Protein 1B8W (pdb70)

Nearest PDB structures (foldseek):
  1b8w-assembly1_A  TM=8.872E-01  e=1.451E-07  Ornithorhynchus anatinus
  1zue-assembly1_A  TM=7.726E-01  e=5.987E-03  unclassified
  1zuf-assembly1_A  TM=6.930E-01  e=9.998E-02  unclassified
  1b8w-assembly1_A  TM=9.221E-01  e=2.050E-07  Ornithorhynchus anatinus
  1zue-assembly1_A  TM=7.544E-01  e=8.803E-03  unclassified

Solvent-accessible surface area: 3700 Å² total; per-residue (Å²): 242,110,96,180,131,116,122,14,0,145,87,48,121,1,28,32,101,106,136,124,44,144,126,26,153,65,34,173,124,6,64,12,165,102,139,24,50,29,0,3,126,149

CATH classification: 2.20.20.10

GO terms:
  GO:0005576 extracellular region (C, IDA)

Organism: Ornithorhynchus anatinus (NCBI:txid9258)

Foldseek 3Di:
DPVPADAAAVNVPWDWDAPPDPPFQFDPHHHHDVVGTTTGRD

InterPro domains:
  IPR012553 Defensin-like peptide [PF08131] (28-66)
  IPR023355 Myotoxin/Anemone neurotoxin domain superfamily [G3DSA:2.20.20.10] (25-66)

Structure (mmCIF, N/CA/C/O backbone):
data_1B8W
#
_entry.id   1B8W
#
_cell.length_a   1.000
_cell.length_b   1.000
_cell.length_c   1.000
_cell.angle_alpha   90.00
_cell.angle_beta   90.00
_cell.angle_gamma   90.00
#
_symmetry.space_group_name_H-M   'P 1'
#
loop_
_atom_site.group_PDB
_atom_site.id
_atom_site.type_symbol
_atom_site.label_atom_id
_atom_site.label_alt_id
_atom_site.label_comp_id
_atom_site.label_asym_id
_atom_site.label_entity_id
_atom_site.label_seq_id
_atom_site.pdbx_PDB_ins_code
_atom_site.Cartn_x
_atom_site.Cartn_y
_atom_site.Cartn_z
_atom_site.occupancy
_atom_site.B_iso_or_equiv
_atom_site.auth_seq_id
_atom_site.auth_comp_id
_atom_site.auth_asym_id
_atom_site.auth_atom_id
_atom_site.pdbx_PDB_model_num
ATOM 1 N N . PHE A 1 1 ? -1.262 19.398 12.838 1.00 0.00 1 PHE A N 1
ATOM 2 C CA . PHE A 1 1 ? -1.202 19.434 11.352 1.00 0.00 1 PHE A CA 1
ATOM 3 C C . PHE A 1 1 ? -0.686 18.114 10.789 1.00 0.00 1 PHE A C 1
ATOM 4 O O . PHE A 1 1 ? -0.411 17.175 11.536 1.00 0.00 1 PHE A O 1
ATOM 23 N N . VAL A 1 2 ? -0.557 18.050 9.468 1.00 0.00 2 VAL A N 1
ATOM 24 C CA . VAL A 1 2 ? -0.073 16.846 8.805 1.00 0.00 2 VAL A CA 1
ATOM 25 C C . VAL A 1 2 ? 0.840 17.192 7.634 1.00 0.00 2 VAL A C 1
ATOM 26 O O . VAL A 1 2 ? 1.102 18.365 7.364 1.00 0.00 2 VAL A O 1
ATOM 39 N N . GLN A 1 3 ? 1.326 16.166 6.943 1.00 0.00 3 GLN A N 1
ATOM 40 C CA . GLN A 1 3 ? 2.212 16.364 5.803 1.00 0.00 3 GLN A CA 1
ATOM 41 C C . GLN A 1 3 ? 1.467 16.153 4.488 1.00 0.00 3 GLN A C 1
ATOM 42 O O . GLN A 1 3 ? 0.252 15.961 4.476 1.00 0.00 3 GLN A O 1
ATOM 56 N N . HIS A 1 4 ? 2.206 16.193 3.384 1.00 0.00 4 HIS A N 1
ATOM 57 C CA . HIS A 1 4 ? 1.618 16.007 2.062 1.00 0.00 4 HIS A CA 1
ATOM 58 C C . HIS A 1 4 ? 1.719 14.550 1.622 1.00 0.00 4 HIS A C 1
ATOM 59 O O . HIS A 1 4 ? 2.475 14.218 0.708 1.00 0.00 4 HIS A O 1
ATOM 74 N N . ARG A 1 5 ? 0.954 13.684 2.278 1.00 0.00 5 ARG A N 1
ATOM 75 C CA . ARG A 1 5 ? 0.958 12.262 1.954 1.00 0.00 5 ARG A CA 1
ATOM 76 C C . ARG A 1 5 ? -0.348 11.855 1.279 1.00 0.00 5 ARG A C 1
ATOM 77 O O . ARG A 1 5 ? -1.428 12.005 1.851 1.00 0.00 5 ARG A O 1
ATOM 98 N N . PRO A 1 6 ? -0.261 11.332 0.048 1.00 0.00 6 PRO A N 1
ATOM 99 C CA . PRO A 1 6 ? -1.435 10.899 -0.715 1.00 0.00 6 PRO A CA 1
ATOM 100 C C . PRO A 1 6 ? -2.341 9.975 0.090 1.00 0.00 6 PRO A C 1
ATOM 101 O O . PRO A 1 6 ? -2.914 10.379 1.103 1.00 0.00 6 PRO A O 1
ATOM 112 N N . ARG A 1 7 ? -2.467 8.733 -0.366 1.00 0.00 7 ARG A N 1
ATOM 113 C CA . ARG A 1 7 ? -3.305 7.751 0.312 1.00 0.00 7 ARG A CA 1
ATOM 114 C C . ARG A 1 7 ? -2.471 6.582 0.822 1.00 0.00 7 ARG A C 1
ATOM 115 O O . ARG A 1 7 ? -1.494 6.180 0.190 1.00 0.00 7 ARG A O 1
ATOM 136 N N . ASP A 1 8 ? -2.863 6.039 1.969 1.00 0.00 8 ASP A N 1
ATOM 137 C CA . ASP A 1 8 ? -2.158 4.915 2.563 1.00 0.00 8 ASP A CA 1
ATOM 138 C C . ASP A 1 8 ? -2.807 3.602 2.152 1.00 0.00 8 ASP A C 1
ATOM 139 O O . ASP A 1 8 ? -3.293 3.462 1.031 1.00 0.00 8 ASP A O 1
ATOM 148 N N . CYS A 1 9 ? -2.820 2.646 3.071 1.00 0.00 9 CYS A N 1
ATOM 149 C CA . CYS A 1 9 ? -3.418 1.344 2.811 1.00 0.00 9 CYS A CA 1
ATOM 150 C C . CYS A 1 9 ? -4.633 1.126 3.702 1.00 0.00 9 CYS A C 1
ATOM 151 O O . CYS A 1 9 ? -5.667 0.637 3.252 1.00 0.00 9 CYS A O 1
ATOM 158 N N . GLU A 1 10 ? -4.496 1.492 4.968 1.00 0.00 10 GLU A N 1
ATOM 159 C CA . GLU A 1 10 ? -5.579 1.335 5.932 1.00 0.00 10 GLU A CA 1
ATOM 160 C C . GLU A 1 10 ? -6.727 2.295 5.633 1.00 0.00 10 GLU A C 1
ATOM 161 O O . GLU A 1 10 ? -7.883 2.013 5.948 1.00 0.00 10 GLU A O 1
ATOM 173 N N . SER A 1 11 ? -6.401 3.429 5.022 1.00 0.00 11 SER A N 1
ATOM 174 C CA . SER A 1 11 ? -7.403 4.432 4.685 1.00 0.00 11 SER A CA 1
ATOM 175 C C . SER A 1 11 ? -8.236 3.981 3.494 1.00 0.00 11 SER A C 1
ATOM 176 O O . SER A 1 11 ? -9.138 4.690 3.046 1.00 0.00 11 SER A O 1
ATOM 184 N N . ILE A 1 12 ? -7.922 2.799 2.982 1.00 0.00 12 ILE A N 1
ATOM 185 C CA . ILE A 1 12 ? -8.628 2.247 1.843 1.00 0.00 12 ILE A CA 1
ATOM 186 C C . ILE A 1 12 ? -9.219 0.883 2.175 1.00 0.00 12 ILE A C 1
ATOM 187 O O . ILE A 1 12 ? -9.823 0.229 1.325 1.00 0.00 12 ILE A O 1
ATOM 203 N N . ASN A 1 13 ? -9.034 0.460 3.418 1.00 0.00 13 ASN A N 1
ATOM 204 C CA . ASN A 1 13 ? -9.541 -0.830 3.872 1.00 0.00 13 ASN A CA 1
ATOM 205 C C . ASN A 1 13 ? -8.611 -1.958 3.436 1.00 0.00 13 ASN A C 1
ATOM 206 O O . ASN A 1 13 ? -9.063 -3.045 3.076 1.00 0.00 13 ASN A O 1
ATOM 217 N N . GLY A 1 14 ? -7.310 -1.689 3.470 1.00 0.00 14 GLY A N 1
ATOM 218 C CA . GLY A 1 14 ? -6.334 -2.688 3.076 1.00 0.00 14 GLY A CA 1
ATOM 219 C C . GLY A 1 14 ? -5.392 -3.057 4.206 1.00 0.00 14 GLY A C 1
ATOM 220 O O . GLY A 1 14 ? -5.602 -2.661 5.352 1.00 0.00 14 GLY A O 1
ATOM 224 N N . VAL A 1 15 ? -4.352 -3.818 3.882 1.00 0.00 15 VAL A N 1
ATOM 225 C CA . VAL A 1 15 ? -3.375 -4.241 4.877 1.00 0.00 15 VAL A CA 1
ATOM 226 C C . VAL A 1 15 ? -1.975 -3.770 4.509 1.00 0.00 15 VAL A C 1
ATOM 227 O O . VAL A 1 15 ? -1.708 -3.420 3.360 1.00 0.00 15 VAL A O 1
ATOM 240 N N . CYS A 1 16 ? -1.084 -3.759 5.494 1.00 0.00 16 CYS A N 1
ATOM 241 C CA . CYS A 1 16 ? 0.289 -3.326 5.274 1.00 0.00 16 CYS A CA 1
ATOM 242 C C . CYS A 1 16 ? 1.267 -4.476 5.488 1.00 0.00 16 CYS A C 1
ATOM 243 O O . CYS A 1 16 ? 1.598 -4.820 6.623 1.00 0.00 16 CYS A O 1
ATOM 250 N N . ARG A 1 17 ? 1.724 -5.066 4.390 1.00 0.00 17 ARG A N 1
ATOM 251 C CA . ARG A 1 17 ? 2.665 -6.180 4.453 1.00 0.00 17 ARG A CA 1
ATOM 252 C C . ARG A 1 17 ? 4.026 -5.775 3.897 1.00 0.00 17 ARG A C 1
ATOM 253 O O . ARG A 1 17 ? 4.337 -4.588 3.791 1.00 0.00 17 ARG A O 1
ATOM 274 N N . HIS A 1 18 ? 4.833 -6.769 3.541 1.00 0.00 18 HIS A N 1
ATOM 275 C CA . HIS A 1 18 ? 6.161 -6.519 2.994 1.00 0.00 18 HIS A CA 1
ATOM 276 C C . HIS A 1 18 ? 6.107 -6.395 1.477 1.00 0.00 18 HIS A C 1
ATOM 277 O O . HIS A 1 18 ? 5.416 -7.160 0.805 1.00 0.00 18 HIS A O 1
ATOM 292 N N . LYS A 1 19 ? 6.843 -5.427 0.944 1.00 0.00 19 LYS A N 1
ATOM 293 C CA . LYS A 1 19 ? 6.883 -5.205 -0.495 1.00 0.00 19 LYS A CA 1
ATOM 294 C C . LYS A 1 19 ? 7.462 -6.419 -1.211 1.00 0.00 19 LYS A C 1
ATOM 295 O O . LYS A 1 19 ? 7.537 -6.452 -2.440 1.00 0.00 19 LYS A O 1
ATOM 314 N N . ASP A 1 20 ? 7.871 -7.416 -0.433 1.00 0.00 20 ASP A N 1
ATOM 315 C CA . ASP A 1 20 ? 8.442 -8.635 -0.990 1.00 0.00 20 ASP A CA 1
ATOM 316 C C . ASP A 1 20 ? 7.721 -9.865 -0.450 1.00 0.00 20 ASP A C 1
ATOM 317 O O . ASP A 1 20 ? 8.268 -10.968 -0.447 1.00 0.00 20 ASP A O 1
ATOM 326 N N . THR A 1 21 ? 6.487 -9.667 0.004 1.00 0.00 21 THR A N 1
ATOM 327 C CA . THR A 1 21 ? 5.689 -10.759 0.544 1.00 0.00 21 THR A CA 1
ATOM 328 C C . THR A 1 21 ? 5.795 -11.991 -0.345 1.00 0.00 21 THR A C 1
ATOM 329 O O . THR A 1 21 ? 6.811 -12.685 -0.341 1.00 0.00 21 THR A O 1
ATOM 340 N N . VAL A 1 22 ? 4.741 -12.258 -1.106 1.00 0.00 22 VAL A N 1
ATOM 341 C CA . VAL A 1 22 ? 4.724 -13.406 -1.995 1.00 0.00 22 VAL A CA 1
ATOM 342 C C . VAL A 1 22 ? 3.460 -13.436 -2.844 1.00 0.00 22 VAL A C 1
ATOM 343 O O . VAL A 1 22 ? 3.517 -13.314 -4.069 1.00 0.00 22 VAL A O 1
ATOM 356 N N . ASN A 1 23 ? 2.324 -13.614 -2.187 1.00 0.00 23 ASN A N 1
ATOM 357 C CA . ASN A 1 23 ? 1.047 -13.678 -2.876 1.00 0.00 23 ASN A CA 1
ATOM 358 C C . ASN A 1 23 ? 0.021 -12.765 -2.213 1.00 0.00 23 ASN A C 1
ATOM 359 O O . ASN A 1 23 ? -1.185 -12.971 -2.343 1.00 0.00 23 ASN A O 1
ATOM 370 N N . CYS A 1 24 ? 0.510 -11.753 -1.503 1.00 0.00 24 CYS A N 1
ATOM 371 C CA . CYS A 1 24 ? -0.363 -10.805 -0.820 1.00 0.00 24 CYS A CA 1
ATOM 372 C C . CYS A 1 24 ? -0.676 -9.613 -1.718 1.00 0.00 24 CYS A C 1
ATOM 373 O O . CYS A 1 24 ? -0.329 -8.476 -1.400 1.00 0.00 24 CYS A O 1
ATOM 380 N N . ARG A 1 25 ? -1.332 -9.884 -2.841 1.00 0.00 25 ARG A N 1
ATOM 381 C CA . ARG A 1 25 ? -1.694 -8.837 -3.791 1.00 0.00 25 ARG A CA 1
ATOM 382 C C . ARG A 1 25 ? -1.463 -7.453 -3.192 1.00 0.00 25 ARG A C 1
ATOM 383 O O . ARG A 1 25 ? -1.920 -7.159 -2.088 1.00 0.00 25 ARG A O 1
ATOM 404 N N . GLU A 1 26 ? -0.750 -6.608 -3.930 1.00 0.00 26 GLU A N 1
ATOM 405 C CA . GLU A 1 26 ? -0.458 -5.255 -3.475 1.00 0.00 26 GLU A CA 1
ATOM 406 C C . GLU A 1 26 ? -1.409 -4.251 -4.118 1.00 0.00 26 GLU A C 1
ATOM 407 O O . GLU A 1 26 ? -1.873 -4.452 -5.239 1.00 0.00 26 GLU A O 1
ATOM 419 N N . ILE A 1 27 ? -1.699 -3.173 -3.397 1.00 0.00 27 ILE A N 1
ATOM 420 C CA . ILE A 1 27 ? -2.600 -2.144 -3.892 1.00 0.00 27 ILE A CA 1
ATOM 421 C C . ILE A 1 27 ? -1.827 -0.949 -4.445 1.00 0.00 27 ILE A C 1
ATOM 422 O O . ILE A 1 27 ? -1.443 -0.046 -3.701 1.00 0.00 27 ILE A O 1
ATOM 438 N N . PHE A 1 28 ? 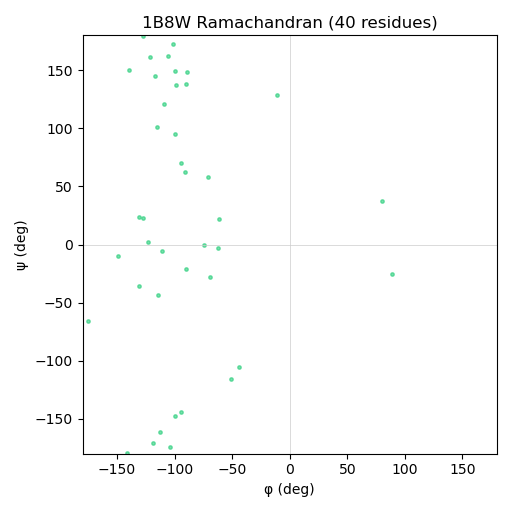-1.608 -0.953 -5.757 1.00 0.00 28 PHE A N 1
ATOM 439 C CA . PHE A 1 28 ? -0.886 0.127 -6.422 1.00 0.00 28 PHE A CA 1
ATOM 440 C C . PHE A 1 28 ? -1.610 1.454 -6.246 1.00 0.00 28 PHE A C 1
ATOM 441 O O . PHE A 1 28 ? -1.429 2.381 -7.036 1.00 0.00 28 PHE A O 1
ATOM 458 N N . LEU A 1 29 ? -2.444 1.535 -5.221 1.00 0.00 29 LEU A N 1
ATOM 459 C CA . LEU A 1 29 ? -3.209 2.740 -4.960 1.00 0.00 29 LEU A CA 1
ATOM 460 C C . LEU A 1 29 ? -3.087 3.172 -3.505 1.00 0.00 29 LEU A C 1
ATOM 461 O O . LEU A 1 29 ? -3.056 4.365 -3.198 1.00 0.00 29 LEU A O 1
ATOM 477 N N . ALA A 1 30 ? -3.021 2.194 -2.616 1.00 0.00 30 ALA A N 1
ATOM 478 C CA . ALA A 1 30 ? -2.907 2.463 -1.188 1.00 0.00 30 ALA A CA 1
ATOM 479 C C . ALA A 1 30 ? -1.460 2.338 -0.723 1.00 0.00 30 ALA A C 1
ATOM 480 O O . ALA A 1 30 ? -0.744 1.419 -1.125 1.00 0.00 30 ALA A O 1
ATOM 487 N N . ASP A 1 31 ? -1.034 3.272 0.120 1.00 0.00 31 ASP A N 1
ATOM 488 C CA . ASP A 1 31 ? 0.330 3.273 0.636 1.00 0.00 31 ASP A CA 1
ATOM 489 C C . ASP A 1 31 ? 0.381 2.718 2.052 1.00 0.00 31 ASP A C 1
ATOM 490 O O . ASP A 1 31 ? -0.653 2.473 2.672 1.00 0.00 31 ASP A O 1
ATOM 499 N N . CYS A 1 32 ? 1.594 2.523 2.560 1.00 0.00 32 CYS A N 1
ATOM 500 C CA . CYS A 1 32 ? 1.778 2.001 3.902 1.00 0.00 32 CYS A CA 1
ATOM 501 C C . CYS A 1 32 ? 2.078 3.130 4.872 1.00 0.00 32 CYS A C 1
ATOM 502 O O . CYS A 1 32 ? 1.586 4.247 4.715 1.00 0.00 32 CYS A O 1
ATOM 509 N N . TYR A 1 33 ? 2.878 2.829 5.880 1.00 0.00 33 TYR A N 1
ATOM 510 C CA . TYR A 1 33 ? 3.239 3.805 6.881 1.00 0.00 33 TYR A CA 1
ATOM 511 C C . TYR A 1 33 ? 4.631 3.516 7.419 1.00 0.00 33 TYR A C 1
ATOM 512 O O . TYR A 1 33 ? 5.210 4.314 8.157 1.00 0.00 33 TYR A O 1
ATOM 530 N N . ASN A 1 34 ? 5.153 2.357 7.045 1.00 0.00 34 ASN A N 1
ATOM 531 C CA . ASN A 1 34 ? 6.467 1.924 7.479 1.00 0.00 34 ASN A CA 1
ATOM 532 C C . ASN A 1 34 ? 7.548 2.389 6.512 1.00 0.00 34 ASN A C 1
ATOM 533 O O . ASN A 1 34 ? 8.724 2.468 6.867 1.00 0.00 34 ASN A O 1
ATOM 544 N N . ASP A 1 35 ? 7.139 2.690 5.287 1.00 0.00 35 ASP A N 1
ATOM 545 C CA . ASP A 1 35 ? 8.070 3.142 4.261 1.00 0.00 35 ASP A CA 1
ATOM 546 C C . ASP A 1 35 ? 8.647 1.954 3.501 1.00 0.00 35 ASP A C 1
ATOM 547 O O . ASP A 1 35 ? 9.060 2.080 2.348 1.00 0.00 35 ASP A O 1
ATOM 556 N N . GLY A 1 36 ? 8.666 0.797 4.155 1.00 0.00 36 GLY A N 1
ATOM 557 C CA . GLY A 1 36 ? 9.191 -0.401 3.530 1.00 0.00 36 GLY A CA 1
ATOM 558 C C . GLY A 1 36 ? 8.107 -1.420 3.239 1.00 0.00 36 GLY A C 1
ATOM 559 O O . GLY A 1 36 ? 8.365 -2.449 2.615 1.00 0.00 36 GLY A O 1
ATOM 563 N N . GLN A 1 37 ? 6.889 -1.131 3.690 1.00 0.00 37 GLN A N 1
ATOM 564 C CA . GLN A 1 37 ? 5.763 -2.029 3.472 1.00 0.00 37 GLN A CA 1
ATOM 565 C C . GLN A 1 37 ? 4.826 -1.474 2.407 1.00 0.00 37 GLN A C 1
ATOM 566 O O . GLN A 1 37 ? 4.862 -0.285 2.090 1.00 0.00 37 GLN A O 1
ATOM 580 N N . LYS A 1 38 ? 3.985 -2.343 1.861 1.00 0.00 38 LYS A N 1
ATOM 581 C CA . LYS A 1 38 ? 3.032 -1.945 0.832 1.00 0.00 38 LYS A CA 1
ATOM 582 C C . LYS A 1 38 ? 1.619 -2.373 1.211 1.00 0.00 38 LYS A C 1
ATOM 583 O O . LYS A 1 38 ? 1.406 -2.984 2.259 1.00 0.00 38 LYS A O 1
ATOM 602 N N . CYS A 1 39 ? 0.657 -2.050 0.355 1.00 0.00 39 CYS A N 1
ATOM 603 C CA . CYS A 1 39 ? -0.733 -2.404 0.605 1.00 0.00 39 CYS A CA 1
ATOM 604 C C . CYS A 1 39 ? -1.057 -3.778 0.032 1.00 0.00 39 CYS A C 1
ATOM 605 O O . CYS A 1 39 ? -0.486 -4.193 -0.976 1.00 0.00 39 CYS A O 1
ATOM 612 N N . CYS A 1 40 ? -1.979 -4.477 0.683 1.00 0.00 40 CYS A N 1
ATOM 613 C CA . CYS A 1 40 ? -2.386 -5.804 0.242 1.00 0.00 40 CYS A CA 1
ATOM 614 C C . CYS A 1 40 ? -3.893 -5.980 0.388 1.00 0.00 40 CYS A C 1
ATOM 615 O O . CYS A 1 40 ? -4.513 -5.386 1.270 1.00 0.00 40 CYS A O 1
ATOM 622 N N . ARG A 1 41 ? -4.477 -6.796 -0.481 1.00 0.00 41 ARG A N 1
ATOM 623 C CA . ARG A 1 41 ? -5.913 -7.045 -0.444 1.00 0.00 41 ARG A CA 1
ATOM 624 C C . ARG A 1 41 ? -6.285 -7.888 0.772 1.00 0.00 41 ARG A C 1
ATOM 625 O O . ARG A 1 41 ? -6.849 -8.974 0.638 1.00 0.00 41 ARG A O 1
ATOM 646 N N . LYS A 1 42 ? -5.962 -7.381 1.958 1.00 0.00 42 LYS A N 1
ATOM 647 C CA . LYS A 1 42 ? -6.259 -8.085 3.199 1.00 0.00 42 LYS A CA 1
ATOM 648 C C . LYS A 1 42 ? -6.197 -9.595 2.996 1.00 0.00 42 LYS A C 1
ATOM 649 O O . LYS A 1 42 ? -7.259 -10.200 2.736 1.00 0.00 42 LYS A O 1
ATOM 669 N N . PHE A 1 1 ? -3.396 21.331 0.910 1.00 0.00 1 PHE A N 2
ATOM 670 C CA . PHE A 1 1 ? -2.332 21.091 -0.099 1.00 0.00 1 PHE A CA 2
ATOM 671 C C . PHE A 1 1 ? -2.486 19.720 -0.749 1.00 0.00 1 PHE A C 2
ATOM 672 O O . PHE A 1 1 ? -3.601 19.257 -0.986 1.00 0.00 1 PHE A O 2
ATOM 691 N N . VAL A 1 2 ? -1.359 19.076 -1.034 1.00 0.00 2 VAL A N 2
ATOM 692 C CA . VAL A 1 2 ? -1.369 17.758 -1.657 1.00 0.00 2 VAL A CA 2
ATOM 693 C C . VAL A 1 2 ? -0.545 16.761 -0.850 1.00 0.00 2 VAL A C 2
ATOM 694 O O . VAL A 1 2 ? 0.104 15.879 -1.412 1.00 0.00 2 VAL A O 2
ATOM 707 N N . GLN A 1 3 ? -0.574 16.907 0.471 1.00 0.00 3 GLN A N 2
ATOM 708 C CA . GLN A 1 3 ? 0.173 16.019 1.355 1.00 0.00 3 GLN A CA 2
ATOM 709 C C . GLN A 1 3 ? 1.516 15.642 0.738 1.00 0.00 3 GLN A C 2
ATOM 710 O O . GLN A 1 3 ? 1.968 16.271 -0.219 1.00 0.00 3 GLN A O 2
ATOM 724 N N . HIS A 1 4 ? 2.152 14.616 1.295 1.00 0.00 4 HIS A N 2
ATOM 725 C CA . HIS A 1 4 ? 3.445 14.160 0.800 1.00 0.00 4 HIS A CA 2
ATOM 726 C C . HIS A 1 4 ? 3.319 12.817 0.086 1.00 0.00 4 HIS A C 2
ATOM 727 O O . HIS A 1 4 ? 4.112 12.499 -0.801 1.00 0.00 4 HIS A O 2
ATOM 742 N N . ARG A 1 5 ? 2.323 12.031 0.479 1.00 0.00 5 ARG A N 2
ATOM 743 C CA . ARG A 1 5 ? 2.100 10.721 -0.124 1.00 0.00 5 ARG A CA 2
ATOM 744 C C . ARG A 1 5 ? 0.721 10.643 -0.769 1.00 0.00 5 ARG A C 2
ATOM 745 O O . ARG A 1 5 ? -0.159 11.455 -0.484 1.00 0.00 5 ARG A O 2
ATOM 766 N N . PRO A 1 6 ? 0.517 9.652 -1.651 1.00 0.00 6 PRO A N 2
ATOM 767 C CA . PRO A 1 6 ? -0.760 9.455 -2.343 1.00 0.00 6 PRO A CA 2
ATOM 768 C C . PRO A 1 6 ? -1.869 9.019 -1.392 1.00 0.00 6 PRO A C 2
ATOM 769 O O . PRO A 1 6 ? -2.266 9.770 -0.502 1.00 0.00 6 PRO A O 2
ATOM 780 N N . ARG A 1 7 ? -2.360 7.799 -1.581 1.00 0.00 7 ARG A N 2
ATOM 781 C CA . ARG A 1 7 ? -3.419 7.264 -0.734 1.00 0.00 7 ARG A CA 2
ATOM 782 C C . ARG A 1 7 ? -2.893 6.132 0.140 1.00 0.00 7 ARG A C 2
ATOM 783 O O . ARG A 1 7 ? -2.197 5.238 -0.339 1.00 0.00 7 ARG A O 2
ATOM 804 N N . ASP A 1 8 ? -3.229 6.182 1.424 1.00 0.00 8 ASP A N 2
ATOM 805 C CA . ASP A 1 8 ? -2.794 5.173 2.371 1.00 0.00 8 ASP A CA 2
ATOM 806 C C . ASP A 1 8 ? -3.487 3.840 2.112 1.00 0.00 8 ASP A C 2
ATOM 807 O O . ASP A 1 8 ? -4.370 3.742 1.260 1.00 0.00 8 ASP A O 2
ATOM 816 N N . CYS A 1 9 ? -3.083 2.815 2.858 1.00 0.00 9 CYS A N 2
ATOM 817 C CA . CYS A 1 9 ? -3.667 1.489 2.712 1.00 0.00 9 CYS A CA 2
ATOM 818 C C . CYS A 1 9 ? -4.787 1.275 3.722 1.00 0.00 9 CYS A C 2
ATOM 819 O O . CYS A 1 9 ? -5.880 0.837 3.369 1.00 0.00 9 CYS A O 2
ATOM 826 N N . GLU A 1 10 ? -4.512 1.586 4.980 1.00 0.00 10 GLU A N 2
ATOM 827 C CA . GLU A 1 10 ? -5.503 1.425 6.031 1.00 0.00 10 GLU A CA 2
ATOM 828 C C . GLU A 1 10 ? -6.744 2.262 5.735 1.00 0.00 10 GLU A C 2
ATOM 829 O O . GLU A 1 10 ? -7.862 1.878 6.079 1.00 0.00 10 GLU A O 2
ATOM 841 N N . SER A 1 11 ? -6.536 3.404 5.087 1.00 0.00 11 SER A N 2
ATOM 842 C CA . SER A 1 11 ? -7.633 4.298 4.737 1.00 0.00 11 SER A CA 2
ATOM 843 C C . SER A 1 11 ? -8.501 3.689 3.643 1.00 0.00 11 SER A C 2
ATOM 844 O O . SER A 1 11 ? -9.661 4.065 3.474 1.00 0.00 11 SER A O 2
ATOM 852 N N . ILE A 1 12 ? -7.931 2.745 2.904 1.00 0.00 12 ILE A N 2
ATOM 853 C CA . ILE A 1 12 ? -8.647 2.080 1.831 1.00 0.00 12 ILE A CA 2
ATOM 854 C C . ILE A 1 12 ? -9.165 0.724 2.288 1.00 0.00 12 ILE A C 2
ATOM 855 O O . ILE A 1 12 ? -9.833 0.012 1.537 1.00 0.00 12 ILE A O 2
ATOM 871 N N . ASN A 1 13 ? -8.848 0.375 3.527 1.00 0.00 13 ASN A N 2
ATOM 872 C CA . ASN A 1 13 ? -9.273 -0.896 4.102 1.00 0.00 13 ASN A CA 2
ATOM 873 C C . ASN A 1 13 ? -8.366 -2.033 3.641 1.00 0.00 13 ASN A C 2
ATOM 874 O O . ASN A 1 13 ? -8.838 -3.119 3.303 1.00 0.00 13 ASN A O 2
ATOM 885 N N . GLY A 1 14 ? -7.062 -1.776 3.633 1.00 0.00 14 GLY A N 2
ATOM 886 C CA . GLY A 1 14 ? -6.109 -2.788 3.215 1.00 0.00 14 GLY A CA 2
ATOM 887 C C . GLY A 1 14 ? -5.154 -3.178 4.326 1.00 0.00 14 GLY A C 2
ATOM 888 O O . GLY A 1 14 ? -5.354 -2.808 5.483 1.00 0.00 14 GLY A O 2
ATOM 892 N N . VAL A 1 15 ? -4.112 -3.924 3.974 1.00 0.00 15 VAL A N 2
ATOM 893 C CA . VAL A 1 15 ? -3.121 -4.362 4.950 1.00 0.00 15 VAL A CA 2
ATOM 894 C C . VAL A 1 15 ? -1.727 -3.878 4.574 1.00 0.00 15 VAL A C 2
ATOM 895 O O . VAL A 1 15 ? -1.438 -3.636 3.404 1.00 0.00 15 VAL A O 2
ATOM 908 N N . CYS A 1 16 ? -0.866 -3.733 5.575 1.00 0.00 16 CYS A N 2
ATOM 909 C CA . CYS A 1 16 ? 0.497 -3.273 5.343 1.00 0.00 16 CYS A CA 2
ATOM 910 C C . CYS A 1 16 ? 1.502 -4.393 5.590 1.00 0.00 16 CYS A C 2
ATOM 911 O O . CYS A 1 16 ? 1.884 -4.657 6.729 1.00 0.00 16 CYS A O 2
ATOM 918 N N . ARG A 1 17 ? 1.928 -5.046 4.514 1.00 0.00 17 ARG A N 2
ATOM 919 C CA . ARG A 1 17 ? 2.892 -6.135 4.613 1.00 0.00 17 ARG A CA 2
ATOM 920 C C . ARG A 1 17 ? 4.229 -5.731 4.001 1.00 0.00 17 ARG A C 2
ATOM 921 O O . ARG A 1 17 ? 4.548 -4.545 3.914 1.00 0.00 17 ARG A O 2
ATOM 942 N N . HIS A 1 18 ? 5.007 -6.721 3.577 1.00 0.00 18 HIS A N 2
ATOM 943 C CA . HIS A 1 18 ? 6.307 -6.465 2.974 1.00 0.00 18 HIS A CA 2
ATOM 944 C C . HIS A 1 18 ? 6.182 -6.304 1.464 1.00 0.00 18 HIS A C 2
ATOM 945 O O . HIS A 1 18 ? 5.431 -7.028 0.811 1.00 0.00 18 HIS A O 2
ATOM 960 N N . LYS A 1 19 ? 6.923 -5.348 0.918 1.00 0.00 19 LYS A N 2
ATOM 961 C CA . LYS A 1 19 ? 6.899 -5.087 -0.516 1.00 0.00 19 LYS A CA 2
ATOM 962 C C . LYS A 1 19 ? 7.436 -6.282 -1.296 1.00 0.00 19 LYS A C 2
ATOM 963 O O . LYS A 1 19 ? 7.487 -6.262 -2.526 1.00 0.00 19 LYS A O 2
ATOM 982 N N . ASP A 1 20 ? 7.835 -7.322 -0.573 1.00 0.00 20 ASP A N 2
ATOM 983 C CA . ASP A 1 20 ? 8.367 -8.527 -1.196 1.00 0.00 20 ASP A CA 2
ATOM 984 C C . ASP A 1 20 ? 7.663 -9.768 -0.664 1.00 0.00 20 ASP A C 2
ATOM 985 O O . ASP A 1 20 ? 8.205 -10.872 -0.709 1.00 0.00 20 ASP A O 2
ATOM 994 N N . THR A 1 21 ? 6.448 -9.579 -0.162 1.00 0.00 21 THR A N 2
ATOM 995 C CA . THR A 1 21 ? 5.666 -10.683 0.379 1.00 0.00 21 THR A CA 2
ATOM 996 C C . THR A 1 21 ? 5.758 -11.899 -0.534 1.00 0.00 21 THR A C 2
ATOM 997 O O . THR A 1 21 ? 6.793 -12.562 -0.597 1.00 0.00 21 THR A O 2
ATOM 1008 N N . VAL A 1 22 ? 4.671 -12.190 -1.239 1.00 0.00 22 VAL A N 2
ATOM 1009 C CA . VAL A 1 22 ? 4.642 -13.328 -2.141 1.00 0.00 22 VAL A CA 2
ATOM 1010 C C . VAL A 1 22 ? 3.328 -13.407 -2.909 1.00 0.00 22 VAL A C 2
ATOM 1011 O O . VAL A 1 22 ? 3.301 -13.277 -4.133 1.00 0.00 22 VAL A O 2
ATOM 1024 N N . ASN A 1 23 ? 2.248 -13.639 -2.181 1.00 0.00 23 ASN A N 2
ATOM 1025 C CA . ASN A 1 23 ? 0.931 -13.759 -2.786 1.00 0.00 23 ASN A CA 2
ATOM 1026 C C . ASN A 1 23 ? -0.073 -12.837 -2.101 1.00 0.00 23 ASN A C 2
ATOM 1027 O O . ASN A 1 23 ? -1.275 -13.104 -2.099 1.00 0.00 23 ASN A O 2
ATOM 1038 N N . CYS A 1 24 ? 0.429 -11.751 -1.524 1.00 0.00 24 CYS A N 2
ATOM 1039 C CA . CYS A 1 24 ? -0.423 -10.787 -0.837 1.00 0.00 24 CYS A CA 2
ATOM 1040 C C . CYS A 1 24 ? -0.690 -9.573 -1.721 1.00 0.00 24 CYS A C 2
ATOM 1041 O O . CYS A 1 24 ? -0.240 -8.466 -1.425 1.00 0.00 24 CYS A O 2
ATOM 1048 N N . ARG A 1 25 ? -1.424 -9.789 -2.808 1.00 0.00 25 ARG A N 2
ATOM 1049 C CA . ARG A 1 25 ? -1.751 -8.712 -3.735 1.00 0.00 25 ARG A CA 2
ATOM 1050 C C . ARG A 1 25 ? -1.514 -7.350 -3.091 1.00 0.00 25 ARG A C 2
ATOM 1051 O O . ARG A 1 25 ? -1.876 -7.129 -1.934 1.00 0.00 25 ARG A O 2
ATOM 1072 N N . GLU A 1 26 ? -0.908 -6.440 -3.845 1.00 0.00 26 GLU A N 2
ATOM 1073 C CA . GLU A 1 26 ? -0.625 -5.100 -3.345 1.00 0.00 26 GLU A CA 2
ATOM 1074 C C . GLU A 1 26 ? -1.587 -4.081 -3.949 1.00 0.00 26 GLU A C 2
ATOM 1075 O O . GLU A 1 26 ? -2.039 -4.233 -5.083 1.00 0.00 26 GLU A O 2
ATOM 1087 N N . ILE A 1 27 ? -1.897 -3.042 -3.179 1.00 0.00 27 ILE A N 2
ATOM 1088 C CA . ILE A 1 27 ? -2.807 -1.997 -3.633 1.00 0.00 27 ILE A CA 2
ATOM 1089 C C . ILE A 1 27 ? -2.047 -0.740 -4.038 1.00 0.00 27 ILE A C 2
ATOM 1090 O O . ILE A 1 27 ? -1.895 0.188 -3.244 1.00 0.00 27 ILE A O 2
ATOM 1106 N N . PHE A 1 28 ? -1.572 -0.714 -5.280 1.00 0.00 28 PHE A N 2
ATOM 1107 C CA . PHE A 1 28 ? -0.831 0.432 -5.792 1.00 0.00 28 PHE A CA 2
ATOM 1108 C C . PHE A 1 28 ? -1.455 1.738 -5.314 1.00 0.00 28 PHE A C 2
ATOM 1109 O O . PHE A 1 28 ? -0.909 2.424 -4.450 1.00 0.00 28 PHE A O 2
ATOM 1126 N N . LEU A 1 29 ? -2.604 2.068 -5.888 1.00 0.00 29 LEU A N 2
ATOM 1127 C CA . LEU A 1 29 ? -3.323 3.287 -5.538 1.00 0.00 29 LEU A CA 2
ATOM 1128 C C . LEU A 1 29 ? -2.953 3.776 -4.143 1.00 0.00 29 LEU A C 2
ATOM 1129 O O . LEU A 1 29 ? -2.667 4.956 -3.943 1.00 0.00 29 LEU A O 2
ATOM 1145 N N . ALA A 1 30 ? -2.973 2.864 -3.179 1.00 0.00 30 ALA A N 2
ATOM 1146 C CA . ALA A 1 30 ? -2.651 3.205 -1.798 1.00 0.00 30 ALA A CA 2
ATOM 1147 C C . ALA A 1 30 ? -1.217 2.832 -1.447 1.00 0.00 30 ALA A C 2
ATOM 1148 O O . ALA A 1 30 ? -0.556 2.091 -2.176 1.00 0.00 30 ALA A O 2
ATOM 1155 N N . ASP A 1 31 ? -0.746 3.349 -0.316 1.00 0.00 31 ASP A N 2
ATOM 1156 C CA . ASP A 1 31 ? 0.607 3.077 0.152 1.00 0.00 31 ASP A CA 2
ATOM 1157 C C . ASP A 1 31 ? 0.583 2.555 1.579 1.00 0.00 31 ASP A C 2
ATOM 1158 O O . ASP A 1 31 ? -0.483 2.298 2.138 1.00 0.00 31 ASP A O 2
ATOM 1167 N N . CYS A 1 32 ? 1.761 2.404 2.169 1.00 0.00 32 CYS A N 2
ATOM 1168 C CA . CYS A 1 32 ? 1.862 1.920 3.534 1.00 0.00 32 CYS A CA 2
ATOM 1169 C C . CYS A 1 32 ? 2.054 3.085 4.488 1.00 0.00 32 CYS A C 2
ATOM 1170 O O . CYS A 1 32 ? 1.636 4.208 4.206 1.00 0.00 32 CYS A O 2
ATOM 1177 N N . TYR A 1 33 ? 2.676 2.812 5.621 1.00 0.00 33 TYR A N 2
ATOM 1178 C CA . TYR A 1 33 ? 2.910 3.830 6.617 1.00 0.00 33 TYR A CA 2
ATOM 1179 C C . TYR A 1 33 ? 4.244 3.598 7.308 1.00 0.00 33 TYR A C 2
ATOM 1180 O O . TYR A 1 33 ? 4.688 4.397 8.132 1.00 0.00 33 TYR A O 2
ATOM 1198 N N . ASN A 1 34 ? 4.865 2.484 6.960 1.00 0.00 34 ASN A N 2
ATOM 1199 C CA . ASN A 1 34 ? 6.145 2.098 7.524 1.00 0.00 34 ASN A CA 2
ATOM 1200 C C . ASN A 1 34 ? 7.295 2.677 6.705 1.00 0.00 34 ASN A C 2
ATOM 1201 O O .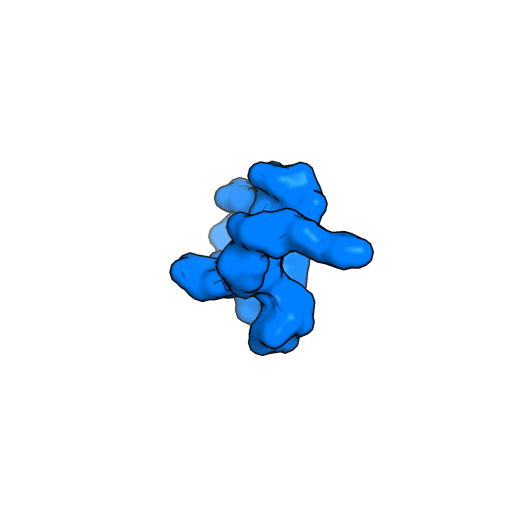 ASN A 1 34 ? 7.549 3.882 6.735 1.00 0.00 34 ASN A O 2
ATOM 1212 N N . ASP A 1 35 ? 7.979 1.809 5.972 1.00 0.00 35 ASP A N 2
ATOM 1213 C CA . ASP A 1 35 ? 9.098 2.223 5.134 1.00 0.00 35 ASP A CA 2
ATOM 1214 C C . ASP A 1 35 ? 9.368 1.177 4.061 1.00 0.00 35 ASP A C 2
ATOM 1215 O O . ASP A 1 35 ? 9.754 1.504 2.939 1.00 0.00 35 ASP A O 2
ATOM 1224 N N . GLY A 1 36 ? 9.149 -0.082 4.417 1.00 0.00 36 GLY A N 2
ATOM 1225 C CA . GLY A 1 36 ? 9.357 -1.168 3.481 1.00 0.00 36 GLY A CA 2
ATOM 1226 C C . GLY A 1 36 ? 8.118 -2.025 3.330 1.00 0.00 36 GLY A C 2
ATOM 1227 O O . GLY A 1 36 ? 8.182 -3.143 2.818 1.00 0.00 36 GLY A O 2
ATOM 1231 N N . GLN A 1 37 ? 6.984 -1.496 3.783 1.00 0.00 37 GLN A N 2
ATOM 1232 C CA . GLN A 1 37 ? 5.719 -2.213 3.703 1.00 0.00 37 GLN A CA 2
ATOM 1233 C C . GLN A 1 37 ? 4.791 -1.575 2.676 1.00 0.00 37 GLN A C 2
ATOM 1234 O O . GLN A 1 37 ? 4.781 -0.355 2.506 1.00 0.00 37 GLN A O 2
ATOM 1248 N N . LYS A 1 38 ? 4.008 -2.407 1.998 1.00 0.00 38 LYS A N 2
ATOM 1249 C CA . LYS A 1 38 ? 3.069 -1.926 0.992 1.00 0.00 38 LYS A CA 2
ATOM 1250 C C . LYS A 1 38 ? 1.648 -2.365 1.329 1.00 0.00 38 LYS A C 2
ATOM 1251 O O . LYS A 1 38 ? 1.414 -2.996 2.360 1.00 0.00 38 LYS A O 2
ATOM 1270 N N . CYS A 1 39 ? 0.702 -2.028 0.458 1.00 0.00 39 CYS A N 2
ATOM 1271 C CA . CYS A 1 39 ? -0.693 -2.390 0.675 1.00 0.00 39 CYS A CA 2
ATOM 1272 C C . CYS A 1 39 ? -1.009 -3.750 0.066 1.00 0.00 39 CYS A C 2
ATOM 1273 O O . CYS A 1 39 ? -0.442 -4.132 -0.956 1.00 0.00 39 CYS A O 2
ATOM 1280 N N . CYS A 1 40 ? -1.924 -4.475 0.702 1.00 0.00 40 CYS A N 2
ATOM 1281 C CA . CYS A 1 40 ? -2.329 -5.791 0.228 1.00 0.00 40 CYS A CA 2
ATOM 1282 C C . CYS A 1 40 ? -3.833 -5.980 0.397 1.00 0.00 40 CYS A C 2
ATOM 1283 O O . CYS A 1 40 ? -4.447 -5.374 1.275 1.00 0.00 40 CYS A O 2
ATOM 1290 N N . ARG A 1 41 ? -4.423 -6.819 -0.446 1.00 0.00 41 ARG A N 2
ATOM 1291 C CA . ARG A 1 41 ? -5.856 -7.079 -0.380 1.00 0.00 41 ARG A CA 2
ATOM 1292 C C . ARG A 1 41 ? -6.194 -7.932 0.837 1.00 0.00 41 ARG A C 2
ATOM 1293 O O . ARG A 1 41 ? -6.822 -8.983 0.716 1.00 0.00 41 ARG A O 2
ATOM 1314 N N . LYS A 1 42 ? -5.771 -7.471 2.008 1.00 0.00 42 LYS A N 2
ATOM 1315 C CA . LYS A 1 42 ? -6.025 -8.186 3.251 1.00 0.00 42 LYS A CA 2
ATOM 1316 C C . LYS A 1 42 ? -5.931 -9.694 3.040 1.00 0.00 42 LYS A C 2
ATOM 1317 O O . LYS A 1 42 ? -6.869 -10.408 3.452 1.00 0.00 42 LYS A O 2
ATOM 1337 N N . PHE A 1 1 ? -0.540 24.473 -2.442 1.00 0.00 1 PHE A N 3
ATOM 1338 C CA . PHE A 1 1 ? -0.498 23.131 -1.803 1.00 0.00 1 PHE A CA 3
ATOM 1339 C C . PHE A 1 1 ? -0.090 22.056 -2.804 1.00 0.00 1 PHE A C 3
ATOM 1340 O O . PHE A 1 1 ? -0.422 22.136 -3.987 1.00 0.00 1 PHE A O 3
ATOM 1359 N N . VAL A 1 2 ? 0.632 21.049 -2.321 1.00 0.00 2 VAL A N 3
ATOM 1360 C CA . VAL A 1 2 ? 1.086 19.957 -3.173 1.00 0.00 2 VAL A CA 3
ATOM 1361 C C . VAL A 1 2 ? 0.905 18.609 -2.485 1.00 0.00 2 VAL A C 3
ATOM 1362 O O . VAL A 1 2 ? 1.048 18.497 -1.267 1.00 0.00 2 VAL A O 3
ATOM 1375 N N . GLN A 1 3 ? 0.588 17.587 -3.273 1.00 0.00 3 GLN A N 3
ATOM 1376 C CA . GLN A 1 3 ? 0.386 16.245 -2.742 1.00 0.00 3 GLN A CA 3
ATOM 1377 C C . GLN A 1 3 ? 1.713 15.502 -2.623 1.00 0.00 3 GLN A C 3
ATOM 1378 O O . GLN A 1 3 ? 2.506 15.472 -3.564 1.00 0.00 3 GLN A O 3
ATOM 1392 N N . HIS A 1 4 ? 1.948 14.903 -1.460 1.00 0.00 4 HIS A N 3
ATOM 1393 C CA . HIS A 1 4 ? 3.180 14.158 -1.221 1.00 0.00 4 HIS A CA 3
ATOM 1394 C C . HIS A 1 4 ? 2.952 12.661 -1.397 1.00 0.00 4 HIS A C 3
ATOM 1395 O O . HIS A 1 4 ? 3.798 11.954 -1.945 1.00 0.00 4 HIS A O 3
ATOM 1410 N N . ARG A 1 5 ? 1.802 12.183 -0.930 1.00 0.00 5 ARG A N 3
ATOM 1411 C CA . ARG A 1 5 ? 1.460 10.769 -1.037 1.00 0.00 5 ARG A CA 3
ATOM 1412 C C . ARG A 1 5 ? 0.019 10.592 -1.503 1.00 0.00 5 ARG A C 3
ATOM 1413 O O . ARG A 1 5 ? -0.851 11.400 -1.183 1.00 0.00 5 ARG A O 3
ATOM 1434 N N . PRO A 1 6 ? -0.248 9.523 -2.269 1.00 0.00 6 PRO A N 3
ATOM 1435 C CA . PRO A 1 6 ? -1.589 9.232 -2.783 1.00 0.00 6 PRO A CA 3
ATOM 1436 C C . PRO A 1 6 ? -2.594 8.983 -1.664 1.00 0.00 6 PRO A C 3
ATOM 1437 O O . PRO A 1 6 ? -3.278 9.902 -1.214 1.00 0.00 6 PRO A O 3
ATOM 1448 N N . ARG A 1 7 ? -2.677 7.734 -1.217 1.00 0.00 7 ARG A N 3
ATOM 1449 C CA . ARG A 1 7 ? -3.597 7.366 -0.148 1.00 0.00 7 ARG A CA 3
ATOM 1450 C C . ARG A 1 7 ? -3.044 6.205 0.671 1.00 0.00 7 ARG A C 3
ATOM 1451 O O . ARG A 1 7 ? -2.478 5.259 0.122 1.00 0.00 7 ARG A O 3
ATOM 1472 N N . ASP A 1 8 ? -3.211 6.285 1.986 1.00 0.00 8 ASP A N 3
ATOM 1473 C CA . ASP A 1 8 ? -2.734 5.251 2.883 1.00 0.00 8 ASP A CA 3
ATOM 1474 C C . ASP A 1 8 ? -3.461 3.933 2.636 1.00 0.00 8 ASP A C 3
ATOM 1475 O O . ASP A 1 8 ? -4.589 3.919 2.143 1.00 0.00 8 ASP A O 3
ATOM 1484 N N . CYS A 1 9 ? -2.809 2.829 2.983 1.00 0.00 9 CYS A N 3
ATOM 1485 C CA . CYS A 1 9 ? -3.394 1.507 2.799 1.00 0.00 9 CYS A CA 3
ATOM 1486 C C . CYS A 1 9 ? -4.558 1.287 3.758 1.00 0.00 9 CYS A C 3
ATOM 1487 O O . CYS A 1 9 ? -5.624 0.827 3.361 1.00 0.00 9 CYS A O 3
ATOM 1494 N N . GLU A 1 10 ? -4.345 1.616 5.024 1.00 0.00 10 GLU A N 3
ATOM 1495 C CA . GLU A 1 10 ? -5.380 1.450 6.038 1.00 0.00 10 GLU A CA 3
ATOM 1496 C C . GLU A 1 10 ? -6.577 2.356 5.758 1.00 0.00 10 GLU A C 3
ATOM 1497 O O . GLU A 1 10 ? -7.717 2.008 6.068 1.00 0.00 10 GLU A O 3
ATOM 1509 N N . SER A 1 11 ? -6.313 3.518 5.169 1.00 0.00 11 SER A N 3
ATOM 1510 C CA . SER A 1 11 ? -7.369 4.472 4.854 1.00 0.00 11 SER A CA 3
ATOM 1511 C C . SER A 1 11 ? -8.191 3.995 3.667 1.00 0.00 11 SER A C 3
ATOM 1512 O O . SER A 1 11 ? -9.269 4.521 3.390 1.00 0.00 11 SER A O 3
ATOM 1520 N N . ILE A 1 12 ? -7.672 2.996 2.968 1.00 0.00 12 ILE A N 3
ATOM 1521 C CA . ILE A 1 12 ? -8.350 2.444 1.810 1.00 0.00 12 ILE A CA 3
ATOM 1522 C C . ILE A 1 12 ? -9.010 1.112 2.147 1.00 0.00 12 ILE A C 3
ATOM 1523 O O . ILE A 1 12 ? -9.608 0.466 1.287 1.00 0.00 12 ILE A O 3
ATOM 1539 N N . ASN A 1 13 ? -8.895 0.711 3.407 1.00 0.00 13 ASN A N 3
ATOM 1540 C CA . ASN A 1 13 ? -9.477 -0.544 3.868 1.00 0.00 13 ASN A CA 3
ATOM 1541 C C . ASN A 1 13 ? -8.596 -1.723 3.475 1.00 0.00 13 ASN A C 3
ATOM 1542 O O . ASN A 1 13 ? -9.088 -2.813 3.187 1.00 0.00 13 ASN A O 3
ATOM 1553 N N . GLY A 1 14 ? -7.289 -1.492 3.464 1.00 0.00 14 GLY A N 3
ATOM 1554 C CA . GLY A 1 14 ? -6.352 -2.538 3.103 1.00 0.00 14 GLY A CA 3
ATOM 1555 C C . GLY A 1 14 ? -5.400 -2.876 4.232 1.00 0.00 14 GLY A C 3
ATOM 1556 O O . GLY A 1 14 ? -5.516 -2.341 5.334 1.00 0.00 14 GLY A O 3
ATOM 1560 N N . VAL A 1 15 ? -4.455 -3.768 3.957 1.00 0.00 15 VAL A N 3
ATOM 1561 C CA . VAL A 1 15 ? -3.476 -4.179 4.955 1.00 0.00 15 VAL A CA 3
ATOM 1562 C C . VAL A 1 15 ? -2.079 -3.707 4.577 1.00 0.00 15 VAL A C 3
ATOM 1563 O O . VAL A 1 15 ? -1.829 -3.327 3.434 1.00 0.00 15 VAL A O 3
ATOM 1576 N N . CYS A 1 16 ? -1.171 -3.732 5.545 1.00 0.00 16 CYS A N 3
ATOM 1577 C CA . CYS A 1 16 ? 0.200 -3.303 5.311 1.00 0.00 16 CYS A CA 3
ATOM 1578 C C . CYS A 1 16 ? 1.176 -4.456 5.528 1.00 0.00 16 CYS A C 3
ATOM 1579 O O . CYS A 1 16 ? 1.551 -4.759 6.661 1.00 0.00 16 CYS A O 3
ATOM 1586 N N . ARG A 1 17 ? 1.580 -5.096 4.435 1.00 0.00 17 ARG A N 3
ATOM 1587 C CA . ARG A 1 17 ? 2.509 -6.219 4.505 1.00 0.00 17 ARG A CA 3
ATOM 1588 C C . ARG A 1 17 ? 3.883 -5.827 3.970 1.00 0.00 17 ARG A C 3
ATOM 1589 O O . ARG A 1 17 ? 4.231 -4.646 3.929 1.00 0.00 17 ARG A O 3
ATOM 1610 N N . HIS A 1 18 ? 4.659 -6.826 3.561 1.00 0.00 18 HIS A N 3
ATOM 1611 C CA . HIS A 1 18 ? 5.994 -6.593 3.029 1.00 0.00 18 HIS A CA 3
ATOM 1612 C C . HIS A 1 18 ? 5.951 -6.396 1.519 1.00 0.00 18 HIS A C 3
ATOM 1613 O O . HIS A 1 18 ? 5.212 -7.080 0.813 1.00 0.00 18 HIS A O 3
ATOM 1628 N N . LYS A 1 19 ? 6.749 -5.455 1.032 1.00 0.00 19 LYS A N 3
ATOM 1629 C CA . LYS A 1 19 ? 6.809 -5.165 -0.395 1.00 0.00 19 LYS A CA 3
ATOM 1630 C C . LYS A 1 19 ? 7.560 -6.264 -1.139 1.00 0.00 19 LYS A C 3
ATOM 1631 O O . LYS A 1 19 ? 7.831 -6.145 -2.335 1.00 0.00 19 LYS A O 3
ATOM 1650 N N . ASP A 1 20 ? 7.893 -7.332 -0.424 1.00 0.00 20 ASP A N 3
ATOM 1651 C CA . ASP A 1 20 ? 8.612 -8.455 -1.014 1.00 0.00 20 ASP A CA 3
ATOM 1652 C C . ASP A 1 20 ? 7.974 -9.780 -0.610 1.00 0.00 20 ASP A C 3
ATOM 1653 O O . ASP A 1 20 ? 8.615 -10.830 -0.664 1.00 0.00 20 ASP A O 3
ATOM 1662 N N . THR A 1 21 ? 6.710 -9.724 -0.208 1.00 0.00 21 THR A N 3
ATOM 1663 C CA . THR A 1 21 ? 5.985 -10.918 0.203 1.00 0.00 21 THR A CA 3
ATOM 1664 C C . THR A 1 21 ? 6.098 -12.004 -0.859 1.00 0.00 21 THR A C 3
ATOM 1665 O O . THR A 1 21 ? 7.174 -12.563 -1.076 1.00 0.00 21 THR A O 3
ATOM 1676 N N . VAL A 1 22 ? 4.985 -12.302 -1.516 1.00 0.00 22 VAL A N 3
ATOM 1677 C CA . VAL A 1 22 ? 4.968 -13.324 -2.549 1.00 0.00 22 VAL A CA 3
ATOM 1678 C C . VAL A 1 22 ? 3.611 -13.407 -3.234 1.00 0.00 22 VAL A C 3
ATOM 1679 O O . VAL A 1 22 ? 3.490 -13.166 -4.434 1.00 0.00 22 VAL A O 3
ATOM 1692 N N . ASN A 1 23 ? 2.598 -13.765 -2.461 1.00 0.00 23 ASN A N 3
ATOM 1693 C CA . ASN A 1 23 ? 1.248 -13.900 -2.984 1.00 0.00 23 ASN A CA 3
ATOM 1694 C C . ASN A 1 23 ? 0.267 -13.048 -2.186 1.00 0.00 23 ASN A C 3
ATOM 1695 O O . ASN A 1 23 ? -0.882 -13.436 -1.975 1.00 0.00 23 ASN A O 3
ATOM 1706 N N . CYS A 1 24 ? 0.732 -11.884 -1.745 1.00 0.00 24 CYS A N 3
ATOM 1707 C CA . CYS A 1 24 ? -0.096 -10.968 -0.970 1.00 0.00 24 CYS A CA 3
ATOM 1708 C C . CYS A 1 24 ? -0.472 -9.745 -1.799 1.00 0.00 24 CYS A C 3
ATOM 1709 O O . CYS A 1 24 ? 0.097 -8.667 -1.630 1.00 0.00 24 CYS A O 3
ATOM 1716 N N . ARG A 1 25 ? -1.435 -9.925 -2.699 1.00 0.00 25 ARG A N 3
ATOM 1717 C CA . ARG A 1 25 ? -1.893 -8.842 -3.562 1.00 0.00 25 ARG A CA 3
ATOM 1718 C C . ARG A 1 25 ? -1.586 -7.480 -2.948 1.00 0.00 25 ARG A C 3
ATOM 1719 O O . ARG A 1 25 ? -1.995 -7.187 -1.824 1.00 0.00 25 ARG A O 3
ATOM 1740 N N . GLU A 1 26 ? -0.866 -6.650 -3.697 1.00 0.00 26 GLU A N 3
ATOM 1741 C CA . GLU A 1 26 ? -0.506 -5.316 -3.231 1.00 0.00 26 GLU A CA 3
ATOM 1742 C C . GLU A 1 26 ? -1.427 -4.262 -3.839 1.00 0.00 26 GLU A C 3
ATOM 1743 O O . GLU A 1 26 ? -1.853 -4.384 -4.987 1.00 0.00 26 GLU A O 3
ATOM 1755 N N . ILE A 1 27 ? -1.733 -3.231 -3.059 1.00 0.00 27 ILE A N 3
ATOM 1756 C CA . ILE A 1 27 ? -2.605 -2.159 -3.516 1.00 0.00 27 ILE A CA 3
ATOM 1757 C C . ILE A 1 27 ? -1.801 -0.930 -3.924 1.00 0.00 27 ILE A C 3
ATOM 1758 O O . ILE A 1 27 ? -1.667 0.021 -3.153 1.00 0.00 27 ILE A O 3
ATOM 1774 N N . PHE A 1 28 ? -1.272 -0.951 -5.143 1.00 0.00 28 PHE A N 3
ATOM 1775 C CA . PHE A 1 28 ? -0.486 0.165 -5.656 1.00 0.00 28 PHE A CA 3
ATOM 1776 C C . PHE A 1 28 ? -1.117 1.496 -5.265 1.00 0.00 28 PHE A C 3
ATOM 1777 O O . PHE A 1 28 ? -0.560 2.254 -4.470 1.00 0.00 28 PHE A O 3
ATOM 1794 N N . LEU A 1 29 ? -2.283 1.768 -5.833 1.00 0.00 29 LEU A N 3
ATOM 1795 C CA . LEU A 1 29 ? -3.013 3.001 -5.561 1.00 0.00 29 LEU A CA 3
ATOM 1796 C C . LEU A 1 29 ? -2.736 3.521 -4.155 1.00 0.00 29 LEU A C 3
ATOM 1797 O O . LEU A 1 29 ? -2.445 4.702 -3.964 1.00 0.00 29 LEU A O 3
ATOM 1813 N N . ALA A 1 30 ? -2.842 2.636 -3.171 1.00 0.00 30 ALA A N 3
ATOM 1814 C CA . ALA A 1 30 ? -2.617 3.009 -1.780 1.00 0.00 30 ALA A CA 3
ATOM 1815 C C . ALA A 1 30 ? -1.216 2.631 -1.314 1.00 0.00 30 ALA A C 3
ATOM 1816 O O . ALA A 1 30 ? -0.637 1.648 -1.777 1.00 0.00 30 ALA A O 3
ATOM 1823 N N . ASP A 1 31 ? -0.679 3.421 -0.389 1.00 0.00 31 ASP A N 3
ATOM 1824 C CA . ASP A 1 31 ? 0.651 3.180 0.155 1.00 0.00 31 ASP A CA 3
ATOM 1825 C C . ASP A 1 31 ? 0.564 2.665 1.583 1.00 0.00 31 ASP A C 3
ATOM 1826 O O . ASP A 1 31 ? -0.527 2.515 2.134 1.00 0.00 31 ASP A O 3
ATOM 1835 N N . CYS A 1 32 ? 1.718 2.401 2.183 1.00 0.00 32 CYS A N 3
ATOM 1836 C CA . CYS A 1 32 ? 1.763 1.912 3.548 1.00 0.00 32 CYS A CA 3
ATOM 1837 C C . CYS A 1 32 ? 2.063 3.056 4.501 1.00 0.00 32 CYS A C 3
ATOM 1838 O O . CYS A 1 32 ? 1.655 4.193 4.267 1.00 0.00 32 CYS A O 3
ATOM 1845 N N . TYR A 1 33 ? 2.766 2.751 5.576 1.00 0.00 33 TYR A N 3
ATOM 1846 C CA . TYR A 1 33 ? 3.106 3.752 6.561 1.00 0.00 33 TYR A CA 3
ATOM 1847 C C . TYR A 1 33 ? 4.465 3.456 7.175 1.00 0.00 33 TYR A C 3
ATOM 1848 O O . TYR A 1 33 ? 5.026 4.271 7.908 1.00 0.00 33 TYR A O 3
ATOM 1866 N N . ASN A 1 34 ? 4.979 2.277 6.866 1.00 0.00 34 ASN A N 3
ATOM 1867 C CA . ASN A 1 34 ? 6.266 1.837 7.370 1.00 0.00 34 ASN A CA 3
ATOM 1868 C C . ASN A 1 34 ? 7.388 2.259 6.431 1.00 0.00 34 ASN A C 3
ATOM 1869 O O . ASN A 1 34 ? 8.557 2.299 6.816 1.00 0.00 34 ASN A O 3
ATOM 1880 N N . ASP A 1 35 ? 7.019 2.564 5.194 1.00 0.00 35 ASP A N 3
ATOM 1881 C CA . ASP A 1 35 ? 7.986 2.974 4.184 1.00 0.00 35 ASP A CA 3
ATOM 1882 C C . ASP A 1 35 ? 8.555 1.755 3.470 1.00 0.00 35 ASP A C 3
ATOM 1883 O O . ASP A 1 35 ? 8.967 1.832 2.312 1.00 0.00 35 ASP A O 3
ATOM 1892 N N . GLY A 1 36 ? 8.563 0.626 4.170 1.00 0.00 36 GLY A N 3
ATOM 1893 C CA . GLY A 1 36 ? 9.071 -0.604 3.594 1.00 0.00 36 GLY A CA 3
ATOM 1894 C C . GLY A 1 36 ? 7.966 -1.612 3.346 1.00 0.00 36 GLY A C 3
ATOM 1895 O O . GLY A 1 36 ? 8.195 -2.665 2.752 1.00 0.00 36 GLY A O 3
ATOM 1899 N N . GLN A 1 37 ? 6.762 -1.280 3.802 1.00 0.00 37 GLN A N 3
ATOM 1900 C CA . GLN A 1 37 ? 5.609 -2.155 3.629 1.00 0.00 37 GLN A CA 3
ATOM 1901 C C . GLN A 1 37 ? 4.652 -1.583 2.589 1.00 0.00 37 GLN A C 3
ATOM 1902 O O . GLN A 1 37 ? 4.586 -0.370 2.390 1.00 0.00 37 GLN A O 3
ATOM 1916 N N . LYS A 1 38 ? 3.911 -2.464 1.930 1.00 0.00 38 LYS A N 3
ATOM 1917 C CA . LYS A 1 38 ? 2.955 -2.052 0.911 1.00 0.00 38 LYS A CA 3
ATOM 1918 C C . LYS A 1 38 ? 1.538 -2.450 1.308 1.00 0.00 38 LYS A C 3
ATOM 1919 O O . LYS A 1 38 ? 1.316 -2.999 2.387 1.00 0.00 38 LYS A O 3
ATOM 1938 N N . CYS A 1 39 ? 0.581 -2.172 0.429 1.00 0.00 39 CYS A N 3
ATOM 1939 C CA . CYS A 1 39 ? -0.812 -2.506 0.691 1.00 0.00 39 CYS A CA 3
ATOM 1940 C C . CYS A 1 39 ? -1.131 -3.912 0.196 1.00 0.00 39 CYS A C 3
ATOM 1941 O O . CYS A 1 39 ? -0.511 -4.406 -0.745 1.00 0.00 39 CYS A O 3
ATOM 1948 N N . CYS A 1 40 ? -2.097 -4.553 0.841 1.00 0.00 40 CYS A N 3
ATOM 1949 C CA . CYS A 1 40 ? -2.498 -5.901 0.477 1.00 0.00 40 CYS A CA 3
ATOM 1950 C C . CYS A 1 40 ? -4.013 -6.049 0.563 1.00 0.00 40 CYS A C 3
ATOM 1951 O O . CYS A 1 40 ? -4.662 -5.404 1.385 1.00 0.00 40 CYS A O 3
ATOM 1958 N N . ARG A 1 41 ? -4.572 -6.903 -0.288 1.00 0.00 41 ARG A N 3
ATOM 1959 C CA . ARG A 1 41 ? -6.011 -7.130 -0.296 1.00 0.00 41 ARG A CA 3
ATOM 1960 C C . ARG A 1 41 ? -6.438 -7.933 0.927 1.00 0.00 41 ARG A C 3
ATOM 1961 O O . ARG A 1 41 ? -7.075 -8.980 0.806 1.00 0.00 41 ARG A O 3
ATOM 1982 N N . LYS A 1 42 ? -6.077 -7.435 2.104 1.00 0.00 42 LYS A N 3
ATOM 1983 C CA . LYS A 1 42 ? -6.415 -8.099 3.355 1.00 0.00 42 LYS A CA 3
ATOM 1984 C C . LYS A 1 42 ? -6.507 -9.609 3.161 1.00 0.00 42 LYS A C 3
ATOM 1985 O O . LYS A 1 42 ? -5.745 -10.147 2.330 1.00 0.00 42 LYS A O 3
ATOM 2005 N N . PHE A 1 1 ? 8.267 21.002 2.943 1.00 0.00 1 PHE A N 4
ATOM 2006 C CA . PHE A 1 1 ? 7.172 20.250 2.274 1.00 0.00 1 PHE A CA 4
ATOM 2007 C C . PHE A 1 1 ? 7.725 19.267 1.248 1.00 0.00 1 PHE A C 4
ATOM 2008 O O . PHE A 1 1 ? 7.674 19.519 0.043 1.00 0.00 1 PHE A O 4
ATOM 2027 N N . VAL A 1 2 ? 8.250 18.146 1.731 1.00 0.00 2 VAL A N 4
ATOM 2028 C CA . VAL A 1 2 ? 8.812 17.126 0.855 1.00 0.00 2 VAL A CA 4
ATOM 2029 C C . VAL A 1 2 ? 8.168 15.767 1.113 1.00 0.00 2 VAL A C 4
ATOM 2030 O O . VAL A 1 2 ? 8.860 14.772 1.328 1.00 0.00 2 VAL A O 4
ATOM 2043 N N . GLN A 1 3 ? 6.840 15.733 1.088 1.00 0.00 3 GLN A N 4
ATOM 2044 C CA . GLN A 1 3 ? 6.104 14.496 1.319 1.00 0.00 3 GLN A CA 4
ATOM 2045 C C . GLN A 1 3 ? 5.189 14.180 0.140 1.00 0.00 3 GLN A C 4
ATOM 2046 O O . GLN A 1 3 ? 4.384 15.014 -0.274 1.00 0.00 3 GLN A O 4
ATOM 2060 N N . HIS A 1 4 ? 5.321 12.972 -0.398 1.00 0.00 4 HIS A N 4
ATOM 2061 C CA . HIS A 1 4 ? 4.506 12.547 -1.531 1.00 0.00 4 HIS A CA 4
ATOM 2062 C C . HIS A 1 4 ? 4.124 11.076 -1.404 1.00 0.00 4 HIS A C 4
ATOM 2063 O O . HIS A 1 4 ? 4.712 10.213 -2.056 1.00 0.00 4 HIS A O 4
ATOM 2078 N N . ARG A 1 5 ? 3.135 10.798 -0.561 1.00 0.00 5 ARG A N 4
ATOM 2079 C CA . ARG A 1 5 ? 2.673 9.433 -0.348 1.00 0.00 5 ARG A CA 4
ATOM 2080 C C . ARG A 1 5 ? 1.236 9.263 -0.832 1.00 0.00 5 ARG A C 4
ATOM 2081 O O . ARG A 1 5 ? 0.319 9.905 -0.320 1.00 0.00 5 ARG A O 4
ATOM 2102 N N . PRO A 1 6 ? 1.025 8.390 -1.828 1.00 0.00 6 PRO A N 4
ATOM 2103 C CA . PRO A 1 6 ? -0.306 8.132 -2.383 1.00 0.00 6 PRO A CA 4
ATOM 2104 C C . PRO A 1 6 ? -1.311 7.746 -1.304 1.00 0.00 6 PRO A C 4
ATOM 2105 O O . PRO A 1 6 ? -0.946 7.556 -0.144 1.00 0.00 6 PRO A O 4
ATOM 2116 N N . ARG A 1 7 ? -2.578 7.636 -1.690 1.00 0.00 7 ARG A N 4
ATOM 2117 C CA . ARG A 1 7 ? -3.628 7.275 -0.750 1.00 0.00 7 ARG A CA 4
ATOM 2118 C C . ARG A 1 7 ? -3.147 6.195 0.211 1.00 0.00 7 ARG A C 4
ATOM 2119 O O . ARG A 1 7 ? -2.572 5.190 -0.204 1.00 0.00 7 ARG A O 4
ATOM 2140 N N . ASP A 1 8 ? -3.390 6.416 1.494 1.00 0.00 8 ASP A N 4
ATOM 2141 C CA . ASP A 1 8 ? -2.991 5.476 2.525 1.00 0.00 8 ASP A CA 4
ATOM 2142 C C . ASP A 1 8 ? -3.615 4.105 2.288 1.00 0.00 8 ASP A C 4
ATOM 2143 O O . ASP A 1 8 ? -4.638 3.985 1.615 1.00 0.00 8 ASP A O 4
ATOM 2152 N N . CYS A 1 9 ? -2.990 3.072 2.846 1.00 0.00 9 CYS A N 4
ATOM 2153 C CA . CYS A 1 9 ? -3.486 1.710 2.693 1.00 0.00 9 CYS A CA 4
ATOM 2154 C C . CYS A 1 9 ? -4.614 1.426 3.679 1.00 0.00 9 CYS A C 4
ATOM 2155 O O . CYS A 1 9 ? -5.696 0.988 3.289 1.00 0.00 9 CYS A O 4
ATOM 2162 N N . GLU A 1 10 ? -4.357 1.677 4.957 1.00 0.00 10 GLU A N 4
ATOM 2163 C CA . GLU A 1 10 ? -5.356 1.445 5.991 1.00 0.00 10 GLU A CA 4
ATOM 2164 C C . GLU A 1 10 ? -6.556 2.367 5.797 1.00 0.00 10 GLU A C 4
ATOM 2165 O O . GLU A 1 10 ? -7.674 2.040 6.196 1.00 0.00 10 GLU A O 4
ATOM 2177 N N . SER A 1 11 ? -6.316 3.516 5.175 1.00 0.00 11 SER A N 4
ATOM 2178 C CA . SER A 1 11 ? -7.377 4.484 4.921 1.00 0.00 11 SER A CA 4
ATOM 2179 C C . SER A 1 11 ? -8.356 3.950 3.880 1.00 0.00 11 SER A C 4
ATOM 2180 O O . SER A 1 11 ? -9.507 4.379 3.817 1.00 0.00 11 SER A O 4
ATOM 2188 N N . ILE A 1 12 ? -7.887 3.009 3.067 1.00 0.00 12 ILE A N 4
ATOM 2189 C CA . ILE A 1 12 ? -8.712 2.410 2.032 1.00 0.00 12 ILE A CA 4
ATOM 2190 C C . ILE A 1 12 ? -9.250 1.060 2.482 1.00 0.00 12 ILE A C 4
ATOM 2191 O O . ILE A 1 12 ? -9.960 0.380 1.743 1.00 0.00 12 ILE A O 4
ATOM 2207 N N . ASN A 1 13 ? -8.892 0.680 3.698 1.00 0.00 13 ASN A N 4
ATOM 2208 C CA . ASN A 1 13 ? -9.321 -0.593 4.265 1.00 0.00 13 ASN A CA 4
ATOM 2209 C C . ASN A 1 13 ? -8.443 -1.733 3.759 1.00 0.00 13 ASN A C 4
ATOM 2210 O O . ASN A 1 13 ? -8.936 -2.810 3.423 1.00 0.00 13 ASN A O 4
ATOM 2221 N N . GLY A 1 14 ? -7.136 -1.486 3.712 1.00 0.00 14 GLY A N 4
ATOM 2222 C CA . GLY A 1 14 ? -6.203 -2.497 3.253 1.00 0.00 14 GLY A CA 4
ATOM 2223 C C . GLY A 1 14 ? -5.225 -2.910 4.335 1.00 0.00 14 GLY A C 4
ATOM 2224 O O . GLY A 1 14 ? -5.351 -2.492 5.485 1.00 0.00 14 GLY A O 4
ATOM 2228 N N . VAL A 1 15 ? -4.247 -3.732 3.968 1.00 0.00 15 VAL A N 4
ATOM 2229 C CA . VAL A 1 15 ? -3.246 -4.198 4.920 1.00 0.00 15 VAL A CA 4
ATOM 2230 C C . VAL A 1 15 ? -1.851 -3.735 4.520 1.00 0.00 15 VAL A C 4
ATOM 2231 O O . VAL A 1 15 ? -1.625 -3.325 3.383 1.00 0.00 15 VAL A O 4
ATOM 2244 N N . CYS A 1 16 ? -0.919 -3.803 5.463 1.00 0.00 16 CYS A N 4
ATOM 2245 C CA . CYS A 1 16 ? 0.453 -3.390 5.203 1.00 0.00 16 CYS A CA 4
ATOM 2246 C C . CYS A 1 16 ? 1.421 -4.549 5.415 1.00 0.00 16 CYS A C 4
ATOM 2247 O O . CYS A 1 16 ? 1.747 -4.900 6.548 1.00 0.00 16 CYS A O 4
ATOM 2254 N N . ARG A 1 17 ? 1.880 -5.137 4.314 1.00 0.00 17 ARG A N 4
ATOM 2255 C CA . ARG A 1 17 ? 2.813 -6.255 4.377 1.00 0.00 17 ARG A CA 4
ATOM 2256 C C . ARG A 1 17 ? 4.170 -5.861 3.805 1.00 0.00 17 ARG A C 4
ATOM 2257 O O . ARG A 1 17 ? 4.516 -4.681 3.755 1.00 0.00 17 ARG A O 4
ATOM 2278 N N . HIS A 1 18 ? 4.937 -6.858 3.372 1.00 0.00 18 HIS A N 4
ATOM 2279 C CA . HIS A 1 18 ? 6.256 -6.617 2.802 1.00 0.00 18 HIS A CA 4
ATOM 2280 C C . HIS A 1 18 ? 6.167 -6.414 1.296 1.00 0.00 18 HIS A C 4
ATOM 2281 O O . HIS A 1 18 ? 5.482 -7.161 0.597 1.00 0.00 18 HIS A O 4
ATOM 2296 N N . LYS A 1 19 ? 6.869 -5.404 0.801 1.00 0.00 19 LYS A N 4
ATOM 2297 C CA . LYS A 1 19 ? 6.874 -5.108 -0.626 1.00 0.00 19 LYS A CA 4
ATOM 2298 C C . LYS A 1 19 ? 7.431 -6.289 -1.411 1.00 0.00 19 LYS A C 4
ATOM 2299 O O . LYS A 1 19 ? 7.472 -6.270 -2.641 1.00 0.00 19 LYS A O 4
ATOM 2318 N N . ASP A 1 20 ? 7.855 -7.318 -0.685 1.00 0.00 20 ASP A N 4
ATOM 2319 C CA . ASP A 1 20 ? 8.408 -8.516 -1.302 1.00 0.00 20 ASP A CA 4
ATOM 2320 C C . ASP A 1 20 ? 7.727 -9.763 -0.748 1.00 0.00 20 ASP A C 4
ATOM 2321 O O . ASP A 1 20 ? 8.303 -10.851 -0.746 1.00 0.00 20 ASP A O 4
ATOM 2330 N N . THR A 1 21 ? 6.496 -9.591 -0.277 1.00 0.00 21 THR A N 4
ATOM 2331 C CA . THR A 1 21 ? 5.729 -10.696 0.281 1.00 0.00 21 THR A CA 4
ATOM 2332 C C . THR A 1 21 ? 5.840 -11.927 -0.606 1.00 0.00 21 THR A C 4
ATOM 2333 O O . THR A 1 21 ? 6.888 -12.571 -0.663 1.00 0.00 21 THR A O 4
ATOM 2344 N N . VAL A 1 22 ? 4.754 -12.254 -1.294 1.00 0.00 22 VAL A N 4
ATOM 2345 C CA . VAL A 1 22 ? 4.736 -13.410 -2.172 1.00 0.00 22 VAL A CA 4
ATOM 2346 C C . VAL A 1 22 ? 3.424 -13.511 -2.937 1.00 0.00 22 VAL A C 4
ATOM 2347 O O . VAL A 1 22 ? 3.396 -13.421 -4.163 1.00 0.00 22 VAL A O 4
ATOM 2360 N N . ASN A 1 23 ? 2.342 -13.712 -2.201 1.00 0.00 23 ASN A N 4
ATOM 2361 C CA . ASN A 1 23 ? 1.025 -13.842 -2.801 1.00 0.00 23 ASN A CA 4
ATOM 2362 C C . ASN A 1 23 ? 0.017 -12.924 -2.117 1.00 0.00 23 ASN A C 4
ATOM 2363 O O . ASN A 1 23 ? -1.181 -13.206 -2.095 1.00 0.00 23 ASN A O 4
ATOM 2374 N N . CYS A 1 24 ? 0.513 -11.822 -1.562 1.00 0.00 24 CYS A N 4
ATOM 2375 C CA . CYS A 1 24 ? -0.342 -10.857 -0.879 1.00 0.00 24 CYS A CA 4
ATOM 2376 C C . CYS A 1 24 ? -0.629 -9.660 -1.778 1.00 0.00 24 CYS A C 4
ATOM 2377 O O . CYS A 1 24 ? -0.165 -8.550 -1.518 1.00 0.00 24 CYS A O 4
ATOM 2384 N N . ARG A 1 25 ? -1.396 -9.895 -2.836 1.00 0.00 25 ARG A N 4
ATOM 2385 C CA . ARG A 1 25 ? -1.746 -8.838 -3.777 1.00 0.00 25 ARG A CA 4
ATOM 2386 C C . ARG A 1 25 ? -1.545 -7.463 -3.149 1.00 0.00 25 ARG A C 4
ATOM 2387 O O . ARG A 1 25 ? -2.030 -7.194 -2.051 1.00 0.00 25 ARG A O 4
ATOM 2408 N N . GLU A 1 26 ? -0.830 -6.595 -3.856 1.00 0.00 26 GLU A N 4
ATOM 2409 C CA . GLU A 1 26 ? -0.567 -5.246 -3.368 1.00 0.00 26 GLU A CA 4
ATOM 2410 C C . GLU A 1 26 ? -1.503 -4.241 -4.029 1.00 0.00 26 GLU A C 4
ATOM 2411 O O . GLU A 1 26 ? -1.983 -4.463 -5.141 1.00 0.00 26 GLU A O 4
ATOM 2423 N N . ILE A 1 27 ? -1.761 -3.135 -3.339 1.00 0.00 27 ILE A N 4
ATOM 2424 C CA . ILE A 1 27 ? -2.638 -2.100 -3.860 1.00 0.00 27 ILE A CA 4
ATOM 2425 C C . ILE A 1 27 ? -1.830 -0.951 -4.457 1.00 0.00 27 ILE A C 4
ATOM 2426 O O . ILE A 1 27 ? -1.522 0.028 -3.776 1.00 0.00 27 ILE A O 4
ATOM 2442 N N . PHE A 1 28 ? -1.488 -1.089 -5.735 1.00 0.00 28 PHE A N 4
ATOM 2443 C CA . PHE A 1 28 ? -0.709 -0.080 -6.448 1.00 0.00 28 PHE A CA 4
ATOM 2444 C C . PHE A 1 28 ? -1.353 1.299 -6.351 1.00 0.00 28 PHE A C 4
ATOM 2445 O O . PHE A 1 28 ? -0.991 2.214 -7.092 1.00 0.00 28 PHE A O 4
ATOM 2462 N N . LEU A 1 29 ? -2.313 1.443 -5.450 1.00 0.00 29 LEU A N 4
ATOM 2463 C CA . LEU A 1 29 ? -3.009 2.708 -5.277 1.00 0.00 29 LEU A CA 4
ATOM 2464 C C . LEU A 1 29 ? -2.788 3.278 -3.882 1.00 0.00 29 LEU A C 4
ATOM 2465 O O . LEU A 1 29 ? -2.546 4.474 -3.720 1.00 0.00 29 LEU A O 4
ATOM 2481 N N . ALA A 1 30 ? -2.877 2.415 -2.881 1.00 0.00 30 ALA A N 4
ATOM 2482 C CA . ALA A 1 30 ? -2.691 2.831 -1.495 1.00 0.00 30 ALA A CA 4
ATOM 2483 C C . ALA A 1 30 ? -1.287 2.497 -1.000 1.00 0.00 30 ALA A C 4
ATOM 2484 O O . ALA A 1 30 ? -0.708 1.480 -1.380 1.00 0.00 30 ALA A O 4
ATOM 2491 N N . ASP A 1 31 ? -0.748 3.363 -0.148 1.00 0.00 31 ASP A N 4
ATOM 2492 C CA . ASP A 1 31 ? 0.586 3.165 0.406 1.00 0.00 31 ASP A CA 4
ATOM 2493 C C . ASP A 1 31 ? 0.510 2.576 1.806 1.00 0.00 31 ASP A C 4
ATOM 2494 O O . ASP A 1 31 ? -0.576 2.318 2.324 1.00 0.00 31 ASP A O 4
ATOM 2503 N N . CYS A 1 32 ? 1.670 2.372 2.417 1.00 0.00 32 CYS A N 4
ATOM 2504 C CA . CYS A 1 32 ? 1.734 1.823 3.757 1.00 0.00 32 CYS A CA 4
ATOM 2505 C C . CYS A 1 32 ? 1.928 2.942 4.766 1.00 0.00 32 CYS A C 4
ATOM 2506 O O . CYS A 1 32 ? 1.312 4.003 4.657 1.00 0.00 32 CYS A O 4
ATOM 2513 N N . TYR A 1 33 ? 2.779 2.701 5.748 1.00 0.00 33 TYR A N 4
ATOM 2514 C CA . TYR A 1 33 ? 3.045 3.684 6.771 1.00 0.00 33 TYR A CA 4
ATOM 2515 C C . TYR A 1 33 ? 4.361 3.378 7.470 1.00 0.00 33 TYR A C 4
ATOM 2516 O O . TYR A 1 33 ? 4.854 4.168 8.276 1.00 0.00 33 TYR A O 4
ATOM 2534 N N . ASN A 1 34 ? 4.917 2.217 7.153 1.00 0.00 34 ASN A N 4
ATOM 2535 C CA . ASN A 1 34 ? 6.170 1.775 7.736 1.00 0.00 34 ASN A CA 4
ATOM 2536 C C . ASN A 1 34 ? 7.354 2.242 6.898 1.00 0.00 34 ASN A C 4
ATOM 2537 O O . ASN A 1 34 ? 8.487 2.300 7.377 1.00 0.00 34 ASN A O 4
ATOM 2548 N N . ASP A 1 35 ? 7.081 2.572 5.642 1.00 0.00 35 ASP A N 4
ATOM 2549 C CA . ASP A 1 35 ? 8.117 3.032 4.727 1.00 0.00 35 ASP A CA 4
ATOM 2550 C C . ASP A 1 35 ? 8.746 1.855 3.989 1.00 0.00 35 ASP A C 4
ATOM 2551 O O . ASP A 1 35 ? 9.284 2.011 2.893 1.00 0.00 35 ASP A O 4
ATOM 2560 N N . GLY A 1 36 ? 8.673 0.676 4.598 1.00 0.00 36 GLY A N 4
ATOM 2561 C CA . GLY A 1 36 ? 9.239 -0.512 3.986 1.00 0.00 36 GLY A CA 4
ATOM 2562 C C . GLY A 1 36 ? 8.184 -1.546 3.642 1.00 0.00 36 GLY A C 4
ATOM 2563 O O . GLY A 1 36 ? 8.500 -2.611 3.112 1.00 0.00 36 GLY A O 4
ATOM 2567 N N . GLN A 1 37 ? 6.927 -1.231 3.943 1.00 0.00 37 GLN A N 4
ATOM 2568 C CA . GLN A 1 37 ? 5.825 -2.142 3.660 1.00 0.00 37 GLN A CA 4
ATOM 2569 C C . GLN A 1 37 ? 4.872 -1.543 2.631 1.00 0.00 37 GLN A C 4
ATOM 2570 O O . GLN A 1 37 ? 4.833 -0.327 2.441 1.00 0.00 37 GLN A O 4
ATOM 2584 N N . LYS A 1 38 ? 4.105 -2.404 1.974 1.00 0.00 38 LYS A N 4
ATOM 2585 C CA . LYS A 1 38 ? 3.149 -1.962 0.964 1.00 0.00 38 LYS A CA 4
ATOM 2586 C C . LYS A 1 38 ? 1.735 -2.396 1.333 1.00 0.00 38 LYS A C 4
ATOM 2587 O O . LYS A 1 38 ? 1.518 -3.023 2.369 1.00 0.00 38 LYS A O 4
ATOM 2606 N N . CYS A 1 39 ? 0.773 -2.055 0.481 1.00 0.00 39 CYS A N 4
ATOM 2607 C CA . CYS A 1 39 ? -0.619 -2.410 0.722 1.00 0.00 39 CYS A CA 4
ATOM 2608 C C . CYS A 1 39 ? -0.959 -3.765 0.111 1.00 0.00 39 CYS A C 4
ATOM 2609 O O . CYS A 1 39 ? -0.408 -4.150 -0.921 1.00 0.00 39 CYS A O 4
ATOM 2616 N N . CYS A 1 40 ? -1.876 -4.477 0.755 1.00 0.00 40 CYS A N 4
ATOM 2617 C CA . CYS A 1 40 ? -2.307 -5.787 0.283 1.00 0.00 40 CYS A CA 4
ATOM 2618 C C . CYS A 1 40 ? -3.822 -5.917 0.390 1.00 0.00 40 CYS A C 4
ATOM 2619 O O . CYS A 1 40 ? -4.449 -5.271 1.229 1.00 0.00 40 CYS A O 4
ATOM 2626 N N . ARG A 1 41 ? -4.405 -6.751 -0.461 1.00 0.00 41 ARG A N 4
ATOM 2627 C CA . ARG A 1 41 ? -5.848 -6.956 -0.453 1.00 0.00 41 ARG A CA 4
ATOM 2628 C C . ARG A 1 41 ? -6.270 -7.770 0.765 1.00 0.00 41 ARG A C 4
ATOM 2629 O O . ARG A 1 41 ? -6.965 -8.779 0.642 1.00 0.00 41 ARG A O 4
ATOM 2650 N N . LYS A 1 42 ? -5.843 -7.322 1.940 1.00 0.00 42 LYS A N 4
ATOM 2651 C CA . LYS A 1 42 ? -6.170 -8.002 3.186 1.00 0.00 42 LYS A CA 4
ATOM 2652 C C . LYS A 1 42 ? -6.121 -9.516 3.009 1.00 0.00 42 LYS A C 4
ATOM 2653 O O . LYS A 1 42 ? -5.331 -9.987 2.163 1.00 0.00 42 LYS A O 4
ATOM 2673 N N . PHE A 1 1 ? -7.145 18.225 3.606 1.00 0.00 1 PHE A N 5
ATOM 2674 C CA . PHE A 1 1 ? -5.878 17.729 3.008 1.00 0.00 1 PHE A CA 5
ATOM 2675 C C . PHE A 1 1 ? -5.696 18.253 1.588 1.00 0.00 1 PHE A C 5
ATOM 2676 O O . PHE A 1 1 ? -6.542 18.981 1.070 1.00 0.00 1 PHE A O 5
ATOM 2695 N N . VAL A 1 2 ? -4.585 17.875 0.963 1.00 0.00 2 VAL A N 5
ATOM 2696 C CA . VAL A 1 2 ? -4.290 18.305 -0.398 1.00 0.00 2 VAL A CA 5
ATOM 2697 C C . VAL A 1 2 ? -3.556 17.214 -1.170 1.00 0.00 2 VAL A C 5
ATOM 2698 O O . VAL A 1 2 ? -2.896 16.359 -0.580 1.00 0.00 2 VAL A O 5
ATOM 2711 N N . GLN A 1 3 ? -3.676 17.249 -2.493 1.00 0.00 3 GLN A N 5
ATOM 2712 C CA . GLN A 1 3 ? -3.024 16.262 -3.345 1.00 0.00 3 GLN A CA 5
ATOM 2713 C C . GLN A 1 3 ? -1.524 16.212 -3.069 1.00 0.00 3 GLN A C 5
ATOM 2714 O O . GLN A 1 3 ? -0.727 16.783 -3.811 1.00 0.00 3 GLN A O 5
ATOM 2728 N N . HIS A 1 4 ? -1.148 15.523 -1.996 1.00 0.00 4 HIS A N 5
ATOM 2729 C CA . HIS A 1 4 ? 0.256 15.400 -1.621 1.00 0.00 4 HIS A CA 5
ATOM 2730 C C . HIS A 1 4 ? 0.668 13.934 -1.521 1.00 0.00 4 HIS A C 5
ATOM 2731 O O . HIS A 1 4 ? 1.612 13.499 -2.179 1.00 0.00 4 HIS A O 5
ATOM 2746 N N . ARG A 1 5 ? -0.046 13.178 -0.693 1.00 0.00 5 ARG A N 5
ATOM 2747 C CA . ARG A 1 5 ? 0.248 11.761 -0.508 1.00 0.00 5 ARG A CA 5
ATOM 2748 C C . ARG A 1 5 ? -0.714 10.893 -1.312 1.00 0.00 5 ARG A C 5
ATOM 2749 O O . ARG A 1 5 ? -1.880 11.244 -1.496 1.00 0.00 5 ARG A O 5
ATOM 2770 N N . PRO A 1 6 ? -0.229 9.745 -1.808 1.00 0.00 6 PRO A N 5
ATOM 2771 C CA . PRO A 1 6 ? -1.033 8.817 -2.601 1.00 0.00 6 PRO A CA 5
ATOM 2772 C C . PRO A 1 6 ? -1.867 7.877 -1.735 1.00 0.00 6 PRO A C 5
ATOM 2773 O O . PRO A 1 6 ? -1.943 6.678 -2.002 1.00 0.00 6 PRO A O 5
ATOM 2784 N N . ARG A 1 7 ? -2.492 8.425 -0.699 1.00 0.00 7 ARG A N 5
ATOM 2785 C CA . ARG A 1 7 ? -3.320 7.631 0.201 1.00 0.00 7 ARG A CA 5
ATOM 2786 C C . ARG A 1 7 ? -2.567 6.397 0.690 1.00 0.00 7 ARG A C 5
ATOM 2787 O O . ARG A 1 7 ? -1.641 5.923 0.032 1.00 0.00 7 ARG A O 5
ATOM 2808 N N . ASP A 1 8 ? -2.971 5.882 1.847 1.00 0.00 8 ASP A N 5
ATOM 2809 C CA . ASP A 1 8 ? -2.335 4.706 2.420 1.00 0.00 8 ASP A CA 5
ATOM 2810 C C . ASP A 1 8 ? -3.140 3.453 2.112 1.00 0.00 8 ASP A C 5
ATOM 2811 O O . ASP A 1 8 ? -3.962 3.435 1.198 1.00 0.00 8 ASP A O 5
ATOM 2820 N N . CYS A 1 9 ? -2.896 2.410 2.892 1.00 0.00 9 CYS A N 5
ATOM 2821 C CA . CYS A 1 9 ? -3.595 1.145 2.719 1.00 0.00 9 CYS A CA 5
ATOM 2822 C C . CYS A 1 9 ? -4.743 1.016 3.710 1.00 0.00 9 CYS A C 5
ATOM 2823 O O . CYS A 1 9 ? -5.832 0.579 3.356 1.00 0.00 9 CYS A O 5
ATOM 2830 N N . GLU A 1 10 ? -4.489 1.397 4.954 1.00 0.00 10 GLU A N 5
ATOM 2831 C CA . GLU A 1 10 ? -5.505 1.313 5.994 1.00 0.00 10 GLU A CA 5
ATOM 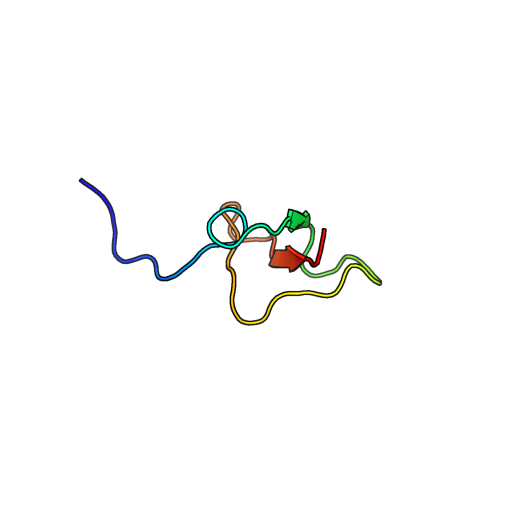2832 C C . GLU A 1 10 ? -6.688 2.225 5.682 1.00 0.00 10 GLU A C 5
ATOM 2833 O O . GLU A 1 10 ? -7.827 1.928 6.044 1.00 0.00 10 GLU A O 5
ATOM 2845 N N . SER A 1 11 ? -6.411 3.332 5.005 1.00 0.00 11 SER A N 5
ATOM 2846 C CA . SER A 1 11 ? -7.451 4.288 4.644 1.00 0.00 11 SER A CA 5
ATOM 2847 C C . SER A 1 11 ? -8.367 3.714 3.570 1.00 0.00 11 SER A C 5
ATOM 2848 O O . SER A 1 11 ? -9.491 4.178 3.385 1.00 0.00 11 SER A O 5
ATOM 2856 N N . ILE A 1 12 ? -7.875 2.702 2.864 1.00 0.00 12 ILE A N 5
ATOM 2857 C CA . ILE A 1 12 ? -8.644 2.064 1.809 1.00 0.00 12 ILE A CA 5
ATOM 2858 C C . ILE A 1 12 ? -9.274 0.765 2.299 1.00 0.00 12 ILE A C 5
ATOM 2859 O O . ILE A 1 12 ? -9.984 0.088 1.556 1.00 0.00 12 ILE A O 5
ATOM 2875 N N . ASN A 1 13 ? -9.004 0.426 3.552 1.00 0.00 13 ASN A N 5
ATOM 2876 C CA . ASN A 1 13 ? -9.537 -0.795 4.147 1.00 0.00 13 ASN A CA 5
ATOM 2877 C C . ASN A 1 13 ? -8.707 -2.003 3.728 1.00 0.00 13 ASN A C 5
ATOM 2878 O O . ASN A 1 13 ? -9.237 -3.092 3.510 1.00 0.00 13 ASN A O 5
ATOM 2889 N N . GLY A 1 14 ? -7.399 -1.797 3.617 1.00 0.00 14 GLY A N 5
ATOM 2890 C CA . GLY A 1 14 ? -6.504 -2.868 3.223 1.00 0.00 14 GLY A CA 5
ATOM 2891 C C . GLY A 1 14 ? -5.517 -3.227 4.316 1.00 0.00 14 GLY A C 5
ATOM 2892 O O . GLY A 1 14 ? -5.746 -2.934 5.490 1.00 0.00 14 GLY A O 5
ATOM 2896 N N . VAL A 1 15 ? -4.415 -3.863 3.931 1.00 0.00 15 VAL A N 5
ATOM 2897 C CA . VAL A 1 15 ? -3.389 -4.261 4.887 1.00 0.00 15 VAL A CA 5
ATOM 2898 C C . VAL A 1 15 ? -2.016 -3.762 4.460 1.00 0.00 15 VAL A C 5
ATOM 2899 O O . VAL A 1 15 ? -1.817 -3.367 3.312 1.00 0.00 15 VAL A O 5
ATOM 2912 N N . CYS A 1 16 ? -1.071 -3.777 5.392 1.00 0.00 16 CYS A N 5
ATOM 2913 C CA . CYS A 1 16 ? 0.282 -3.322 5.105 1.00 0.00 16 CYS A CA 5
ATOM 2914 C C . CYS A 1 16 ? 1.307 -4.403 5.426 1.00 0.00 16 CYS A C 5
ATOM 2915 O O . CYS A 1 16 ? 1.619 -4.652 6.590 1.00 0.00 16 CYS A O 5
ATOM 2922 N N . ARG A 1 17 ? 1.831 -5.041 4.385 1.00 0.00 17 ARG A N 5
ATOM 2923 C CA . ARG A 1 17 ? 2.826 -6.093 4.553 1.00 0.00 17 ARG A CA 5
ATOM 2924 C C . ARG A 1 17 ? 4.171 -5.658 3.982 1.00 0.00 17 ARG A C 5
ATOM 2925 O O . ARG A 1 17 ? 4.476 -4.466 3.931 1.00 0.00 17 ARG A O 5
ATOM 2946 N N . HIS A 1 18 ? 4.973 -6.626 3.554 1.00 0.00 18 HIS A N 5
ATOM 2947 C CA . HIS A 1 18 ? 6.281 -6.337 2.985 1.00 0.00 18 HIS A CA 5
ATOM 2948 C C . HIS A 1 18 ? 6.186 -6.152 1.477 1.00 0.00 18 HIS A C 5
ATOM 2949 O O . HIS A 1 18 ? 5.381 -6.801 0.809 1.00 0.00 18 HIS A O 5
ATOM 2964 N N . LYS A 1 19 ? 7.017 -5.266 0.945 1.00 0.00 19 LYS A N 5
ATOM 2965 C CA . LYS A 1 19 ? 7.033 -4.996 -0.487 1.00 0.00 19 LYS A CA 5
ATOM 2966 C C . LYS A 1 19 ? 7.555 -6.203 -1.257 1.00 0.00 19 LYS A C 5
ATOM 2967 O O . LYS A 1 19 ? 7.567 -6.211 -2.488 1.00 0.00 19 LYS A O 5
ATOM 2986 N N . ASP A 1 20 ? 7.982 -7.223 -0.521 1.00 0.00 20 ASP A N 5
ATOM 2987 C CA . ASP A 1 20 ? 8.503 -8.441 -1.130 1.00 0.00 20 ASP A CA 5
ATOM 2988 C C . ASP A 1 20 ? 7.774 -9.668 -0.593 1.00 0.00 20 ASP A C 5
ATOM 2989 O O . ASP A 1 20 ? 8.319 -10.771 -0.581 1.00 0.00 20 ASP A O 5
ATOM 2998 N N . THR A 1 21 ? 6.536 -9.467 -0.151 1.00 0.00 21 THR A N 5
ATOM 2999 C CA . THR A 1 21 ? 5.731 -10.555 0.386 1.00 0.00 21 THR A CA 5
ATOM 3000 C C . THR A 1 21 ? 5.860 -11.796 -0.486 1.00 0.00 21 THR A C 5
ATOM 3001 O O . THR A 1 21 ? 6.904 -12.449 -0.504 1.00 0.00 21 THR A O 5
ATOM 3012 N N . VAL A 1 22 ? 4.793 -12.119 -1.206 1.00 0.00 22 VAL A N 5
ATOM 3013 C CA . VAL A 1 22 ? 4.793 -13.284 -2.076 1.00 0.00 22 VAL A CA 5
ATOM 3014 C C . VAL A 1 22 ? 3.478 -13.415 -2.833 1.00 0.00 22 VAL A C 5
ATOM 3015 O O . VAL A 1 22 ? 3.443 -13.324 -4.061 1.00 0.00 22 VAL A O 5
ATOM 3028 N N . ASN A 1 23 ? 2.404 -13.644 -2.093 1.00 0.00 23 ASN A N 5
ATOM 3029 C CA . ASN A 1 23 ? 1.087 -13.806 -2.687 1.00 0.00 23 ASN A CA 5
ATOM 3030 C C . ASN A 1 23 ? 0.059 -12.924 -1.985 1.00 0.00 23 ASN A C 5
ATOM 3031 O O . ASN A 1 23 ? -1.108 -13.293 -1.860 1.00 0.00 23 ASN A O 5
ATOM 3042 N N . CYS A 1 24 ? 0.505 -11.759 -1.526 1.00 0.00 24 CYS A N 5
ATOM 3043 C CA . CYS A 1 24 ? -0.373 -10.823 -0.835 1.00 0.00 24 CYS A CA 5
ATOM 3044 C C . CYS A 1 24 ? -0.689 -9.621 -1.720 1.00 0.00 24 CYS A C 5
ATOM 3045 O O . CYS A 1 24 ? -0.301 -8.494 -1.411 1.00 0.00 24 CYS A O 5
ATOM 3052 N N . ARG A 1 25 ? -1.394 -9.869 -2.819 1.00 0.00 25 ARG A N 5
ATOM 3053 C CA . ARG A 1 25 ? -1.760 -8.806 -3.747 1.00 0.00 25 ARG A CA 5
ATOM 3054 C C . ARG A 1 25 ? -1.542 -7.436 -3.113 1.00 0.00 25 ARG A C 5
ATOM 3055 O O . ARG A 1 25 ? -1.960 -7.192 -1.981 1.00 0.00 25 ARG A O 5
ATOM 3076 N N . GLU A 1 26 ? -0.880 -6.547 -3.845 1.00 0.00 26 GLU A N 5
ATOM 3077 C CA . GLU A 1 26 ? -0.602 -5.205 -3.350 1.00 0.00 26 GLU A CA 5
ATOM 3078 C C . GLU A 1 26 ? -1.591 -4.193 -3.919 1.00 0.00 26 GLU A C 5
ATOM 3079 O O . GLU A 1 26 ? -2.179 -4.409 -4.979 1.00 0.00 26 GLU A O 5
ATOM 3091 N N . ILE A 1 27 ? -1.769 -3.085 -3.206 1.00 0.00 27 ILE A N 5
ATOM 3092 C CA . ILE A 1 27 ? -2.684 -2.035 -3.634 1.00 0.00 27 ILE A CA 5
ATOM 3093 C C . ILE A 1 27 ? -1.924 -0.776 -4.037 1.00 0.00 27 ILE A C 5
ATOM 3094 O O . ILE A 1 27 ? -1.770 0.150 -3.242 1.00 0.00 27 ILE A O 5
ATOM 3110 N N . PHE A 1 28 ? -1.452 -0.749 -5.278 1.00 0.00 28 PHE A N 5
ATOM 3111 C CA . PHE A 1 28 ? -0.709 0.396 -5.792 1.00 0.00 28 PHE A CA 5
ATOM 3112 C C . PHE A 1 28 ? -1.344 1.705 -5.337 1.00 0.00 28 PHE A C 5
ATOM 3113 O O . PHE A 1 28 ? -0.819 2.400 -4.468 1.00 0.00 28 PHE A O 5
ATOM 3130 N N . LEU A 1 29 ? -2.480 2.027 -5.941 1.00 0.00 29 LEU A N 5
ATOM 3131 C CA . LEU A 1 29 ? -3.213 3.247 -5.624 1.00 0.00 29 LEU A CA 5
ATOM 3132 C C . LEU A 1 29 ? -2.939 3.721 -4.201 1.00 0.00 29 LEU A C 5
ATOM 3133 O O . LEU A 1 29 ? -2.737 4.912 -3.961 1.00 0.00 29 LEU A O 5
ATOM 3149 N N . ALA A 1 30 ? -2.948 2.787 -3.262 1.00 0.00 30 ALA A N 5
ATOM 3150 C CA . ALA A 1 30 ? -2.717 3.110 -1.859 1.00 0.00 30 ALA A CA 5
ATOM 3151 C C . ALA A 1 30 ? -1.275 2.828 -1.451 1.00 0.00 30 ALA A C 5
ATOM 3152 O O . ALA A 1 30 ? -0.554 2.101 -2.134 1.00 0.00 30 ALA A O 5
ATOM 3159 N N . ASP A 1 31 ? -0.861 3.415 -0.331 1.00 0.00 31 ASP A N 5
ATOM 3160 C CA . ASP A 1 31 ? 0.495 3.233 0.173 1.00 0.00 31 ASP A CA 5
ATOM 3161 C C . ASP A 1 31 ? 0.481 2.738 1.611 1.00 0.00 31 ASP A C 5
ATOM 3162 O O . ASP A 1 31 ? -0.581 2.558 2.206 1.00 0.00 31 ASP A O 5
ATOM 3171 N N . CYS A 1 32 ? 1.667 2.525 2.166 1.00 0.00 32 CYS A N 5
ATOM 3172 C CA . CYS A 1 32 ? 1.788 2.057 3.533 1.00 0.00 32 CYS A CA 5
ATOM 3173 C C . CYS A 1 32 ? 2.081 3.223 4.461 1.00 0.00 32 CYS A C 5
ATOM 3174 O O . CYS A 1 32 ? 1.772 4.373 4.147 1.00 0.00 32 CYS A O 5
ATOM 3181 N N . TYR A 1 33 ? 2.668 2.924 5.606 1.00 0.00 33 TYR A N 5
ATOM 3182 C CA . TYR A 1 33 ? 2.987 3.944 6.579 1.00 0.00 33 TYR A CA 5
ATOM 3183 C C . TYR A 1 33 ? 4.355 3.692 7.191 1.00 0.00 33 TYR A C 5
ATOM 3184 O O . TYR A 1 33 ? 4.871 4.504 7.960 1.00 0.00 33 TYR A O 5
ATOM 3202 N N . ASN A 1 34 ? 4.928 2.554 6.840 1.00 0.00 34 ASN A N 5
ATOM 3203 C CA . ASN A 1 34 ? 6.232 2.156 7.337 1.00 0.00 34 ASN A CA 5
ATOM 3204 C C . ASN A 1 34 ? 7.340 2.684 6.432 1.00 0.00 34 ASN A C 5
ATOM 3205 O O . ASN A 1 34 ? 7.493 3.893 6.261 1.00 0.00 34 ASN A O 5
ATOM 3216 N N . ASP A 1 35 ? 8.105 1.768 5.850 1.00 0.00 35 ASP A N 5
ATOM 3217 C CA . ASP A 1 35 ? 9.195 2.136 4.956 1.00 0.00 35 ASP A CA 5
ATOM 3218 C C . ASP A 1 35 ? 9.417 1.054 3.907 1.00 0.00 35 ASP A C 5
ATOM 3219 O O . ASP A 1 35 ? 9.819 1.338 2.779 1.00 0.00 35 ASP A O 5
ATOM 3228 N N . GLY A 1 36 ? 9.142 -0.187 4.288 1.00 0.00 36 GLY A N 5
ATOM 3229 C CA . GLY A 1 36 ? 9.306 -1.299 3.375 1.00 0.00 36 GLY A CA 5
ATOM 3230 C C . GLY A 1 36 ? 8.041 -2.123 3.252 1.00 0.00 36 GLY A C 5
ATOM 3231 O O . GLY A 1 36 ? 8.067 -3.243 2.742 1.00 0.00 36 GLY A O 5
ATOM 3235 N N . GLN A 1 37 ? 6.931 -1.566 3.725 1.00 0.00 37 GLN A N 5
ATOM 3236 C CA . GLN A 1 37 ? 5.646 -2.254 3.671 1.00 0.00 37 GLN A CA 5
ATOM 3237 C C . GLN A 1 37 ? 4.719 -1.606 2.649 1.00 0.00 37 GLN A C 5
ATOM 3238 O O . GLN A 1 37 ? 4.701 -0.385 2.498 1.00 0.00 37 GLN A O 5
ATOM 3252 N N . LYS A 1 38 ? 3.947 -2.433 1.954 1.00 0.00 38 LYS A N 5
ATOM 3253 C CA . LYS A 1 38 ? 3.011 -1.946 0.948 1.00 0.00 38 LYS A CA 5
ATOM 3254 C C . LYS A 1 38 ? 1.585 -2.362 1.293 1.00 0.00 38 LYS A C 5
ATOM 3255 O O . LYS A 1 38 ? 1.332 -2.911 2.365 1.00 0.00 38 LYS A O 5
ATOM 3274 N N . CYS A 1 39 ? 0.657 -2.093 0.382 1.00 0.00 39 CYS A N 5
ATOM 3275 C CA . CYS A 1 39 ? -0.742 -2.438 0.596 1.00 0.00 39 CYS A CA 5
ATOM 3276 C C . CYS A 1 39 ? -1.059 -3.826 0.048 1.00 0.00 39 CYS A C 5
ATOM 3277 O O . CYS A 1 39 ? -0.463 -4.268 -0.932 1.00 0.00 39 CYS A O 5
ATOM 3284 N N . CYS A 1 40 ? -2.007 -4.503 0.688 1.00 0.00 40 CYS A N 5
ATOM 3285 C CA . CYS A 1 40 ? -2.418 -5.835 0.264 1.00 0.00 40 CYS A CA 5
ATOM 3286 C C . CYS A 1 40 ? -3.929 -5.994 0.390 1.00 0.00 40 CYS A C 5
ATOM 3287 O O . CYS A 1 40 ? -4.563 -5.343 1.222 1.00 0.00 40 CYS A O 5
ATOM 3294 N N . ARG A 1 41 ? -4.504 -6.859 -0.438 1.00 0.00 41 ARG A N 5
ATOM 3295 C CA . ARG A 1 41 ? -5.943 -7.096 -0.410 1.00 0.00 41 ARG A CA 5
ATOM 3296 C C . ARG A 1 41 ? -6.334 -7.896 0.827 1.00 0.00 41 ARG A C 5
ATOM 3297 O O . ARG A 1 41 ? -6.999 -8.927 0.729 1.00 0.00 41 ARG A O 5
ATOM 3318 N N . LYS A 1 42 ? -5.912 -7.412 1.991 1.00 0.00 42 LYS A N 5
ATOM 3319 C CA . LYS A 1 42 ? -6.213 -8.078 3.251 1.00 0.00 42 LYS A CA 5
ATOM 3320 C C . LYS A 1 42 ? -6.112 -9.593 3.105 1.00 0.00 42 LYS A C 5
ATOM 3321 O O . LYS A 1 42 ? -7.054 -10.197 2.553 1.00 0.00 42 LYS A O 5
ATOM 3341 N N . PHE A 1 1 ? -2.228 24.630 5.586 1.00 0.00 1 PHE A N 6
ATOM 3342 C CA . PHE A 1 1 ? -1.473 23.354 5.690 1.00 0.00 1 PHE A CA 6
ATOM 3343 C C . PHE A 1 1 ? -1.799 22.424 4.527 1.00 0.00 1 PHE A C 6
ATOM 3344 O O . PHE A 1 1 ? -2.930 21.961 4.388 1.00 0.00 1 PHE A O 6
ATOM 3363 N N . VAL A 1 2 ? -0.800 22.155 3.693 1.00 0.00 2 VAL A N 6
ATOM 3364 C CA . VAL A 1 2 ? -0.981 21.281 2.541 1.00 0.00 2 VAL A CA 6
ATOM 3365 C C . VAL A 1 2 ? -0.541 19.857 2.860 1.00 0.00 2 VAL A C 6
ATOM 3366 O O . VAL A 1 2 ? 0.299 19.285 2.166 1.00 0.00 2 VAL A O 6
ATOM 3379 N N . GLN A 1 3 ? -1.115 19.288 3.916 1.00 0.00 3 GLN A N 6
ATOM 3380 C CA . GLN A 1 3 ? -0.782 17.930 4.330 1.00 0.00 3 GLN A CA 6
ATOM 3381 C C . GLN A 1 3 ? -1.448 16.906 3.416 1.00 0.00 3 GLN A C 6
ATOM 3382 O O . GLN A 1 3 ? -2.272 16.106 3.859 1.00 0.00 3 GLN A O 6
ATOM 3396 N N . HIS A 1 4 ? -1.089 16.940 2.137 1.00 0.00 4 HIS A N 6
ATOM 3397 C CA . HIS A 1 4 ? -1.651 16.022 1.160 1.00 0.00 4 HIS A CA 6
ATOM 3398 C C . HIS A 1 4 ? -0.678 14.890 0.848 1.00 0.00 4 HIS A C 6
ATOM 3399 O O . HIS A 1 4 ? 0.123 14.985 -0.083 1.00 0.00 4 HIS A O 6
ATOM 3414 N N . ARG A 1 5 ? -0.752 13.817 1.629 1.00 0.00 5 ARG A N 6
ATOM 3415 C CA . ARG A 1 5 ? 0.122 12.666 1.433 1.00 0.00 5 ARG A CA 6
ATOM 3416 C C . ARG A 1 5 ? -0.549 11.618 0.552 1.00 0.00 5 ARG A C 6
ATOM 3417 O O . ARG A 1 5 ? -1.772 11.603 0.407 1.00 0.00 5 ARG A O 6
ATOM 3438 N N . PRO A 1 6 ? 0.250 10.726 -0.052 1.00 0.00 6 PRO A N 6
ATOM 3439 C CA . PRO A 1 6 ? -0.262 9.666 -0.928 1.00 0.00 6 PRO A CA 6
ATOM 3440 C C . PRO A 1 6 ? -1.086 8.632 -0.170 1.00 0.00 6 PRO A C 6
ATOM 3441 O O . PRO A 1 6 ? -0.544 7.819 0.579 1.00 0.00 6 PRO A O 6
ATOM 3452 N N . ARG A 1 7 ? -2.400 8.667 -0.370 1.00 0.00 7 ARG A N 6
ATOM 3453 C CA . ARG A 1 7 ? -3.298 7.733 0.294 1.00 0.00 7 ARG A CA 6
ATOM 3454 C C . ARG A 1 7 ? -2.544 6.496 0.762 1.00 0.00 7 ARG A C 6
ATOM 3455 O O . ARG A 1 7 ? -1.673 5.982 0.059 1.00 0.00 7 ARG A O 6
ATOM 3476 N N . ASP A 1 8 ? -2.885 6.024 1.953 1.00 0.00 8 ASP A N 6
ATOM 3477 C CA . ASP A 1 8 ? -2.246 4.851 2.521 1.00 0.00 8 ASP A CA 6
ATOM 3478 C C . ASP A 1 8 ? -3.033 3.592 2.183 1.00 0.00 8 ASP A C 6
ATOM 3479 O O . ASP A 1 8 ? -3.831 3.577 1.247 1.00 0.00 8 ASP A O 6
ATOM 3488 N N . CYS A 1 9 ? -2.806 2.541 2.958 1.00 0.00 9 CYS A N 6
ATOM 3489 C CA . CYS A 1 9 ? -3.495 1.275 2.751 1.00 0.00 9 CYS A CA 6
ATOM 3490 C C . CYS A 1 9 ? -4.709 1.167 3.663 1.00 0.00 9 CYS A C 6
ATOM 3491 O O . CYS A 1 9 ? -5.789 0.768 3.232 1.00 0.00 9 CYS A O 6
ATOM 3498 N N . GLU A 1 10 ? -4.524 1.526 4.926 1.00 0.00 10 GLU A N 6
ATOM 3499 C CA . GLU A 1 10 ? -5.605 1.468 5.900 1.00 0.00 10 GLU A CA 6
ATOM 3500 C C . GLU A 1 10 ? -6.722 2.439 5.534 1.00 0.00 10 GLU A C 6
ATOM 3501 O O . GLU A 1 10 ? -7.891 2.196 5.830 1.00 0.00 10 GLU A O 6
ATOM 3513 N N . SER A 1 11 ? -6.352 3.539 4.886 1.00 0.00 11 SER A N 6
ATOM 3514 C CA . SER A 1 11 ? -7.321 4.548 4.478 1.00 0.00 11 SER A CA 6
ATOM 3515 C C . SER A 1 11 ? -8.218 4.024 3.361 1.00 0.00 11 SER A C 6
ATOM 3516 O O . SER A 1 11 ? -9.277 4.590 3.085 1.00 0.00 11 SER A O 6
ATOM 3524 N N . ILE A 1 12 ? -7.786 2.944 2.720 1.00 0.00 12 ILE A N 6
ATOM 3525 C CA . ILE A 1 12 ? -8.544 2.346 1.633 1.00 0.00 12 ILE A CA 6
ATOM 3526 C C . ILE A 1 12 ? -9.207 1.047 2.072 1.00 0.00 12 ILE A C 6
ATOM 3527 O O . ILE A 1 12 ? -9.879 0.382 1.284 1.00 0.00 12 ILE A O 6
ATOM 3543 N N . ASN A 1 13 ? -9.005 0.691 3.331 1.00 0.00 13 ASN A N 6
ATOM 3544 C CA . ASN A 1 13 ? -9.572 -0.533 3.884 1.00 0.00 13 ASN A CA 6
ATOM 3545 C C . ASN A 1 13 ? -8.721 -1.740 3.504 1.00 0.00 13 ASN A C 6
ATOM 3546 O O . ASN A 1 13 ? -9.242 -2.798 3.155 1.00 0.00 13 ASN A O 6
ATOM 3557 N N . GLY A 1 14 ? -7.404 -1.568 3.578 1.00 0.00 14 GLY A N 6
ATOM 3558 C CA . GLY A 1 14 ? -6.491 -2.645 3.241 1.00 0.00 14 GLY A CA 6
ATOM 3559 C C . GLY A 1 14 ? -5.551 -2.985 4.381 1.00 0.00 14 GLY A C 6
ATOM 3560 O O . GLY A 1 14 ? -5.786 -2.595 5.525 1.00 0.00 14 GLY A O 6
ATOM 3564 N N . VAL A 1 15 ? -4.484 -3.714 4.070 1.00 0.00 15 VAL A N 6
ATOM 3565 C CA . VAL A 1 15 ? -3.505 -4.106 5.077 1.00 0.00 15 VAL A CA 6
ATOM 3566 C C . VAL A 1 15 ? -2.100 -3.683 4.671 1.00 0.00 15 VAL A C 6
ATOM 3567 O O . VAL A 1 15 ? -1.858 -3.323 3.520 1.00 0.00 15 VAL A O 6
ATOM 3580 N N . CYS A 1 16 ? -1.177 -3.720 5.624 1.00 0.00 16 CYS A N 6
ATOM 3581 C CA . CYS A 1 16 ? 0.201 -3.332 5.360 1.00 0.00 16 CYS A CA 6
ATOM 3582 C C . CYS A 1 16 ? 1.148 -4.517 5.508 1.00 0.00 16 CYS A C 6
ATOM 3583 O O . CYS A 1 16 ? 1.526 -4.889 6.620 1.00 0.00 16 CYS A O 6
ATOM 3590 N N . ARG A 1 17 ? 1.531 -5.103 4.379 1.00 0.00 17 ARG A N 6
ATOM 3591 C CA . ARG A 1 17 ? 2.439 -6.244 4.375 1.00 0.00 17 ARG A CA 6
ATOM 3592 C C . ARG A 1 17 ? 3.809 -5.843 3.839 1.00 0.00 17 ARG A C 6
ATOM 3593 O O . ARG A 1 17 ? 4.133 -4.657 3.762 1.00 0.00 17 ARG A O 6
ATOM 3614 N N . HIS A 1 18 ? 4.610 -6.836 3.469 1.00 0.00 18 HIS A N 6
ATOM 3615 C CA . HIS A 1 18 ? 5.943 -6.589 2.939 1.00 0.00 18 HIS A CA 6
ATOM 3616 C C . HIS A 1 18 ? 5.907 -6.443 1.422 1.00 0.00 18 HIS A C 6
ATOM 3617 O O . HIS A 1 18 ? 5.167 -7.150 0.737 1.00 0.00 18 HIS A O 6
ATOM 3632 N N . LYS A 1 19 ? 6.714 -5.526 0.905 1.00 0.00 19 LYS A N 6
ATOM 3633 C CA . LYS A 1 19 ? 6.780 -5.291 -0.532 1.00 0.00 19 LYS A CA 6
ATOM 3634 C C . LYS A 1 19 ? 7.549 -6.412 -1.225 1.00 0.00 19 LYS A C 6
ATOM 3635 O O . LYS A 1 19 ? 7.780 -6.366 -2.433 1.00 0.00 19 LYS A O 6
ATOM 3654 N N . ASP A 1 20 ? 7.940 -7.418 -0.448 1.00 0.00 20 ASP A N 6
ATOM 3655 C CA . ASP A 1 20 ? 8.681 -8.554 -0.982 1.00 0.00 20 ASP A CA 6
ATOM 3656 C C . ASP A 1 20 ? 8.065 -9.870 -0.520 1.00 0.00 20 ASP A C 6
ATOM 3657 O O . ASP A 1 20 ? 8.738 -10.898 -0.468 1.00 0.00 20 ASP A O 6
ATOM 3666 N N . THR A 1 21 ? 6.778 -9.830 -0.187 1.00 0.00 21 THR A N 6
ATOM 3667 C CA . THR A 1 21 ? 6.070 -11.017 0.268 1.00 0.00 21 THR A CA 6
ATOM 3668 C C . THR A 1 21 ? 6.177 -12.133 -0.762 1.00 0.00 21 THR A C 6
ATOM 3669 O O . THR A 1 21 ? 7.236 -12.740 -0.925 1.00 0.00 21 THR A O 6
ATOM 3680 N N . VAL A 1 22 ? 5.076 -12.402 -1.454 1.00 0.00 22 VAL A N 6
ATOM 3681 C CA . VAL A 1 22 ? 5.056 -13.447 -2.463 1.00 0.00 22 VAL A CA 6
ATOM 3682 C C . VAL A 1 22 ? 3.741 -13.454 -3.234 1.00 0.00 22 VAL A C 6
ATOM 3683 O O . VAL A 1 22 ? 3.714 -13.226 -4.442 1.00 0.00 22 VAL A O 6
ATOM 3696 N N . ASN A 1 23 ? 2.658 -13.729 -2.523 1.00 0.00 23 ASN A N 6
ATOM 3697 C CA . ASN A 1 23 ? 1.338 -13.781 -3.132 1.00 0.00 23 ASN A CA 6
ATOM 3698 C C . ASN A 1 23 ? 0.353 -12.902 -2.368 1.00 0.00 23 ASN A C 6
ATOM 3699 O O . ASN A 1 23 ? -0.851 -13.160 -2.359 1.00 0.00 23 ASN A O 6
ATOM 3710 N N . CYS A 1 24 ? 0.877 -11.862 -1.727 1.00 0.00 24 CYS A N 6
ATOM 3711 C CA . CYS A 1 24 ? 0.052 -10.939 -0.958 1.00 0.00 24 CYS A CA 6
ATOM 3712 C C . CYS A 1 24 ? -0.381 -9.754 -1.814 1.00 0.00 24 CYS A C 6
ATOM 3713 O O . CYS A 1 24 ? 0.255 -8.700 -1.801 1.00 0.00 24 CYS A O 6
ATOM 3720 N N . ARG A 1 25 ? -1.470 -9.933 -2.556 1.00 0.00 25 ARG A N 6
ATOM 3721 C CA . ARG A 1 25 ? -1.988 -8.876 -3.416 1.00 0.00 25 ARG A CA 6
ATOM 3722 C C . ARG A 1 25 ? -1.684 -7.505 -2.821 1.00 0.00 25 ARG A C 6
ATOM 3723 O O . ARG A 1 25 ? -2.082 -7.207 -1.696 1.00 0.00 25 ARG A O 6
ATOM 3744 N N . GLU A 1 26 ? -0.975 -6.678 -3.581 1.00 0.00 26 GLU A N 6
ATOM 3745 C CA . GLU A 1 26 ? -0.618 -5.341 -3.120 1.00 0.00 26 GLU A CA 6
ATOM 3746 C C . GLU A 1 26 ? -1.554 -4.291 -3.709 1.00 0.00 26 GLU A C 6
ATOM 3747 O O . GLU A 1 26 ? -2.050 -4.442 -4.826 1.00 0.00 26 GLU A O 6
ATOM 3759 N N . ILE A 1 27 ? -1.795 -3.229 -2.947 1.00 0.00 27 ILE A N 6
ATOM 3760 C CA . ILE A 1 27 ? -2.674 -2.154 -3.389 1.00 0.00 27 ILE A CA 6
ATOM 3761 C C . ILE A 1 27 ? -1.878 -0.916 -3.788 1.00 0.00 27 ILE A C 6
ATOM 3762 O O . ILE A 1 27 ? -1.747 0.029 -3.008 1.00 0.00 27 ILE A O 6
ATOM 3778 N N . PHE A 1 28 ? -1.352 -0.926 -5.007 1.00 0.00 28 PHE A N 6
ATOM 3779 C CA . PHE A 1 28 ? -0.573 0.197 -5.516 1.00 0.00 28 PHE A CA 6
ATOM 3780 C C . PHE A 1 28 ? -1.229 1.520 -5.143 1.00 0.00 28 PHE A C 6
ATOM 3781 O O . PHE A 1 28 ? -0.728 2.266 -4.301 1.00 0.00 28 PHE A O 6
ATOM 3798 N N . LEU A 1 29 ? -2.354 1.796 -5.785 1.00 0.00 29 LEU A N 6
ATOM 3799 C CA . LEU A 1 29 ? -3.107 3.020 -5.547 1.00 0.00 29 LEU A CA 6
ATOM 3800 C C . LEU A 1 29 ? -2.866 3.566 -4.145 1.00 0.00 29 LEU A C 6
ATOM 3801 O O . LEU A 1 29 ? -2.663 4.767 -3.961 1.00 0.00 29 LEU A O 6
ATOM 3817 N N . ALA A 1 30 ? -2.904 2.681 -3.161 1.00 0.00 30 ALA A N 6
ATOM 3818 C CA . ALA A 1 30 ? -2.704 3.074 -1.771 1.00 0.00 30 ALA A CA 6
ATOM 3819 C C . ALA A 1 30 ? -1.273 2.810 -1.314 1.00 0.00 30 ALA A C 6
ATOM 3820 O O . ALA A 1 30 ? -0.542 2.040 -1.936 1.00 0.00 30 ALA A O 6
ATOM 3827 N N . ASP A 1 31 ? -0.884 3.459 -0.221 1.00 0.00 31 ASP A N 6
ATOM 3828 C CA . ASP A 1 31 ? 0.458 3.303 0.328 1.00 0.00 31 ASP A CA 6
ATOM 3829 C C . ASP A 1 31 ? 0.407 2.733 1.739 1.00 0.00 31 ASP A C 6
ATOM 3830 O O . ASP A 1 31 ? -0.669 2.555 2.309 1.00 0.00 31 ASP A O 6
ATOM 3839 N N . CYS A 1 32 ? 1.578 2.454 2.296 1.00 0.00 32 CYS A N 6
ATOM 3840 C CA . CYS A 1 32 ? 1.666 1.911 3.641 1.00 0.00 32 CYS A CA 6
ATOM 3841 C C . CYS A 1 32 ? 1.986 3.015 4.634 1.00 0.00 32 CYS A C 6
ATOM 3842 O O . CYS A 1 32 ? 1.558 4.157 4.467 1.00 0.00 32 CYS A O 6
ATOM 3849 N N . TYR A 1 33 ? 2.729 2.672 5.672 1.00 0.00 33 TYR A N 6
ATOM 3850 C CA . TYR A 1 33 ? 3.090 3.632 6.691 1.00 0.00 33 TYR A CA 6
ATOM 3851 C C . TYR A 1 33 ? 4.465 3.319 7.261 1.00 0.00 33 TYR A C 6
ATOM 3852 O O . TYR A 1 33 ? 5.026 4.095 8.035 1.00 0.00 33 TYR A O 6
ATOM 3870 N N . ASN A 1 34 ? 4.994 2.171 6.870 1.00 0.00 34 ASN A N 6
ATOM 3871 C CA . ASN A 1 34 ? 6.297 1.724 7.325 1.00 0.00 34 ASN A CA 6
ATOM 3872 C C . ASN A 1 34 ? 7.396 2.233 6.403 1.00 0.00 34 ASN A C 6
ATOM 3873 O O . ASN A 1 34 ? 8.572 2.254 6.769 1.00 0.00 34 ASN A O 6
ATOM 3884 N N . ASP A 1 35 ? 7.001 2.633 5.203 1.00 0.00 35 ASP A N 6
ATOM 3885 C CA . ASP A 1 35 ? 7.945 3.136 4.214 1.00 0.00 35 ASP A CA 6
ATOM 3886 C C . ASP A 1 35 ? 8.583 1.980 3.454 1.00 0.00 35 ASP A C 6
ATOM 3887 O O . ASP A 1 35 ? 9.063 2.146 2.333 1.00 0.00 35 ASP A O 6
ATOM 3896 N N . GLY A 1 36 ? 8.575 0.806 4.075 1.00 0.00 36 GLY A N 6
ATOM 3897 C CA . GLY A 1 36 ? 9.145 -0.370 3.450 1.00 0.00 36 GLY A CA 6
ATOM 3898 C C . GLY A 1 36 ? 8.098 -1.429 3.169 1.00 0.00 36 GLY A C 6
ATOM 3899 O O . GLY A 1 36 ? 8.390 -2.454 2.552 1.00 0.00 36 GLY A O 6
ATOM 3903 N N . GLN A 1 37 ? 6.873 -1.180 3.622 1.00 0.00 37 GLN A N 6
ATOM 3904 C CA . GLN A 1 37 ? 5.777 -2.117 3.418 1.00 0.00 37 GLN A CA 6
ATOM 3905 C C . GLN A 1 37 ? 4.792 -1.578 2.388 1.00 0.00 37 GLN A C 6
ATOM 3906 O O . GLN A 1 37 ? 4.769 -0.380 2.100 1.00 0.00 37 GLN A O 6
ATOM 3920 N N . LYS A 1 38 ? 3.978 -2.469 1.837 1.00 0.00 38 LYS A N 6
ATOM 3921 C CA . LYS A 1 38 ? 2.988 -2.089 0.839 1.00 0.00 38 LYS A CA 6
ATOM 3922 C C . LYS A 1 38 ? 1.587 -2.483 1.293 1.00 0.00 38 LYS A C 6
ATOM 3923 O O . LYS A 1 38 ? 1.410 -3.026 2.382 1.00 0.00 38 LYS A O 6
ATOM 3942 N N . CYS A 1 39 ? 0.596 -2.210 0.453 1.00 0.00 39 CYS A N 6
ATOM 3943 C CA . CYS A 1 39 ? -0.785 -2.543 0.775 1.00 0.00 39 CYS A CA 6
ATOM 3944 C C . CYS A 1 39 ? -1.124 -3.949 0.290 1.00 0.00 39 CYS A C 6
ATOM 3945 O O . CYS A 1 39 ? -0.520 -4.451 -0.656 1.00 0.00 39 CYS A O 6
ATOM 3952 N N . CYS A 1 40 ? -2.089 -4.579 0.950 1.00 0.00 40 CYS A N 6
ATOM 3953 C CA . CYS A 1 40 ? -2.510 -5.928 0.590 1.00 0.00 40 CYS A CA 6
ATOM 3954 C C . CYS A 1 40 ? -4.024 -6.060 0.689 1.00 0.00 40 CYS A C 6
ATOM 3955 O O . CYS A 1 40 ? -4.666 -5.371 1.480 1.00 0.00 40 CYS A O 6
ATOM 3962 N N . ARG A 1 41 ? -4.592 -6.950 -0.118 1.00 0.00 41 ARG A N 6
ATOM 3963 C CA . ARG A 1 41 ? -6.032 -7.167 -0.115 1.00 0.00 41 ARG A CA 6
ATOM 3964 C C . ARG A 1 41 ? -6.472 -7.862 1.169 1.00 0.00 41 ARG A C 6
ATOM 3965 O O . ARG A 1 41 ? -7.011 -8.968 1.136 1.00 0.00 41 ARG A O 6
ATOM 3986 N N . LYS A 1 42 ? -6.235 -7.206 2.301 1.00 0.00 42 LYS A N 6
ATOM 3987 C CA . LYS A 1 42 ? -6.604 -7.760 3.598 1.00 0.00 42 LYS A CA 6
ATOM 3988 C C . LYS A 1 42 ? -6.702 -9.280 3.534 1.00 0.00 42 LYS A C 6
ATOM 3989 O O . LYS A 1 42 ? -7.838 -9.800 3.555 1.00 0.00 42 LYS A O 6
ATOM 4009 N N . PHE A 1 1 ? 4.605 19.045 8.571 1.00 0.00 1 PHE A N 7
ATOM 4010 C CA . PHE A 1 1 ? 4.489 20.081 7.511 1.00 0.00 1 PHE A CA 7
ATOM 4011 C C . PHE A 1 1 ? 3.614 19.598 6.360 1.00 0.00 1 PHE A C 7
ATOM 4012 O O . PHE A 1 1 ? 2.701 18.795 6.554 1.00 0.00 1 PHE A O 7
ATOM 4031 N N . VAL A 1 2 ? 3.899 20.091 5.159 1.00 0.00 2 VAL A N 7
ATOM 4032 C CA . VAL A 1 2 ? 3.138 19.710 3.975 1.00 0.00 2 VAL A CA 7
ATOM 4033 C C . VAL A 1 2 ? 3.949 18.779 3.080 1.00 0.00 2 VAL A C 7
ATOM 4034 O O . VAL A 1 2 ? 4.929 19.194 2.461 1.00 0.00 2 VAL A O 7
ATOM 4047 N N . GLN A 1 3 ? 3.533 17.517 3.015 1.00 0.00 3 GLN A N 7
ATOM 4048 C CA . GLN A 1 3 ? 4.222 16.528 2.196 1.00 0.00 3 GLN A CA 7
ATOM 4049 C C . GLN A 1 3 ? 3.262 15.876 1.205 1.00 0.00 3 GLN A C 7
ATOM 4050 O O . GLN A 1 3 ? 2.050 16.079 1.274 1.00 0.00 3 GLN A O 7
ATOM 4064 N N . HIS A 1 4 ? 3.815 15.093 0.284 1.00 0.00 4 HIS A N 7
ATOM 4065 C CA . HIS A 1 4 ? 3.011 14.411 -0.724 1.00 0.00 4 HIS A CA 7
ATOM 4066 C C . HIS A 1 4 ? 3.121 12.898 -0.572 1.00 0.00 4 HIS A C 7
ATOM 4067 O O . HIS A 1 4 ? 4.148 12.303 -0.899 1.00 0.00 4 HIS A O 7
ATOM 4082 N N . ARG A 1 5 ? 2.056 12.280 -0.071 1.00 0.00 5 ARG A N 7
ATOM 4083 C CA . ARG A 1 5 ? 2.033 10.835 0.126 1.00 0.00 5 ARG A CA 7
ATOM 4084 C C . ARG A 1 5 ? 0.797 10.213 -0.516 1.00 0.00 5 ARG A C 7
ATOM 4085 O O . ARG A 1 5 ? -0.326 10.662 -0.288 1.00 0.00 5 ARG A O 7
ATOM 4106 N N . PRO A 1 6 ? 0.995 9.166 -1.332 1.00 0.00 6 PRO A N 7
ATOM 4107 C CA . PRO A 1 6 ? -0.101 8.472 -2.015 1.00 0.00 6 PRO A CA 7
ATOM 4108 C C . PRO A 1 6 ? -1.100 7.869 -1.034 1.00 0.00 6 PRO A C 7
ATOM 4109 O O . PRO A 1 6 ? -0.720 7.347 0.015 1.00 0.00 6 PRO A O 7
ATOM 4120 N N . ARG A 1 7 ? -2.379 7.946 -1.382 1.00 0.00 7 ARG A N 7
ATOM 4121 C CA . ARG A 1 7 ? -3.437 7.411 -0.536 1.00 0.00 7 ARG A CA 7
ATOM 4122 C C . ARG A 1 7 ? -2.929 6.248 0.306 1.00 0.00 7 ARG A C 7
ATOM 4123 O O . ARG A 1 7 ? -2.230 5.366 -0.190 1.00 0.00 7 ARG A O 7
ATOM 4144 N N . ASP A 1 8 ? -3.290 6.259 1.582 1.00 0.00 8 ASP A N 7
ATOM 4145 C CA . ASP A 1 8 ? -2.883 5.218 2.507 1.00 0.00 8 ASP A CA 7
ATOM 4146 C C . ASP A 1 8 ? -3.590 3.902 2.201 1.00 0.00 8 ASP A C 7
ATOM 4147 O O . ASP A 1 8 ? -4.556 3.867 1.438 1.00 0.00 8 ASP A O 7
ATOM 4156 N N . CYS A 1 9 ? -3.105 2.823 2.806 1.00 0.00 9 CYS A N 7
ATOM 4157 C CA . CYS A 1 9 ? -3.691 1.504 2.603 1.00 0.00 9 CYS A CA 7
ATOM 4158 C C . CYS A 1 9 ? -4.861 1.280 3.553 1.00 0.00 9 CYS A C 7
ATOM 4159 O O . CYS A 1 9 ? -5.946 0.882 3.134 1.00 0.00 9 CYS A O 7
ATOM 4166 N N . GLU A 1 10 ? -4.633 1.540 4.835 1.00 0.00 10 GLU A N 7
ATOM 4167 C CA . GLU A 1 10 ? -5.671 1.366 5.842 1.00 0.00 10 GLU A CA 7
ATOM 4168 C C . GLU A 1 10 ? -6.860 2.277 5.553 1.00 0.00 10 GLU A C 7
ATOM 4169 O O . GLU A 1 10 ? -8.002 1.943 5.867 1.00 0.00 10 GLU A O 7
ATOM 4181 N N . SER A 1 11 ? -6.583 3.428 4.947 1.00 0.00 11 SER A N 7
ATOM 4182 C CA . SER A 1 11 ? -7.629 4.386 4.612 1.00 0.00 11 SER A CA 7
ATOM 4183 C C . SER A 1 11 ? -8.527 3.838 3.509 1.00 0.00 11 SER A C 7
ATOM 4184 O O . SER A 1 11 ? -9.677 4.253 3.364 1.00 0.00 11 SER A O 7
ATOM 4192 N N . ILE A 1 12 ? -7.991 2.902 2.734 1.00 0.00 12 ILE A N 7
ATOM 4193 C CA . ILE A 1 12 ? -8.734 2.291 1.643 1.00 0.00 12 ILE A CA 7
ATOM 4194 C C . ILE A 1 12 ? -9.286 0.932 2.052 1.00 0.00 12 ILE A C 7
ATOM 4195 O O . ILE A 1 12 ? -9.938 0.248 1.263 1.00 0.00 12 ILE A O 7
ATOM 4211 N N . ASN A 1 13 ? -9.011 0.549 3.289 1.00 0.00 13 ASN A N 7
ATOM 4212 C CA . ASN A 1 13 ? -9.466 -0.731 3.817 1.00 0.00 13 ASN A CA 7
ATOM 4213 C C . ASN A 1 13 ? -8.544 -1.861 3.368 1.00 0.00 13 ASN A C 7
ATOM 4214 O O . ASN A 1 13 ? -9.000 -2.886 2.859 1.00 0.00 13 ASN A O 7
ATOM 4225 N N . GLY A 1 14 ? -7.243 -1.665 3.564 1.00 0.00 14 GLY A N 7
ATOM 4226 C CA . GLY A 1 14 ? -6.270 -2.670 3.181 1.00 0.00 14 GLY A CA 7
ATOM 4227 C C . GLY A 1 14 ? -5.282 -2.967 4.292 1.00 0.00 14 GLY A C 7
ATOM 4228 O O . GLY A 1 14 ? -5.395 -2.425 5.391 1.00 0.00 14 GLY A O 7
ATOM 4232 N N . VAL A 1 15 ? -4.312 -3.830 4.009 1.00 0.00 15 VAL A N 7
ATOM 4233 C CA . VAL A 1 15 ? -3.303 -4.195 4.998 1.00 0.00 15 VAL A CA 7
ATOM 4234 C C . VAL A 1 15 ? -1.918 -3.731 4.572 1.00 0.00 15 VAL A C 7
ATOM 4235 O O . VAL A 1 15 ? -1.694 -3.394 3.410 1.00 0.00 15 VAL A O 7
ATOM 4248 N N . CYS A 1 16 ? -0.989 -3.714 5.522 1.00 0.00 16 CYS A N 7
ATOM 4249 C CA . CYS A 1 16 ? 0.375 -3.289 5.244 1.00 0.00 16 CYS A CA 7
ATOM 4250 C C . CYS A 1 16 ? 1.360 -4.431 5.469 1.00 0.00 16 CYS A C 7
ATOM 4251 O O . CYS A 1 16 ? 1.743 -4.720 6.603 1.00 0.00 16 CYS A O 7
ATOM 4258 N N . ARG A 1 17 ? 1.767 -5.077 4.382 1.00 0.00 17 ARG A N 7
ATOM 4259 C CA . ARG A 1 17 ? 2.709 -6.187 4.460 1.00 0.00 17 ARG A CA 7
ATOM 4260 C C . ARG A 1 17 ? 4.078 -5.770 3.931 1.00 0.00 17 ARG A C 7
ATOM 4261 O O . ARG A 1 17 ? 4.412 -4.586 3.913 1.00 0.00 17 ARG A O 7
ATOM 4282 N N . HIS A 1 18 ? 4.865 -6.749 3.503 1.00 0.00 18 HIS A N 7
ATOM 4283 C CA . HIS A 1 18 ? 6.195 -6.483 2.972 1.00 0.00 18 HIS A CA 7
ATOM 4284 C C . HIS A 1 18 ? 6.143 -6.264 1.466 1.00 0.00 18 HIS A C 7
ATOM 4285 O O . HIS A 1 18 ? 5.484 -7.010 0.741 1.00 0.00 18 HIS A O 7
ATOM 4300 N N . LYS A 1 19 ? 6.846 -5.240 0.999 1.00 0.00 19 LYS A N 7
ATOM 4301 C CA . LYS A 1 19 ? 6.884 -4.930 -0.424 1.00 0.00 19 LYS A CA 7
ATOM 4302 C C . LYS A 1 19 ? 7.519 -6.077 -1.201 1.00 0.00 19 LYS A C 7
ATOM 4303 O O . LYS A 1 19 ? 7.638 -6.025 -2.425 1.00 0.00 19 LYS A O 7
ATOM 4322 N N . ASP A 1 20 ? 7.922 -7.115 -0.475 1.00 0.00 20 ASP A N 7
ATOM 4323 C CA . ASP A 1 20 ? 8.544 -8.285 -1.081 1.00 0.00 20 ASP A CA 7
ATOM 4324 C C . ASP A 1 20 ? 7.854 -9.562 -0.615 1.00 0.00 20 ASP A C 7
ATOM 4325 O O . ASP A 1 20 ? 8.455 -10.635 -0.591 1.00 0.00 20 ASP A O 7
ATOM 4334 N N . THR A 1 21 ? 6.585 -9.432 -0.244 1.00 0.00 21 THR A N 7
ATOM 4335 C CA . THR A 1 21 ? 5.803 -10.566 0.226 1.00 0.00 21 THR A CA 7
ATOM 4336 C C . THR A 1 21 ? 5.944 -11.749 -0.720 1.00 0.00 21 THR A C 7
ATOM 4337 O O . THR A 1 21 ? 7.016 -12.342 -0.836 1.00 0.00 21 THR A O 7
ATOM 4348 N N . VAL A 1 22 ? 4.852 -12.092 -1.392 1.00 0.00 22 VAL A N 7
ATOM 4349 C CA . VAL A 1 22 ? 4.855 -13.209 -2.322 1.00 0.00 22 VAL A CA 7
ATOM 4350 C C . VAL A 1 22 ? 3.517 -13.341 -3.039 1.00 0.00 22 VAL A C 7
ATOM 4351 O O . VAL A 1 22 ? 3.434 -13.193 -4.259 1.00 0.00 22 VAL A O 7
ATOM 4364 N N . ASN A 1 23 ? 2.480 -13.633 -2.271 1.00 0.00 23 ASN A N 7
ATOM 4365 C CA . ASN A 1 23 ? 1.145 -13.803 -2.822 1.00 0.00 23 ASN A CA 7
ATOM 4366 C C . ASN A 1 23 ? 0.137 -12.930 -2.083 1.00 0.00 23 ASN A C 7
ATOM 4367 O O . ASN A 1 23 ? -1.044 -13.265 -1.991 1.00 0.00 23 ASN A O 7
ATOM 4378 N N . CYS A 1 24 ? 0.615 -11.807 -1.556 1.00 0.00 24 CYS A N 7
ATOM 4379 C CA . CYS A 1 24 ? -0.238 -10.880 -0.822 1.00 0.00 24 CYS A CA 7
ATOM 4380 C C . CYS A 1 24 ? -0.592 -9.673 -1.684 1.00 0.00 24 CYS A C 7
ATOM 4381 O O . CYS A 1 24 ? -0.169 -8.551 -1.403 1.00 0.00 24 CYS A O 7
ATOM 4388 N N . ARG A 1 25 ? -1.371 -9.908 -2.735 1.00 0.00 25 ARG A N 7
ATOM 4389 C CA . ARG A 1 25 ? -1.780 -8.838 -3.637 1.00 0.00 25 ARG A CA 7
ATOM 4390 C C . ARG A 1 25 ? -1.562 -7.473 -2.991 1.00 0.00 25 ARG A C 7
ATOM 4391 O O . ARG A 1 25 ? -1.947 -7.251 -1.843 1.00 0.00 25 ARG A O 7
ATOM 4412 N N . GLU A 1 26 ? -0.939 -6.565 -3.733 1.00 0.00 26 GLU A N 7
ATOM 4413 C CA . GLU A 1 26 ? -0.668 -5.223 -3.230 1.00 0.00 26 GLU A CA 7
ATOM 4414 C C . GLU A 1 26 ? -1.651 -4.212 -3.808 1.00 0.00 26 GLU A C 7
ATOM 4415 O O . GLU A 1 26 ? -2.161 -4.387 -4.915 1.00 0.00 26 GLU A O 7
ATOM 4427 N N . ILE A 1 27 ? -1.913 -3.152 -3.050 1.00 0.00 27 ILE A N 7
ATOM 4428 C CA . ILE A 1 27 ? -2.833 -2.109 -3.481 1.00 0.00 27 ILE A CA 7
ATOM 4429 C C . ILE A 1 27 ? -2.083 -0.841 -3.872 1.00 0.00 27 ILE A C 7
ATOM 4430 O O . ILE A 1 27 ? -1.965 0.091 -3.077 1.00 0.00 27 ILE A O 7
ATOM 4446 N N . PHE A 1 28 ? -1.580 -0.812 -5.100 1.00 0.00 28 PHE A N 7
ATOM 4447 C CA . PHE A 1 28 ? -0.842 0.344 -5.598 1.00 0.00 28 PHE A CA 7
ATOM 4448 C C . PHE A 1 28 ? -1.482 1.641 -5.119 1.00 0.00 28 PHE A C 7
ATOM 4449 O O . PHE A 1 28 ? -0.938 2.343 -4.267 1.00 0.00 28 PHE A O 7
ATOM 4466 N N . LEU A 1 29 ? -2.643 1.949 -5.682 1.00 0.00 29 LEU A N 7
ATOM 4467 C CA . LEU A 1 29 ? -3.381 3.156 -5.336 1.00 0.00 29 LEU A CA 7
ATOM 4468 C C . LEU A 1 29 ? -3.005 3.669 -3.948 1.00 0.00 29 LEU A C 7
ATOM 4469 O O . LEU A 1 29 ? -2.720 4.853 -3.770 1.00 0.00 29 LEU A O 7
ATOM 4485 N N . ALA A 1 30 ? -3.022 2.774 -2.969 1.00 0.00 30 ALA A N 7
ATOM 4486 C CA . ALA A 1 30 ? -2.698 3.142 -1.595 1.00 0.00 30 ALA A CA 7
ATOM 4487 C C . ALA A 1 30 ? -1.259 2.784 -1.240 1.00 0.00 30 ALA A C 7
ATOM 4488 O O . ALA A 1 30 ? -0.631 1.953 -1.897 1.00 0.00 30 ALA A O 7
ATOM 4495 N N . ASP A 1 31 ? -0.748 3.418 -0.189 1.00 0.00 31 ASP A N 7
ATOM 4496 C CA . ASP A 1 31 ? 0.612 3.175 0.272 1.00 0.00 31 ASP A CA 7
ATOM 4497 C C . ASP A 1 31 ? 0.610 2.647 1.698 1.00 0.00 31 ASP A C 7
ATOM 4498 O O . ASP A 1 31 ? -0.447 2.424 2.285 1.00 0.00 31 ASP A O 7
ATOM 4507 N N . CYS A 1 32 ? 1.799 2.454 2.253 1.00 0.00 32 CYS A N 7
ATOM 4508 C CA . CYS A 1 32 ? 1.923 1.958 3.610 1.00 0.00 32 CYS A CA 7
ATOM 4509 C C . CYS A 1 32 ? 2.184 3.108 4.567 1.00 0.00 32 CYS A C 7
ATOM 4510 O O . CYS A 1 32 ? 1.750 4.235 4.330 1.00 0.00 32 CYS A O 7
ATOM 4517 N N . TYR A 1 33 ? 2.882 2.818 5.649 1.00 0.00 33 TYR A N 7
ATOM 4518 C CA . TYR A 1 33 ? 3.186 3.822 6.642 1.00 0.00 33 TYR A CA 7
ATOM 4519 C C . TYR A 1 33 ? 4.550 3.560 7.261 1.00 0.00 33 TYR A C 7
ATOM 4520 O O . TYR A 1 33 ? 5.063 4.361 8.042 1.00 0.00 33 TYR A O 7
ATOM 4538 N N . ASN A 1 34 ? 5.122 2.422 6.900 1.00 0.00 34 ASN A N 7
ATOM 4539 C CA . ASN A 1 34 ? 6.420 2.013 7.400 1.00 0.00 34 ASN A CA 7
ATOM 4540 C C . ASN A 1 34 ? 7.536 2.540 6.503 1.00 0.00 34 ASN A C 7
ATOM 4541 O O . ASN A 1 34 ? 7.748 3.748 6.402 1.00 0.00 34 ASN A O 7
ATOM 4552 N N . ASP A 1 35 ? 8.238 1.623 5.849 1.00 0.00 35 ASP A N 7
ATOM 4553 C CA . ASP A 1 35 ? 9.328 1.984 4.953 1.00 0.00 35 ASP A CA 7
ATOM 4554 C C . ASP A 1 35 ? 9.507 0.920 3.879 1.00 0.00 35 ASP A C 7
ATOM 4555 O O . ASP A 1 35 ? 9.878 1.219 2.744 1.00 0.00 35 ASP A O 7
ATOM 4564 N N . GLY A 1 36 ? 9.229 -0.324 4.248 1.00 0.00 36 GLY A N 7
ATOM 4565 C CA . GLY A 1 36 ? 9.351 -1.422 3.312 1.00 0.00 36 GLY A CA 7
ATOM 4566 C C . GLY A 1 36 ? 8.067 -2.217 3.205 1.00 0.00 36 GLY A C 7
ATOM 4567 O O . GLY A 1 36 ? 8.050 -3.315 2.649 1.00 0.00 36 GLY A O 7
ATOM 4571 N N . GLN A 1 37 ? 6.986 -1.658 3.742 1.00 0.00 37 GLN A N 7
ATOM 4572 C CA . GLN A 1 37 ? 5.688 -2.319 3.708 1.00 0.00 37 GLN A CA 7
ATOM 4573 C C . GLN A 1 37 ? 4.756 -1.644 2.709 1.00 0.00 37 GLN A C 7
ATOM 4574 O O . GLN A 1 37 ? 4.771 -0.424 2.555 1.00 0.00 37 GLN A O 7
ATOM 4588 N N . LYS A 1 38 ? 3.943 -2.449 2.034 1.00 0.00 38 LYS A N 7
ATOM 4589 C CA . LYS A 1 38 ? 2.998 -1.937 1.049 1.00 0.00 38 LYS A CA 7
ATOM 4590 C C . LYS A 1 38 ? 1.577 -2.375 1.390 1.00 0.00 38 LYS A C 7
ATOM 4591 O O . LYS A 1 38 ? 1.338 -2.969 2.442 1.00 0.00 38 LYS A O 7
ATOM 4610 N N . CYS A 1 39 ? 0.638 -2.081 0.498 1.00 0.00 39 CYS A N 7
ATOM 4611 C CA . CYS A 1 39 ? -0.755 -2.450 0.714 1.00 0.00 39 CYS A CA 7
ATOM 4612 C C . CYS A 1 39 ? -1.047 -3.837 0.151 1.00 0.00 39 CYS A C 7
ATOM 4613 O O . CYS A 1 39 ? -0.448 -4.254 -0.839 1.00 0.00 39 CYS A O 7
ATOM 4620 N N . CYS A 1 40 ? -1.973 -4.544 0.789 1.00 0.00 40 CYS A N 7
ATOM 4621 C CA . CYS A 1 40 ? -2.350 -5.883 0.350 1.00 0.00 40 CYS A CA 7
ATOM 4622 C C . CYS A 1 40 ? -3.855 -6.087 0.478 1.00 0.00 40 CYS A C 7
ATOM 4623 O O . CYS A 1 40 ? -4.514 -5.426 1.281 1.00 0.00 40 CYS A O 7
ATOM 4630 N N . ARG A 1 41 ? -4.394 -7.005 -0.315 1.00 0.00 41 ARG A N 7
ATOM 4631 C CA . ARG A 1 41 ? -5.822 -7.293 -0.284 1.00 0.00 41 ARG A CA 7
ATOM 4632 C C . ARG A 1 41 ? -6.190 -8.062 0.978 1.00 0.00 41 ARG A C 7
ATOM 4633 O O . ARG A 1 41 ? -6.909 -9.060 0.925 1.00 0.00 41 ARG A O 7
ATOM 4654 N N . LYS A 1 42 ? -5.689 -7.588 2.113 1.00 0.00 42 LYS A N 7
ATOM 4655 C CA . LYS A 1 42 ? -5.960 -8.224 3.393 1.00 0.00 42 LYS A CA 7
ATOM 4656 C C . LYS A 1 42 ? -5.660 -9.719 3.334 1.00 0.00 42 LYS A C 7
ATOM 4657 O O . LYS A 1 42 ? -5.489 -10.329 4.411 1.00 0.00 42 LYS A O 7
ATOM 4677 N N . PHE A 1 1 ? -7.002 19.827 -1.744 1.00 0.00 1 PHE A N 8
ATOM 4678 C CA . PHE A 1 1 ? -6.560 18.410 -1.676 1.00 0.00 1 PHE A CA 8
ATOM 4679 C C . PHE A 1 1 ? -5.072 18.280 -1.988 1.00 0.00 1 PHE A C 8
ATOM 4680 O O . PHE A 1 1 ? -4.663 17.409 -2.757 1.00 0.00 1 PHE A O 8
ATOM 4699 N N . VAL A 1 2 ? -4.268 19.151 -1.389 1.00 0.00 2 VAL A N 8
ATOM 4700 C CA . VAL A 1 2 ? -2.827 19.133 -1.604 1.00 0.00 2 VAL A CA 8
ATOM 4701 C C . VAL A 1 2 ? -2.104 18.469 -0.438 1.00 0.00 2 VAL A C 8
ATOM 4702 O O . VAL A 1 2 ? -2.347 18.799 0.723 1.00 0.00 2 VAL A O 8
ATOM 4715 N N . GLN A 1 3 ? -1.217 17.532 -0.755 1.00 0.00 3 GLN A N 8
ATOM 4716 C CA . GLN A 1 3 ? -0.459 16.819 0.268 1.00 0.00 3 GLN A CA 8
ATOM 4717 C C . GLN A 1 3 ? 0.935 16.464 -0.238 1.00 0.00 3 GLN A C 8
ATOM 4718 O O . GLN A 1 3 ? 1.334 16.875 -1.327 1.00 0.00 3 GLN A O 8
ATOM 4732 N N . HIS A 1 4 ? 1.671 15.698 0.560 1.00 0.00 4 HIS A N 8
ATOM 4733 C CA . HIS A 1 4 ? 3.021 15.286 0.192 1.00 0.00 4 HIS A CA 8
ATOM 4734 C C . HIS A 1 4 ? 3.023 13.862 -0.355 1.00 0.00 4 HIS A C 8
ATOM 4735 O O . HIS A 1 4 ? 3.466 13.619 -1.478 1.00 0.00 4 HIS A O 8
ATOM 4750 N N . ARG A 1 5 ? 2.525 12.926 0.446 1.00 0.00 5 ARG A N 8
ATOM 4751 C CA . ARG A 1 5 ? 2.468 11.526 0.043 1.00 0.00 5 ARG A CA 8
ATOM 4752 C C . ARG A 1 5 ? 1.106 11.191 -0.555 1.00 0.00 5 ARG A C 8
ATOM 4753 O O . ARG A 1 5 ? 0.127 11.904 -0.335 1.00 0.00 5 ARG A O 8
ATOM 4774 N N . PRO A 1 6 ? 1.028 10.093 -1.321 1.00 0.00 6 PRO A N 8
ATOM 4775 C CA . PRO A 1 6 ? -0.219 9.655 -1.955 1.00 0.00 6 PRO A CA 8
ATOM 4776 C C . PRO A 1 6 ? -1.264 9.223 -0.931 1.00 0.00 6 PRO A C 8
ATOM 4777 O O . PRO A 1 6 ? -1.471 9.893 0.080 1.00 0.00 6 PRO A O 8
ATOM 4788 N N . ARG A 1 7 ? -1.918 8.097 -1.200 1.00 0.00 7 ARG A N 8
ATOM 4789 C CA . ARG A 1 7 ? -2.940 7.575 -0.301 1.00 0.00 7 ARG A CA 8
ATOM 4790 C C . ARG A 1 7 ? -2.407 6.390 0.494 1.00 0.00 7 ARG A C 8
ATOM 4791 O O . ARG A 1 7 ? -1.665 5.559 -0.030 1.00 0.00 7 ARG A O 8
ATOM 4812 N N . ASP A 1 8 ? -2.789 6.318 1.764 1.00 0.00 8 ASP A N 8
ATOM 4813 C CA . ASP A 1 8 ? -2.357 5.244 2.636 1.00 0.00 8 ASP A CA 8
ATOM 4814 C C . ASP A 1 8 ? -2.949 3.908 2.197 1.00 0.00 8 ASP A C 8
ATOM 4815 O O . ASP A 1 8 ? -3.474 3.784 1.091 1.00 0.00 8 ASP A O 8
ATOM 4824 N N . CYS A 1 9 ? -2.860 2.916 3.075 1.00 0.00 9 CYS A N 8
ATOM 4825 C CA . CYS A 1 9 ? -3.387 1.587 2.787 1.00 0.00 9 CYS A CA 8
ATOM 4826 C C . CYS A 1 9 ? -4.579 1.271 3.682 1.00 0.00 9 CYS A C 8
ATOM 4827 O O . CYS A 1 9 ? -5.622 0.821 3.211 1.00 0.00 9 CYS A O 8
ATOM 4834 N N . GLU A 1 10 ? -4.413 1.508 4.978 1.00 0.00 10 GLU A N 8
ATOM 4835 C CA . GLU A 1 10 ? -5.471 1.245 5.948 1.00 0.00 10 GLU A CA 8
ATOM 4836 C C . GLU A 1 10 ? -6.612 2.251 5.815 1.00 0.00 10 GLU A C 8
ATOM 4837 O O . GLU A 1 10 ? -7.759 1.945 6.144 1.00 0.00 10 GLU A O 8
ATOM 4849 N N . SER A 1 11 ? -6.295 3.447 5.331 1.00 0.00 11 SER A N 8
ATOM 4850 C CA . SER A 1 11 ? -7.302 4.489 5.160 1.00 0.00 11 SER A CA 8
ATOM 4851 C C . SER A 1 11 ? -8.189 4.186 3.961 1.00 0.00 11 SER A C 8
ATOM 4852 O O . SER A 1 11 ? -9.096 4.952 3.634 1.00 0.00 11 SER A O 8
ATOM 4860 N N . ILE A 1 12 ? -7.915 3.065 3.306 1.00 0.00 12 ILE A N 8
ATOM 4861 C CA . ILE A 1 12 ? -8.675 2.654 2.140 1.00 0.00 12 ILE A CA 8
ATOM 4862 C C . ILE A 1 12 ? -9.284 1.273 2.344 1.00 0.00 12 ILE A C 8
ATOM 4863 O O . ILE A 1 12 ? -9.885 0.704 1.432 1.00 0.00 12 ILE A O 8
ATOM 4879 N N . ASN A 1 13 ? -9.117 0.739 3.545 1.00 0.00 13 ASN A N 8
ATOM 4880 C CA . ASN A 1 13 ? -9.641 -0.580 3.879 1.00 0.00 13 ASN A CA 8
ATOM 4881 C C . ASN A 1 13 ? -8.713 -1.676 3.363 1.00 0.00 13 ASN A C 8
ATOM 4882 O O . ASN A 1 13 ? -9.166 -2.720 2.896 1.00 0.00 13 ASN A O 8
ATOM 4893 N N . GLY A 1 14 ? -7.411 -1.427 3.456 1.00 0.00 14 GLY A N 8
ATOM 4894 C CA . GLY A 1 14 ? -6.432 -2.395 3.001 1.00 0.00 14 GLY A CA 8
ATOM 4895 C C . GLY A 1 14 ? -5.457 -2.785 4.095 1.00 0.00 14 GLY A C 8
ATOM 4896 O O . GLY A 1 14 ? -5.465 -2.200 5.178 1.00 0.00 14 GLY A O 8
ATOM 4900 N N . VAL A 1 15 ? -4.614 -3.772 3.814 1.00 0.00 15 VAL A N 8
ATOM 4901 C CA . VAL A 1 15 ? -3.630 -4.234 4.784 1.00 0.00 15 VAL A CA 8
ATOM 4902 C C . VAL A 1 15 ? -2.233 -3.752 4.415 1.00 0.00 15 VAL A C 8
ATOM 4903 O O . VAL A 1 15 ? -1.964 -3.430 3.260 1.00 0.00 15 VAL A O 8
ATOM 4916 N N . CYS A 1 16 ? -1.346 -3.700 5.403 1.00 0.00 16 CYS A N 8
ATOM 4917 C CA . CYS A 1 16 ? 0.021 -3.252 5.169 1.00 0.00 16 CYS A CA 8
ATOM 4918 C C . CYS A 1 16 ? 1.024 -4.344 5.525 1.00 0.00 16 CYS A C 8
ATOM 4919 O O . CYS A 1 16 ? 1.324 -4.566 6.698 1.00 0.00 16 CYS A O 8
ATOM 4926 N N . ARG A 1 17 ? 1.538 -5.021 4.504 1.00 0.00 17 ARG A N 8
ATOM 4927 C CA . ARG A 1 17 ? 2.508 -6.090 4.708 1.00 0.00 17 ARG A CA 8
ATOM 4928 C C . ARG A 1 17 ? 3.873 -5.701 4.149 1.00 0.00 17 ARG A C 8
ATOM 4929 O O . ARG A 1 17 ? 4.213 -4.519 4.078 1.00 0.00 17 ARG A O 8
ATOM 4950 N N . HIS A 1 18 ? 4.652 -6.702 3.755 1.00 0.00 18 HIS A N 8
ATOM 4951 C CA . HIS A 1 18 ? 5.979 -6.471 3.208 1.00 0.00 18 HIS A CA 8
ATOM 4952 C C . HIS A 1 18 ? 5.920 -6.263 1.700 1.00 0.00 18 HIS A C 8
ATOM 4953 O O . HIS A 1 18 ? 5.138 -6.907 1.002 1.00 0.00 18 HIS A O 8
ATOM 4968 N N . LYS A 1 19 ? 6.758 -5.361 1.206 1.00 0.00 19 LYS A N 8
ATOM 4969 C CA . LYS A 1 19 ? 6.812 -5.070 -0.220 1.00 0.00 19 LYS A CA 8
ATOM 4970 C C . LYS A 1 19 ? 7.522 -6.192 -0.969 1.00 0.00 19 LYS A C 8
ATOM 4971 O O . LYS A 1 19 ? 7.690 -6.134 -2.188 1.00 0.00 19 LYS A O 8
ATOM 4990 N N . ASP A 1 20 ? 7.937 -7.213 -0.226 1.00 0.00 20 ASP A N 8
ATOM 4991 C CA . ASP A 1 20 ? 8.628 -8.354 -0.810 1.00 0.00 20 ASP A CA 8
ATOM 4992 C C . ASP A 1 20 ? 7.991 -9.662 -0.352 1.00 0.00 20 ASP A C 8
ATOM 4993 O O . ASP A 1 20 ? 8.658 -10.694 -0.270 1.00 0.00 20 ASP A O 8
ATOM 5002 N N . THR A 1 21 ? 6.696 -9.611 -0.056 1.00 0.00 21 THR A N 8
ATOM 5003 C CA . THR A 1 21 ? 5.969 -10.791 0.392 1.00 0.00 21 THR A CA 8
ATOM 5004 C C . THR A 1 21 ? 6.143 -11.936 -0.595 1.00 0.00 21 THR A C 8
ATOM 5005 O O . THR A 1 21 ? 7.227 -12.508 -0.712 1.00 0.00 21 THR A O 8
ATOM 5016 N N . VAL A 1 22 ? 5.071 -12.271 -1.303 1.00 0.00 22 VAL A N 8
ATOM 5017 C CA . VAL A 1 22 ? 5.115 -13.352 -2.275 1.00 0.00 22 VAL A CA 8
ATOM 5018 C C . VAL A 1 22 ? 3.832 -13.424 -3.092 1.00 0.00 22 VAL A C 8
ATOM 5019 O O . VAL A 1 22 ? 3.843 -13.232 -4.308 1.00 0.00 22 VAL A O 8
ATOM 5032 N N . ASN A 1 23 ? 2.732 -13.714 -2.414 1.00 0.00 23 ASN A N 8
ATOM 5033 C CA . ASN A 1 23 ? 1.439 -13.828 -3.071 1.00 0.00 23 ASN A CA 8
ATOM 5034 C C . ASN A 1 23 ? 0.401 -12.948 -2.384 1.00 0.00 23 ASN A C 8
ATOM 5035 O O . ASN A 1 23 ? -0.793 -13.250 -2.399 1.00 0.00 23 ASN A O 8
ATOM 5046 N N . CYS A 1 24 ? 0.866 -11.858 -1.785 1.00 0.00 24 CYS A N 8
ATOM 5047 C CA . CYS A 1 24 ? -0.017 -10.928 -1.093 1.00 0.00 24 CYS A CA 8
ATOM 5048 C C . CYS A 1 24 ? -0.347 -9.732 -1.979 1.00 0.00 24 CYS A C 8
ATOM 5049 O O . CYS A 1 24 ? 0.166 -8.631 -1.771 1.00 0.00 24 CYS A O 8
ATOM 5056 N N . ARG A 1 25 ? -1.204 -9.955 -2.970 1.00 0.00 25 ARG A N 8
ATOM 5057 C CA . ARG A 1 25 ? -1.602 -8.898 -3.890 1.00 0.00 25 ARG A CA 8
ATOM 5058 C C . ARG A 1 25 ? -1.480 -7.530 -3.231 1.00 0.00 25 ARG A C 8
ATOM 5059 O O . ARG A 1 25 ? -2.011 -7.304 -2.144 1.00 0.00 25 ARG A O 8
ATOM 5080 N N . GLU A 1 26 ? -0.777 -6.619 -3.896 1.00 0.00 26 GLU A N 8
ATOM 5081 C CA . GLU A 1 26 ? -0.584 -5.274 -3.373 1.00 0.00 26 GLU A CA 8
ATOM 5082 C C . GLU A 1 26 ? -1.551 -4.291 -4.027 1.00 0.00 26 GLU A C 8
ATOM 5083 O O . GLU A 1 26 ? -2.010 -4.509 -5.148 1.00 0.00 26 GLU A O 8
ATOM 5095 N N . ILE A 1 27 ? -1.859 -3.211 -3.316 1.00 0.00 27 ILE A N 8
ATOM 5096 C CA . ILE A 1 27 ? -2.773 -2.198 -3.822 1.00 0.00 27 ILE A CA 8
ATOM 5097 C C . ILE A 1 27 ? -2.012 -1.000 -4.384 1.00 0.00 27 ILE A C 8
ATOM 5098 O O . ILE A 1 27 ? -1.625 -0.094 -3.644 1.00 0.00 27 ILE A O 8
ATOM 5114 N N . PHE A 1 28 ? -1.803 -1.005 -5.697 1.00 0.00 28 PHE A N 8
ATOM 5115 C CA . PHE A 1 28 ? -1.089 0.076 -6.370 1.00 0.00 28 PHE A CA 8
ATOM 5116 C C . PHE A 1 28 ? -1.783 1.414 -6.153 1.00 0.00 28 PHE A C 8
ATOM 5117 O O . PHE A 1 28 ? -1.571 2.364 -6.906 1.00 0.00 28 PHE A O 8
ATOM 5134 N N . LEU A 1 29 ? -2.624 1.480 -5.131 1.00 0.00 29 LEU A N 8
ATOM 5135 C CA . LEU A 1 29 ? -3.359 2.696 -4.832 1.00 0.00 29 LEU A CA 8
ATOM 5136 C C . LEU A 1 29 ? -3.153 3.127 -3.386 1.00 0.00 29 LEU A C 8
ATOM 5137 O O . LEU A 1 29 ? -3.042 4.315 -3.089 1.00 0.00 29 LEU A O 8
ATOM 5153 N N . ALA A 1 30 ? -3.106 2.150 -2.493 1.00 0.00 30 ALA A N 8
ATOM 5154 C CA . ALA A 1 30 ? -2.915 2.420 -1.073 1.00 0.00 30 ALA A CA 8
ATOM 5155 C C . ALA A 1 30 ? -1.460 2.213 -0.668 1.00 0.00 30 ALA A C 8
ATOM 5156 O O . ALA A 1 30 ? -0.837 1.218 -1.038 1.00 0.00 30 ALA A O 8
ATOM 5163 N N . ASP A 1 31 ? -0.924 3.164 0.091 1.00 0.00 31 ASP A N 8
ATOM 5164 C CA . ASP A 1 31 ? 0.461 3.093 0.545 1.00 0.00 31 ASP A CA 8
ATOM 5165 C C . ASP A 1 31 ? 0.534 2.643 1.997 1.00 0.00 31 ASP A C 8
ATOM 5166 O O . ASP A 1 31 ? -0.488 2.515 2.671 1.00 0.00 31 ASP A O 8
ATOM 5175 N N . CYS A 1 32 ? 1.750 2.407 2.474 1.00 0.00 32 CYS A N 8
ATOM 5176 C CA . CYS A 1 32 ? 1.955 1.977 3.843 1.00 0.00 32 CYS A CA 8
ATOM 5177 C C . CYS A 1 32 ? 2.359 3.157 4.708 1.00 0.00 32 CYS A C 8
ATOM 5178 O O . CYS A 1 32 ? 2.103 4.311 4.365 1.00 0.00 32 CYS A O 8
ATOM 5185 N N . TYR A 1 33 ? 2.986 2.862 5.832 1.00 0.00 33 TYR A N 8
ATOM 5186 C CA . TYR A 1 33 ? 3.419 3.890 6.751 1.00 0.00 33 TYR A CA 8
ATOM 5187 C C . TYR A 1 33 ? 4.793 3.556 7.306 1.00 0.00 33 TYR A C 8
ATOM 5188 O O . TYR A 1 33 ? 5.412 4.354 8.010 1.00 0.00 33 TYR A O 8
ATOM 5206 N N . ASN A 1 34 ? 5.251 2.359 6.979 1.00 0.00 34 ASN A N 8
ATOM 5207 C CA . ASN A 1 34 ? 6.541 1.873 7.428 1.00 0.00 34 ASN A CA 8
ATOM 5208 C C . ASN A 1 34 ? 7.637 2.256 6.442 1.00 0.00 34 ASN A C 8
ATOM 5209 O O . ASN A 1 34 ? 8.822 2.255 6.776 1.00 0.00 34 ASN A O 8
ATOM 5220 N N . ASP A 1 35 ? 7.227 2.576 5.222 1.00 0.00 35 ASP A N 8
ATOM 5221 C CA . ASP A 1 35 ? 8.165 2.957 4.172 1.00 0.00 35 ASP A CA 8
ATOM 5222 C C . ASP A 1 35 ? 8.658 1.724 3.423 1.00 0.00 35 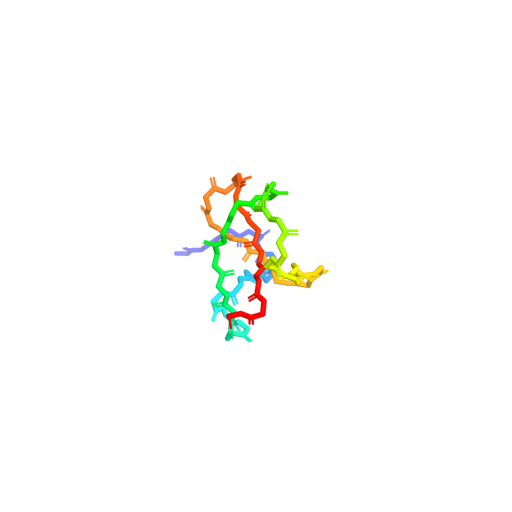ASP A C 8
ATOM 5223 O O . ASP A 1 35 ? 9.121 1.819 2.286 1.00 0.00 35 ASP A O 8
ATOM 5232 N N . GLY A 1 36 ? 8.549 0.568 4.069 1.00 0.00 36 GLY A N 8
ATOM 5233 C CA . GLY A 1 36 ? 8.981 -0.670 3.453 1.00 0.00 36 GLY A CA 8
ATOM 5234 C C . GLY A 1 36 ? 7.840 -1.653 3.278 1.00 0.00 36 GLY A C 8
ATOM 5235 O O . GLY A 1 36 ? 8.025 -2.738 2.727 1.00 0.00 36 GLY A O 8
ATOM 5239 N N . GLN A 1 37 ? 6.655 -1.270 3.748 1.00 0.00 37 GLN A N 8
ATOM 5240 C CA . GLN A 1 37 ? 5.481 -2.122 3.640 1.00 0.00 37 GLN A CA 8
ATOM 5241 C C . GLN A 1 37 ? 4.530 -1.597 2.571 1.00 0.00 37 GLN A C 8
ATOM 5242 O O . GLN A 1 37 ? 4.451 -0.391 2.335 1.00 0.00 37 GLN A O 8
ATOM 5256 N N . LYS A 1 38 ? 3.812 -2.508 1.928 1.00 0.00 38 LYS A N 8
ATOM 5257 C CA . LYS A 1 38 ? 2.868 -2.137 0.882 1.00 0.00 38 LYS A CA 8
ATOM 5258 C C . LYS A 1 38 ? 1.450 -2.554 1.254 1.00 0.00 38 LYS A C 8
ATOM 5259 O O . LYS A 1 38 ? 1.224 -3.159 2.302 1.00 0.00 38 LYS A O 8
ATOM 5278 N N . CYS A 1 39 ? 0.499 -2.231 0.385 1.00 0.00 39 CYS A N 8
ATOM 5279 C CA . CYS A 1 39 ? -0.897 -2.577 0.619 1.00 0.00 39 CYS A CA 8
ATOM 5280 C C . CYS A 1 39 ? -1.211 -3.950 0.038 1.00 0.00 39 CYS A C 8
ATOM 5281 O O . CYS A 1 39 ? -0.626 -4.358 -0.964 1.00 0.00 39 CYS A O 8
ATOM 5288 N N . CYS A 1 40 ? -2.133 -4.660 0.675 1.00 0.00 40 CYS A N 8
ATOM 5289 C CA . CYS A 1 40 ? -2.522 -5.990 0.225 1.00 0.00 40 CYS A CA 8
ATOM 5290 C C . CYS A 1 40 ? -4.026 -6.185 0.361 1.00 0.00 40 CYS A C 8
ATOM 5291 O O . CYS A 1 40 ? -4.640 -5.695 1.307 1.00 0.00 40 CYS A O 8
ATOM 5298 N N . ARG A 1 41 ? -4.613 -6.904 -0.590 1.00 0.00 41 ARG A N 8
ATOM 5299 C CA . ARG A 1 41 ? -6.047 -7.164 -0.570 1.00 0.00 41 ARG A CA 8
ATOM 5300 C C . ARG A 1 41 ? -6.433 -7.953 0.677 1.00 0.00 41 ARG A C 8
ATOM 5301 O O . ARG A 1 41 ? -6.782 -9.131 0.594 1.00 0.00 41 ARG A O 8
ATOM 5322 N N . LYS A 1 42 ? -6.362 -7.295 1.833 1.00 0.00 42 LYS A N 8
ATOM 5323 C CA . LYS A 1 42 ? -6.698 -7.928 3.104 1.00 0.00 42 LYS A CA 8
ATOM 5324 C C . LYS A 1 42 ? -7.058 -9.398 2.908 1.00 0.00 42 LYS A C 8
ATOM 5325 O O . LYS A 1 42 ? -8.209 -9.771 3.217 1.00 0.00 42 LYS A O 8
ATOM 5345 N N . PHE A 1 1 ? 5.953 25.389 0.388 1.00 0.00 1 PHE A N 9
ATOM 5346 C CA . PHE A 1 1 ? 5.898 23.928 0.651 1.00 0.00 1 PHE A CA 9
ATOM 5347 C C . PHE A 1 1 ? 4.583 23.329 0.163 1.00 0.00 1 PHE A C 9
ATOM 5348 O O . PHE A 1 1 ? 3.511 23.675 0.657 1.00 0.00 1 PHE A O 9
ATOM 5367 N N . VAL A 1 2 ? 4.673 22.427 -0.810 1.00 0.00 2 VAL A N 9
ATOM 5368 C CA . VAL A 1 2 ? 3.490 21.780 -1.363 1.00 0.00 2 VAL A CA 9
ATOM 5369 C C . VAL A 1 2 ? 3.658 20.265 -1.398 1.00 0.00 2 VAL A C 9
ATOM 5370 O O . VAL A 1 2 ? 3.232 19.604 -2.346 1.00 0.00 2 VAL A O 9
ATOM 5383 N N . GLN A 1 3 ? 4.282 19.721 -0.359 1.00 0.00 3 GLN A N 9
ATOM 5384 C CA . GLN A 1 3 ? 4.508 18.282 -0.269 1.00 0.00 3 GLN A CA 9
ATOM 5385 C C . GLN A 1 3 ? 3.616 17.658 0.799 1.00 0.00 3 GLN A C 9
ATOM 5386 O O . GLN A 1 3 ? 3.958 17.652 1.982 1.00 0.00 3 GLN A O 9
ATOM 5400 N N . HIS A 1 4 ? 2.470 17.135 0.374 1.00 0.00 4 HIS A N 9
ATOM 5401 C CA . HIS A 1 4 ? 1.528 16.508 1.294 1.00 0.00 4 HIS A CA 9
ATOM 5402 C C . HIS A 1 4 ? 1.732 14.997 1.338 1.00 0.00 4 HIS A C 9
ATOM 5403 O O . HIS A 1 4 ? 2.861 14.511 1.262 1.00 0.00 4 HIS A O 9
ATOM 5418 N N . ARG A 1 5 ? 0.634 14.259 1.464 1.00 0.00 5 ARG A N 9
ATOM 5419 C CA . ARG A 1 5 ? 0.694 12.804 1.520 1.00 0.00 5 ARG A CA 9
ATOM 5420 C C . ARG A 1 5 ? -0.547 12.182 0.885 1.00 0.00 5 ARG A C 9
ATOM 5421 O O . ARG A 1 5 ? -1.662 12.354 1.376 1.00 0.00 5 ARG A O 9
ATOM 5442 N N . PRO A 1 6 ? -0.362 11.446 -0.221 1.00 0.00 6 PRO A N 9
ATOM 5443 C CA . PRO A 1 6 ? -1.464 10.791 -0.933 1.00 0.00 6 PRO A CA 9
ATOM 5444 C C . PRO A 1 6 ? -2.365 9.989 0.001 1.00 0.00 6 PRO A C 9
ATOM 5445 O O . PRO A 1 6 ? -2.918 10.528 0.962 1.00 0.00 6 PRO A O 9
ATOM 5456 N N . ARG A 1 7 ? -2.513 8.701 -0.289 1.00 0.00 7 ARG A N 9
ATOM 5457 C CA . ARG A 1 7 ? -3.351 7.825 0.524 1.00 0.00 7 ARG A CA 9
ATOM 5458 C C . ARG A 1 7 ? -2.581 6.587 0.968 1.00 0.00 7 ARG A C 9
ATOM 5459 O O . ARG A 1 7 ? -1.648 6.148 0.294 1.00 0.00 7 ARG A O 9
ATOM 5480 N N . ASP A 1 8 ? -2.979 6.026 2.105 1.00 0.00 8 ASP A N 9
ATOM 5481 C CA . ASP A 1 8 ? -2.331 4.840 2.641 1.00 0.00 8 ASP A CA 9
ATOM 5482 C C . ASP A 1 8 ? -3.090 3.583 2.244 1.00 0.00 8 ASP A C 9
ATOM 5483 O O . ASP A 1 8 ? -3.855 3.582 1.281 1.00 0.00 8 ASP A O 9
ATOM 5492 N N . CYS A 1 9 ? -2.877 2.516 3.005 1.00 0.00 9 CYS A N 9
ATOM 5493 C CA . CYS A 1 9 ? -3.542 1.247 2.750 1.00 0.00 9 CYS A CA 9
ATOM 5494 C C . CYS A 1 9 ? -4.706 1.047 3.708 1.00 0.00 9 CYS A C 9
ATOM 5495 O O . CYS A 1 9 ? -5.781 0.607 3.313 1.00 0.00 9 CYS A O 9
ATOM 5502 N N . GLU A 1 10 ? -4.478 1.370 4.973 1.00 0.00 10 GLU A N 9
ATOM 5503 C CA . GLU A 1 10 ? -5.509 1.219 5.994 1.00 0.00 10 GLU A CA 9
ATOM 5504 C C . GLU A 1 10 ? -6.679 2.167 5.746 1.00 0.00 10 GLU A C 9
ATOM 5505 O O . GLU A 1 10 ? -7.821 1.860 6.085 1.00 0.00 10 GLU A O 9
ATOM 5517 N N . SER A 1 11 ? -6.389 3.317 5.148 1.00 0.00 11 SER A N 9
ATOM 5518 C CA . SER A 1 11 ? -7.420 4.306 4.856 1.00 0.00 11 SER A CA 9
ATOM 5519 C C . SER A 1 11 ? -8.277 3.854 3.684 1.00 0.00 11 SER A C 9
ATOM 5520 O O . SER A 1 11 ? -9.309 4.453 3.384 1.00 0.00 11 SER A O 9
ATOM 5528 N N . ILE A 1 12 ? -7.837 2.791 3.026 1.00 0.00 12 ILE A N 9
ATOM 5529 C CA . ILE A 1 12 ? -8.551 2.249 1.886 1.00 0.00 12 ILE A CA 9
ATOM 5530 C C . ILE A 1 12 ? -9.185 0.905 2.226 1.00 0.00 12 ILE A C 9
ATOM 5531 O O . ILE A 1 12 ? -9.822 0.275 1.383 1.00 0.00 12 ILE A O 9
ATOM 5547 N N . ASN A 1 13 ? -9.002 0.475 3.469 1.00 0.00 13 ASN A N 9
ATOM 5548 C CA . ASN A 1 13 ? -9.554 -0.795 3.930 1.00 0.00 13 ASN A CA 9
ATOM 5549 C C . ASN A 1 13 ? -8.679 -1.960 3.480 1.00 0.00 13 ASN A C 9
ATOM 5550 O O . ASN A 1 13 ? -9.180 -3.033 3.142 1.00 0.00 13 ASN A O 9
ATOM 5561 N N . GLY A 1 14 ? -7.370 -1.739 3.478 1.00 0.00 14 GLY A N 9
ATOM 5562 C CA . GLY A 1 14 ? -6.439 -2.774 3.068 1.00 0.00 14 GLY A CA 9
ATOM 5563 C C . GLY A 1 14 ? -5.443 -3.120 4.158 1.00 0.00 14 GLY A C 9
ATOM 5564 O O . GLY A 1 14 ? -5.533 -2.610 5.275 1.00 0.00 14 GLY A O 9
ATOM 5568 N N . VAL A 1 15 ? -4.490 -3.988 3.834 1.00 0.00 15 VAL A N 9
ATOM 5569 C CA . VAL A 1 15 ? -3.475 -4.399 4.794 1.00 0.00 15 VAL A CA 9
ATOM 5570 C C . VAL A 1 15 ? -2.104 -3.865 4.401 1.00 0.00 15 VAL A C 9
ATOM 5571 O O . VAL A 1 15 ? -1.901 -3.420 3.272 1.00 0.00 15 VAL A O 9
ATOM 5584 N N . CYS A 1 16 ? -1.166 -3.903 5.340 1.00 0.00 16 CYS A N 9
ATOM 5585 C CA . CYS A 1 16 ? 0.180 -3.416 5.080 1.00 0.00 16 CYS A CA 9
ATOM 5586 C C . CYS A 1 16 ? 1.225 -4.474 5.419 1.00 0.00 16 CYS A C 9
ATOM 5587 O O . CYS A 1 16 ? 1.501 -4.736 6.590 1.00 0.00 16 CYS A O 9
ATOM 5594 N N . ARG A 1 17 ? 1.803 -5.077 4.386 1.00 0.00 17 ARG A N 9
ATOM 5595 C CA . ARG A 1 17 ? 2.820 -6.105 4.570 1.00 0.00 17 ARG A CA 9
ATOM 5596 C C . ARG A 1 17 ? 4.147 -5.669 3.958 1.00 0.00 17 ARG A C 9
ATOM 5597 O O . ARG A 1 17 ? 4.413 -4.476 3.814 1.00 0.00 17 ARG A O 9
ATOM 5618 N N . HIS A 1 18 ? 4.978 -6.643 3.598 1.00 0.00 18 HIS A N 9
ATOM 5619 C CA . HIS A 1 18 ? 6.274 -6.359 3.000 1.00 0.00 18 HIS A CA 9
ATOM 5620 C C . HIS A 1 18 ? 6.168 -6.283 1.482 1.00 0.00 18 HIS A C 9
ATOM 5621 O O . HIS A 1 18 ? 5.377 -6.997 0.866 1.00 0.00 18 HIS A O 9
ATOM 5636 N N . LYS A 1 19 ? 6.975 -5.416 0.886 1.00 0.00 19 LYS A N 9
ATOM 5637 C CA . LYS A 1 19 ? 6.980 -5.246 -0.562 1.00 0.00 19 LYS A CA 9
ATOM 5638 C C . LYS A 1 19 ? 7.628 -6.445 -1.244 1.00 0.00 19 LYS A C 9
ATOM 5639 O O . LYS A 1 19 ? 7.993 -6.383 -2.419 1.00 0.00 19 LYS A O 9
ATOM 5658 N N . ASP A 1 20 ? 7.767 -7.535 -0.498 1.00 0.00 20 ASP A N 9
ATOM 5659 C CA . ASP A 1 20 ? 8.368 -8.754 -1.024 1.00 0.00 20 ASP A CA 9
ATOM 5660 C C . ASP A 1 20 ? 7.653 -9.984 -0.478 1.00 0.00 20 ASP A C 9
ATOM 5661 O O . ASP A 1 20 ? 8.190 -11.091 -0.505 1.00 0.00 20 ASP A O 9
ATOM 5670 N N . THR A 1 21 ? 6.436 -9.781 0.019 1.00 0.00 21 THR A N 9
ATOM 5671 C CA . THR A 1 21 ? 5.644 -10.871 0.571 1.00 0.00 21 THR A CA 9
ATOM 5672 C C . THR A 1 21 ? 5.765 -12.113 -0.298 1.00 0.00 21 THR A C 9
ATOM 5673 O O . THR A 1 21 ? 6.796 -12.787 -0.296 1.00 0.00 21 THR A O 9
ATOM 5684 N N . VAL A 1 22 ? 4.707 -12.416 -1.041 1.00 0.00 22 VAL A N 9
ATOM 5685 C CA . VAL A 1 22 ? 4.702 -13.580 -1.909 1.00 0.00 22 VAL A CA 9
ATOM 5686 C C . VAL A 1 22 ? 3.411 -13.674 -2.711 1.00 0.00 22 VAL A C 9
ATOM 5687 O O . VAL A 1 22 ? 3.422 -13.594 -3.940 1.00 0.00 22 VAL A O 9
ATOM 5700 N N . ASN A 1 23 ? 2.306 -13.860 -2.008 1.00 0.00 23 ASN A N 9
ATOM 5701 C CA . ASN A 1 23 ? 1.007 -13.984 -2.646 1.00 0.00 23 ASN A CA 9
ATOM 5702 C C . ASN A 1 23 ? -0.013 -13.051 -2.000 1.00 0.00 23 ASN A C 9
ATOM 5703 O O . ASN A 1 23 ? -1.191 -13.390 -1.880 1.00 0.00 23 ASN A O 9
ATOM 5714 N N . CYS A 1 24 ? 0.447 -11.874 -1.588 1.00 0.00 24 CYS A N 9
ATOM 5715 C CA . CYS A 1 24 ? -0.424 -10.890 -0.956 1.00 0.00 24 CYS A CA 9
ATOM 5716 C C . CYS A 1 24 ? -0.635 -9.687 -1.870 1.00 0.00 24 CYS A C 9
ATOM 5717 O O . CYS A 1 24 ? -0.070 -8.616 -1.647 1.00 0.00 24 CYS A O 9
ATOM 5724 N N . ARG A 1 25 ? -1.454 -9.872 -2.900 1.00 0.00 25 ARG A N 9
ATOM 5725 C CA . ARG A 1 25 ? -1.744 -8.805 -3.851 1.00 0.00 25 ARG A CA 9
ATOM 5726 C C . ARG A 1 25 ? -1.519 -7.436 -3.221 1.00 0.00 25 ARG A C 9
ATOM 5727 O O . ARG A 1 25 ? -1.996 -7.160 -2.120 1.00 0.00 25 ARG A O 9
ATOM 5748 N N . GLU A 1 26 ? -0.789 -6.578 -3.929 1.00 0.00 26 GLU A N 9
ATOM 5749 C CA . GLU A 1 26 ? -0.502 -5.235 -3.441 1.00 0.00 26 GLU A CA 9
ATOM 5750 C C . GLU A 1 26 ? -1.414 -4.210 -4.109 1.00 0.00 26 GLU A C 9
ATOM 5751 O O . GLU A 1 26 ? -1.843 -4.396 -5.248 1.00 0.00 26 GLU A O 9
ATOM 5763 N N . ILE A 1 27 ? -1.708 -3.130 -3.392 1.00 0.00 27 ILE A N 9
ATOM 5764 C CA . ILE A 1 27 ? -2.572 -2.079 -3.913 1.00 0.00 27 ILE A CA 9
ATOM 5765 C C . ILE A 1 27 ? -1.752 -0.898 -4.428 1.00 0.00 27 ILE A C 9
ATOM 5766 O O . ILE A 1 27 ? -1.389 0.000 -3.666 1.00 0.00 27 ILE A O 9
ATOM 5782 N N . PHE A 1 28 ? -1.463 -0.914 -5.727 1.00 0.00 28 PHE A N 9
ATOM 5783 C CA . PHE A 1 28 ? -0.683 0.148 -6.362 1.00 0.00 28 PHE A CA 9
ATOM 5784 C C . PHE A 1 28 ? -1.386 1.493 -6.255 1.00 0.00 28 PHE A C 9
ATOM 5785 O O . PHE A 1 28 ? -1.172 2.383 -7.078 1.00 0.00 28 PHE A O 9
ATOM 5802 N N . LEU A 1 29 ? -2.237 1.632 -5.251 1.00 0.00 29 LEU A N 9
ATOM 5803 C CA . LEU A 1 29 ? -2.981 2.862 -5.055 1.00 0.00 29 LEU A CA 9
ATOM 5804 C C . LEU A 1 29 ? -2.870 3.351 -3.617 1.00 0.00 29 LEU A C 9
ATOM 5805 O O . LEU A 1 29 ? -2.797 4.552 -3.358 1.00 0.00 29 LEU A O 9
ATOM 5821 N N . ALA A 1 30 ? -2.861 2.407 -2.689 1.00 0.00 30 ALA A N 9
ATOM 5822 C CA . ALA A 1 30 ? -2.762 2.726 -1.271 1.00 0.00 30 ALA A CA 9
ATOM 5823 C C . ALA A 1 30 ? -1.332 2.552 -0.773 1.00 0.00 30 ALA A C 9
ATOM 5824 O O . ALA A 1 30 ? -0.633 1.622 -1.174 1.00 0.00 30 ALA A O 9
ATOM 5831 N N . ASP A 1 31 ? -0.901 3.456 0.099 1.00 0.00 31 ASP A N 9
ATOM 5832 C CA . ASP A 1 31 ? 0.449 3.404 0.647 1.00 0.00 31 ASP A CA 9
ATOM 5833 C C . ASP A 1 31 ? 0.444 2.864 2.070 1.00 0.00 31 ASP A C 9
ATOM 5834 O O . ASP A 1 31 ? -0.614 2.698 2.679 1.00 0.00 31 ASP A O 9
ATOM 5843 N N . CYS A 1 32 ? 1.632 2.594 2.595 1.00 0.00 32 CYS A N 9
ATOM 5844 C CA . CYS A 1 32 ? 1.768 2.080 3.942 1.00 0.00 32 CYS A CA 9
ATOM 5845 C C . CYS A 1 32 ? 2.119 3.207 4.898 1.00 0.00 32 CYS A C 9
ATOM 5846 O O . CYS A 1 32 ? 1.703 4.349 4.703 1.00 0.00 32 CYS A O 9
ATOM 5853 N N . TYR A 1 33 ? 2.877 2.886 5.931 1.00 0.00 33 TYR A N 9
ATOM 5854 C CA . TYR A 1 33 ? 3.269 3.873 6.911 1.00 0.00 33 TYR A CA 9
ATOM 5855 C C . TYR A 1 33 ? 4.680 3.605 7.410 1.00 0.00 33 TYR A C 9
ATOM 5856 O O . TYR A 1 33 ? 5.276 4.424 8.110 1.00 0.00 33 TYR A O 9
ATOM 5874 N N . ASN A 1 34 ? 5.202 2.444 7.044 1.00 0.00 34 ASN A N 9
ATOM 5875 C CA . ASN A 1 34 ? 6.536 2.037 7.440 1.00 0.00 34 ASN A CA 9
ATOM 5876 C C . ASN A 1 34 ? 7.569 2.506 6.424 1.00 0.00 34 ASN A C 9
ATOM 5877 O O . ASN A 1 34 ? 8.760 2.590 6.724 1.00 0.00 34 ASN A O 9
ATOM 5888 N N . ASP A 1 35 ? 7.101 2.807 5.220 1.00 0.00 35 ASP A N 9
ATOM 5889 C CA . ASP A 1 35 ? 7.976 3.265 4.150 1.00 0.00 35 ASP A CA 9
ATOM 5890 C C . ASP A 1 35 ? 8.567 2.080 3.396 1.00 0.00 35 ASP A C 9
ATOM 5891 O O . ASP A 1 35 ? 9.015 2.214 2.257 1.00 0.00 35 ASP A O 9
ATOM 5900 N N . GLY A 1 36 ? 8.560 0.917 4.040 1.00 0.00 36 GLY A N 9
ATOM 5901 C CA . GLY A 1 36 ? 9.093 -0.280 3.418 1.00 0.00 36 GLY A CA 9
ATOM 5902 C C . GLY A 1 36 ? 8.031 -1.335 3.195 1.00 0.00 36 GLY A C 9
ATOM 5903 O O . GLY A 1 36 ? 8.302 -2.387 2.614 1.00 0.00 36 GLY A O 9
ATOM 5907 N N . GLN A 1 37 ? 6.816 -1.057 3.658 1.00 0.00 37 GLN A N 9
ATOM 5908 C CA . GLN A 1 37 ? 5.707 -1.990 3.505 1.00 0.00 37 GLN A CA 9
ATOM 5909 C C . GLN A 1 37 ? 4.719 -1.494 2.455 1.00 0.00 37 GLN A C 9
ATOM 5910 O O . GLN A 1 37 ? 4.517 -0.290 2.297 1.00 0.00 37 GLN A O 9
ATOM 5924 N N . LYS A 1 38 ? 4.106 -2.431 1.740 1.00 0.00 38 LYS A N 9
ATOM 5925 C CA . LYS A 1 38 ? 3.138 -2.090 0.704 1.00 0.00 38 LYS A CA 9
ATOM 5926 C C . LYS A 1 38 ? 1.730 -2.506 1.120 1.00 0.00 38 LYS A C 9
ATOM 5927 O O . LYS A 1 38 ? 1.540 -3.138 2.159 1.00 0.00 38 LYS A O 9
ATOM 5946 N N . CYS A 1 39 ? 0.746 -2.147 0.303 1.00 0.00 39 CYS A N 9
ATOM 5947 C CA . CYS A 1 39 ? -0.643 -2.480 0.586 1.00 0.00 39 CYS A CA 9
ATOM 5948 C C . CYS A 1 39 ? -1.017 -3.830 -0.016 1.00 0.00 39 CYS A C 9
ATOM 5949 O O . CYS A 1 39 ? -0.458 -4.245 -1.031 1.00 0.00 39 CYS A O 9
ATOM 5956 N N . CYS A 1 40 ? -1.968 -4.507 0.618 1.00 0.00 40 CYS A N 9
ATOM 5957 C CA . CYS A 1 40 ? -2.426 -5.809 0.150 1.00 0.00 40 CYS A CA 9
ATOM 5958 C C . CYS A 1 40 ? -3.938 -5.926 0.295 1.00 0.00 40 CYS A C 9
ATOM 5959 O O . CYS A 1 40 ? -4.531 -5.330 1.193 1.00 0.00 40 CYS A O 9
ATOM 5966 N N . ARG A 1 41 ? -4.560 -6.693 -0.593 1.00 0.00 41 ARG A N 9
ATOM 5967 C CA . ARG A 1 41 ? -6.006 -6.878 -0.553 1.00 0.00 41 ARG A CA 9
ATOM 5968 C C . ARG A 1 41 ? -6.409 -7.737 0.642 1.00 0.00 41 ARG A C 9
ATOM 5969 O O . ARG A 1 41 ? -7.015 -8.796 0.482 1.00 0.00 41 ARG A O 9
ATOM 5990 N N . LYS A 1 42 ? -6.064 -7.271 1.839 1.00 0.00 42 LYS A N 9
ATOM 5991 C CA . LYS A 1 42 ? -6.387 -7.993 3.064 1.00 0.00 42 LYS A CA 9
ATOM 5992 C C . LYS A 1 42 ? -6.400 -9.500 2.820 1.00 0.00 42 LYS A C 9
ATOM 5993 O O . LYS A 1 42 ? -5.376 -10.153 3.109 1.00 0.00 42 LYS A O 9
ATOM 6013 N N . PHE A 1 1 ? 2.137 21.201 5.054 1.00 0.00 1 PHE A N 10
ATOM 6014 C CA . PHE A 1 1 ? 0.814 21.076 4.389 1.00 0.00 1 PHE A CA 10
ATOM 6015 C C . PHE A 1 1 ? 0.576 19.651 3.902 1.00 0.00 1 PHE A C 10
ATOM 6016 O O . PHE A 1 1 ? 1.009 18.686 4.533 1.00 0.00 1 PHE A O 10
ATOM 6035 N N . VAL A 1 2 ? -0.116 19.524 2.774 1.00 0.00 2 VAL A N 10
ATOM 6036 C CA . VAL A 1 2 ? -0.411 18.217 2.201 1.00 0.00 2 VAL A CA 10
ATOM 6037 C C . VAL A 1 2 ? 0.353 18.001 0.900 1.00 0.00 2 VAL A C 10
ATOM 6038 O O . VAL A 1 2 ? 1.287 18.741 0.587 1.00 0.00 2 VAL A O 10
ATOM 6051 N N . GLN A 1 3 ? -0.048 16.985 0.143 1.00 0.00 3 GLN A N 10
ATOM 6052 C CA . GLN A 1 3 ? 0.601 16.672 -1.124 1.00 0.00 3 GLN A CA 10
ATOM 6053 C C . GLN A 1 3 ? 1.898 15.905 -0.891 1.00 0.00 3 GLN A C 10
ATOM 6054 O O . GLN A 1 3 ? 2.896 16.128 -1.577 1.00 0.00 3 GLN A O 10
ATOM 6068 N N . HIS A 1 4 ? 1.879 15.002 0.084 1.00 0.00 4 HIS A N 10
ATOM 6069 C CA . HIS A 1 4 ? 3.054 14.204 0.412 1.00 0.00 4 HIS A CA 10
ATOM 6070 C C . HIS A 1 4 ? 2.909 12.776 -0.102 1.00 0.00 4 HIS A C 10
ATOM 6071 O O . HIS A 1 4 ? 3.831 12.227 -0.705 1.00 0.00 4 HIS A O 10
ATOM 6086 N N . ARG A 1 5 ? 1.749 12.176 0.144 1.00 0.00 5 ARG A N 10
ATOM 6087 C CA . ARG A 1 5 ? 1.490 10.809 -0.292 1.00 0.00 5 ARG A CA 10
ATOM 6088 C C . ARG A 1 5 ? 0.163 10.713 -1.039 1.00 0.00 5 ARG A C 10
ATOM 6089 O O . ARG A 1 5 ? -0.756 11.495 -0.798 1.00 0.00 5 ARG A O 10
ATOM 6110 N N . PRO A 1 6 ? 0.051 9.742 -1.957 1.00 0.00 6 PRO A N 10
ATOM 6111 C CA . PRO A 1 6 ? -1.168 9.532 -2.746 1.00 0.00 6 PRO A CA 10
ATOM 6112 C C . PRO A 1 6 ? -2.356 9.139 -1.874 1.00 0.00 6 PRO A C 10
ATOM 6113 O O . PRO A 1 6 ? -3.260 9.943 -1.640 1.00 0.00 6 PRO A O 10
ATOM 6124 N N . ARG A 1 7 ? -2.347 7.899 -1.393 1.00 0.00 7 ARG A N 10
ATOM 6125 C CA . ARG A 1 7 ? -3.423 7.400 -0.544 1.00 0.00 7 ARG A CA 10
ATOM 6126 C C . ARG A 1 7 ? -2.926 6.277 0.359 1.00 0.00 7 ARG A C 10
ATOM 6127 O O . ARG A 1 7 ? -2.219 5.378 -0.088 1.00 0.00 7 ARG A O 10
ATOM 6148 N N . ASP A 1 8 ? -3.302 6.340 1.632 1.00 0.00 8 ASP A N 10
ATOM 6149 C CA . ASP A 1 8 ? -2.901 5.339 2.601 1.00 0.00 8 ASP A CA 10
ATOM 6150 C C . ASP A 1 8 ? -3.608 4.013 2.344 1.00 0.00 8 ASP A C 10
ATOM 6151 O O . ASP A 1 8 ? -4.711 3.981 1.800 1.00 0.00 8 ASP A O 10
ATOM 6160 N N . CYS A 1 9 ? -2.965 2.921 2.742 1.00 0.00 9 CYS A N 10
ATOM 6161 C CA . CYS A 1 9 ? -3.533 1.591 2.557 1.00 0.00 9 CYS A CA 10
ATOM 6162 C C . CYS A 1 9 ? -4.698 1.359 3.512 1.00 0.00 9 CYS A C 10
ATOM 6163 O O . CYS A 1 9 ? -5.768 0.916 3.103 1.00 0.00 9 CYS A O 10
ATOM 6170 N N . GLU A 1 10 ? -4.480 1.657 4.787 1.00 0.00 10 GLU A N 10
ATOM 6171 C CA . GLU A 1 10 ? -5.512 1.478 5.799 1.00 0.00 10 GLU A CA 10
ATOM 6172 C C . GLU A 1 10 ? -6.737 2.338 5.499 1.00 0.00 10 GLU A C 10
ATOM 6173 O O . GLU A 1 10 ? -7.869 1.947 5.788 1.00 0.00 10 GLU A O 10
ATOM 6185 N N . SER A 1 11 ? -6.505 3.512 4.921 1.00 0.00 11 SER A N 10
ATOM 6186 C CA . SER A 1 11 ? -7.592 4.428 4.587 1.00 0.00 11 SER A CA 10
ATOM 6187 C C . SER A 1 11 ? -8.502 3.836 3.516 1.00 0.00 11 SER A C 10
ATOM 6188 O O . SER A 1 11 ? -9.663 4.227 3.389 1.00 0.00 11 SER A O 10
ATOM 6196 N N . ILE A 1 12 ? -7.971 2.894 2.745 1.00 0.00 12 ILE A N 10
ATOM 6197 C CA . ILE A 1 12 ? -8.733 2.255 1.683 1.00 0.00 12 ILE A CA 10
ATOM 6198 C C . ILE A 1 12 ? -9.260 0.895 2.122 1.00 0.00 12 ILE A C 10
ATOM 6199 O O . ILE A 1 12 ? -9.891 0.179 1.346 1.00 0.00 12 ILE A O 10
ATOM 6215 N N . ASN A 1 13 ? -8.984 0.548 3.368 1.00 0.00 13 ASN A N 10
ATOM 6216 C CA . ASN A 1 13 ? -9.415 -0.729 3.927 1.00 0.00 13 ASN A CA 10
ATOM 6217 C C . ASN A 1 13 ? -8.465 -1.847 3.513 1.00 0.00 13 ASN A C 10
ATOM 6218 O O . ASN A 1 13 ? -8.892 -2.951 3.181 1.00 0.00 13 ASN A O 10
ATOM 6229 N N . GLY A 1 14 ? -7.171 -1.548 3.544 1.00 0.00 14 GLY A N 10
ATOM 6230 C CA . GLY A 1 14 ? -6.169 -2.529 3.176 1.00 0.00 14 GLY A CA 10
ATOM 6231 C C . GLY A 1 14 ? -5.172 -2.774 4.291 1.00 0.00 14 GLY A C 10
ATOM 6232 O O . GLY A 1 14 ? -5.221 -2.116 5.330 1.00 0.00 14 GLY A O 10
ATOM 6236 N N . VAL A 1 15 ? -4.266 -3.722 4.079 1.00 0.00 15 VAL A N 10
ATOM 6237 C CA . VAL A 1 15 ? -3.256 -4.050 5.078 1.00 0.00 15 VAL A CA 10
ATOM 6238 C C . VAL A 1 15 ? -1.872 -3.596 4.633 1.00 0.00 15 VAL A C 10
ATOM 6239 O O . VAL A 1 15 ? -1.663 -3.259 3.469 1.00 0.00 15 VAL A O 10
ATOM 6252 N N . CYS A 1 16 ? -0.930 -3.589 5.568 1.00 0.00 16 CYS A N 10
ATOM 6253 C CA . CYS A 1 16 ? 0.435 -3.178 5.266 1.00 0.00 16 CYS A CA 10
ATOM 6254 C C . CYS A 1 16 ? 1.408 -4.327 5.505 1.00 0.00 16 CYS A C 10
ATOM 6255 O O . CYS A 1 16 ? 1.775 -4.616 6.644 1.00 0.00 16 CYS A O 10
ATOM 6262 N N . ARG A 1 17 ? 1.819 -4.981 4.424 1.00 0.00 17 ARG A N 10
ATOM 6263 C CA . ARG A 1 17 ? 2.747 -6.101 4.518 1.00 0.00 17 ARG A CA 10
ATOM 6264 C C . ARG A 1 17 ? 4.091 -5.751 3.887 1.00 0.00 17 ARG A C 10
ATOM 6265 O O . ARG A 1 17 ? 4.445 -4.580 3.764 1.00 0.00 17 ARG A O 10
ATOM 6286 N N . HIS A 1 18 ? 4.834 -6.778 3.487 1.00 0.00 18 HIS A N 10
ATOM 6287 C CA . HIS A 1 18 ? 6.137 -6.585 2.869 1.00 0.00 18 HIS A CA 10
ATOM 6288 C C . HIS A 1 18 ? 6.002 -6.429 1.359 1.00 0.00 18 HIS A C 10
ATOM 6289 O O . HIS A 1 18 ? 5.277 -7.183 0.709 1.00 0.00 18 HIS A O 10
ATOM 6304 N N . LYS A 1 19 ? 6.706 -5.449 0.810 1.00 0.00 19 LYS A N 10
ATOM 6305 C CA . LYS A 1 19 ? 6.670 -5.195 -0.625 1.00 0.00 19 LYS A CA 10
ATOM 6306 C C . LYS A 1 19 ? 7.354 -6.322 -1.388 1.00 0.00 19 LYS A C 10
ATOM 6307 O O . LYS A 1 19 ? 7.600 -6.216 -2.589 1.00 0.00 19 LYS A O 10
ATOM 6326 N N . ASP A 1 20 ? 7.656 -7.404 -0.678 1.00 0.00 20 ASP A N 10
ATOM 6327 C CA . ASP A 1 20 ? 8.307 -8.559 -1.279 1.00 0.00 20 ASP A CA 10
ATOM 6328 C C . ASP A 1 20 ? 7.713 -9.853 -0.733 1.00 0.00 20 ASP A C 10
ATOM 6329 O O . ASP A 1 20 ? 8.371 -10.892 -0.714 1.00 0.00 20 ASP A O 10
ATOM 6338 N N . THR A 1 21 ? 6.462 -9.778 -0.292 1.00 0.00 21 THR A N 10
ATOM 6339 C CA . THR A 1 21 ? 5.773 -10.940 0.254 1.00 0.00 21 THR A CA 10
ATOM 6340 C C . THR A 1 21 ? 5.915 -12.135 -0.678 1.00 0.00 21 THR A C 10
ATOM 6341 O O . THR A 1 21 ? 6.971 -12.764 -0.740 1.00 0.00 21 THR A O 10
ATOM 6352 N N . VAL A 1 22 ? 4.845 -12.448 -1.400 1.00 0.00 22 VAL A N 10
ATOM 6353 C CA . VAL A 1 22 ? 4.860 -13.570 -2.323 1.00 0.00 22 VAL A CA 10
ATOM 6354 C C . VAL A 1 22 ? 3.572 -13.649 -3.130 1.00 0.00 22 VAL A C 10
ATOM 6355 O O . VAL A 1 22 ? 3.581 -13.508 -4.353 1.00 0.00 22 VAL A O 10
ATOM 6368 N N . ASN A 1 23 ? 2.472 -13.890 -2.437 1.00 0.00 23 ASN A N 10
ATOM 6369 C CA . ASN A 1 23 ? 1.173 -14.006 -3.080 1.00 0.00 23 ASN A CA 10
ATOM 6370 C C . ASN A 1 23 ? 0.160 -13.071 -2.426 1.00 0.00 23 ASN A C 10
ATOM 6371 O O . ASN A 1 23 ? -1.049 -13.278 -2.525 1.00 0.00 23 ASN A O 10
ATOM 6382 N N . CYS A 1 24 ? 0.668 -12.040 -1.760 1.00 0.00 24 CYS A N 10
ATOM 6383 C CA . CYS A 1 24 ? -0.180 -11.065 -1.086 1.00 0.00 24 CYS A CA 10
ATOM 6384 C C . CYS A 1 24 ? -0.446 -9.865 -1.988 1.00 0.00 24 CYS A C 10
ATOM 6385 O O . CYS A 1 24 ? 0.349 -8.926 -2.038 1.00 0.00 24 CYS A O 10
ATOM 6392 N N . ARG A 1 25 ? -1.567 -9.905 -2.700 1.00 0.00 25 ARG A N 10
ATOM 6393 C CA . ARG A 1 25 ? -1.939 -8.822 -3.603 1.00 0.00 25 ARG A CA 10
ATOM 6394 C C . ARG A 1 25 ? -1.659 -7.464 -2.968 1.00 0.00 25 ARG A C 10
ATOM 6395 O O . ARG A 1 25 ? -2.076 -7.197 -1.841 1.00 0.00 25 ARG A O 10
ATOM 6416 N N . GLU A 1 26 ? -0.953 -6.609 -3.700 1.00 0.00 26 GLU A N 10
ATOM 6417 C CA . GLU A 1 26 ? -0.620 -5.277 -3.208 1.00 0.00 26 GLU A CA 10
ATOM 6418 C C . GLU A 1 26 ? -1.564 -4.232 -3.792 1.00 0.00 26 GLU A C 10
ATOM 6419 O O . GLU A 1 26 ? -2.079 -4.397 -4.899 1.00 0.00 26 GLU A O 10
ATOM 6431 N N . ILE A 1 27 ? -1.790 -3.162 -3.041 1.00 0.00 27 ILE A N 10
ATOM 6432 C CA . ILE A 1 27 ? -2.674 -2.093 -3.482 1.00 0.00 27 ILE A CA 10
ATOM 6433 C C . ILE A 1 27 ? -1.885 -0.843 -3.855 1.00 0.00 27 ILE A C 10
ATOM 6434 O O . ILE A 1 27 ? -1.736 0.072 -3.047 1.00 0.00 27 ILE A O 10
ATOM 6450 N N . PHE A 1 28 ? -1.385 -0.808 -5.086 1.00 0.00 28 PHE A N 10
ATOM 6451 C CA . PHE A 1 28 ? -0.615 0.335 -5.564 1.00 0.00 28 PHE A CA 10
ATOM 6452 C C . PHE A 1 28 ? -1.263 1.641 -5.119 1.00 0.00 28 PHE A C 10
ATOM 6453 O O . PHE A 1 28 ? -0.727 2.362 -4.279 1.00 0.00 28 PHE A O 10
ATOM 6470 N N . LEU A 1 29 ? -2.423 1.931 -5.695 1.00 0.00 29 LEU A N 10
ATOM 6471 C CA . LEU A 1 29 ? -3.164 3.143 -5.372 1.00 0.00 29 LEU A CA 10
ATOM 6472 C C . LEU A 1 29 ? -2.896 3.589 -3.939 1.00 0.00 29 LEU A C 10
ATOM 6473 O O . LEU A 1 29 ? -2.622 4.761 -3.683 1.00 0.00 29 LEU A O 10
ATOM 6489 N N . ALA A 1 30 ? -2.977 2.645 -3.011 1.00 0.00 30 ALA A N 10
ATOM 6490 C CA . ALA A 1 30 ? -2.746 2.934 -1.601 1.00 0.00 30 ALA A CA 10
ATOM 6491 C C . ALA A 1 30 ? -1.333 2.541 -1.185 1.00 0.00 30 ALA A C 10
ATOM 6492 O O . ALA A 1 30 ? -0.774 1.568 -1.691 1.00 0.00 30 ALA A O 10
ATOM 6499 N N . ASP A 1 31 ? -0.762 3.304 -0.259 1.00 0.00 31 ASP A N 10
ATOM 6500 C CA . ASP A 1 31 ? 0.587 3.038 0.229 1.00 0.00 31 ASP A CA 10
ATOM 6501 C C . ASP A 1 31 ? 0.556 2.512 1.656 1.00 0.00 31 ASP A C 10
ATOM 6502 O O . ASP A 1 31 ? -0.513 2.282 2.221 1.00 0.00 31 ASP A O 10
ATOM 6511 N N . CYS A 1 32 ? 1.737 2.328 2.235 1.00 0.00 32 CYS A N 10
ATOM 6512 C CA . CYS A 1 32 ? 1.845 1.838 3.596 1.00 0.00 32 CYS A CA 10
ATOM 6513 C C . CYS A 1 32 ? 2.079 2.999 4.547 1.00 0.00 32 CYS A C 10
ATOM 6514 O O . CYS A 1 32 ? 1.509 4.077 4.378 1.00 0.00 32 CYS A O 10
ATOM 6521 N N . TYR A 1 33 ? 2.914 2.775 5.547 1.00 0.00 33 TYR A N 10
ATOM 6522 C CA . TYR A 1 33 ? 3.215 3.798 6.520 1.00 0.00 33 TYR A CA 10
ATOM 6523 C C . TYR A 1 33 ? 4.500 3.462 7.258 1.00 0.00 33 TYR A C 10
ATOM 6524 O O . TYR A 1 33 ? 4.996 4.244 8.070 1.00 0.00 33 TYR A O 10
ATOM 6542 N N . ASN A 1 34 ? 5.028 2.282 6.965 1.00 0.00 34 ASN A N 10
ATOM 6543 C CA . ASN A 1 34 ? 6.251 1.806 7.585 1.00 0.00 34 ASN A CA 10
ATOM 6544 C C . ASN A 1 34 ? 7.470 2.235 6.780 1.00 0.00 34 ASN A C 10
ATOM 6545 O O . ASN A 1 34 ? 8.591 2.249 7.287 1.00 0.00 34 ASN A O 10
ATOM 6556 N N . ASP A 1 35 ? 7.238 2.582 5.521 1.00 0.00 35 ASP A N 10
ATOM 6557 C CA . ASP A 1 35 ? 8.312 3.011 4.633 1.00 0.00 35 ASP A CA 10
ATOM 6558 C C . ASP A 1 35 ? 8.916 1.819 3.900 1.00 0.00 35 ASP A C 10
ATOM 6559 O O . ASP A 1 35 ? 9.565 1.977 2.865 1.00 0.00 35 ASP A O 10
ATOM 6568 N N . GLY A 1 36 ? 8.696 0.626 4.441 1.00 0.00 36 GLY A N 10
ATOM 6569 C CA . GLY A 1 36 ? 9.224 -0.577 3.826 1.00 0.00 36 GLY A CA 10
ATOM 6570 C C . GLY A 1 36 ? 8.139 -1.590 3.515 1.00 0.00 36 GLY A C 10
ATOM 6571 O O . GLY A 1 36 ? 8.425 -2.686 3.034 1.00 0.00 36 GLY A O 10
ATOM 6575 N N . GLN A 1 37 ? 6.893 -1.222 3.793 1.00 0.00 37 GLN A N 10
ATOM 6576 C CA . GLN A 1 37 ? 5.762 -2.108 3.541 1.00 0.00 37 GLN A CA 10
ATOM 6577 C C . GLN A 1 37 ? 4.805 -1.494 2.526 1.00 0.00 37 GLN A C 10
ATOM 6578 O O . GLN A 1 37 ? 4.803 -0.282 2.313 1.00 0.00 37 GLN A O 10
ATOM 6592 N N . LYS A 1 38 ? 3.990 -2.340 1.902 1.00 0.00 38 LYS A N 10
ATOM 6593 C CA . LYS A 1 38 ? 3.026 -1.881 0.910 1.00 0.00 38 LYS A CA 10
ATOM 6594 C C . LYS A 1 38 ? 1.610 -2.296 1.298 1.00 0.00 38 LYS A C 10
ATOM 6595 O O . LYS A 1 38 ? 1.382 -2.810 2.394 1.00 0.00 38 LYS A O 10
ATOM 6614 N N . CYS A 1 39 ? 0.662 -2.069 0.393 1.00 0.00 39 CYS A N 10
ATOM 6615 C CA . CYS A 1 39 ? -0.731 -2.418 0.644 1.00 0.00 39 CYS A CA 10
ATOM 6616 C C . CYS A 1 39 ? -1.031 -3.843 0.191 1.00 0.00 39 CYS A C 10
ATOM 6617 O O . CYS A 1 39 ? -0.443 -4.341 -0.768 1.00 0.00 39 CYS A O 10
ATOM 6624 N N . CYS A 1 40 ? -1.949 -4.493 0.897 1.00 0.00 40 CYS A N 10
ATOM 6625 C CA . CYS A 1 40 ? -2.340 -5.860 0.587 1.00 0.00 40 CYS A CA 10
ATOM 6626 C C . CYS A 1 40 ? -3.854 -6.016 0.684 1.00 0.00 40 CYS A C 10
ATOM 6627 O O . CYS A 1 40 ? -4.508 -5.319 1.458 1.00 0.00 40 CYS A O 10
ATOM 6634 N N . ARG A 1 41 ? -4.406 -6.933 -0.101 1.00 0.00 41 ARG A N 10
ATOM 6635 C CA . ARG A 1 41 ? -5.843 -7.171 -0.090 1.00 0.00 41 ARG A CA 10
ATOM 6636 C C . ARG A 1 41 ? -6.257 -7.894 1.185 1.00 0.00 41 ARG A C 10
ATOM 6637 O O . ARG A 1 41 ? -7.022 -8.856 1.149 1.00 0.00 41 ARG A O 10
ATOM 6658 N N . LYS A 1 42 ? -5.740 -7.418 2.312 1.00 0.00 42 LYS A N 10
ATOM 6659 C CA . LYS A 1 42 ? -6.047 -8.008 3.607 1.00 0.00 42 LYS A CA 10
ATOM 6660 C C . LYS A 1 42 ? -5.870 -9.523 3.571 1.00 0.00 42 LYS A C 10
ATOM 6661 O O . LYS A 1 42 ? -6.888 -10.240 3.667 1.00 0.00 42 LYS A O 10
ATOM 6681 N N . PHE A 1 1 ? 4.221 21.565 3.930 1.00 0.00 1 PHE A N 11
ATOM 6682 C CA . PHE A 1 1 ? 3.401 20.350 4.180 1.00 0.00 1 PHE A CA 11
ATOM 6683 C C . PHE A 1 1 ? 4.167 19.083 3.813 1.00 0.00 1 PHE A C 11
ATOM 6684 O O . PHE A 1 1 ? 4.700 18.965 2.710 1.00 0.00 1 PHE A O 11
ATOM 6703 N N . VAL A 1 2 ? 4.216 18.137 4.745 1.00 0.00 2 VAL A N 11
ATOM 6704 C CA . VAL A 1 2 ? 4.916 16.878 4.521 1.00 0.00 2 VAL A CA 11
ATOM 6705 C C . VAL A 1 2 ? 3.949 15.781 4.090 1.00 0.00 2 VAL A C 11
ATOM 6706 O O . VAL A 1 2 ? 2.801 16.053 3.738 1.00 0.00 2 VAL A O 11
ATOM 6719 N N . GLN A 1 3 ? 4.422 14.538 4.116 1.00 0.00 3 GLN A N 11
ATOM 6720 C CA . GLN A 1 3 ? 3.599 13.399 3.728 1.00 0.00 3 GLN A CA 11
ATOM 6721 C C . GLN A 1 3 ? 3.294 13.432 2.233 1.00 0.00 3 GLN A C 11
ATOM 6722 O O . GLN A 1 3 ? 2.181 13.762 1.824 1.00 0.00 3 GLN A O 11
ATOM 6736 N N . HIS A 1 4 ? 4.290 13.090 1.424 1.00 0.00 4 HIS A N 11
ATOM 6737 C CA . HIS A 1 4 ? 4.130 13.080 -0.026 1.00 0.00 4 HIS A CA 11
ATOM 6738 C C . HIS A 1 4 ? 3.710 11.699 -0.517 1.00 0.00 4 HIS A C 11
ATOM 6739 O O . HIS A 1 4 ? 4.446 11.042 -1.253 1.00 0.00 4 HIS A O 11
ATOM 6754 N N . ARG A 1 5 ? 2.524 11.264 -0.105 1.00 0.00 5 ARG A N 11
ATOM 6755 C CA . ARG A 1 5 ? 2.008 9.960 -0.504 1.00 0.00 5 ARG A CA 11
ATOM 6756 C C . ARG A 1 5 ? 0.552 10.060 -0.944 1.00 0.00 5 ARG A C 11
ATOM 6757 O O . ARG A 1 5 ? -0.206 10.889 -0.439 1.00 0.00 5 ARG A O 11
ATOM 6778 N N . PRO A 1 6 ? 0.142 9.210 -1.897 1.00 0.00 6 PRO A N 11
ATOM 6779 C CA . PRO A 1 6 ? -1.232 9.198 -2.411 1.00 0.00 6 PRO A CA 11
ATOM 6780 C C . PRO A 1 6 ? -2.258 9.017 -1.299 1.00 0.00 6 PRO A C 11
ATOM 6781 O O . PRO A 1 6 ? -2.672 9.985 -0.660 1.00 0.00 6 PRO A O 11
ATOM 6792 N N . ARG A 1 7 ? -2.664 7.772 -1.072 1.00 0.00 7 ARG A N 11
ATOM 6793 C CA . ARG A 1 7 ? -3.640 7.466 -0.034 1.00 0.00 7 ARG A CA 11
ATOM 6794 C C . ARG A 1 7 ? -3.166 6.305 0.832 1.00 0.00 7 ARG A C 11
ATOM 6795 O O . ARG A 1 7 ? -2.689 5.291 0.324 1.00 0.00 7 ARG A O 11
ATOM 6816 N N . ASP A 1 8 ? -3.301 6.462 2.144 1.00 0.00 8 ASP A N 11
ATOM 6817 C CA . ASP A 1 8 ? -2.892 5.437 3.084 1.00 0.00 8 ASP A CA 11
ATOM 6818 C C . ASP A 1 8 ? -3.573 4.107 2.777 1.00 0.00 8 ASP A C 11
ATOM 6819 O O . ASP A 1 8 ? -4.727 4.073 2.349 1.00 0.00 8 ASP A O 11
ATOM 6828 N N . CYS A 1 9 ? -2.849 3.014 2.996 1.00 0.00 9 CYS A N 11
ATOM 6829 C CA . CYS A 1 9 ? -3.378 1.680 2.741 1.00 0.00 9 CYS A CA 11
ATOM 6830 C C . CYS A 1 9 ? -4.512 1.347 3.704 1.00 0.00 9 CYS A C 11
ATOM 6831 O O . CYS A 1 9 ? -5.588 0.919 3.288 1.00 0.00 9 CYS A O 11
ATOM 6838 N N . GLU A 1 10 ? -4.263 1.540 4.993 1.00 0.00 10 GLU A N 11
ATOM 6839 C CA . GLU A 1 10 ? -5.263 1.253 6.014 1.00 0.00 10 GLU A CA 11
ATOM 6840 C C . GLU A 1 10 ? -6.459 2.194 5.896 1.00 0.00 10 GLU A C 11
ATOM 6841 O O . GLU A 1 10 ? -7.586 1.822 6.225 1.00 0.00 10 GLU A O 11
ATOM 6853 N N . SER A 1 11 ? -6.211 3.413 5.427 1.00 0.00 11 SER A N 11
ATOM 6854 C CA . SER A 1 11 ? -7.272 4.401 5.271 1.00 0.00 11 SER A CA 11
ATOM 6855 C C . SER A 1 11 ? -8.179 4.044 4.101 1.00 0.00 11 SER A C 11
ATOM 6856 O O . SER A 1 11 ? -9.245 4.634 3.924 1.00 0.00 11 SER A O 11
ATOM 6864 N N . ILE A 1 12 ? -7.748 3.074 3.303 1.00 0.00 12 ILE A N 11
ATOM 6865 C CA . ILE A 1 12 ? -8.515 2.638 2.148 1.00 0.00 12 ILE A CA 11
ATOM 6866 C C . ILE A 1 12 ? -9.114 1.256 2.377 1.00 0.00 12 ILE A C 11
ATOM 6867 O O . ILE A 1 12 ? -9.737 0.679 1.485 1.00 0.00 12 ILE A O 11
ATOM 6883 N N . ASN A 1 13 ? -8.917 0.732 3.578 1.00 0.00 13 ASN A N 11
ATOM 6884 C CA . ASN A 1 13 ? -9.431 -0.584 3.938 1.00 0.00 13 ASN A CA 11
ATOM 6885 C C . ASN A 1 13 ? -8.519 -1.689 3.414 1.00 0.00 13 ASN A C 11
ATOM 6886 O O . ASN A 1 13 ? -8.988 -2.742 2.980 1.00 0.00 13 ASN A O 11
ATOM 6897 N N . GLY A 1 14 ? -7.215 -1.443 3.465 1.00 0.00 14 GLY A N 11
ATOM 6898 C CA . GLY A 1 14 ? -6.253 -2.424 3.000 1.00 0.00 14 GLY A CA 11
ATOM 6899 C C . GLY A 1 14 ? -5.288 -2.838 4.092 1.00 0.00 14 GLY A C 11
ATOM 6900 O O . GLY A 1 14 ? -5.262 -2.235 5.165 1.00 0.00 14 GLY A O 11
ATOM 6904 N N . VAL A 1 15 ? -4.492 -3.867 3.823 1.00 0.00 15 VAL A N 11
ATOM 6905 C CA . VAL A 1 15 ? -3.525 -4.352 4.797 1.00 0.00 15 VAL A CA 11
ATOM 6906 C C . VAL A 1 15 ? -2.118 -3.894 4.442 1.00 0.00 15 VAL A C 11
ATOM 6907 O O . VAL A 1 15 ? -1.836 -3.560 3.292 1.00 0.00 15 VAL A O 11
ATOM 6920 N N . CYS A 1 16 ? -1.238 -3.869 5.435 1.00 0.00 16 CYS A N 11
ATOM 6921 C CA . CYS A 1 16 ? 0.135 -3.439 5.215 1.00 0.00 16 CYS A CA 11
ATOM 6922 C C . CYS A 1 16 ? 1.113 -4.593 5.403 1.00 0.00 16 CYS A C 11
ATOM 6923 O O . CYS A 1 16 ? 1.507 -4.913 6.524 1.00 0.00 16 CYS A O 11
ATOM 6930 N N . ARG A 1 17 ? 1.506 -5.207 4.293 1.00 0.00 17 ARG A N 11
ATOM 6931 C CA . ARG A 1 17 ? 2.445 -6.320 4.325 1.00 0.00 17 ARG A CA 11
ATOM 6932 C C . ARG A 1 17 ? 3.820 -5.868 3.847 1.00 0.00 17 ARG A C 11
ATOM 6933 O O . ARG A 1 17 ? 4.047 -4.679 3.626 1.00 0.00 17 ARG A O 11
ATOM 6954 N N . HIS A 1 18 ? 4.732 -6.817 3.683 1.00 0.00 18 HIS A N 11
ATOM 6955 C CA . HIS A 1 18 ? 6.078 -6.500 3.226 1.00 0.00 18 HIS A CA 11
ATOM 6956 C C . HIS A 1 18 ? 6.096 -6.277 1.721 1.00 0.00 18 HIS A C 11
ATOM 6957 O O . HIS A 1 18 ? 5.589 -7.096 0.954 1.00 0.00 18 HIS A O 11
ATOM 6972 N N . LYS A 1 19 ? 6.684 -5.165 1.307 1.00 0.00 19 LYS A N 11
ATOM 6973 C CA . LYS A 1 19 ? 6.773 -4.833 -0.108 1.00 0.00 19 LYS A CA 11
ATOM 6974 C C . LYS A 1 19 ? 7.489 -5.941 -0.869 1.00 0.00 19 LYS A C 11
ATOM 6975 O O . LYS A 1 19 ? 7.785 -5.808 -2.056 1.00 0.00 19 LYS A O 11
ATOM 6994 N N . ASP A 1 20 ? 7.757 -7.039 -0.170 1.00 0.00 20 ASP A N 11
ATOM 6995 C CA . ASP A 1 20 ? 8.432 -8.185 -0.763 1.00 0.00 20 ASP A CA 11
ATOM 6996 C C . ASP A 1 20 ? 7.780 -9.483 -0.298 1.00 0.00 20 ASP A C 11
ATOM 6997 O O . ASP A 1 20 ? 8.392 -10.549 -0.338 1.00 0.00 20 ASP A O 11
ATOM 7006 N N . THR A 1 21 ? 6.530 -9.378 0.144 1.00 0.00 21 THR A N 11
ATOM 7007 C CA . THR A 1 21 ? 5.786 -10.532 0.621 1.00 0.00 21 THR A CA 11
ATOM 7008 C C . THR A 1 21 ? 5.984 -11.723 -0.306 1.00 0.00 21 THR A C 11
ATOM 7009 O O . THR A 1 21 ? 7.063 -12.313 -0.354 1.00 0.00 21 THR A O 11
ATOM 7020 N N . VAL A 1 22 ? 4.934 -12.077 -1.037 1.00 0.00 22 VAL A N 11
ATOM 7021 C CA . VAL A 1 22 ? 4.998 -13.201 -1.955 1.00 0.00 22 VAL A CA 11
ATOM 7022 C C . VAL A 1 22 ? 3.706 -13.356 -2.746 1.00 0.00 22 VAL A C 11
ATOM 7023 O O . VAL A 1 22 ? 3.692 -13.218 -3.969 1.00 0.00 22 VAL A O 11
ATOM 7036 N N . ASN A 1 23 ? 2.630 -13.660 -2.039 1.00 0.00 23 ASN A N 11
ATOM 7037 C CA . ASN A 1 23 ? 1.333 -13.855 -2.668 1.00 0.00 23 ASN A CA 11
ATOM 7038 C C . ASN A 1 23 ? 0.263 -13.002 -1.994 1.00 0.00 23 ASN A C 11
ATOM 7039 O O . ASN A 1 23 ? -0.885 -13.424 -1.855 1.00 0.00 23 ASN A O 11
ATOM 7050 N N . CYS A 1 24 ? 0.649 -11.800 -1.579 1.00 0.00 24 CYS A N 11
ATOM 7051 C CA . CYS A 1 24 ? -0.276 -10.884 -0.922 1.00 0.00 24 CYS A CA 11
ATOM 7052 C C . CYS A 1 24 ? -0.578 -9.685 -1.814 1.00 0.00 24 CYS A C 11
ATOM 7053 O O . CYS A 1 24 ? -0.169 -8.561 -1.521 1.00 0.00 24 CYS A O 11
ATOM 7060 N N . ARG A 1 25 ? -1.297 -9.933 -2.903 1.00 0.00 25 ARG A N 11
ATOM 7061 C CA . ARG A 1 25 ? -1.654 -8.875 -3.839 1.00 0.00 25 ARG A CA 11
ATOM 7062 C C . ARG A 1 25 ? -1.469 -7.501 -3.205 1.00 0.00 25 ARG A C 11
ATOM 7063 O O . ARG A 1 25 ? -1.921 -7.256 -2.086 1.00 0.00 25 ARG A O 11
ATOM 7084 N N . GLU A 1 26 ? -0.799 -6.608 -3.925 1.00 0.00 26 GLU A N 11
ATOM 7085 C CA . GLU A 1 26 ? -0.553 -5.259 -3.431 1.00 0.00 26 GLU A CA 11
ATOM 7086 C C . GLU A 1 26 ? -1.493 -4.256 -4.091 1.00 0.00 26 GLU A C 11
ATOM 7087 O O . GLU A 1 26 ? -1.989 -4.486 -5.193 1.00 0.00 26 GLU A O 11
ATOM 7099 N N . ILE A 1 27 ? -1.734 -3.142 -3.408 1.00 0.00 27 ILE A N 11
ATOM 7100 C CA . ILE A 1 27 ? -2.612 -2.103 -3.922 1.00 0.00 27 ILE A CA 11
ATOM 7101 C C . ILE A 1 27 ? -1.806 -0.937 -4.488 1.00 0.00 27 ILE A C 11
ATOM 7102 O O . ILE A 1 27 ? -1.515 0.031 -3.783 1.00 0.00 27 ILE A O 11
ATOM 7118 N N . PHE A 1 28 ? -1.446 -1.043 -5.764 1.00 0.00 28 PHE A N 11
ATOM 7119 C CA . PHE A 1 28 ? -0.669 -0.006 -6.441 1.00 0.00 28 PHE A CA 11
ATOM 7120 C C . PHE A 1 28 ? -1.338 1.358 -6.330 1.00 0.00 28 PHE A C 11
ATOM 7121 O O . PHE A 1 28 ? -0.987 2.290 -7.052 1.00 0.00 28 PHE A O 11
ATOM 7138 N N . LEU A 1 29 ? -2.311 1.468 -5.436 1.00 0.00 29 LEU A N 11
ATOM 7139 C CA . LEU A 1 29 ? -3.033 2.716 -5.254 1.00 0.00 29 LEU A CA 11
ATOM 7140 C C . LEU A 1 29 ? -2.849 3.265 -3.844 1.00 0.00 29 LEU A C 11
ATOM 7141 O O . LEU A 1 29 ? -2.641 4.464 -3.656 1.00 0.00 29 LEU A O 11
ATOM 7157 N N . ALA A 1 30 ? -2.932 2.382 -2.860 1.00 0.00 30 ALA A N 11
ATOM 7158 C CA . ALA A 1 30 ? -2.778 2.777 -1.464 1.00 0.00 30 ALA A CA 11
ATOM 7159 C C . ALA A 1 30 ? -1.372 2.478 -0.956 1.00 0.00 30 ALA A C 11
ATOM 7160 O O . ALA A 1 30 ? -0.801 1.430 -1.258 1.00 0.00 30 ALA A O 11
ATOM 7167 N N . ASP A 1 31 ? -0.818 3.408 -0.182 1.00 0.00 31 ASP A N 11
ATOM 7168 C CA . ASP A 1 31 ? 0.523 3.247 0.369 1.00 0.00 31 ASP A CA 11
ATOM 7169 C C . ASP A 1 31 ? 0.469 2.717 1.795 1.00 0.00 31 ASP A C 11
ATOM 7170 O O . ASP A 1 31 ? -0.605 2.599 2.384 1.00 0.00 31 ASP A O 11
ATOM 7179 N N . CYS A 1 32 ? 1.636 2.403 2.347 1.00 0.00 32 CYS A N 11
ATOM 7180 C CA . CYS A 1 32 ? 1.721 1.893 3.705 1.00 0.00 32 CYS A CA 11
ATOM 7181 C C . CYS A 1 32 ? 2.105 3.007 4.665 1.00 0.00 32 CYS A C 11
ATOM 7182 O O . CYS A 1 32 ? 1.697 4.155 4.495 1.00 0.00 32 CYS A O 11
ATOM 7189 N N . TYR A 1 33 ? 2.881 2.660 5.681 1.00 0.00 33 TYR A N 11
ATOM 7190 C CA . TYR A 1 33 ? 3.305 3.625 6.670 1.00 0.00 33 TYR A CA 11
ATOM 7191 C C . TYR A 1 33 ? 4.687 3.279 7.205 1.00 0.00 33 TYR A C 11
ATOM 7192 O O . TYR A 1 33 ? 5.304 4.060 7.930 1.00 0.00 33 TYR A O 11
ATOM 7210 N N . ASN A 1 34 ? 5.154 2.094 6.847 1.00 0.00 34 ASN A N 11
ATOM 7211 C CA . ASN A 1 34 ? 6.452 1.609 7.284 1.00 0.00 34 ASN A CA 11
ATOM 7212 C C . ASN A 1 34 ? 7.548 2.028 6.313 1.00 0.00 34 ASN A C 11
ATOM 7213 O O . ASN A 1 34 ? 8.733 2.006 6.649 1.00 0.00 34 ASN A O 11
ATOM 7224 N N . ASP A 1 35 ? 7.144 2.400 5.107 1.00 0.00 35 ASP A N 11
ATOM 7225 C CA . ASP A 1 35 ? 8.088 2.815 4.078 1.00 0.00 35 ASP A CA 11
ATOM 7226 C C . ASP A 1 35 ? 8.677 1.597 3.377 1.00 0.00 35 ASP A C 11
ATOM 7227 O O . ASP A 1 35 ? 9.167 1.688 2.252 1.00 0.00 35 ASP A O 11
ATOM 7236 N N . GLY A 1 36 ? 8.617 0.455 4.054 1.00 0.00 36 GLY A N 11
ATOM 7237 C CA . GLY A 1 36 ? 9.137 -0.773 3.488 1.00 0.00 36 GLY A CA 11
ATOM 7238 C C . GLY A 1 36 ? 8.038 -1.775 3.201 1.00 0.00 36 GLY A C 11
ATOM 7239 O O . GLY A 1 36 ? 8.278 -2.811 2.579 1.00 0.00 36 GLY A O 11
ATOM 7243 N N . GLN A 1 37 ? 6.826 -1.465 3.653 1.00 0.00 37 GLN A N 11
ATOM 7244 C CA . GLN A 1 37 ? 5.682 -2.342 3.443 1.00 0.00 37 GLN A CA 11
ATOM 7245 C C . GLN A 1 37 ? 4.685 -1.705 2.481 1.00 0.00 37 GLN A C 11
ATOM 7246 O O . GLN A 1 37 ? 4.524 -0.486 2.457 1.00 0.00 37 GLN A O 11
ATOM 7260 N N . LYS A 1 38 ? 4.018 -2.539 1.692 1.00 0.00 38 LYS A N 11
ATOM 7261 C CA . LYS A 1 38 ? 3.035 -2.055 0.730 1.00 0.00 38 LYS A CA 11
ATOM 7262 C C . LYS A 1 38 ? 1.628 -2.478 1.134 1.00 0.00 38 LYS A C 11
ATOM 7263 O O . LYS A 1 38 ? 1.431 -3.099 2.179 1.00 0.00 38 LYS A O 11
ATOM 7282 N N . CYS A 1 39 ? 0.652 -2.139 0.299 1.00 0.00 39 CYS A N 11
ATOM 7283 C CA . CYS A 1 39 ? -0.738 -2.485 0.569 1.00 0.00 39 CYS A CA 11
ATOM 7284 C C . CYS A 1 39 ? -1.081 -3.846 -0.025 1.00 0.00 39 CYS A C 11
ATOM 7285 O O . CYS A 1 39 ? -0.512 -4.254 -1.037 1.00 0.00 39 CYS A O 11
ATOM 7292 N N . CYS A 1 40 ? -2.013 -4.547 0.612 1.00 0.00 40 CYS A N 11
ATOM 7293 C CA . CYS A 1 40 ? -2.430 -5.863 0.146 1.00 0.00 40 CYS A CA 11
ATOM 7294 C C . CYS A 1 40 ? -3.946 -6.001 0.211 1.00 0.00 40 CYS A C 11
ATOM 7295 O O . CYS A 1 40 ? -4.601 -5.367 1.039 1.00 0.00 40 CYS A O 11
ATOM 7302 N N . ARG A 1 41 ? -4.499 -6.829 -0.667 1.00 0.00 41 ARG A N 11
ATOM 7303 C CA . ARG A 1 41 ? -5.940 -7.046 -0.705 1.00 0.00 41 ARG A CA 11
ATOM 7304 C C . ARG A 1 41 ? -6.404 -7.821 0.523 1.00 0.00 41 ARG A C 11
ATOM 7305 O O . ARG A 1 41 ? -6.941 -8.924 0.409 1.00 0.00 41 ARG A O 11
ATOM 7326 N N . LYS A 1 42 ? -6.190 -7.238 1.699 1.00 0.00 42 LYS A N 11
ATOM 7327 C CA . LYS A 1 42 ? -6.584 -7.872 2.951 1.00 0.00 42 LYS A CA 11
ATOM 7328 C C . LYS A 1 42 ? -6.770 -9.374 2.766 1.00 0.00 42 LYS A C 11
ATOM 7329 O O . LYS A 1 42 ? -7.814 -9.776 2.210 1.00 0.00 42 LYS A O 11
ATOM 7349 N N . PHE A 1 1 ? 3.950 21.456 3.562 1.00 0.00 1 PHE A N 12
ATOM 7350 C CA . PHE A 1 1 ? 5.199 20.956 2.928 1.00 0.00 1 PHE A CA 12
ATOM 7351 C C . PHE A 1 1 ? 5.624 19.617 3.525 1.00 0.00 1 PHE A C 12
ATOM 7352 O O . PHE A 1 1 ? 6.809 19.381 3.763 1.00 0.00 1 PHE A O 12
ATOM 7371 N N . VAL A 1 2 ? 4.650 18.745 3.764 1.00 0.00 2 VAL A N 12
ATOM 7372 C CA . VAL A 1 2 ? 4.925 17.432 4.333 1.00 0.00 2 VAL A CA 12
ATOM 7373 C C . VAL A 1 2 ? 3.929 16.394 3.828 1.00 0.00 2 VAL A C 12
ATOM 7374 O O . VAL A 1 2 ? 2.942 16.731 3.176 1.00 0.00 2 VAL A O 12
ATOM 7387 N N . GLN A 1 3 ? 4.195 15.128 4.137 1.00 0.00 3 GLN A N 12
ATOM 7388 C CA . GLN A 1 3 ? 3.322 14.039 3.715 1.00 0.00 3 GLN A CA 12
ATOM 7389 C C . GLN A 1 3 ? 3.121 14.056 2.203 1.00 0.00 3 GLN A C 12
ATOM 7390 O O . GLN A 1 3 ? 2.297 14.809 1.685 1.00 0.00 3 GLN A O 12
ATOM 7404 N N . HIS A 1 4 ? 3.880 13.221 1.502 1.00 0.00 4 HIS A N 12
ATOM 7405 C CA . HIS A 1 4 ? 3.784 13.141 0.049 1.00 0.00 4 HIS A CA 12
ATOM 7406 C C . HIS A 1 4 ? 3.425 11.727 -0.396 1.00 0.00 4 HIS A C 12
ATOM 7407 O O . HIS A 1 4 ? 4.228 11.042 -1.029 1.00 0.00 4 HIS A O 12
ATOM 7422 N N . ARG A 1 5 ? 2.213 11.299 -0.060 1.00 0.00 5 ARG A N 12
ATOM 7423 C CA . ARG A 1 5 ? 1.745 9.967 -0.427 1.00 0.00 5 ARG A CA 12
ATOM 7424 C C . ARG A 1 5 ? 0.275 10.002 -0.831 1.00 0.00 5 ARG A C 12
ATOM 7425 O O . ARG A 1 5 ? -0.558 10.581 -0.135 1.00 0.00 5 ARG A O 12
ATOM 7446 N N . PRO A 1 6 ? -0.060 9.376 -1.969 1.00 0.00 6 PRO A N 12
ATOM 7447 C CA . PRO A 1 6 ? -1.433 9.330 -2.475 1.00 0.00 6 PRO A CA 12
ATOM 7448 C C . PRO A 1 6 ? -2.443 9.004 -1.381 1.00 0.00 6 PRO A C 12
ATOM 7449 O O . PRO A 1 6 ? -2.891 9.889 -0.651 1.00 0.00 6 PRO A O 12
ATOM 7460 N N . ARG A 1 7 ? -2.798 7.728 -1.271 1.00 0.00 7 ARG A N 12
ATOM 7461 C CA . ARG A 1 7 ? -3.756 7.286 -0.265 1.00 0.00 7 ARG A CA 12
ATOM 7462 C C . ARG A 1 7 ? -3.203 6.106 0.529 1.00 0.00 7 ARG A C 12
ATOM 7463 O O . ARG A 1 7 ? -2.583 5.205 -0.033 1.00 0.00 7 ARG A O 12
ATOM 7484 N N . ASP A 1 8 ? -3.429 6.124 1.838 1.00 0.00 8 ASP A N 12
ATOM 7485 C CA . ASP A 1 8 ? -2.956 5.068 2.712 1.00 0.00 8 ASP A CA 12
ATOM 7486 C C . ASP A 1 8 ? -3.745 3.781 2.492 1.00 0.00 8 ASP A C 12
ATOM 7487 O O . ASP A 1 8 ? -4.911 3.816 2.099 1.00 0.00 8 ASP A O 12
ATOM 7496 N N . CYS A 1 9 ? 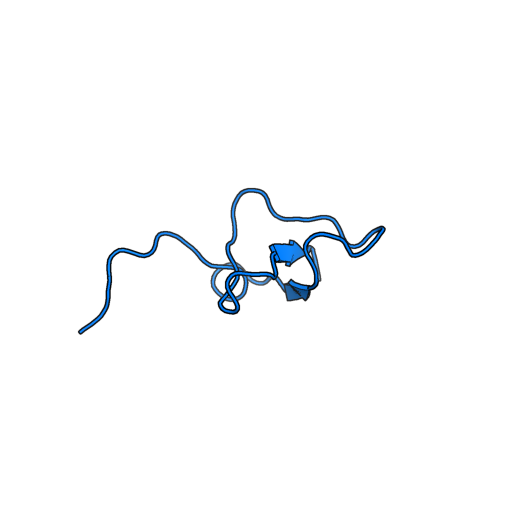-3.101 2.649 2.747 1.00 0.00 9 CYS A N 12
ATOM 7497 C CA . CYS A 1 9 ? -3.742 1.352 2.575 1.00 0.00 9 CYS A CA 12
ATOM 7498 C C . CYS A 1 9 ? -4.884 1.172 3.567 1.00 0.00 9 CYS A C 12
ATOM 7499 O O . CYS A 1 9 ? -5.985 0.773 3.193 1.00 0.00 9 CYS A O 12
ATOM 7506 N N . GLU A 1 10 ? -4.618 1.464 4.833 1.00 0.00 10 GLU A N 12
ATOM 7507 C CA . GLU A 1 10 ? -5.628 1.329 5.871 1.00 0.00 10 GLU A CA 12
ATOM 7508 C C . GLU A 1 10 ? -6.831 2.223 5.585 1.00 0.00 10 GLU A C 12
ATOM 7509 O O . GLU A 1 10 ? -7.965 1.878 5.916 1.00 0.00 10 GLU A O 12
ATOM 7521 N N . SER A 1 11 ? -6.575 3.369 4.962 1.00 0.00 11 SER A N 12
ATOM 7522 C CA . SER A 1 11 ? -7.637 4.311 4.628 1.00 0.00 11 SER A CA 12
ATOM 7523 C C . SER A 1 11 ? -8.548 3.742 3.547 1.00 0.00 11 SER A C 12
ATOM 7524 O O . SER A 1 11 ? -9.699 4.155 3.408 1.00 0.00 11 SER A O 12
ATOM 7532 N N . ILE A 1 12 ? -8.024 2.790 2.783 1.00 0.00 12 ILE A N 12
ATOM 7533 C CA . ILE A 1 12 ? -8.783 2.162 1.715 1.00 0.00 12 ILE A CA 12
ATOM 7534 C C . ILE A 1 12 ? -9.338 0.815 2.161 1.00 0.00 12 ILE A C 12
ATOM 7535 O O . ILE A 1 12 ? -10.036 0.134 1.410 1.00 0.00 12 ILE A O 12
ATOM 7551 N N . ASN A 1 13 ? -9.015 0.443 3.389 1.00 0.00 13 ASN A N 12
ATOM 7552 C CA . ASN A 1 13 ? -9.467 -0.820 3.961 1.00 0.00 13 ASN A CA 12
ATOM 7553 C C . ASN A 1 13 ? -8.592 -1.980 3.495 1.00 0.00 13 ASN A C 12
ATOM 7554 O O . ASN A 1 13 ? -9.093 -3.042 3.128 1.00 0.00 13 ASN A O 12
ATOM 7565 N N . GLY A 1 14 ? -7.280 -1.768 3.520 1.00 0.00 14 GLY A N 12
ATOM 7566 C CA . GLY A 1 14 ? -6.350 -2.803 3.109 1.00 0.00 14 GLY A CA 12
ATOM 7567 C C . GLY A 1 14 ? -5.376 -3.168 4.211 1.00 0.00 14 GLY A C 12
ATOM 7568 O O . GLY A 1 14 ? -5.601 -2.844 5.378 1.00 0.00 14 GLY A O 12
ATOM 7572 N N . VAL A 1 15 ? -4.292 -3.846 3.848 1.00 0.00 15 VAL A N 12
ATOM 7573 C CA . VAL A 1 15 ? -3.285 -4.252 4.822 1.00 0.00 15 VAL A CA 12
ATOM 7574 C C . VAL A 1 15 ? -1.898 -3.768 4.419 1.00 0.00 15 VAL A C 12
ATOM 7575 O O . VAL A 1 15 ? -1.662 -3.430 3.261 1.00 0.00 15 VAL A O 12
ATOM 7588 N N . CYS A 1 16 ? -0.984 -3.733 5.382 1.00 0.00 16 CYS A N 12
ATOM 7589 C CA . CYS A 1 16 ? 0.376 -3.289 5.116 1.00 0.00 16 CYS A CA 12
ATOM 7590 C C . CYS A 1 16 ? 1.386 -4.375 5.466 1.00 0.00 16 CYS A C 12
ATOM 7591 O O . CYS A 1 16 ? 1.696 -4.596 6.638 1.00 0.00 16 CYS A O 12
ATOM 7598 N N . ARG A 1 17 ? 1.899 -5.049 4.441 1.00 0.00 17 ARG A N 12
ATOM 7599 C CA . ARG A 1 17 ? 2.877 -6.112 4.635 1.00 0.00 17 ARG A CA 12
ATOM 7600 C C . ARG A 1 17 ? 4.242 -5.694 4.098 1.00 0.00 17 ARG A C 12
ATOM 7601 O O . ARG A 1 17 ? 4.567 -4.507 4.062 1.00 0.00 17 ARG A O 12
ATOM 7622 N N . HIS A 1 18 ? 5.035 -6.674 3.679 1.00 0.00 18 HIS A N 12
ATOM 7623 C CA . HIS A 1 18 ? 6.362 -6.404 3.141 1.00 0.00 18 HIS A CA 12
ATOM 7624 C C . HIS A 1 18 ? 6.304 -6.197 1.633 1.00 0.00 18 HIS A C 12
ATOM 7625 O O . HIS A 1 18 ? 5.626 -6.936 0.920 1.00 0.00 18 HIS A O 12
ATOM 7640 N N . LYS A 1 19 ? 7.021 -5.188 1.153 1.00 0.00 19 LYS A N 12
ATOM 7641 C CA . LYS A 1 19 ? 7.054 -4.885 -0.272 1.00 0.00 19 LYS A CA 12
ATOM 7642 C C . LYS A 1 19 ? 7.604 -6.069 -1.058 1.00 0.00 19 LYS A C 12
ATOM 7643 O O . LYS A 1 19 ? 7.763 -6.002 -2.277 1.00 0.00 19 LYS A O 12
ATOM 7662 N N . ASP A 1 20 ? 7.888 -7.153 -0.347 1.00 0.00 20 ASP A N 12
ATOM 7663 C CA . ASP A 1 20 ? 8.414 -8.362 -0.966 1.00 0.00 20 ASP A CA 12
ATOM 7664 C C . ASP A 1 20 ? 7.682 -9.590 -0.442 1.00 0.00 20 ASP A C 12
ATOM 7665 O O . ASP A 1 20 ? 8.212 -10.701 -0.464 1.00 0.00 20 ASP A O 12
ATOM 7674 N N . THR A 1 21 ? 6.457 -9.380 0.029 1.00 0.00 21 THR A N 12
ATOM 7675 C CA . THR A 1 21 ? 5.645 -10.465 0.560 1.00 0.00 21 THR A CA 12
ATOM 7676 C C . THR A 1 21 ? 5.801 -11.716 -0.293 1.00 0.00 21 THR A C 12
ATOM 7677 O O . THR A 1 21 ? 6.831 -12.389 -0.245 1.00 0.00 21 THR A O 12
ATOM 7688 N N . VAL A 1 22 ? 4.772 -12.025 -1.073 1.00 0.00 22 VAL A N 12
ATOM 7689 C CA . VAL A 1 22 ? 4.799 -13.197 -1.931 1.00 0.00 22 VAL A CA 12
ATOM 7690 C C . VAL A 1 22 ? 3.535 -13.302 -2.771 1.00 0.00 22 VAL A C 12
ATOM 7691 O O . VAL A 1 22 ? 3.579 -13.214 -3.998 1.00 0.00 22 VAL A O 12
ATOM 7704 N N . ASN A 1 23 ? 2.410 -13.505 -2.101 1.00 0.00 23 ASN A N 12
ATOM 7705 C CA . ASN A 1 23 ? 1.131 -13.639 -2.776 1.00 0.00 23 ASN A CA 12
ATOM 7706 C C . ASN A 1 23 ? 0.072 -12.762 -2.115 1.00 0.00 23 ASN A C 12
ATOM 7707 O O . ASN A 1 23 ? -1.114 -13.087 -2.128 1.00 0.00 23 ASN A O 12
ATOM 7718 N N . CYS A 1 24 ? 0.513 -11.649 -1.537 1.00 0.00 24 CYS A N 12
ATOM 7719 C CA . CYS A 1 24 ? -0.394 -10.723 -0.868 1.00 0.00 24 CYS A CA 12
ATOM 7720 C C . CYS A 1 24 ? -0.708 -9.528 -1.763 1.00 0.00 24 CYS A C 12
ATOM 7721 O O . CYS A 1 24 ? -0.286 -8.405 -1.484 1.00 0.00 24 CYS A O 12
ATOM 7728 N N . ARG A 1 25 ? -1.452 -9.776 -2.836 1.00 0.00 25 ARG A N 12
ATOM 7729 C CA . ARG A 1 25 ? -1.823 -8.717 -3.768 1.00 0.00 25 ARG A CA 12
ATOM 7730 C C . ARG A 1 25 ? -1.568 -7.344 -3.155 1.00 0.00 25 ARG A C 12
ATOM 7731 O O . ARG A 1 25 ? -1.971 -7.075 -2.024 1.00 0.00 25 ARG A O 12
ATOM 7752 N N . GLU A 1 26 ? -0.893 -6.478 -3.906 1.00 0.00 26 GLU A N 12
ATOM 7753 C CA . GLU A 1 26 ? -0.583 -5.134 -3.430 1.00 0.00 26 GLU A CA 12
ATOM 7754 C C . GLU A 1 26 ? -1.554 -4.109 -4.010 1.00 0.00 26 GLU A C 12
ATOM 7755 O O . GLU A 1 26 ? -1.994 -4.230 -5.153 1.00 0.00 26 GLU A O 12
ATOM 7767 N N . ILE A 1 27 ? -1.886 -3.099 -3.210 1.00 0.00 27 ILE A N 12
ATOM 7768 C CA . ILE A 1 27 ? -2.804 -2.051 -3.638 1.00 0.00 27 ILE A CA 12
ATOM 7769 C C . ILE A 1 27 ? -2.053 -0.778 -4.011 1.00 0.00 27 ILE A C 12
ATOM 7770 O O . ILE A 1 27 ? -1.874 0.114 -3.182 1.00 0.00 27 ILE A O 12
ATOM 7786 N N . PHE A 1 28 ? -1.620 -0.698 -5.264 1.00 0.00 28 PHE A N 12
ATOM 7787 C CA . PHE A 1 28 ? -0.892 0.469 -5.750 1.00 0.00 28 PHE A CA 12
ATOM 7788 C C . PHE A 1 28 ? -1.513 1.756 -5.220 1.00 0.00 28 PHE A C 12
ATOM 7789 O O . PHE A 1 28 ? -0.963 2.411 -4.334 1.00 0.00 28 PHE A O 12
ATOM 7806 N N . LEU A 1 29 ? -2.663 2.106 -5.779 1.00 0.00 29 LEU A N 12
ATOM 7807 C CA . LEU A 1 29 ? -3.384 3.311 -5.389 1.00 0.00 29 LEU A CA 12
ATOM 7808 C C . LEU A 1 29 ? -3.074 3.721 -3.953 1.00 0.00 29 LEU A C 12
ATOM 7809 O O . LEU A 1 29 ? -2.860 4.899 -3.669 1.00 0.00 29 LEU A O 12
ATOM 7825 N N . ALA A 1 30 ? -3.062 2.748 -3.051 1.00 0.00 30 ALA A N 12
ATOM 7826 C CA . ALA A 1 30 ? -2.790 3.019 -1.642 1.00 0.00 30 ALA A CA 12
ATOM 7827 C C . ALA A 1 30 ? -1.338 2.714 -1.283 1.00 0.00 30 ALA A C 12
ATOM 7828 O O . ALA A 1 30 ? -0.688 1.888 -1.923 1.00 0.00 30 ALA A O 12
ATOM 7835 N N . ASP A 1 31 ? -0.841 3.392 -0.252 1.00 0.00 31 ASP A N 12
ATOM 7836 C CA . ASP A 1 31 ? 0.532 3.205 0.203 1.00 0.00 31 ASP A CA 12
ATOM 7837 C C . ASP A 1 31 ? 0.563 2.683 1.631 1.00 0.00 31 ASP A C 12
ATOM 7838 O O . ASP A 1 31 ? -0.480 2.465 2.247 1.00 0.00 31 ASP A O 12
ATOM 7847 N N . CYS A 1 32 ? 1.767 2.491 2.157 1.00 0.00 32 CYS A N 12
ATOM 7848 C CA . CYS A 1 32 ? 1.929 2.003 3.514 1.00 0.00 32 CYS A CA 12
ATOM 7849 C C . CYS A 1 32 ? 2.223 3.158 4.454 1.00 0.00 32 CYS A C 12
ATOM 7850 O O . CYS A 1 32 ? 1.713 4.264 4.275 1.00 0.00 32 CYS A O 12
ATOM 7857 N N . TYR A 1 33 ? 3.042 2.897 5.457 1.00 0.00 33 TYR A N 12
ATOM 7858 C CA . TYR A 1 33 ? 3.393 3.908 6.425 1.00 0.00 33 TYR A CA 12
ATOM 7859 C C . TYR 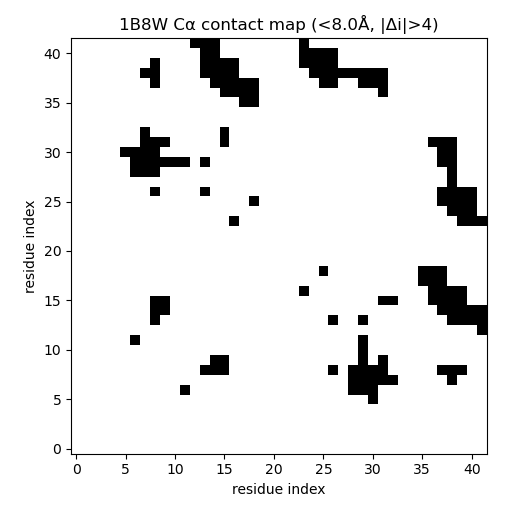A 1 33 ? 4.774 3.636 6.997 1.00 0.00 33 TYR A C 12
ATOM 7860 O O . TYR A 1 33 ? 5.342 4.457 7.719 1.00 0.00 33 TYR A O 12
ATOM 7878 N N . ASN A 1 34 ? 5.302 2.468 6.667 1.00 0.00 34 ASN A N 12
ATOM 7879 C CA . ASN A 1 34 ? 6.610 2.050 7.131 1.00 0.00 34 ASN A CA 12
ATOM 7880 C C . ASN A 1 34 ? 7.696 2.494 6.159 1.00 0.00 34 ASN A C 12
ATOM 7881 O O . ASN A 1 34 ? 7.730 3.648 5.731 1.00 0.00 34 ASN A O 12
ATOM 7892 N N . ASP A 1 35 ? 8.578 1.566 5.810 1.00 0.00 35 ASP A N 12
ATOM 7893 C CA . ASP A 1 35 ? 9.664 1.849 4.881 1.00 0.00 35 ASP A CA 12
ATOM 7894 C C . ASP A 1 35 ? 9.848 0.688 3.915 1.00 0.00 35 ASP A C 12
ATOM 7895 O O . ASP A 1 35 ? 10.456 0.833 2.855 1.00 0.00 35 ASP A O 12
ATOM 7904 N N . GLY A 1 36 ? 9.311 -0.465 4.293 1.00 0.00 36 GLY A N 12
ATOM 7905 C CA . GLY A 1 36 ? 9.410 -1.643 3.458 1.00 0.00 36 GLY A CA 12
ATOM 7906 C C . GLY A 1 36 ? 8.093 -2.385 3.366 1.00 0.00 36 GLY A C 12
ATOM 7907 O O . GLY A 1 36 ? 8.046 -3.530 2.919 1.00 0.00 36 GLY A O 12
ATOM 7911 N N . GLN A 1 37 ? 7.018 -1.729 3.795 1.00 0.00 37 GLN A N 12
ATOM 7912 C CA . GLN A 1 37 ? 5.693 -2.333 3.762 1.00 0.00 37 GLN A CA 12
ATOM 7913 C C . GLN A 1 37 ? 4.817 -1.672 2.703 1.00 0.00 37 GLN A C 12
ATOM 7914 O O . GLN A 1 37 ? 4.922 -0.471 2.456 1.00 0.00 37 GLN A O 12
ATOM 7928 N N . LYS A 1 38 ? 3.953 -2.468 2.082 1.00 0.00 38 LYS A N 12
ATOM 7929 C CA . LYS A 1 38 ? 3.055 -1.964 1.050 1.00 0.00 38 LYS A CA 12
ATOM 7930 C C . LYS A 1 38 ? 1.615 -2.375 1.341 1.00 0.00 38 LYS A C 12
ATOM 7931 O O . LYS A 1 38 ? 1.329 -2.971 2.380 1.00 0.00 38 LYS A O 12
ATOM 7950 N N . CYS A 1 39 ? 0.713 -2.051 0.422 1.00 0.00 39 CYS A N 12
ATOM 7951 C CA . CYS A 1 39 ? -0.696 -2.386 0.587 1.00 0.00 39 CYS A CA 12
ATOM 7952 C C . CYS A 1 39 ? -1.009 -3.758 0.000 1.00 0.00 39 CYS A C 12
ATOM 7953 O O . CYS A 1 39 ? -0.408 -4.177 -0.989 1.00 0.00 39 CYS A O 12
ATOM 7960 N N . CYS A 1 40 ? -1.959 -4.451 0.618 1.00 0.00 40 CYS A N 12
ATOM 7961 C CA . CYS A 1 40 ? -2.368 -5.773 0.162 1.00 0.00 40 CYS A CA 12
ATOM 7962 C C . CYS A 1 40 ? -3.879 -5.936 0.277 1.00 0.00 40 CYS A C 12
ATOM 7963 O O . CYS A 1 40 ? -4.524 -5.262 1.082 1.00 0.00 40 CYS A O 12
ATOM 7970 N N . ARG A 1 41 ? -4.439 -6.832 -0.528 1.00 0.00 41 ARG A N 12
ATOM 7971 C CA . ARG A 1 41 ? -5.876 -7.077 -0.507 1.00 0.00 41 ARG A CA 12
ATOM 7972 C C . ARG A 1 41 ? -6.270 -7.868 0.735 1.00 0.00 41 ARG A C 12
ATOM 7973 O O . ARG A 1 41 ? -6.979 -8.871 0.649 1.00 0.00 41 ARG A O 12
ATOM 7994 N N . LYS A 1 42 ? -5.804 -7.405 1.889 1.00 0.00 42 LYS A N 12
ATOM 7995 C CA . LYS A 1 42 ? -6.103 -8.060 3.154 1.00 0.00 42 LYS A CA 12
ATOM 7996 C C . LYS A 1 42 ? -5.968 -9.574 3.029 1.00 0.00 42 LYS A C 12
ATOM 7997 O O . LYS A 1 42 ? -6.472 -10.288 3.921 1.00 0.00 42 LYS A O 12
ATOM 8017 N N . PHE A 1 1 ? -0.426 23.064 2.952 1.00 0.00 1 PHE A N 13
ATOM 8018 C CA . PHE A 1 1 ? -1.306 22.693 1.812 1.00 0.00 1 PHE A CA 13
ATOM 8019 C C . PHE A 1 1 ? -0.547 21.875 0.773 1.00 0.00 1 PHE A C 13
ATOM 8020 O O . PHE A 1 1 ? -0.859 21.921 -0.418 1.00 0.00 1 PHE A O 13
ATOM 8039 N N . VAL A 1 2 ? 0.453 21.127 1.231 1.00 0.00 2 VAL A N 13
ATOM 8040 C CA . VAL A 1 2 ? 1.258 20.300 0.340 1.00 0.00 2 VAL A CA 13
ATOM 8041 C C . VAL A 1 2 ? 0.774 18.854 0.342 1.00 0.00 2 VAL A C 13
ATOM 8042 O O . VAL A 1 2 ? 0.128 18.406 1.289 1.00 0.00 2 VAL A O 13
ATOM 8055 N N . GLN A 1 3 ? 1.092 18.130 -0.725 1.00 0.00 3 GLN A N 13
ATOM 8056 C CA . GLN A 1 3 ? 0.690 16.733 -0.847 1.00 0.00 3 GLN A CA 13
ATOM 8057 C C . GLN A 1 3 ? 1.911 15.821 -0.881 1.00 0.00 3 GLN A C 13
ATOM 8058 O O . GLN A 1 3 ? 2.431 15.503 -1.952 1.00 0.00 3 GLN A O 13
ATOM 8072 N N . HIS A 1 4 ? 2.369 15.405 0.295 1.00 0.00 4 HIS A N 13
ATOM 8073 C CA . HIS A 1 4 ? 3.530 14.531 0.397 1.00 0.00 4 HIS A CA 13
ATOM 8074 C C . HIS A 1 4 ? 3.108 13.073 0.548 1.00 0.00 4 HIS A C 13
ATOM 8075 O O . HIS A 1 4 ? 3.894 12.161 0.290 1.00 0.00 4 HIS A O 13
ATOM 8090 N N . ARG A 1 5 ? 1.865 12.859 0.966 1.00 0.00 5 ARG A N 13
ATOM 8091 C CA . ARG A 1 5 ? 1.344 11.508 1.149 1.00 0.00 5 ARG A CA 13
ATOM 8092 C C . ARG A 1 5 ? 0.043 11.315 0.376 1.00 0.00 5 ARG A C 13
ATOM 8093 O O . ARG A 1 5 ? -1.038 11.637 0.868 1.00 0.00 5 ARG A O 13
ATOM 8114 N N . PRO A 1 6 ? 0.138 10.785 -0.852 1.00 0.00 6 PRO A N 13
ATOM 8115 C CA . PRO A 1 6 ? -1.031 10.545 -1.704 1.00 0.00 6 PRO A CA 13
ATOM 8116 C C . PRO A 1 6 ? -2.112 9.735 -0.994 1.00 0.00 6 PRO A C 13
ATOM 8117 O O . PRO A 1 6 ? -3.258 10.173 -0.885 1.00 0.00 6 PRO A O 13
ATOM 8128 N N . ARG A 1 7 ? -1.740 8.553 -0.512 1.00 0.00 7 ARG A N 13
ATOM 8129 C CA . ARG A 1 7 ? -2.679 7.684 0.187 1.00 0.00 7 ARG A CA 13
ATOM 8130 C C . ARG A 1 7 ? -1.965 6.479 0.785 1.00 0.00 7 ARG A C 13
ATOM 8131 O O . ARG A 1 7 ? -0.929 6.047 0.281 1.00 0.00 7 ARG A O 13
ATOM 8152 N N . ASP A 1 8 ? -2.528 5.938 1.861 1.00 0.00 8 ASP A N 13
ATOM 8153 C CA . ASP A 1 8 ? -1.945 4.784 2.523 1.00 0.00 8 ASP A CA 13
ATOM 8154 C C . ASP A 1 8 ? -2.646 3.505 2.088 1.00 0.00 8 ASP A C 13
ATOM 8155 O O . ASP A 1 8 ? -3.093 3.385 0.949 1.00 0.00 8 ASP A O 13
ATOM 8164 N N . CYS A 1 9 ? -2.742 2.557 3.009 1.00 0.00 9 CYS A N 13
ATOM 8165 C CA . CYS A 1 9 ? -3.391 1.284 2.734 1.00 0.00 9 CYS A CA 13
ATOM 8166 C C . CYS A 1 9 ? -4.624 1.106 3.606 1.00 0.00 9 CYS A C 13
ATOM 8167 O O . CYS A 1 9 ? -5.672 0.668 3.138 1.00 0.00 9 CYS A O 13
ATOM 8174 N N . GLU A 1 10 ? -4.486 1.447 4.882 1.00 0.00 10 GLU A N 13
ATOM 8175 C CA . GLU A 1 10 ? -5.585 1.318 5.831 1.00 0.00 10 GLU A CA 13
ATOM 8176 C C . GLU A 1 10 ? -6.690 2.331 5.546 1.00 0.00 10 GLU A C 13
ATOM 8177 O O . GLU A 1 10 ? -7.857 2.092 5.857 1.00 0.00 10 GLU A O 13
ATOM 8189 N N . SER A 1 11 ? -6.319 3.457 4.950 1.00 0.00 11 SER A N 13
ATOM 8190 C CA . SER A 1 11 ? -7.284 4.499 4.624 1.00 0.00 11 SER A CA 13
ATOM 8191 C C . SER A 1 11 ? -8.139 4.078 3.438 1.00 0.00 11 SER A C 13
ATOM 8192 O O . SER A 1 11 ? -9.027 4.811 3.004 1.00 0.00 11 SER A O 13
ATOM 8200 N N . ILE A 1 12 ? -7.855 2.892 2.916 1.00 0.00 12 ILE A N 13
ATOM 8201 C CA . ILE A 1 12 ? -8.580 2.360 1.780 1.00 0.00 12 ILE A CA 13
ATOM 8202 C C . ILE A 1 12 ? -9.169 0.991 2.098 1.00 0.00 12 ILE A C 13
ATOM 8203 O O . ILE A 1 12 ? -9.788 0.353 1.248 1.00 0.00 12 ILE A O 13
ATOM 8219 N N . ASN A 1 13 ? -8.965 0.548 3.332 1.00 0.00 13 ASN A N 13
ATOM 8220 C CA . ASN A 1 13 ? -9.467 -0.748 3.778 1.00 0.00 13 ASN A CA 13
ATOM 8221 C C . ASN A 1 13 ? -8.546 -1.877 3.324 1.00 0.00 13 ASN A C 13
ATOM 8222 O O . ASN A 1 13 ? -9.004 -2.901 2.819 1.00 0.00 13 ASN A O 13
ATOM 8233 N N . GLY A 1 14 ? -7.245 -1.681 3.513 1.00 0.00 14 GLY A N 13
ATOM 8234 C CA . GLY A 1 14 ? -6.274 -2.688 3.125 1.00 0.00 14 GLY A CA 13
ATOM 8235 C C . GLY A 1 14 ? -5.310 -3.018 4.247 1.00 0.00 14 GLY A C 13
ATOM 8236 O O . GLY A 1 14 ? -5.456 -2.520 5.364 1.00 0.00 14 GLY A O 13
ATOM 8240 N N . VAL A 1 15 ? -4.322 -3.859 3.956 1.00 0.00 15 VAL A N 13
ATOM 8241 C CA . VAL A 1 15 ? -3.335 -4.248 4.957 1.00 0.00 15 VAL A CA 13
ATOM 8242 C C . VAL A 1 15 ? -1.943 -3.759 4.578 1.00 0.00 15 VAL A C 13
ATOM 8243 O O . VAL A 1 15 ? -1.671 -3.472 3.412 1.00 0.00 15 VAL A O 13
ATOM 8256 N N . CYS A 1 16 ? -1.065 -3.662 5.570 1.00 0.00 16 CYS A N 13
ATOM 8257 C CA . CYS A 1 16 ? 0.299 -3.204 5.338 1.00 0.00 16 CYS A CA 13
ATOM 8258 C C . CYS A 1 16 ? 1.297 -4.341 5.530 1.00 0.00 16 CYS A C 13
ATOM 8259 O O . CYS A 1 16 ? 1.764 -4.589 6.642 1.00 0.00 16 CYS A O 13
ATOM 8266 N N . ARG A 1 17 ? 1.620 -5.029 4.440 1.00 0.00 17 ARG A N 13
ATOM 8267 C CA . ARG A 1 17 ? 2.562 -6.139 4.489 1.00 0.00 17 ARG A CA 13
ATOM 8268 C C . ARG A 1 17 ? 3.921 -5.728 3.928 1.00 0.00 17 ARG A C 13
ATOM 8269 O O . ARG A 1 17 ? 4.280 -4.551 3.943 1.00 0.00 17 ARG A O 13
ATOM 8290 N N . HIS A 1 18 ? 4.671 -6.708 3.434 1.00 0.00 18 HIS A N 13
ATOM 8291 C CA . HIS A 1 18 ? 5.988 -6.454 2.868 1.00 0.00 18 HIS A CA 13
ATOM 8292 C C . HIS A 1 18 ? 5.895 -6.170 1.375 1.00 0.00 18 HIS A C 13
ATOM 8293 O O . HIS A 1 18 ? 4.962 -6.609 0.703 1.00 0.00 18 HIS A O 13
ATOM 8308 N N . LYS A 1 19 ? 6.877 -5.442 0.861 1.00 0.00 19 LYS A N 13
ATOM 8309 C CA . LYS A 1 19 ? 6.920 -5.107 -0.557 1.00 0.00 19 LYS A CA 13
ATOM 8310 C C . LYS A 1 19 ? 7.535 -6.254 -1.350 1.00 0.00 19 LYS A C 13
ATOM 8311 O O . LYS A 1 19 ? 7.648 -6.192 -2.574 1.00 0.00 19 LYS A O 13
ATOM 8330 N N . ASP A 1 20 ? 7.925 -7.302 -0.633 1.00 0.00 20 ASP A N 13
ATOM 8331 C CA . ASP A 1 20 ? 8.527 -8.479 -1.249 1.00 0.00 20 ASP A CA 13
ATOM 8332 C C . ASP A 1 20 ? 7.851 -9.745 -0.740 1.00 0.00 20 ASP A C 13
ATOM 8333 O O . ASP A 1 20 ? 8.464 -10.811 -0.683 1.00 0.00 20 ASP A O 13
ATOM 8342 N N . THR A 1 21 ? 6.582 -9.616 -0.367 1.00 0.00 21 THR A N 13
ATOM 8343 C CA . THR A 1 21 ? 5.814 -10.741 0.144 1.00 0.00 21 THR A CA 13
ATOM 8344 C C . THR A 1 21 ? 5.900 -11.930 -0.803 1.00 0.00 21 THR A C 13
ATOM 8345 O O . THR A 1 21 ? 6.966 -12.521 -0.979 1.00 0.00 21 THR A O 13
ATOM 8356 N N . VAL A 1 22 ? 4.771 -12.280 -1.406 1.00 0.00 22 VAL A N 13
ATOM 8357 C CA . VAL A 1 22 ? 4.722 -13.402 -2.328 1.00 0.00 22 VAL A CA 13
ATOM 8358 C C . VAL A 1 22 ? 3.355 -13.524 -2.988 1.00 0.00 22 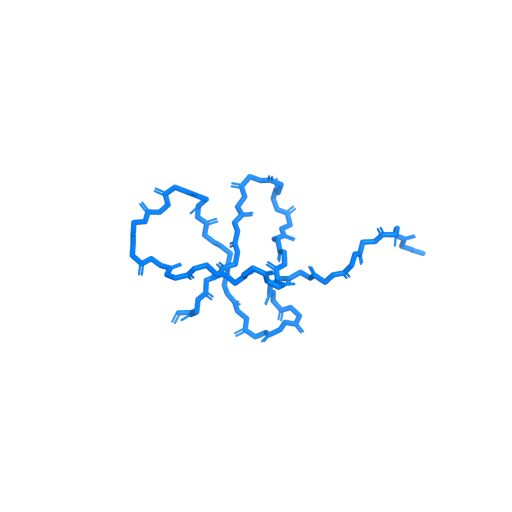VAL A C 13
ATOM 8359 O O . VAL A 1 22 ? 3.224 -13.398 -4.205 1.00 0.00 22 VAL A O 13
ATOM 8372 N N . ASN A 1 23 ? 2.344 -13.783 -2.174 1.00 0.00 23 ASN A N 13
ATOM 8373 C CA . ASN A 1 23 ? 0.985 -13.940 -2.668 1.00 0.00 23 ASN A CA 13
ATOM 8374 C C . ASN A 1 23 ? 0.022 -13.035 -1.907 1.00 0.00 23 ASN A C 13
ATOM 8375 O O . ASN A 1 23 ? -1.133 -13.394 -1.676 1.00 0.00 23 ASN A O 13
ATOM 8386 N N . CYS A 1 24 ? 0.505 -11.859 -1.522 1.00 0.00 24 CYS A N 13
ATOM 8387 C CA . CYS A 1 24 ? -0.311 -10.899 -0.788 1.00 0.00 24 CYS A CA 13
ATOM 8388 C C . CYS A 1 24 ? -0.667 -9.706 -1.669 1.00 0.00 24 CYS A C 13
ATOM 8389 O O . CYS A 1 24 ? -0.194 -8.593 -1.443 1.00 0.00 24 CYS A O 13
ATOM 8396 N N . ARG A 1 25 ? -1.503 -9.948 -2.674 1.00 0.00 25 ARG A N 13
ATOM 8397 C CA . ARG A 1 25 ? -1.922 -8.894 -3.591 1.00 0.00 25 ARG A CA 13
ATOM 8398 C C . ARG A 1 25 ? -1.562 -7.519 -3.039 1.00 0.00 25 ARG A C 13
ATOM 8399 O O . ARG A 1 25 ? -1.821 -7.218 -1.873 1.00 0.00 25 ARG A O 13
ATOM 8420 N N . GLU A 1 26 ? -0.966 -6.686 -3.885 1.00 0.00 26 GLU A N 13
ATOM 8421 C CA . GLU A 1 26 ? -0.571 -5.341 -3.484 1.00 0.00 26 GLU A CA 13
ATOM 8422 C C . GLU A 1 26 ? -1.593 -4.313 -3.957 1.00 0.00 26 GLU A C 13
ATOM 8423 O O . GLU A 1 26 ? -2.274 -4.519 -4.962 1.00 0.00 26 GLU A O 13
ATOM 8435 N N . ILE A 1 27 ? -1.699 -3.210 -3.226 1.00 0.00 27 ILE A N 13
ATOM 8436 C CA . ILE A 1 27 ? -2.642 -2.153 -3.568 1.00 0.00 27 ILE A CA 13
ATOM 8437 C C . ILE A 1 27 ? -1.918 -0.868 -3.957 1.00 0.00 27 ILE A C 13
ATOM 8438 O O . ILE A 1 27 ? -1.720 0.017 -3.126 1.00 0.00 27 ILE A O 13
ATOM 8454 N N . PHE A 1 28 ? -1.532 -0.769 -5.224 1.00 0.00 28 PHE A N 13
ATOM 8455 C CA . PHE A 1 28 ? -0.838 0.414 -5.721 1.00 0.00 28 PHE A CA 13
ATOM 8456 C C . PHE A 1 28 ? -1.503 1.682 -5.200 1.00 0.00 28 PHE A C 13
ATOM 8457 O O . PHE A 1 28 ? -0.934 2.412 -4.388 1.00 0.00 28 PHE A O 13
ATOM 8474 N N . LEU A 1 29 ? -2.715 1.929 -5.680 1.00 0.00 29 LEU A N 13
ATOM 8475 C CA . LEU A 1 29 ? -3.485 3.100 -5.279 1.00 0.00 29 LEU A CA 13
ATOM 8476 C C . LEU A 1 29 ? -3.220 3.469 -3.824 1.00 0.00 29 LEU A C 13
ATOM 8477 O O . LEU A 1 29 ? -3.056 4.641 -3.488 1.00 0.00 29 LEU A O 13
ATOM 8493 N N . ALA A 1 30 ? -3.189 2.458 -2.967 1.00 0.00 30 ALA A N 13
ATOM 8494 C CA . ALA A 1 30 ? -2.956 2.666 -1.542 1.00 0.00 30 ALA A CA 13
ATOM 8495 C C . ALA A 1 30 ? -1.500 2.392 -1.174 1.00 0.00 30 ALA A C 13
ATOM 8496 O O . ALA A 1 30 ? -0.836 1.566 -1.801 1.00 0.00 30 ALA A O 13
ATOM 8503 N N . ASP A 1 31 ? -1.011 3.094 -0.156 1.00 0.00 31 ASP A N 13
ATOM 8504 C CA . ASP A 1 31 ? 0.367 2.930 0.293 1.00 0.00 31 ASP A CA 13
ATOM 8505 C C . ASP A 1 31 ? 0.422 2.415 1.722 1.00 0.00 31 ASP A C 13
ATOM 8506 O O . ASP A 1 31 ? -0.608 2.153 2.342 1.00 0.00 31 ASP A O 13
ATOM 8515 N N . CYS A 1 32 ? 1.636 2.279 2.242 1.00 0.00 32 CYS A N 13
ATOM 8516 C CA . CYS A 1 32 ? 1.831 1.804 3.598 1.00 0.00 32 CYS A CA 13
ATOM 8517 C C . CYS A 1 32 ? 2.070 2.980 4.527 1.00 0.00 32 CYS A C 13
ATOM 8518 O O . CYS A 1 32 ? 1.801 4.129 4.176 1.00 0.00 32 CYS A O 13
ATOM 8525 N N . TYR A 1 33 ? 2.571 2.687 5.710 1.00 0.00 33 TYR A N 13
ATOM 8526 C CA . TYR A 1 33 ? 2.846 3.709 6.692 1.00 0.00 33 TYR A CA 13
ATOM 8527 C C . TYR A 1 33 ? 4.185 3.443 7.355 1.00 0.00 33 TYR A C 13
ATOM 8528 O O . TYR A 1 33 ? 4.672 4.233 8.164 1.00 0.00 33 TYR A O 13
ATOM 8546 N N . ASN A 1 34 ? 4.765 2.311 6.995 1.00 0.00 34 ASN A N 13
ATOM 8547 C CA . ASN A 1 34 ? 6.044 1.886 7.528 1.00 0.00 34 ASN A CA 13
ATOM 8548 C C . ASN A 1 34 ? 7.188 2.413 6.673 1.00 0.00 34 ASN A C 13
ATOM 8549 O O . ASN A 1 34 ? 8.321 2.543 7.138 1.00 0.00 34 ASN A O 13
ATOM 8560 N N . ASP A 1 35 ? 6.882 2.709 5.417 1.00 0.00 35 ASP A N 13
ATOM 8561 C CA . ASP A 1 35 ? 7.877 3.218 4.483 1.00 0.00 35 ASP A CA 13
ATOM 8562 C C . ASP A 1 35 ? 8.514 2.076 3.698 1.00 0.00 35 ASP A C 13
ATOM 8563 O O . ASP A 1 35 ? 8.959 2.260 2.565 1.00 0.00 35 ASP A O 13
ATOM 8572 N N . GLY A 1 36 ? 8.553 0.898 4.309 1.00 0.00 36 GLY A N 13
ATOM 8573 C CA . GLY A 1 36 ? 9.135 -0.258 3.655 1.00 0.00 36 GLY A CA 13
ATOM 8574 C C . GLY A 1 36 ? 8.107 -1.332 3.358 1.00 0.00 36 GLY A C 13
ATOM 8575 O O . GLY A 1 36 ? 8.431 -2.370 2.783 1.00 0.00 36 GLY A O 13
ATOM 8579 N N . GLN A 1 37 ? 6.862 -1.080 3.751 1.00 0.00 37 GLN A N 13
ATOM 8580 C CA . GLN A 1 37 ? 5.781 -2.030 3.525 1.00 0.00 37 GLN A CA 13
ATOM 8581 C C . GLN A 1 37 ? 4.812 -1.507 2.470 1.00 0.00 37 GLN A C 13
ATOM 8582 O O . GLN A 1 37 ? 4.773 -0.310 2.189 1.00 0.00 37 GLN A O 13
ATOM 8596 N N . LYS A 1 38 ? 4.035 -2.413 1.888 1.00 0.00 38 LYS A N 13
ATOM 8597 C CA . LYS A 1 38 ? 3.068 -2.043 0.862 1.00 0.00 38 LYS A CA 13
ATOM 8598 C C . LYS A 1 38 ? 1.659 -2.466 1.263 1.00 0.00 38 LYS A C 13
ATOM 8599 O O . LYS A 1 38 ? 1.452 -3.043 2.330 1.00 0.00 38 LYS A O 13
ATOM 8618 N N . CYS A 1 39 ? 0.692 -2.175 0.397 1.00 0.00 39 CYS A N 13
ATOM 8619 C CA . CYS A 1 39 ? -0.699 -2.526 0.657 1.00 0.00 39 CYS A CA 13
ATOM 8620 C C . CYS A 1 39 ? -1.018 -3.915 0.115 1.00 0.00 39 CYS A C 13
ATOM 8621 O O . CYS A 1 39 ? -0.442 -4.349 -0.883 1.00 0.00 39 CYS A O 13
ATOM 8628 N N . CYS A 1 40 ? -1.937 -4.608 0.778 1.00 0.00 40 CYS A N 13
ATOM 8629 C CA . CYS A 1 40 ? -2.328 -5.948 0.359 1.00 0.00 40 CYS A CA 13
ATOM 8630 C C . CYS A 1 40 ? -3.833 -6.147 0.504 1.00 0.00 40 CYS A C 13
ATOM 8631 O O . CYS A 1 40 ? -4.473 -5.532 1.356 1.00 0.00 40 CYS A O 13
ATOM 8638 N N . ARG A 1 41 ? -4.392 -7.012 -0.337 1.00 0.00 41 ARG A N 13
ATOM 8639 C CA . ARG A 1 41 ? -5.822 -7.295 -0.303 1.00 0.00 41 ARG A CA 13
ATOM 8640 C C . ARG A 1 41 ? -6.184 -8.113 0.932 1.00 0.00 41 ARG A C 13
ATOM 8641 O O . ARG A 1 41 ? -6.677 -9.235 0.823 1.00 0.00 41 ARG A O 13
ATOM 8662 N N . LYS A 1 42 ? -5.935 -7.543 2.106 1.00 0.00 42 LYS A N 13
ATOM 8663 C CA . LYS A 1 42 ? -6.235 -8.218 3.363 1.00 0.00 42 LYS A CA 13
ATOM 8664 C C . LYS A 1 42 ? -6.331 -9.727 3.160 1.00 0.00 42 LYS A C 13
ATOM 8665 O O . LYS A 1 42 ? -7.372 -10.308 3.532 1.00 0.00 42 LYS A O 13
ATOM 8685 N N . PHE A 1 1 ? 0.954 24.005 -0.371 1.00 0.00 1 PHE A N 14
ATOM 8686 C CA . PHE A 1 1 ? 1.092 22.743 0.403 1.00 0.00 1 PHE A CA 14
ATOM 8687 C C . PHE A 1 1 ? 2.391 22.022 0.056 1.00 0.00 1 PHE A C 14
ATOM 8688 O O . PHE A 1 1 ? 3.300 22.608 -0.532 1.00 0.00 1 PHE A O 14
ATOM 8707 N N . VAL A 1 2 ? 2.470 20.748 0.423 1.00 0.00 2 VAL A N 14
ATOM 8708 C CA . VAL A 1 2 ? 3.655 19.946 0.152 1.00 0.00 2 VAL A CA 14
ATOM 8709 C C . VAL A 1 2 ? 3.290 18.481 -0.061 1.00 0.00 2 VAL A C 14
ATOM 8710 O O . VAL A 1 2 ? 3.970 17.582 0.434 1.00 0.00 2 VAL A O 14
ATOM 8723 N N . GLN A 1 3 ? 2.210 18.249 -0.800 1.00 0.00 3 GLN A N 14
ATOM 8724 C CA . GLN A 1 3 ? 1.752 16.892 -1.079 1.00 0.00 3 GLN A CA 14
ATOM 8725 C C . GLN A 1 3 ? 2.930 15.963 -1.347 1.00 0.00 3 GLN A C 14
ATOM 8726 O O . GLN A 1 3 ? 3.704 16.177 -2.281 1.00 0.00 3 GLN A O 14
ATOM 8740 N N . HIS A 1 4 ? 3.062 14.930 -0.522 1.00 0.00 4 HIS A N 14
ATOM 8741 C CA . HIS A 1 4 ? 4.147 13.966 -0.670 1.00 0.00 4 HIS A CA 14
ATOM 8742 C C . HIS A 1 4 ? 3.601 12.556 -0.868 1.00 0.00 4 HIS A C 14
ATOM 8743 O O . HIS A 1 4 ? 3.853 11.920 -1.892 1.00 0.00 4 HIS A O 14
ATOM 8758 N N . ARG A 1 5 ? 2.854 12.071 0.119 1.00 0.00 5 ARG A N 14
ATOM 8759 C CA . ARG A 1 5 ? 2.275 10.734 0.054 1.00 0.00 5 ARG A CA 14
ATOM 8760 C C . ARG A 1 5 ? 0.816 10.793 -0.390 1.00 0.00 5 ARG A C 14
ATOM 8761 O O . ARG A 1 5 ? -0.027 11.379 0.287 1.00 0.00 5 ARG A O 14
ATOM 8782 N N . PRO A 1 6 ? 0.504 10.178 -1.541 1.00 0.00 6 PRO A N 14
ATOM 8783 C CA . PRO A 1 6 ? -0.857 10.155 -2.084 1.00 0.00 6 PRO A CA 14
ATOM 8784 C C . PRO A 1 6 ? -1.883 9.680 -1.059 1.00 0.00 6 PRO A C 14
ATOM 8785 O O . PRO A 1 6 ? -2.332 10.453 -0.214 1.00 0.00 6 PRO A O 14
ATOM 8796 N N . ARG A 1 7 ? -2.250 8.404 -1.141 1.00 0.00 7 ARG A N 14
ATOM 8797 C CA . ARG A 1 7 ? -3.224 7.830 -0.219 1.00 0.00 7 ARG A CA 14
ATOM 8798 C C . ARG A 1 7 ? -2.610 6.688 0.585 1.00 0.00 7 ARG A C 14
ATOM 8799 O O . ARG A 1 7 ? -1.734 5.972 0.099 1.00 0.00 7 ARG A O 14
ATOM 8820 N N . ASP A 1 8 ? -3.077 6.527 1.819 1.00 0.00 8 ASP A N 14
ATOM 8821 C CA . ASP A 1 8 ? -2.584 5.484 2.698 1.00 0.00 8 ASP A CA 14
ATOM 8822 C C . ASP A 1 8 ? -3.050 4.107 2.236 1.00 0.00 8 ASP A C 14
ATOM 8823 O O . ASP A 1 8 ? -3.560 3.954 1.128 1.00 0.00 8 ASP A O 14
ATOM 8832 N N . CYS A 1 9 ? -2.870 3.111 3.097 1.00 0.00 9 CYS A N 14
ATOM 8833 C CA . CYS A 1 9 ? -3.268 1.743 2.788 1.00 0.00 9 CYS A CA 14
ATOM 8834 C C . CYS A 1 9 ? -4.470 1.321 3.625 1.00 0.00 9 CYS A C 14
ATOM 8835 O O . CYS A 1 9 ? -5.449 0.789 3.105 1.00 0.00 9 CYS A O 14
ATOM 8842 N N . GLU A 1 10 ? -4.377 1.549 4.929 1.00 0.00 10 GLU A N 14
ATOM 8843 C CA . GLU A 1 10 ? -5.445 1.183 5.852 1.00 0.00 10 GLU A CA 14
ATOM 8844 C C . GLU A 1 10 ? -6.680 2.063 5.663 1.00 0.00 10 GLU A C 14
ATOM 8845 O O . GLU A 1 10 ? -7.801 1.636 5.936 1.00 0.00 10 GLU A O 14
ATOM 8857 N N . SER A 1 11 ? -6.470 3.289 5.194 1.00 0.00 11 SER A N 14
ATOM 8858 C CA . SER A 1 11 ? -7.573 4.219 4.976 1.00 0.00 11 SER A CA 14
ATOM 8859 C C . SER A 1 11 ? -8.362 3.834 3.734 1.00 0.00 11 SER A C 14
ATOM 8860 O O . SER A 1 11 ? -9.324 4.506 3.360 1.00 0.00 11 SER A O 14
ATOM 8868 N N . ILE A 1 12 ? -7.945 2.749 3.096 1.00 0.00 12 ILE A N 14
ATOM 8869 C CA . ILE A 1 12 ? -8.599 2.266 1.893 1.00 0.00 12 ILE A CA 14
ATOM 8870 C C . ILE A 1 12 ? -9.054 0.823 2.063 1.00 0.00 12 ILE A C 14
ATOM 8871 O O . ILE A 1 12 ? -9.558 0.202 1.126 1.00 0.00 12 ILE A O 14
ATOM 8887 N N . ASN A 1 13 ? -8.868 0.298 3.266 1.00 0.00 13 ASN A N 14
ATOM 8888 C CA . ASN A 1 13 ? -9.251 -1.074 3.574 1.00 0.00 13 ASN A CA 14
ATOM 8889 C C . ASN A 1 13 ? -8.193 -2.059 3.084 1.00 0.00 13 ASN A C 14
ATOM 8890 O O . ASN A 1 13 ? -8.516 -3.119 2.550 1.00 0.00 13 ASN A O 14
ATOM 8901 N N . GLY A 1 14 ? -6.927 -1.700 3.275 1.00 0.00 14 GLY A N 14
ATOM 8902 C CA . GLY A 1 14 ? -5.839 -2.563 2.853 1.00 0.00 14 GLY A CA 14
ATOM 8903 C C . GLY A 1 14 ? -4.929 -2.942 4.004 1.00 0.00 14 GLY A C 14
ATOM 8904 O O . GLY A 1 14 ? -5.004 -2.352 5.082 1.00 0.00 14 GLY A O 14
ATOM 8908 N N . VAL A 1 15 ? -4.066 -3.926 3.779 1.00 0.00 15 VAL A N 14
ATOM 8909 C CA . VAL A 1 15 ? -3.141 -4.375 4.810 1.00 0.00 15 VAL A CA 14
ATOM 8910 C C . VAL A 1 15 ? -1.733 -3.858 4.545 1.00 0.00 15 VAL A C 14
ATOM 8911 O O . VAL A 1 15 ? -1.373 -3.565 3.406 1.00 0.00 15 VAL A O 14
ATOM 8924 N N . CYS A 1 16 ? -0.943 -3.738 5.605 1.00 0.00 16 CYS A N 14
ATOM 8925 C CA . CYS A 1 16 ? 0.422 -3.247 5.485 1.00 0.00 16 CYS A CA 14
ATOM 8926 C C . CYS A 1 16 ? 1.432 -4.379 5.647 1.00 0.00 16 CYS A C 14
ATOM 8927 O O . CYS A 1 16 ? 1.968 -4.594 6.733 1.00 0.00 16 CYS A O 14
ATOM 8934 N N . ARG A 1 17 ? 1.686 -5.097 4.558 1.00 0.00 17 ARG A N 14
ATOM 8935 C CA . ARG A 1 17 ? 2.635 -6.204 4.578 1.00 0.00 17 ARG A CA 14
ATOM 8936 C C . ARG A 1 17 ? 3.970 -5.782 3.973 1.00 0.00 17 ARG A C 14
ATOM 8937 O O . ARG A 1 17 ? 4.269 -4.592 3.879 1.00 0.00 17 ARG A O 14
ATOM 8958 N N . HIS A 1 18 ? 4.768 -6.763 3.566 1.00 0.00 18 HIS A N 14
ATOM 8959 C CA . HIS A 1 18 ? 6.069 -6.491 2.973 1.00 0.00 18 HIS A CA 14
ATOM 8960 C C . HIS A 1 18 ? 5.960 -6.346 1.460 1.00 0.00 18 HIS A C 14
ATOM 8961 O O . HIS A 1 18 ? 5.218 -7.080 0.807 1.00 0.00 18 HIS A O 14
ATOM 8976 N N . LYS A 1 19 ? 6.708 -5.397 0.911 1.00 0.00 19 LYS A N 14
ATOM 8977 C CA . LYS A 1 19 ? 6.702 -5.154 -0.526 1.00 0.00 19 LYS A CA 14
ATOM 8978 C C . LYS A 1 19 ? 7.383 -6.297 -1.269 1.00 0.00 19 LYS A C 14
ATOM 8979 O O . LYS A 1 19 ? 7.603 -6.223 -2.478 1.00 0.00 19 LYS A O 14
ATOM 8998 N N . ASP A 1 20 ? 7.712 -7.356 -0.536 1.00 0.00 20 ASP A N 14
ATOM 8999 C CA . ASP A 1 20 ? 8.367 -8.519 -1.121 1.00 0.00 20 ASP A CA 14
ATOM 9000 C C . ASP A 1 20 ? 7.719 -9.809 -0.630 1.00 0.00 20 ASP A C 14
ATOM 9001 O O . ASP A 1 20 ? 8.330 -10.877 -0.665 1.00 0.00 20 ASP A O 14
ATOM 9010 N N . THR A 1 21 ? 6.475 -9.702 -0.173 1.00 0.00 21 THR A N 14
ATOM 9011 C CA . THR A 1 21 ? 5.738 -10.855 0.324 1.00 0.00 21 THR A CA 14
ATOM 9012 C C . THR A 1 21 ? 5.846 -12.022 -0.646 1.00 0.00 21 THR A C 14
ATOM 9013 O O . THR A 1 21 ? 6.908 -12.627 -0.791 1.00 0.00 21 THR A O 14
ATOM 9024 N N . VAL A 1 22 ? 4.739 -12.340 -1.308 1.00 0.00 22 VAL A N 14
ATOM 9025 C CA . VAL A 1 22 ? 4.716 -13.440 -2.259 1.00 0.00 22 VAL A CA 14
ATOM 9026 C C . VAL A 1 22 ? 3.400 -13.489 -3.022 1.00 0.00 22 VAL A C 14
ATOM 9027 O O . VAL A 1 22 ? 3.365 -13.296 -4.237 1.00 0.00 22 VAL A O 14
ATOM 9040 N N . ASN A 1 23 ? 2.324 -13.761 -2.301 1.00 0.00 23 ASN A N 14
ATOM 9041 C CA . ASN A 1 23 ? 1.005 -13.854 -2.901 1.00 0.00 23 ASN A CA 14
ATOM 9042 C C . ASN A 1 23 ? 0.002 -12.990 -2.143 1.00 0.00 23 ASN A C 14
ATOM 9043 O O . ASN A 1 23 ? -1.164 -13.356 -1.996 1.00 0.00 23 ASN A O 14
ATOM 9054 N N . CYS A 1 24 ? 0.468 -11.841 -1.665 1.00 0.00 24 CYS A N 14
ATOM 9055 C CA . CYS A 1 24 ? -0.382 -10.918 -0.920 1.00 0.00 24 CYS A CA 14
ATOM 9056 C C . CYS A 1 24 ? -0.766 -9.720 -1.783 1.00 0.00 24 CYS A C 14
ATOM 9057 O O . CYS A 1 24 ? -0.308 -8.602 -1.550 1.00 0.00 24 CYS A O 14
ATOM 9064 N N . ARG A 1 25 ? -1.613 -9.961 -2.779 1.00 0.00 25 ARG A N 14
ATOM 9065 C CA . ARG A 1 25 ? -2.059 -8.901 -3.675 1.00 0.00 25 ARG A CA 14
ATOM 9066 C C . ARG A 1 25 ? -1.785 -7.528 -3.068 1.00 0.00 25 ARG A C 14
ATOM 9067 O O . ARG A 1 25 ? -2.211 -7.237 -1.950 1.00 0.00 25 ARG A O 14
ATOM 9088 N N . GLU A 1 26 ? -1.071 -6.689 -3.812 1.00 0.00 26 GLU A N 14
ATOM 9089 C CA . GLU A 1 26 ? -0.739 -5.348 -3.345 1.00 0.00 26 GLU A CA 14
ATOM 9090 C C . GLU A 1 26 ? -1.658 -4.306 -3.977 1.00 0.00 26 GLU A C 14
ATOM 9091 O O . GLU A 1 26 ? -2.197 -4.516 -5.063 1.00 0.00 26 GLU A O 14
ATOM 9103 N N . ILE A 1 27 ? -1.830 -3.183 -3.286 1.00 0.00 27 ILE A N 14
ATOM 9104 C CA . ILE A 1 27 ? -2.680 -2.108 -3.772 1.00 0.00 27 ILE A CA 14
ATOM 9105 C C . ILE A 1 27 ? -1.844 -0.953 -4.316 1.00 0.00 27 ILE A C 14
ATOM 9106 O O . ILE A 1 27 ? -1.526 -0.008 -3.594 1.00 0.00 27 ILE A O 14
ATOM 9122 N N . PHE A 1 28 ? -1.490 -1.043 -5.596 1.00 0.00 28 PHE A N 14
ATOM 9123 C CA . PHE A 1 28 ? -0.688 -0.013 -6.252 1.00 0.00 28 PHE A CA 14
ATOM 9124 C C . PHE A 1 28 ? -1.376 1.343 -6.192 1.00 0.00 28 PHE A C 14
ATOM 9125 O O . PHE A 1 28 ? -1.067 2.241 -6.975 1.00 0.00 28 PHE A O 14
ATOM 9142 N N . LEU A 1 29 ? -2.322 1.480 -5.276 1.00 0.00 29 LEU A N 14
ATOM 9143 C CA . LEU A 1 29 ? -3.067 2.718 -5.133 1.00 0.00 29 LEU A CA 14
ATOM 9144 C C . LEU A 1 29 ? -2.905 3.308 -3.739 1.00 0.00 29 LEU A C 14
ATOM 9145 O O . LEU A 1 29 ? -2.775 4.521 -3.575 1.00 0.00 29 LEU A O 14
ATOM 9161 N N . ALA A 1 30 ? -2.919 2.439 -2.740 1.00 0.00 30 ALA A N 14
ATOM 9162 C CA . ALA A 1 30 ? -2.781 2.862 -1.354 1.00 0.00 30 ALA A CA 14
ATOM 9163 C C . ALA A 1 30 ? -1.352 2.676 -0.859 1.00 0.00 30 ALA A C 14
ATOM 9164 O O . ALA A 1 30 ? -0.642 1.774 -1.302 1.00 0.00 30 ALA A O 14
ATOM 9171 N N . ASP A 1 31 ? -0.939 3.536 0.066 1.00 0.00 31 ASP A N 14
ATOM 9172 C CA . ASP A 1 31 ? 0.405 3.471 0.626 1.00 0.00 31 ASP A CA 14
ATOM 9173 C C . ASP A 1 31 ? 0.377 2.916 2.041 1.00 0.00 31 ASP A C 14
ATOM 9174 O O . ASP A 1 31 ? -0.689 2.764 2.637 1.00 0.00 31 ASP A O 14
ATOM 9183 N N . CYS A 1 32 ? 1.554 2.618 2.578 1.00 0.00 32 CYS A N 14
ATOM 9184 C CA . CYS A 1 32 ? 1.655 2.084 3.925 1.00 0.00 32 CYS A CA 14
ATOM 9185 C C . CYS A 1 32 ? 2.015 3.188 4.906 1.00 0.00 32 CYS A C 14
ATOM 9186 O O . CYS A 1 32 ? 1.638 4.345 4.720 1.00 0.00 32 CYS A O 14
ATOM 9193 N N . TYR A 1 33 ? 2.731 2.822 5.955 1.00 0.00 33 TYR A N 14
ATOM 9194 C CA . TYR A 1 33 ? 3.126 3.773 6.970 1.00 0.00 33 TYR A CA 14
ATOM 9195 C C . TYR A 1 33 ? 4.515 3.449 7.499 1.00 0.00 33 TYR A C 14
ATOM 9196 O O . TYR A 1 33 ? 5.108 4.222 8.252 1.00 0.00 33 TYR A O 14
ATOM 9214 N N . ASN A 1 34 ? 5.017 2.291 7.102 1.00 0.00 34 ASN A N 14
ATOM 9215 C CA . ASN A 1 34 ? 6.325 1.827 7.526 1.00 0.00 34 ASN A CA 14
ATOM 9216 C C . ASN A 1 34 ? 7.412 2.313 6.576 1.00 0.00 34 ASN A C 14
ATOM 9217 O O . ASN A 1 34 ? 8.593 2.338 6.925 1.00 0.00 34 ASN A O 14
ATOM 9228 N N . ASP A 1 35 ? 7.005 2.690 5.373 1.00 0.00 35 ASP A N 14
ATOM 9229 C CA . ASP A 1 35 ? 7.940 3.168 4.362 1.00 0.00 35 ASP A CA 14
ATOM 9230 C C . ASP A 1 35 ? 8.560 1.996 3.611 1.00 0.00 35 ASP A C 14
ATOM 9231 O O . ASP A 1 35 ? 9.086 2.157 2.509 1.00 0.00 35 ASP A O 14
ATOM 9240 N N . GLY A 1 36 ? 8.487 0.816 4.216 1.00 0.00 36 GLY A N 14
ATOM 9241 C CA . GLY A 1 36 ? 9.036 -0.374 3.595 1.00 0.00 36 GLY A CA 14
ATOM 9242 C C . GLY A 1 36 ? 7.980 -1.434 3.354 1.00 0.00 36 GLY A C 14
ATOM 9243 O O . GLY A 1 36 ? 8.266 -2.491 2.791 1.00 0.00 36 GLY A O 14
ATOM 9247 N N . GLN A 1 37 ? 6.754 -1.148 3.783 1.00 0.00 37 GLN A N 14
ATOM 9248 C CA . GLN A 1 37 ? 5.647 -2.081 3.614 1.00 0.00 37 GLN A CA 14
ATOM 9249 C C . GLN A 1 37 ? 4.634 -1.538 2.610 1.00 0.00 37 GLN A C 14
ATOM 9250 O O . GLN A 1 37 ? 4.470 -0.326 2.475 1.00 0.00 37 GLN A O 14
ATOM 9264 N N . LYS A 1 38 ? 3.960 -2.441 1.908 1.00 0.00 38 LYS A N 14
ATOM 9265 C CA . LYS A 1 38 ? 2.966 -2.048 0.916 1.00 0.00 38 LYS A CA 14
ATOM 9266 C C . LYS A 1 38 ? 1.572 -2.518 1.319 1.00 0.00 38 LYS A C 14
ATOM 9267 O O . LYS A 1 38 ? 1.396 -3.159 2.355 1.00 0.00 38 LYS A O 14
ATOM 9286 N N . CYS A 1 39 ? 0.586 -2.191 0.490 1.00 0.00 39 CYS A N 14
ATOM 9287 C CA . CYS A 1 39 ? -0.795 -2.574 0.753 1.00 0.00 39 CYS A CA 14
ATOM 9288 C C . CYS A 1 39 ? -1.113 -3.934 0.140 1.00 0.00 39 CYS A C 14
ATOM 9289 O O . CYS A 1 39 ? -0.611 -4.277 -0.930 1.00 0.00 39 CYS A O 14
ATOM 9296 N N . CYS A 1 40 ? -1.955 -4.703 0.823 1.00 0.00 40 CYS A N 14
ATOM 9297 C CA . CYS A 1 40 ? -2.349 -6.021 0.344 1.00 0.00 40 CYS A CA 14
ATOM 9298 C C . CYS A 1 40 ? -3.826 -6.276 0.620 1.00 0.00 40 CYS A C 14
ATOM 9299 O O . CYS A 1 40 ? -4.273 -6.213 1.765 1.00 0.00 40 CYS A O 14
ATOM 9306 N N . ARG A 1 41 ? -4.581 -6.563 -0.434 1.00 0.00 41 ARG A N 14
ATOM 9307 C CA . ARG A 1 41 ? -6.009 -6.826 -0.300 1.00 0.00 41 ARG A CA 14
ATOM 9308 C C . ARG A 1 41 ? -6.296 -7.615 0.974 1.00 0.00 41 ARG A C 14
ATOM 9309 O O . ARG A 1 41 ? -6.472 -8.833 0.933 1.00 0.00 41 ARG A O 14
ATOM 9330 N N . LYS A 1 42 ? -6.339 -6.913 2.103 1.00 0.00 42 LYS A N 14
ATOM 9331 C CA . LYS A 1 42 ? -6.602 -7.544 3.393 1.00 0.00 42 LYS A CA 14
ATOM 9332 C C . LYS A 1 42 ? -6.978 -9.013 3.219 1.00 0.00 42 LYS A C 14
ATOM 9333 O O . LYS A 1 42 ? -8.173 -9.294 2.990 1.00 0.00 42 LYS A O 14
ATOM 9353 N N . PHE A 1 1 ? 13.635 13.373 -4.303 1.00 0.00 1 PHE A N 15
ATOM 9354 C CA . PHE A 1 1 ? 12.263 13.055 -3.829 1.00 0.00 1 PHE A CA 15
ATOM 9355 C C . PHE A 1 1 ? 11.953 13.765 -2.516 1.00 0.00 1 PHE A C 15
ATOM 9356 O O . PHE A 1 1 ? 12.834 14.367 -1.901 1.00 0.00 1 PHE A O 15
ATOM 9375 N N . VAL A 1 2 ? 10.697 13.691 -2.091 1.00 0.00 2 VAL A N 15
ATOM 9376 C CA . VAL A 1 2 ? 10.271 14.324 -0.849 1.00 0.00 2 VAL A CA 15
ATOM 9377 C C . VAL A 1 2 ? 9.385 13.389 -0.033 1.00 0.00 2 VAL A C 15
ATOM 9378 O O . VAL A 1 2 ? 8.341 13.796 0.476 1.00 0.00 2 VAL A O 15
ATOM 9391 N N . GLN A 1 3 ? 9.808 12.135 0.083 1.00 0.00 3 GLN A N 15
ATOM 9392 C CA . GLN A 1 3 ? 9.051 11.140 0.835 1.00 0.00 3 GLN A CA 15
ATOM 9393 C C . GLN A 1 3 ? 7.553 11.403 0.726 1.00 0.00 3 GLN A C 15
ATOM 9394 O O . GLN A 1 3 ? 6.833 11.375 1.724 1.00 0.00 3 GLN A O 15
ATOM 9408 N N . HIS A 1 4 ? 7.091 11.661 -0.494 1.00 0.00 4 HIS A N 15
ATOM 9409 C CA . HIS A 1 4 ? 5.680 11.932 -0.736 1.00 0.00 4 HIS A CA 15
ATOM 9410 C C . HIS A 1 4 ? 4.934 10.649 -1.092 1.00 0.00 4 HIS A C 15
ATOM 9411 O O . HIS A 1 4 ? 5.125 10.087 -2.170 1.00 0.00 4 HIS A O 15
ATOM 9426 N N . ARG A 1 5 ? 4.085 10.191 -0.177 1.00 0.00 5 ARG A N 15
ATOM 9427 C CA . ARG A 1 5 ? 3.311 8.974 -0.395 1.00 0.00 5 ARG A CA 15
ATOM 9428 C C . ARG A 1 5 ? 1.872 9.304 -0.778 1.00 0.00 5 ARG A C 15
ATOM 9429 O O . ARG A 1 5 ? 1.243 10.177 -0.179 1.00 0.00 5 ARG A O 15
ATOM 9450 N N . PRO A 1 6 ? 1.332 8.603 -1.785 1.00 0.00 6 PRO A N 15
ATOM 9451 C CA . PRO A 1 6 ? -0.041 8.817 -2.254 1.00 0.00 6 PRO A CA 15
ATOM 9452 C C . PRO A 1 6 ? -1.062 8.646 -1.135 1.00 0.00 6 PRO A C 15
ATOM 9453 O O . PRO A 1 6 ? -1.054 9.390 -0.154 1.00 0.00 6 PRO A O 15
ATOM 9464 N N . ARG A 1 7 ? -1.938 7.658 -1.285 1.00 0.00 7 ARG A N 15
ATOM 9465 C CA . ARG A 1 7 ? -2.962 7.386 -0.284 1.00 0.00 7 ARG A CA 15
ATOM 9466 C C . ARG A 1 7 ? -2.564 6.197 0.581 1.00 0.00 7 ARG A C 15
ATOM 9467 O O . ARG A 1 7 ? -1.983 5.230 0.093 1.00 0.00 7 ARG A O 15
ATOM 9488 N N . ASP A 1 8 ? -2.881 6.278 1.867 1.00 0.00 8 ASP A N 15
ATOM 9489 C CA . ASP A 1 8 ? -2.560 5.218 2.805 1.00 0.00 8 ASP A CA 15
ATOM 9490 C C . ASP A 1 8 ? -3.200 3.899 2.383 1.00 0.00 8 ASP A C 15
ATOM 9491 O O . ASP A 1 8 ? -3.977 3.850 1.430 1.00 0.00 8 ASP A O 15
ATOM 9500 N N . CYS A 1 9 ? -2.866 2.832 3.101 1.00 0.00 9 CYS A N 15
ATOM 9501 C CA . CYS A 1 9 ? -3.408 1.511 2.803 1.00 0.00 9 CYS A CA 15
ATOM 9502 C C . CYS A 1 9 ? -4.552 1.166 3.748 1.00 0.00 9 CYS A C 15
ATOM 9503 O O . CYS A 1 9 ? -5.610 0.712 3.318 1.00 0.00 9 CYS A O 15
ATOM 9510 N N . GLU A 1 10 ? -4.329 1.377 5.038 1.00 0.00 10 GLU A N 15
ATOM 9511 C CA . GLU A 1 10 ? -5.340 1.084 6.043 1.00 0.00 10 GLU A CA 15
ATOM 9512 C C . GLU A 1 10 ? -6.521 2.045 5.927 1.00 0.00 10 GLU A C 15
ATOM 9513 O O . GLU A 1 10 ? -7.655 1.693 6.258 1.00 0.00 10 GLU A O 15
ATOM 9525 N N . SER A 1 11 ? -6.251 3.257 5.452 1.00 0.00 11 SER A N 15
ATOM 9526 C CA . SER A 1 11 ? -7.293 4.264 5.294 1.00 0.00 11 SER A CA 15
ATOM 9527 C C . SER A 1 11 ? -8.190 3.927 4.110 1.00 0.00 11 SER A C 15
ATOM 9528 O O . SER A 1 11 ? -9.229 4.554 3.905 1.00 0.00 11 SER A O 15
ATOM 9536 N N . ILE A 1 12 ? -7.777 2.933 3.333 1.00 0.00 12 ILE A N 15
ATOM 9537 C CA . ILE A 1 12 ? -8.534 2.510 2.168 1.00 0.00 12 ILE A CA 15
ATOM 9538 C C . ILE A 1 12 ? -9.162 1.140 2.389 1.00 0.00 12 ILE A C 15
ATOM 9539 O O . ILE A 1 12 ? -9.784 0.574 1.490 1.00 0.00 12 ILE A O 15
ATOM 9555 N N . ASN A 1 13 ? -8.993 0.613 3.594 1.00 0.00 13 ASN A N 15
ATOM 9556 C CA . ASN A 1 13 ? -9.536 -0.694 3.947 1.00 0.00 13 ASN A CA 15
ATOM 9557 C C . ASN A 1 13 ? -8.636 -1.814 3.433 1.00 0.00 13 ASN A C 15
ATOM 9558 O O . ASN A 1 13 ? -9.115 -2.869 3.016 1.00 0.00 13 ASN A O 15
ATOM 9569 N N . GLY A 1 14 ? -7.330 -1.575 3.473 1.00 0.00 14 GLY A N 15
ATOM 9570 C CA . GLY A 1 14 ? -6.373 -2.568 3.017 1.00 0.00 14 GLY A CA 15
ATOM 9571 C C . GLY A 1 14 ? -5.457 -3.031 4.134 1.00 0.00 14 GLY A C 15
ATOM 9572 O O . GLY A 1 14 ? -5.701 -2.736 5.303 1.00 0.00 14 GLY A O 15
ATOM 9576 N N . VAL A 1 15 ? -4.399 -3.753 3.777 1.00 0.00 15 VAL A N 15
ATOM 9577 C CA . VAL A 1 15 ? -3.453 -4.247 4.768 1.00 0.00 15 VAL A CA 15
ATOM 9578 C C . VAL A 1 15 ? -2.040 -3.771 4.459 1.00 0.00 15 VAL A C 15
ATOM 9579 O O . VAL A 1 15 ? -1.733 -3.402 3.325 1.00 0.00 15 VAL A O 15
ATOM 9592 N N . CYS A 1 16 ? -1.186 -3.773 5.474 1.00 0.00 16 CYS A N 15
ATOM 9593 C CA . CYS A 1 16 ? 0.192 -3.334 5.307 1.00 0.00 16 CYS A CA 15
ATOM 9594 C C . CYS A 1 16 ? 1.170 -4.481 5.532 1.00 0.00 16 CYS A C 15
ATOM 9595 O O . CYS A 1 16 ? 1.461 -4.850 6.669 1.00 0.00 16 CYS A O 15
ATOM 9602 N N . ARG A 1 17 ? 1.678 -5.035 4.437 1.00 0.00 17 ARG A N 15
ATOM 9603 C CA . ARG A 1 17 ? 2.630 -6.136 4.506 1.00 0.00 17 ARG A CA 15
ATOM 9604 C C . ARG A 1 17 ? 3.986 -5.709 3.956 1.00 0.00 17 ARG A C 15
ATOM 9605 O O . ARG A 1 17 ? 4.303 -4.521 3.914 1.00 0.00 17 ARG A O 15
ATOM 9626 N N . HIS A 1 18 ? 4.783 -6.685 3.532 1.00 0.00 18 HIS A N 15
ATOM 9627 C CA . HIS A 1 18 ? 6.102 -6.407 2.983 1.00 0.00 18 HIS A CA 15
ATOM 9628 C C . HIS A 1 18 ? 6.030 -6.207 1.475 1.00 0.00 18 HIS A C 15
ATOM 9629 O O . HIS A 1 18 ? 5.173 -6.777 0.802 1.00 0.00 18 HIS A O 15
ATOM 9644 N N . LYS A 1 19 ? 6.939 -5.395 0.953 1.00 0.00 19 LYS A N 15
ATOM 9645 C CA . LYS A 1 19 ? 6.987 -5.120 -0.477 1.00 0.00 19 LYS A CA 15
ATOM 9646 C C . LYS A 1 19 ? 7.560 -6.313 -1.233 1.00 0.00 19 LYS A C 15
ATOM 9647 O O . LYS A 1 19 ? 7.624 -6.311 -2.463 1.00 0.00 19 LYS A O 15
ATOM 9666 N N . ASP A 1 20 ? 7.972 -7.331 -0.486 1.00 0.00 20 ASP A N 15
ATOM 9667 C CA . ASP A 1 20 ? 8.539 -8.537 -1.077 1.00 0.00 20 ASP A CA 15
ATOM 9668 C C . ASP A 1 20 ? 7.811 -9.778 -0.572 1.00 0.00 20 ASP A C 15
ATOM 9669 O O . ASP A 1 20 ? 8.376 -10.872 -0.541 1.00 0.00 20 ASP A O 15
ATOM 9678 N N . THR A 1 21 ? 6.554 -9.601 -0.177 1.00 0.00 21 THR A N 15
ATOM 9679 C CA . THR A 1 21 ? 5.747 -10.700 0.326 1.00 0.00 21 THR A CA 15
ATOM 9680 C C . THR A 1 21 ? 5.840 -11.904 -0.600 1.00 0.00 21 THR A C 15
ATOM 9681 O O . THR A 1 21 ? 6.885 -12.545 -0.698 1.00 0.00 21 THR A O 15
ATOM 9692 N N . VAL A 1 22 ? 4.739 -12.210 -1.277 1.00 0.00 22 VAL A N 15
ATOM 9693 C CA . VAL A 1 22 ? 4.706 -13.341 -2.188 1.00 0.00 22 VAL A CA 15
ATOM 9694 C C . VAL A 1 22 ? 3.387 -13.419 -2.946 1.00 0.00 22 VAL A C 15
ATOM 9695 O O . VAL A 1 22 ? 3.353 -13.299 -4.170 1.00 0.00 22 VAL A O 15
ATOM 9708 N N . ASN A 1 23 ? 2.308 -13.637 -2.211 1.00 0.00 23 ASN A N 15
ATOM 9709 C CA . ASN A 1 23 ? 0.989 -13.753 -2.812 1.00 0.00 23 ASN A CA 15
ATOM 9710 C C . ASN A 1 23 ? -0.011 -12.821 -2.137 1.00 0.00 23 ASN A C 15
ATOM 9711 O O . ASN A 1 23 ? -1.223 -13.016 -2.242 1.00 0.00 23 ASN A O 15
ATOM 9722 N N . CYS A 1 24 ? 0.500 -11.804 -1.451 1.00 0.00 24 CYS A N 15
ATOM 9723 C CA . CYS A 1 24 ? -0.355 -10.841 -0.768 1.00 0.00 24 CYS A CA 15
ATOM 9724 C C . CYS A 1 24 ? -0.639 -9.640 -1.665 1.00 0.00 24 CYS A C 15
ATOM 9725 O O . CYS A 1 24 ? -0.319 -8.502 -1.320 1.00 0.00 24 CYS A O 15
ATOM 9732 N N . ARG A 1 25 ? -1.241 -9.908 -2.819 1.00 0.00 25 ARG A N 15
ATOM 9733 C CA . ARG A 1 25 ? -1.573 -8.858 -3.776 1.00 0.00 25 ARG A CA 15
ATOM 9734 C C . ARG A 1 25 ? -1.414 -7.474 -3.157 1.00 0.00 25 ARG A C 15
ATOM 9735 O O . ARG A 1 25 ? -1.907 -7.212 -2.059 1.00 0.00 25 ARG A O 15
ATOM 9756 N N . GLU A 1 26 ? -0.726 -6.590 -3.872 1.00 0.00 26 GLU A N 15
ATOM 9757 C CA . GLU A 1 26 ? -0.503 -5.230 -3.402 1.00 0.00 26 GLU A CA 15
ATOM 9758 C C . GLU A 1 26 ? -1.473 -4.263 -4.072 1.00 0.00 26 GLU A C 15
ATOM 9759 O O . GLU A 1 26 ? -1.953 -4.518 -5.178 1.00 0.00 26 GLU A O 15
ATOM 9771 N N . ILE A 1 27 ? -1.762 -3.155 -3.398 1.00 0.00 27 ILE A N 15
ATOM 9772 C CA . ILE A 1 27 ? -2.678 -2.157 -3.930 1.00 0.00 27 ILE A CA 15
ATOM 9773 C C . ILE A 1 27 ? -1.919 -0.985 -4.547 1.00 0.00 27 ILE A C 15
ATOM 9774 O O . ILE A 1 27 ? -1.602 -0.008 -3.866 1.00 0.00 27 ILE A O 15
ATOM 9790 N N . PHE A 1 28 ? -1.635 -1.090 -5.842 1.00 0.00 28 PHE A N 15
ATOM 9791 C CA . PHE A 1 28 ? -0.914 -0.046 -6.565 1.00 0.00 28 PHE A CA 15
ATOM 9792 C C . PHE A 1 28 ? -1.596 1.309 -6.411 1.00 0.00 28 PHE A C 15
ATOM 9793 O O . PHE A 1 28 ? -1.288 2.255 -7.137 1.00 0.00 28 PHE A O 15
ATOM 9810 N N . LEU A 1 29 ? -2.532 1.395 -5.476 1.00 0.00 29 LEU A N 15
ATOM 9811 C CA . LEU A 1 29 ? -3.265 2.629 -5.246 1.00 0.00 29 LEU A CA 15
ATOM 9812 C C . LEU A 1 29 ? -2.983 3.194 -3.860 1.00 0.00 29 LEU A C 15
ATOM 9813 O O . LEU A 1 29 ? -2.772 4.395 -3.698 1.00 0.00 29 LEU A O 15
ATOM 9829 N N . ALA A 1 30 ? -2.985 2.318 -2.865 1.00 0.00 30 ALA A N 15
ATOM 9830 C CA . ALA A 1 30 ? -2.733 2.725 -1.488 1.00 0.00 30 ALA A CA 15
ATOM 9831 C C . ALA A 1 30 ? -1.292 2.438 -1.085 1.00 0.00 30 ALA A C 15
ATOM 9832 O O . ALA A 1 30 ? -0.604 1.640 -1.723 1.00 0.00 30 ALA A O 15
ATOM 9839 N N . ASP A 1 31 ? -0.840 3.096 -0.023 1.00 0.00 31 ASP A N 15
ATOM 9840 C CA . ASP A 1 31 ? 0.520 2.916 0.468 1.00 0.00 31 ASP A CA 15
ATOM 9841 C C . ASP A 1 31 ? 0.516 2.481 1.926 1.00 0.00 31 ASP A C 15
ATOM 9842 O O . ASP A 1 31 ? -0.542 2.301 2.527 1.00 0.00 31 ASP A O 15
ATOM 9851 N N . CYS A 1 32 ? 1.706 2.316 2.490 1.00 0.00 32 CYS A N 15
ATOM 9852 C CA . CYS A 1 32 ? 1.833 1.906 3.876 1.00 0.00 32 CYS A CA 15
ATOM 9853 C C . CYS A 1 32 ? 2.113 3.109 4.760 1.00 0.00 32 CYS A C 15
ATOM 9854 O O . CYS A 1 32 ? 1.658 4.217 4.482 1.00 0.00 32 CYS A O 15
ATOM 9861 N N . TYR A 1 33 ? 2.855 2.878 5.829 1.00 0.00 33 TYR A N 15
ATOM 9862 C CA . TYR A 1 33 ? 3.188 3.929 6.762 1.00 0.00 33 TYR A CA 15
ATOM 9863 C C . TYR A 1 33 ? 4.565 3.685 7.359 1.00 0.00 33 TYR A C 15
ATOM 9864 O O . TYR A 1 33 ? 5.124 4.537 8.050 1.00 0.00 33 TYR A O 15
ATOM 9882 N N . ASN A 1 34 ? 5.092 2.501 7.090 1.00 0.00 34 ASN A N 15
ATOM 9883 C CA . ASN A 1 34 ? 6.393 2.097 7.592 1.00 0.00 34 ASN A CA 15
ATOM 9884 C C . ASN A 1 34 ? 7.502 2.491 6.625 1.00 0.00 34 ASN A C 15
ATOM 9885 O O . ASN A 1 34 ? 8.673 2.560 7.000 1.00 0.00 34 ASN A O 15
ATOM 9896 N N . ASP A 1 35 ? 7.126 2.739 5.379 1.00 0.00 35 ASP A N 15
ATOM 9897 C CA . ASP A 1 35 ? 8.087 3.116 4.350 1.00 0.00 35 ASP A CA 15
ATOM 9898 C C . ASP A 1 35 ? 8.677 1.875 3.691 1.00 0.00 35 ASP A C 15
ATOM 9899 O O . ASP A 1 35 ? 9.229 1.944 2.593 1.00 0.00 35 ASP A O 15
ATOM 9908 N N . GLY A 1 36 ? 8.552 0.741 4.372 1.00 0.00 36 GLY A N 15
ATOM 9909 C CA . GLY A 1 36 ? 9.070 -0.505 3.843 1.00 0.00 36 GLY A CA 15
ATOM 9910 C C . GLY A 1 36 ? 7.972 -1.516 3.575 1.00 0.00 36 GLY A C 15
ATOM 9911 O O . GLY A 1 36 ? 8.226 -2.589 3.028 1.00 0.00 36 GLY A O 15
ATOM 9915 N N . GLN A 1 37 ? 6.748 -1.170 3.961 1.00 0.00 37 GLN A N 15
ATOM 9916 C CA . GLN A 1 37 ? 5.605 -2.051 3.759 1.00 0.00 37 GLN A CA 15
ATOM 9917 C C . GLN A 1 37 ? 4.682 -1.498 2.679 1.00 0.00 37 GLN A C 15
ATOM 9918 O O . GLN A 1 37 ? 4.588 -0.286 2.489 1.00 0.00 37 GLN A O 15
ATOM 9932 N N . LYS A 1 38 ? 4.004 -2.395 1.971 1.00 0.00 38 LYS A N 15
ATOM 9933 C CA . LYS A 1 38 ? 3.089 -1.995 0.909 1.00 0.00 38 LYS A CA 15
ATOM 9934 C C . LYS A 1 38 ? 1.656 -2.394 1.245 1.00 0.00 38 LYS A C 15
ATOM 9935 O O . LYS A 1 38 ? 1.394 -2.978 2.298 1.00 0.00 38 LYS A O 15
ATOM 9954 N N . CYS A 1 39 ? 0.731 -2.077 0.345 1.00 0.00 39 CYS A N 15
ATOM 9955 C CA . CYS A 1 39 ? -0.675 -2.402 0.548 1.00 0.00 39 CYS A CA 15
ATOM 9956 C C . CYS A 1 39 ? -1.004 -3.780 -0.014 1.00 0.00 39 CYS A C 15
ATOM 9957 O O . CYS A 1 39 ? -0.420 -4.213 -1.006 1.00 0.00 39 CYS A O 15
ATOM 9964 N N . CYS A 1 40 ? -1.945 -4.464 0.629 1.00 0.00 40 CYS A N 15
ATOM 9965 C CA . CYS A 1 40 ? -2.354 -5.793 0.193 1.00 0.00 40 CYS A CA 15
ATOM 9966 C C . CYS A 1 40 ? -3.863 -5.964 0.315 1.00 0.00 40 CYS A C 15
ATOM 9967 O O . CYS A 1 40 ? -4.493 -5.393 1.205 1.00 0.00 40 CYS A O 15
ATOM 9974 N N . ARG A 1 41 ? -4.440 -6.753 -0.586 1.00 0.00 41 ARG A N 15
ATOM 9975 C CA . ARG A 1 41 ? -5.877 -6.997 -0.578 1.00 0.00 41 ARG A CA 15
ATOM 9976 C C . ARG A 1 41 ? -6.267 -7.894 0.591 1.00 0.00 41 ARG A C 15
ATOM 9977 O O . ARG A 1 41 ? -6.880 -8.945 0.404 1.00 0.00 41 ARG A O 15
ATOM 9998 N N . LYS A 1 42 ? -5.907 -7.471 1.797 1.00 0.00 42 LYS A N 15
ATOM 9999 C CA . LYS A 1 42 ? -6.218 -8.232 3.000 1.00 0.00 42 LYS A CA 15
ATOM 10000 C C . LYS A 1 42 ? -6.263 -9.727 2.701 1.00 0.00 42 LYS A C 15
ATOM 10001 O O . LYS A 1 42 ? -5.222 -10.278 2.283 1.00 0.00 42 LYS A O 15
ATOM 10021 N N . PHE A 1 1 ? -5.363 21.027 -4.060 1.00 0.00 1 PHE A N 16
ATOM 10022 C CA . PHE A 1 1 ? -4.522 21.186 -2.845 1.00 0.00 1 PHE A CA 16
ATOM 10023 C C . PHE A 1 1 ? -3.120 20.629 -3.067 1.00 0.00 1 PHE A C 16
ATOM 10024 O O . PHE A 1 1 ? -2.913 19.767 -3.921 1.00 0.00 1 PHE A O 16
ATOM 10043 N N . VAL A 1 2 ? -2.163 21.125 -2.291 1.00 0.00 2 VAL A N 16
ATOM 10044 C CA . VAL A 1 2 ? -0.781 20.674 -2.401 1.00 0.00 2 VAL A CA 16
ATOM 10045 C C . VAL A 1 2 ? -0.503 19.528 -1.436 1.00 0.00 2 VAL A C 16
ATOM 10046 O O . VAL A 1 2 ? -0.592 19.692 -0.220 1.00 0.00 2 VAL A O 16
ATOM 10059 N N . GLN A 1 3 ? -0.168 18.364 -1.985 1.00 0.00 3 GLN A N 16
ATOM 10060 C CA . GLN A 1 3 ? 0.118 17.191 -1.169 1.00 0.00 3 GLN A CA 16
ATOM 10061 C C . GLN A 1 3 ? 1.481 16.603 -1.517 1.00 0.00 3 GLN A C 16
ATOM 10062 O O . GLN A 1 3 ? 2.253 17.197 -2.270 1.00 0.00 3 GLN A O 16
ATOM 10076 N N . HIS A 1 4 ? 1.769 15.429 -0.964 1.00 0.00 4 HIS A N 16
ATOM 10077 C CA . HIS A 1 4 ? 3.035 14.753 -1.214 1.00 0.00 4 HIS A CA 16
ATOM 10078 C C . HIS A 1 4 ? 2.825 13.248 -1.353 1.00 0.00 4 HIS A C 16
ATOM 10079 O O . HIS A 1 4 ? 3.352 12.620 -2.271 1.00 0.00 4 HIS A O 16
ATOM 10094 N N . ARG A 1 5 ? 2.050 12.678 -0.435 1.00 0.00 5 ARG A N 16
ATOM 10095 C CA . ARG A 1 5 ? 1.766 11.247 -0.455 1.00 0.00 5 ARG A CA 16
ATOM 10096 C C . ARG A 1 5 ? 0.474 10.963 -1.212 1.00 0.00 5 ARG A C 16
ATOM 10097 O O . ARG A 1 5 ? -0.448 11.778 -1.217 1.00 0.00 5 ARG A O 16
ATOM 10118 N N . PRO A 1 6 ? 0.391 9.794 -1.863 1.00 0.00 6 PRO A N 16
ATOM 10119 C CA . PRO A 1 6 ? -0.795 9.396 -2.627 1.00 0.00 6 PRO A CA 16
ATOM 10120 C C . PRO A 1 6 ? -1.981 9.074 -1.724 1.00 0.00 6 PRO A C 16
ATOM 10121 O O . PRO A 1 6 ? -2.844 9.920 -1.492 1.00 0.00 6 PRO A O 16
ATOM 10132 N N . ARG A 1 7 ? -2.014 7.848 -1.216 1.00 0.00 7 ARG A N 16
ATOM 10133 C CA . ARG A 1 7 ? -3.091 7.416 -0.336 1.00 0.00 7 ARG A CA 16
ATOM 10134 C C . ARG A 1 7 ? -2.632 6.275 0.564 1.00 0.00 7 ARG A C 16
ATOM 10135 O O . ARG A 1 7 ? -1.791 5.466 0.174 1.00 0.00 7 ARG A O 16
ATOM 10156 N N . ASP A 1 8 ? -3.187 6.219 1.769 1.00 0.00 8 ASP A N 16
ATOM 10157 C CA . ASP A 1 8 ? -2.838 5.186 2.724 1.00 0.00 8 ASP A CA 16
ATOM 10158 C C . ASP A 1 8 ? -3.431 3.842 2.317 1.00 0.00 8 ASP A C 16
ATOM 10159 O O . ASP A 1 8 ? -4.148 3.745 1.321 1.00 0.00 8 ASP A O 16
ATOM 10168 N N . CYS A 1 9 ? -3.130 2.811 3.096 1.00 0.00 9 CYS A N 16
ATOM 10169 C CA . CYS A 1 9 ? -3.636 1.473 2.822 1.00 0.00 9 CYS A CA 16
ATOM 10170 C C . CYS A 1 9 ? -4.802 1.134 3.741 1.00 0.00 9 CYS A C 16
ATOM 10171 O O . CYS A 1 9 ? -5.842 0.654 3.293 1.00 0.00 9 CYS A O 16
ATOM 10178 N N . GLU A 1 10 ? -4.620 1.379 5.031 1.00 0.00 10 GLU A N 16
ATOM 10179 C CA . GLU A 1 10 ? -5.655 1.091 6.016 1.00 0.00 10 GLU A CA 16
ATOM 10180 C C . GLU A 1 10 ? -6.927 1.890 5.736 1.00 0.00 10 GLU A C 16
ATOM 10181 O O . GLU A 1 10 ? -8.034 1.422 5.998 1.00 0.00 10 GLU A O 16
ATOM 10193 N N . SER A 1 11 ? -6.761 3.096 5.205 1.00 0.00 11 SER A N 16
ATOM 10194 C CA . SER A 1 11 ? -7.898 3.958 4.898 1.00 0.00 11 SER A CA 16
ATOM 10195 C C . SER A 1 11 ? -8.709 3.403 3.733 1.00 0.00 11 SER A C 16
ATOM 10196 O O . SER A 1 11 ? -9.875 3.752 3.554 1.00 0.00 11 SER A O 16
ATOM 10204 N N . ILE A 1 12 ? -8.083 2.541 2.940 1.00 0.00 12 ILE A N 16
ATOM 10205 C CA . ILE A 1 12 ? -8.743 1.942 1.790 1.00 0.00 12 ILE A CA 16
ATOM 10206 C C . ILE A 1 12 ? -9.224 0.531 2.100 1.00 0.00 12 ILE A C 16
ATOM 10207 O O . ILE A 1 12 ? -9.777 -0.153 1.240 1.00 0.00 12 ILE A O 16
ATOM 10223 N N . ASN A 1 13 ? -8.997 0.102 3.332 1.00 0.00 13 ASN A N 16
ATOM 10224 C CA . ASN A 1 13 ? -9.395 -1.233 3.766 1.00 0.00 13 ASN A CA 16
ATOM 10225 C C . ASN A 1 13 ? -8.372 -2.272 3.319 1.00 0.00 13 ASN A C 16
ATOM 10226 O O . ASN A 1 13 ? -8.732 -3.355 2.856 1.00 0.00 13 ASN A O 16
ATOM 10237 N N . GLY A 1 14 ? -7.096 -1.933 3.464 1.00 0.00 14 GLY A N 16
ATOM 10238 C CA . GLY A 1 14 ? -6.034 -2.842 3.077 1.00 0.00 14 GLY A CA 16
ATOM 10239 C C . GLY A 1 14 ? -5.075 -3.126 4.216 1.00 0.00 14 GLY A C 16
ATOM 10240 O O . GLY A 1 14 ? -5.179 -2.527 5.286 1.00 0.00 14 GLY A O 16
ATOM 10244 N N . VAL A 1 15 ? -4.142 -4.043 3.989 1.00 0.00 15 VAL A N 16
ATOM 10245 C CA . VAL A 1 15 ? -3.165 -4.404 5.010 1.00 0.00 15 VAL A CA 16
ATOM 10246 C C . VAL A 1 15 ? -1.770 -3.916 4.639 1.00 0.00 15 VAL A C 16
ATOM 10247 O O . VAL A 1 15 ? -1.449 -3.755 3.464 1.00 0.00 15 VAL A O 16
ATOM 10260 N N . CYS A 1 16 ? -0.944 -3.684 5.653 1.00 0.00 16 CYS A N 16
ATOM 10261 C CA . CYS A 1 16 ? 0.419 -3.218 5.434 1.00 0.00 16 CYS A CA 16
ATOM 10262 C C . CYS A 1 16 ? 1.418 -4.348 5.645 1.00 0.00 16 CYS A C 16
ATOM 10263 O O . CYS A 1 16 ? 1.834 -4.621 6.771 1.00 0.00 16 CYS A O 16
ATOM 10270 N N . ARG A 1 17 ? 1.798 -5.005 4.555 1.00 0.00 17 ARG A N 16
ATOM 10271 C CA . ARG A 1 17 ? 2.748 -6.109 4.623 1.00 0.00 17 ARG A CA 16
ATOM 10272 C C . ARG A 1 17 ? 4.077 -5.727 3.982 1.00 0.00 17 ARG A C 16
ATOM 10273 O O . ARG A 1 17 ? 4.373 -4.545 3.802 1.00 0.00 17 ARG A O 16
ATOM 10294 N N . HIS A 1 18 ? 4.873 -6.734 3.641 1.00 0.00 18 HIS A N 16
ATOM 10295 C CA . HIS A 1 18 ? 6.170 -6.506 3.022 1.00 0.00 18 HIS A CA 16
ATOM 10296 C C . HIS A 1 18 ? 6.037 -6.411 1.506 1.00 0.00 18 HIS A C 16
ATOM 10297 O O . HIS A 1 18 ? 5.331 -7.202 0.883 1.00 0.00 18 HIS A O 16
ATOM 10312 N N . LYS A 1 19 ? 6.724 -5.438 0.924 1.00 0.00 19 LYS A N 16
ATOM 10313 C CA . LYS A 1 19 ? 6.689 -5.236 -0.519 1.00 0.00 19 LYS A CA 16
ATOM 10314 C C . LYS A 1 19 ? 7.296 -6.429 -1.247 1.00 0.00 19 LYS A C 16
ATOM 10315 O O . LYS A 1 19 ? 7.407 -6.432 -2.473 1.00 0.00 19 LYS A O 16
ATOM 10334 N N . ASP A 1 20 ? 7.687 -7.443 -0.482 1.00 0.00 20 ASP A N 16
ATOM 10335 C CA . ASP A 1 20 ? 8.281 -8.646 -1.051 1.00 0.00 20 ASP A CA 16
ATOM 10336 C C . ASP A 1 20 ? 7.616 -9.898 -0.487 1.00 0.00 20 ASP A C 16
ATOM 10337 O O . ASP A 1 20 ? 8.205 -10.978 -0.483 1.00 0.00 20 ASP A O 16
ATOM 10346 N N . THR A 1 21 ? 6.384 -9.742 -0.014 1.00 0.00 21 THR A N 16
ATOM 10347 C CA . THR A 1 21 ? 5.636 -10.856 0.550 1.00 0.00 21 THR A CA 16
ATOM 10348 C C . THR A 1 21 ? 5.728 -12.079 -0.351 1.00 0.00 21 THR A C 16
ATOM 10349 O O . THR A 1 21 ? 6.760 -12.748 -0.404 1.00 0.00 21 THR A O 16
ATOM 10360 N N . VAL A 1 22 ? 4.643 -12.366 -1.058 1.00 0.00 22 VAL A N 16
ATOM 10361 C CA . VAL A 1 22 ? 4.604 -13.511 -1.952 1.00 0.00 22 VAL A CA 16
ATOM 10362 C C . VAL A 1 22 ? 3.312 -13.545 -2.754 1.00 0.00 22 VAL A C 16
ATOM 10363 O O . VAL A 1 22 ? 3.322 -13.422 -3.979 1.00 0.00 22 VAL A O 16
ATOM 10376 N N . ASN A 1 23 ? 2.204 -13.725 -2.053 1.00 0.00 23 ASN A N 16
ATOM 10377 C CA . ASN A 1 23 ? 0.899 -13.790 -2.687 1.00 0.00 23 ASN A CA 16
ATOM 10378 C C . ASN A 1 23 ? -0.096 -12.880 -1.976 1.00 0.00 23 ASN A C 16
ATOM 10379 O O . ASN A 1 23 ? -1.261 -13.235 -1.797 1.00 0.00 23 ASN A O 16
ATOM 10390 N N . CYS A 1 24 ? 0.375 -11.705 -1.569 1.00 0.00 24 CYS A N 16
ATOM 10391 C CA . CYS A 1 24 ? -0.469 -10.740 -0.875 1.00 0.00 24 CYS A CA 16
ATOM 10392 C C . CYS A 1 24 ? -0.744 -9.524 -1.753 1.00 0.00 24 CYS A C 16
ATOM 10393 O O . CYS A 1 24 ? -0.282 -8.421 -1.463 1.00 0.00 24 CYS A O 16
ATOM 10400 N N . ARG A 1 25 ? -1.498 -9.733 -2.827 1.00 0.00 25 ARG A N 16
ATOM 10401 C CA . ARG A 1 25 ? -1.834 -8.649 -3.744 1.00 0.00 25 ARG A CA 16
ATOM 10402 C C . ARG A 1 25 ? -1.565 -7.294 -3.100 1.00 0.00 25 ARG A C 16
ATOM 10403 O O . ARG A 1 25 ? -1.957 -7.050 -1.958 1.00 0.00 25 ARG A O 16
ATOM 10424 N N . GLU A 1 26 ? -0.893 -6.415 -3.837 1.00 0.00 26 GLU A N 16
ATOM 10425 C CA . GLU A 1 26 ? -0.571 -5.084 -3.332 1.00 0.00 26 GLU A CA 16
ATOM 10426 C C . GLU A 1 26 ? -1.494 -4.030 -3.938 1.00 0.00 26 GLU A C 16
ATOM 10427 O O . GLU A 1 26 ? -1.907 -4.142 -5.092 1.00 0.00 26 GLU A O 16
ATOM 10439 N N . ILE A 1 27 ? -1.816 -3.009 -3.150 1.00 0.00 27 ILE A N 16
ATOM 10440 C CA . ILE A 1 27 ? -2.693 -1.937 -3.605 1.00 0.00 27 ILE A CA 16
ATOM 10441 C C . ILE A 1 27 ? -1.896 -0.694 -3.986 1.00 0.00 27 ILE A C 16
ATOM 10442 O O . ILE A 1 27 ? -1.767 0.240 -3.194 1.00 0.00 27 ILE A O 16
ATOM 10458 N N . PHE A 1 28 ? -1.371 -0.688 -5.206 1.00 0.00 28 PHE A N 16
ATOM 10459 C CA . PHE A 1 28 ? -0.592 0.442 -5.700 1.00 0.00 28 PHE A CA 16
ATOM 10460 C C . PHE A 1 28 ? -1.224 1.763 -5.278 1.00 0.00 28 PHE A C 16
ATOM 10461 O O . PHE A 1 28 ? -0.707 2.471 -4.415 1.00 0.00 28 PHE A O 16
ATOM 10478 N N . LEU A 1 29 ? -2.347 2.080 -5.907 1.00 0.00 29 LEU A N 16
ATOM 10479 C CA . LEU A 1 29 ? -3.080 3.310 -5.627 1.00 0.00 29 LEU A CA 16
ATOM 10480 C C . LEU A 1 29 ? -2.759 3.865 -4.243 1.00 0.00 29 LEU A C 16
ATOM 10481 O O . LEU A 1 29 ? -2.519 5.062 -4.086 1.00 0.00 29 LEU A O 16
ATOM 10497 N N . ALA A 1 30 ? -2.773 2.996 -3.240 1.00 0.00 30 ALA A N 16
ATOM 10498 C CA . ALA A 1 30 ? -2.500 3.413 -1.869 1.00 0.00 30 ALA A CA 16
ATOM 10499 C C . ALA A 1 30 ? -1.057 3.122 -1.469 1.00 0.00 30 ALA A C 16
ATOM 10500 O O . ALA A 1 30 ? -0.270 2.611 -2.267 1.00 0.00 30 ALA A O 16
ATOM 10507 N N . ASP A 1 31 ? -0.719 3.458 -0.227 1.00 0.00 31 ASP A N 16
ATOM 10508 C CA . ASP A 1 31 ? 0.629 3.243 0.290 1.00 0.00 31 ASP A CA 16
ATOM 10509 C C . ASP A 1 31 ? 0.589 2.707 1.713 1.00 0.00 31 ASP A C 16
ATOM 10510 O O . ASP A 1 31 ? -0.484 2.526 2.289 1.00 0.00 31 ASP A O 16
ATOM 10519 N N . CYS A 1 32 ? 1.765 2.460 2.279 1.00 0.00 32 CYS A N 16
ATOM 10520 C CA . CYS A 1 32 ? 1.859 1.952 3.636 1.00 0.00 32 CYS A CA 16
ATOM 10521 C C . CYS A 1 32 ? 2.164 3.084 4.603 1.00 0.00 32 CYS A C 16
ATOM 10522 O O . CYS A 1 32 ? 1.701 4.210 4.422 1.00 0.00 32 CYS A O 16
ATOM 10529 N N . TYR A 1 33 ? 2.933 2.776 5.634 1.00 0.00 33 TYR A N 16
ATOM 10530 C CA . TYR A 1 33 ? 3.287 3.758 6.634 1.00 0.00 33 TYR A CA 16
ATOM 10531 C C . TYR A 1 33 ? 4.654 3.449 7.224 1.00 0.00 33 TYR A C 16
ATOM 10532 O O . TYR A 1 33 ? 5.216 4.239 7.984 1.00 0.00 33 TYR A O 16
ATOM 10550 N N . ASN A 1 34 ? 5.172 2.283 6.872 1.00 0.00 34 ASN A N 16
ATOM 10551 C CA . ASN A 1 34 ? 6.463 1.829 7.354 1.00 0.00 34 ASN A CA 16
ATOM 10552 C C . ASN A 1 34 ? 7.585 2.288 6.432 1.00 0.00 34 ASN A C 16
ATOM 10553 O O . ASN A 1 34 ? 8.753 2.314 6.821 1.00 0.00 34 ASN A O 16
ATOM 10564 N N . ASP A 1 35 ? 7.221 2.637 5.207 1.00 0.00 35 ASP A N 16
ATOM 10565 C CA . ASP A 1 35 ? 8.193 3.085 4.218 1.00 0.00 35 ASP A CA 16
ATOM 10566 C C . ASP A 1 35 ? 8.785 1.888 3.483 1.00 0.00 35 ASP A C 16
ATOM 10567 O O . ASP A 1 35 ? 9.285 2.014 2.367 1.00 0.00 35 ASP A O 16
ATOM 10576 N N . GLY A 1 36 ? 8.712 0.726 4.122 1.00 0.00 36 GLY A N 16
ATOM 10577 C CA . GLY A 1 36 ? 9.231 -0.487 3.522 1.00 0.00 36 GLY A CA 16
ATOM 10578 C C . GLY A 1 36 ? 8.138 -1.500 3.253 1.00 0.00 36 GLY A C 16
ATOM 10579 O O . GLY A 1 36 ? 8.384 -2.547 2.653 1.00 0.00 36 GLY A O 16
ATOM 10583 N N . GLN A 1 37 ? 6.925 -1.186 3.697 1.00 0.00 37 GLN A N 16
ATOM 10584 C CA . GLN A 1 37 ? 5.786 -2.071 3.501 1.00 0.00 37 GLN A CA 16
ATOM 10585 C C . GLN A 1 37 ? 4.816 -1.485 2.482 1.00 0.00 37 GLN A C 16
ATOM 10586 O O . GLN A 1 37 ? 4.781 -0.274 2.268 1.00 0.00 37 GLN A O 16
ATOM 10600 N N . LYS A 1 38 ? 4.029 -2.353 1.861 1.00 0.00 38 LYS A N 16
ATOM 10601 C CA . LYS A 1 38 ? 3.053 -1.924 0.867 1.00 0.00 38 LYS A CA 16
ATOM 10602 C C . LYS A 1 38 ? 1.652 -2.372 1.264 1.00 0.00 38 LYS A C 16
ATOM 10603 O O . LYS A 1 38 ? 1.464 -3.009 2.301 1.00 0.00 38 LYS A O 16
ATOM 10622 N N . CYS A 1 39 ? 0.671 -2.037 0.434 1.00 0.00 39 CYS A N 16
ATOM 10623 C CA . CYS A 1 39 ? -0.710 -2.406 0.704 1.00 0.00 39 CYS A CA 16
ATOM 10624 C C . CYS A 1 39 ? -1.036 -3.771 0.111 1.00 0.00 39 CYS A C 16
ATOM 10625 O O . CYS A 1 39 ? -0.448 -4.181 -0.889 1.00 0.00 39 CYS A O 16
ATOM 10632 N N . CYS A 1 40 ? -1.978 -4.467 0.734 1.00 0.00 40 CYS A N 16
ATOM 10633 C CA . CYS A 1 40 ? -2.388 -5.784 0.272 1.00 0.00 40 CYS A CA 16
ATOM 10634 C C . CYS A 1 40 ? -3.900 -5.937 0.380 1.00 0.00 40 CYS A C 16
ATOM 10635 O O . CYS A 1 40 ? -4.541 -5.286 1.206 1.00 0.00 40 CYS A O 16
ATOM 10642 N N . ARG A 1 41 ? -4.469 -6.796 -0.458 1.00 0.00 41 ARG A N 16
ATOM 10643 C CA . ARG A 1 41 ? -5.908 -7.024 -0.447 1.00 0.00 41 ARG A CA 16
ATOM 10644 C C . ARG A 1 41 ? -6.324 -7.765 0.815 1.00 0.00 41 ARG A C 16
ATOM 10645 O O . ARG A 1 41 ? -7.225 -8.604 0.791 1.00 0.00 41 ARG A O 16
ATOM 10666 N N . LYS A 1 42 ? -5.658 -7.444 1.917 1.00 0.00 42 LYS A N 16
ATOM 10667 C CA . LYS A 1 42 ? -5.950 -8.069 3.197 1.00 0.00 42 LYS A CA 16
ATOM 10668 C C . LYS A 1 42 ? -5.744 -9.579 3.128 1.00 0.00 42 LYS A C 16
ATOM 10669 O O . LYS A 1 42 ? -6.511 -10.247 2.406 1.00 0.00 42 LYS A O 16
ATOM 10689 N N . PHE A 1 1 ? 4.008 26.944 3.835 1.00 0.00 1 PHE A N 17
ATOM 10690 C CA . PHE A 1 1 ? 3.094 25.786 3.657 1.00 0.00 1 PHE A CA 17
ATOM 10691 C C . PHE A 1 1 ? 3.874 24.482 3.525 1.00 0.00 1 PHE A C 17
ATOM 10692 O O . PHE A 1 1 ? 4.899 24.426 2.846 1.00 0.00 1 PHE A O 17
ATOM 10711 N N . VAL A 1 2 ? 3.381 23.434 4.179 1.00 0.00 2 VAL A N 17
ATOM 10712 C CA . VAL A 1 2 ? 4.032 22.130 4.135 1.00 0.00 2 VAL A CA 17
ATOM 10713 C C . VAL A 1 2 ? 3.118 21.082 3.509 1.00 0.00 2 VAL A C 17
ATOM 10714 O O . VAL A 1 2 ? 1.900 21.120 3.686 1.00 0.00 2 VAL A O 17
ATOM 10727 N N . GLN A 1 3 ? 3.714 20.147 2.776 1.00 0.00 3 GLN A N 17
ATOM 10728 C CA . GLN A 1 3 ? 2.953 19.088 2.122 1.00 0.00 3 GLN A CA 17
ATOM 10729 C C . GLN A 1 3 ? 2.992 17.803 2.943 1.00 0.00 3 GLN A C 17
ATOM 10730 O O . GLN A 1 3 ? 3.952 17.548 3.670 1.00 0.00 3 GLN A O 17
ATOM 10744 N N . HIS A 1 4 ? 1.942 16.998 2.823 1.00 0.00 4 HIS A N 17
ATOM 10745 C CA . HIS A 1 4 ? 1.854 15.739 3.552 1.00 0.00 4 HIS A CA 17
ATOM 10746 C C . HIS A 1 4 ? 2.150 14.556 2.634 1.00 0.00 4 HIS A C 17
ATOM 10747 O O . HIS A 1 4 ? 3.254 14.430 2.104 1.00 0.00 4 HIS A O 17
ATOM 10762 N N . ARG A 1 5 ? 1.157 13.691 2.451 1.00 0.00 5 ARG A N 17
ATOM 10763 C CA . ARG A 1 5 ? 1.311 12.519 1.597 1.00 0.00 5 ARG A CA 17
ATOM 10764 C C . ARG A 1 5 ? -0.008 12.159 0.920 1.00 0.00 5 ARG A C 17
ATOM 10765 O O . ARG A 1 5 ? -1.056 12.720 1.239 1.00 0.00 5 ARG A O 17
ATOM 10786 N N . PRO A 1 6 ? 0.032 11.213 -0.029 1.00 0.00 6 PRO A N 17
ATOM 10787 C CA . PRO A 1 6 ? -1.158 10.770 -0.761 1.00 0.00 6 PRO A CA 17
ATOM 10788 C C . PRO A 1 6 ? -2.062 9.875 0.080 1.00 0.00 6 PRO A C 17
ATOM 10789 O O . PRO A 1 6 ? -2.499 10.259 1.165 1.00 0.00 6 PRO A O 17
ATOM 10800 N N . ARG A 1 7 ? -2.340 8.678 -0.430 1.00 0.00 7 ARG A N 17
ATOM 10801 C CA . ARG A 1 7 ? -3.193 7.727 0.271 1.00 0.00 7 ARG A CA 17
ATOM 10802 C C . ARG A 1 7 ? -2.368 6.592 0.863 1.00 0.00 7 ARG A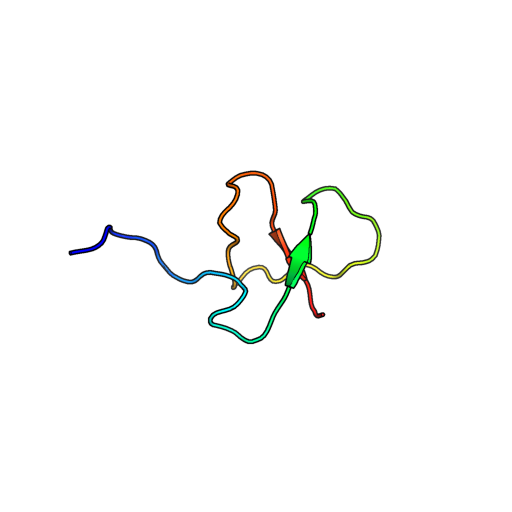 C 17
ATOM 10803 O O . ARG A 1 7 ? -1.277 6.284 0.384 1.00 0.00 7 ARG A O 17
ATOM 10824 N N . ASP A 1 8 ? -2.901 5.972 1.910 1.00 0.00 8 ASP A N 17
ATOM 10825 C CA . ASP A 1 8 ? -2.221 4.872 2.572 1.00 0.00 8 ASP A CA 17
ATOM 10826 C C . ASP A 1 8 ? -2.835 3.540 2.166 1.00 0.00 8 ASP A C 17
ATOM 10827 O O . ASP A 1 8 ? -3.304 3.377 1.042 1.00 0.00 8 ASP A O 17
ATOM 10836 N N . CYS A 1 9 ? -2.829 2.597 3.097 1.00 0.00 9 CYS A N 17
ATOM 10837 C CA . CYS A 1 9 ? -3.389 1.275 2.857 1.00 0.00 9 CYS A CA 17
ATOM 10838 C C . CYS A 1 9 ? -4.621 1.050 3.719 1.00 0.00 9 CYS A C 17
ATOM 10839 O O . CYS A 1 9 ? -5.637 0.540 3.250 1.00 0.00 9 CYS A O 17
ATOM 10846 N N . GLU A 1 10 ? -4.521 1.435 4.986 1.00 0.00 10 GLU A N 17
ATOM 10847 C CA . GLU A 1 10 ? -5.628 1.274 5.922 1.00 0.00 10 GLU A CA 17
ATOM 10848 C C . GLU A 1 10 ? -6.766 2.235 5.597 1.00 0.00 10 GLU A C 17
ATOM 10849 O O . GLU A 1 10 ? -7.923 1.975 5.927 1.00 0.00 10 GLU A O 17
ATOM 10861 N N . SER A 1 11 ? -6.432 3.341 4.942 1.00 0.00 11 SER A N 17
ATOM 10862 C CA . SER A 1 11 ? -7.429 4.335 4.569 1.00 0.00 11 SER A CA 17
ATOM 10863 C C . SER A 1 11 ? -8.287 3.818 3.423 1.00 0.00 11 SER A C 17
ATOM 10864 O O . SER A 1 11 ? -9.225 4.480 2.982 1.00 0.00 11 SER A O 17
ATOM 10872 N N . ILE A 1 12 ? -7.945 2.629 2.943 1.00 0.00 12 ILE A N 17
ATOM 10873 C CA . ILE A 1 12 ? -8.664 2.009 1.847 1.00 0.00 12 ILE A CA 17
ATOM 10874 C C . ILE A 1 12 ? -9.198 0.639 2.252 1.00 0.00 12 ILE A C 17
ATOM 10875 O O . ILE A 1 12 ? -9.842 -0.049 1.459 1.00 0.00 12 ILE A O 17
ATOM 10891 N N . ASN A 1 13 ? -8.923 0.253 3.491 1.00 0.00 13 ASN A N 17
ATOM 10892 C CA . ASN A 1 13 ? -9.370 -1.035 4.012 1.00 0.00 13 ASN A CA 17
ATOM 10893 C C . ASN A 1 13 ? -8.448 -2.159 3.551 1.00 0.00 13 ASN A C 17
ATOM 10894 O O . ASN A 1 13 ? -8.902 -3.258 3.234 1.00 0.00 13 ASN A O 17
ATOM 10905 N N . GLY A 1 14 ? -7.149 -1.876 3.518 1.00 0.00 14 GLY A N 17
ATOM 10906 C CA . GLY A 1 14 ? -6.180 -2.871 3.098 1.00 0.00 14 GLY A CA 17
ATOM 10907 C C . GLY A 1 14 ? -5.243 -3.276 4.219 1.00 0.00 14 GLY A C 17
ATOM 10908 O O . GLY A 1 14 ? -5.461 -2.920 5.377 1.00 0.00 14 GLY A O 17
ATOM 10912 N N . VAL A 1 15 ? -4.197 -4.022 3.876 1.00 0.00 15 VAL A N 17
ATOM 10913 C CA . VAL A 1 15 ? -3.224 -4.474 4.865 1.00 0.00 15 VAL A CA 17
ATOM 10914 C C . VAL A 1 15 ? -1.827 -3.971 4.522 1.00 0.00 15 VAL A C 17
ATOM 10915 O O . VAL A 1 15 ? -1.505 -3.748 3.357 1.00 0.00 15 VAL A O 17
ATOM 10928 N N . CYS A 1 16 ? -1.001 -3.788 5.545 1.00 0.00 16 CYS A N 17
ATOM 10929 C CA . CYS A 1 16 ? 0.359 -3.306 5.344 1.00 0.00 16 CYS A CA 17
ATOM 10930 C C . CYS A 1 16 ? 1.372 -4.424 5.559 1.00 0.00 16 CYS A C 17
ATOM 10931 O O . CYS A 1 16 ? 1.781 -4.698 6.687 1.00 0.00 16 CYS A O 17
ATOM 10938 N N . ARG A 1 17 ? 1.774 -5.067 4.468 1.00 0.00 17 ARG A N 17
ATOM 10939 C CA . ARG A 1 17 ? 2.741 -6.157 4.533 1.00 0.00 17 ARG A CA 17
ATOM 10940 C C . ARG A 1 17 ? 4.049 -5.763 3.856 1.00 0.00 17 ARG A C 17
ATOM 10941 O O . ARG A 1 17 ? 4.288 -4.587 3.581 1.00 0.00 17 ARG A O 17
ATOM 10962 N N . HIS A 1 18 ? 4.893 -6.755 3.590 1.00 0.00 18 HIS A N 17
ATOM 10963 C CA . HIS A 1 18 ? 6.177 -6.514 2.945 1.00 0.00 18 HIS A CA 17
ATOM 10964 C C . HIS A 1 18 ? 6.019 -6.438 1.432 1.00 0.00 18 HIS A C 17
ATOM 10965 O O . HIS A 1 18 ? 5.309 -7.243 0.830 1.00 0.00 18 HIS A O 17
ATOM 10980 N N . LYS A 1 19 ? 6.690 -5.469 0.826 1.00 0.00 19 LYS A N 17
ATOM 10981 C CA . LYS A 1 19 ? 6.632 -5.289 -0.620 1.00 0.00 19 LYS A CA 17
ATOM 10982 C C . LYS A 1 19 ? 7.186 -6.515 -1.336 1.00 0.00 19 LYS A C 17
ATOM 10983 O O . LYS A 1 19 ? 7.189 -6.583 -2.565 1.00 0.00 19 LYS A O 17
ATOM 11002 N N . ASP A 1 20 ? 7.652 -7.484 -0.554 1.00 0.00 20 ASP A N 17
ATOM 11003 C CA . ASP A 1 20 ? 8.206 -8.713 -1.106 1.00 0.00 20 ASP A CA 17
ATOM 11004 C C . ASP A 1 20 ? 7.565 -9.932 -0.452 1.00 0.00 20 ASP A C 17
ATOM 11005 O O . ASP A 1 20 ? 8.160 -11.008 -0.402 1.00 0.00 20 ASP A O 17
ATOM 11014 N N . THR A 1 21 ? 6.346 -9.753 0.048 1.00 0.00 21 THR A N 17
ATOM 11015 C CA . THR A 1 21 ? 5.621 -10.836 0.699 1.00 0.00 21 THR A CA 17
ATOM 11016 C C . THR A 1 21 ? 5.703 -12.109 -0.128 1.00 0.00 21 THR A C 17
ATOM 11017 O O . THR A 1 21 ? 6.691 -12.840 -0.062 1.00 0.00 21 THR A O 17
ATOM 11028 N N . VAL A 1 22 ? 4.660 -12.374 -0.905 1.00 0.00 22 VAL A N 17
ATOM 11029 C CA . VAL A 1 22 ? 4.626 -13.565 -1.735 1.00 0.00 22 VAL A CA 17
ATOM 11030 C C . VAL A 1 22 ? 3.380 -13.606 -2.610 1.00 0.00 22 VAL A C 17
ATOM 11031 O O . VAL A 1 22 ? 3.467 -13.550 -3.837 1.00 0.00 22 VAL A O 17
ATOM 11044 N N . ASN A 1 23 ? 2.226 -13.720 -1.972 1.00 0.00 23 ASN A N 17
ATOM 11045 C CA . ASN A 1 23 ? 0.963 -13.786 -2.689 1.00 0.00 23 ASN A CA 17
ATOM 11046 C C . ASN A 1 23 ? -0.058 -12.822 -2.094 1.00 0.00 23 ASN A C 17
ATOM 11047 O O . ASN A 1 23 ? -1.266 -13.025 -2.220 1.00 0.00 23 ASN A O 17
ATOM 11058 N N . CYS A 1 24 ? 0.436 -11.772 -1.448 1.00 0.00 24 CYS A N 17
ATOM 11059 C CA . CYS A 1 24 ? -0.435 -10.776 -0.834 1.00 0.00 24 CYS A CA 17
ATOM 11060 C C . CYS A 1 24 ? -0.637 -9.583 -1.763 1.00 0.00 24 CYS A C 17
ATOM 11061 O O . CYS A 1 24 ? -0.096 -8.503 -1.529 1.00 0.00 24 CYS A O 17
ATOM 11068 N N . ARG A 1 25 ? -1.420 -9.787 -2.818 1.00 0.00 25 ARG A N 17
ATOM 11069 C CA . ARG A 1 25 ? -1.695 -8.726 -3.781 1.00 0.00 25 ARG A CA 17
ATOM 11070 C C . ARG A 1 25 ? -1.421 -7.357 -3.169 1.00 0.00 25 ARG A C 17
ATOM 11071 O O . ARG A 1 25 ? -1.809 -7.089 -2.033 1.00 0.00 25 ARG A O 17
ATOM 11092 N N . GLU A 1 26 ? -0.750 -6.495 -3.926 1.00 0.00 26 GLU A N 17
ATOM 11093 C CA . GLU A 1 26 ? -0.425 -5.154 -3.455 1.00 0.00 26 GLU A CA 17
ATOM 11094 C C . GLU A 1 26 ? -1.391 -4.123 -4.031 1.00 0.00 26 GLU A C 17
ATOM 11095 O O . GLU A 1 26 ? -1.941 -4.312 -5.117 1.00 0.00 26 GLU A O 17
ATOM 11107 N N . ILE A 1 27 ? -1.599 -3.036 -3.295 1.00 0.00 27 ILE A N 17
ATOM 11108 C CA . ILE A 1 27 ? -2.501 -1.979 -3.727 1.00 0.00 27 ILE A CA 17
ATOM 11109 C C . ILE A 1 27 ? -1.741 -0.698 -4.056 1.00 0.00 27 ILE A C 17
ATOM 11110 O O . ILE A 1 27 ? -1.565 0.167 -3.199 1.00 0.00 27 ILE A O 17
ATOM 11126 N N . PHE A 1 28 ? -1.297 -0.576 -5.303 1.00 0.00 28 PHE A N 17
ATOM 11127 C CA . PHE A 1 28 ? -0.565 0.608 -5.740 1.00 0.00 28 PHE A CA 17
ATOM 11128 C C . PHE A 1 28 ? -1.252 1.874 -5.243 1.00 0.00 28 PHE A C 17
ATOM 11129 O O . PHE A 1 28 ? -0.717 2.608 -4.413 1.00 0.00 28 PHE A O 17
ATOM 11146 N N . LEU A 1 29 ? -2.445 2.113 -5.769 1.00 0.00 29 LEU A N 17
ATOM 11147 C CA . LEU A 1 29 ? -3.241 3.278 -5.409 1.00 0.00 29 LEU A CA 17
ATOM 11148 C C . LEU A 1 29 ? -3.066 3.653 -3.941 1.00 0.00 29 LEU A C 17
ATOM 11149 O O . LEU A 1 29 ? -2.979 4.832 -3.596 1.00 0.00 29 LEU A O 17
ATOM 11165 N N . ALA A 1 30 ? -3.027 2.645 -3.082 1.00 0.00 30 ALA A N 17
ATOM 11166 C CA . ALA A 1 30 ? -2.876 2.865 -1.648 1.00 0.00 30 ALA A CA 17
ATOM 11167 C C . ALA A 1 30 ? -1.424 2.681 -1.211 1.00 0.00 30 ALA A C 17
ATOM 11168 O O . ALA A 1 30 ? -0.658 1.970 -1.860 1.00 0.00 30 ALA A O 17
ATOM 11175 N N . ASP A 1 31 ? -1.052 3.334 -0.112 1.00 0.00 31 ASP A N 17
ATOM 11176 C CA . ASP A 1 31 ? 0.312 3.246 0.403 1.00 0.00 31 ASP A CA 17
ATOM 11177 C C . ASP A 1 31 ? 0.328 2.730 1.836 1.00 0.00 31 ASP A C 17
ATOM 11178 O O . ASP A 1 31 ? -0.720 2.548 2.453 1.00 0.00 31 ASP A O 17
ATOM 11187 N N . CYS A 1 32 ? 1.526 2.500 2.362 1.00 0.00 32 CYS A N 17
ATOM 11188 C CA . CYS A 1 32 ? 1.674 2.013 3.723 1.00 0.00 32 CYS A CA 17
ATOM 11189 C C . CYS A 1 32 ? 2.012 3.158 4.661 1.00 0.00 32 CYS A C 17
ATOM 11190 O O . CYS A 1 32 ? 1.595 4.297 4.444 1.00 0.00 32 CYS A O 17
ATOM 11197 N N . TYR A 1 33 ? 2.759 2.852 5.708 1.00 0.00 33 TYR A N 17
ATOM 11198 C CA . TYR A 1 33 ? 3.142 3.847 6.683 1.00 0.00 33 TYR A CA 17
ATOM 11199 C C . TYR A 1 33 ? 4.530 3.555 7.230 1.00 0.00 33 TYR A C 17
ATOM 11200 O O . TYR A 1 33 ? 5.111 4.359 7.960 1.00 0.00 33 TYR A O 17
ATOM 11218 N N . ASN A 1 34 ? 5.045 2.390 6.874 1.00 0.00 34 ASN A N 17
ATOM 11219 C CA . ASN A 1 34 ? 6.356 1.954 7.321 1.00 0.00 34 ASN A CA 17
ATOM 11220 C C . ASN A 1 34 ? 7.445 2.413 6.358 1.00 0.00 34 ASN A C 17
ATOM 11221 O O . ASN A 1 34 ? 8.624 2.453 6.710 1.00 0.00 34 ASN A O 17
ATOM 11232 N N . ASP A 1 35 ? 7.040 2.751 5.143 1.00 0.00 35 ASP A N 17
ATOM 11233 C CA . ASP A 1 35 ? 7.978 3.200 4.122 1.00 0.00 35 ASP A CA 17
ATOM 11234 C C . ASP A 1 35 ? 8.562 2.008 3.374 1.00 0.00 35 ASP A C 17
ATOM 11235 O O . ASP A 1 35 ? 8.965 2.123 2.216 1.00 0.00 35 ASP A O 17
ATOM 11244 N N . GLY A 1 36 ? 8.599 0.862 4.045 1.00 0.00 36 GLY A N 17
ATOM 11245 C CA . GLY A 1 36 ? 9.129 -0.341 3.433 1.00 0.00 36 GLY A CA 17
ATOM 11246 C C . GLY A 1 36 ? 8.057 -1.385 3.194 1.00 0.00 36 GLY A C 17
ATOM 11247 O O . GLY A 1 36 ? 8.320 -2.432 2.604 1.00 0.00 36 GLY A O 17
ATOM 11251 N N . GLN A 1 37 ? 6.842 -1.098 3.654 1.00 0.00 37 GLN A N 17
ATOM 11252 C CA . GLN A 1 37 ? 5.725 -2.018 3.487 1.00 0.00 37 GLN A CA 17
ATOM 11253 C C . GLN A 1 37 ? 4.693 -1.448 2.521 1.00 0.00 37 GLN A C 17
ATOM 11254 O O . GLN A 1 37 ? 4.482 -0.237 2.469 1.00 0.00 37 GLN A O 17
ATOM 11268 N N . LYS A 1 38 ? 4.055 -2.327 1.757 1.00 0.00 38 LYS A N 17
ATOM 11269 C CA . LYS A 1 38 ? 3.045 -1.908 0.793 1.00 0.00 38 LYS A CA 17
ATOM 11270 C C . LYS A 1 38 ? 1.664 -2.407 1.205 1.00 0.00 38 LYS A C 17
ATOM 11271 O O . LYS A 1 38 ? 1.513 -3.070 2.231 1.00 0.00 38 LYS A O 17
ATOM 11290 N N . CYS A 1 39 ? 0.660 -2.082 0.398 1.00 0.00 39 CYS A N 17
ATOM 11291 C CA . CYS A 1 39 ? -0.708 -2.496 0.681 1.00 0.00 39 CYS A CA 17
ATOM 11292 C C . CYS A 1 39 ? -1.013 -3.850 0.053 1.00 0.00 39 CYS A C 17
ATOM 11293 O O . CYS A 1 39 ? -0.418 -4.230 -0.955 1.00 0.00 39 CYS A O 17
ATOM 11300 N N . CYS A 1 40 ? -1.950 -4.571 0.657 1.00 0.00 40 CYS A N 17
ATOM 11301 C CA . CYS A 1 40 ? -2.348 -5.882 0.165 1.00 0.00 40 CYS A CA 17
ATOM 11302 C C . CYS A 1 40 ? -3.856 -6.067 0.288 1.00 0.00 40 CYS A C 17
ATOM 11303 O O . CYS A 1 40 ? -4.491 -5.489 1.169 1.00 0.00 40 CYS A O 17
ATOM 11310 N N . ARG A 1 41 ? -4.425 -6.878 -0.598 1.00 0.00 41 ARG A N 17
ATOM 11311 C CA . ARG A 1 41 ? -5.860 -7.135 -0.577 1.00 0.00 41 ARG A CA 17
ATOM 11312 C C . ARG A 1 41 ? -6.226 -8.036 0.595 1.00 0.00 41 ARG A C 17
ATOM 11313 O O . ARG A 1 41 ? -6.895 -9.056 0.425 1.00 0.00 41 ARG A O 17
ATOM 11334 N N . LYS A 1 42 ? -5.779 -7.651 1.784 1.00 0.00 42 LYS A N 17
ATOM 11335 C CA . LYS A 1 42 ? -6.052 -8.416 2.991 1.00 0.00 42 LYS A CA 17
ATOM 11336 C C . LYS A 1 42 ? -6.188 -9.902 2.675 1.00 0.00 42 LYS A C 17
ATOM 11337 O O . LYS A 1 42 ? -5.171 -10.621 2.763 1.00 0.00 42 LYS A O 17
ATOM 11357 N N . PHE A 1 1 ? -2.635 17.789 3.120 1.00 0.00 1 PHE A N 18
ATOM 11358 C CA . PHE A 1 1 ? -2.000 16.742 2.276 1.00 0.00 1 PHE A CA 18
ATOM 11359 C C . PHE A 1 1 ? -2.423 16.878 0.817 1.00 0.00 1 PHE A C 18
ATOM 11360 O O . PHE A 1 1 ? -3.542 16.523 0.449 1.00 0.00 1 PHE A O 18
ATOM 11379 N N . VAL A 1 2 ? -1.519 17.394 -0.008 1.00 0.00 2 VAL A N 18
ATOM 11380 C CA . VAL A 1 2 ? -1.795 17.578 -1.427 1.00 0.00 2 VAL A CA 18
ATOM 11381 C C . VAL A 1 2 ? -0.899 16.687 -2.280 1.00 0.00 2 VAL A C 18
ATOM 11382 O O . VAL A 1 2 ? 0.122 16.186 -1.809 1.00 0.00 2 VAL A O 18
ATOM 11395 N N . GLN A 1 3 ? -1.289 16.493 -3.538 1.00 0.00 3 GLN A N 18
ATOM 11396 C CA . GLN A 1 3 ? -0.523 15.662 -4.460 1.00 0.00 3 GLN A CA 18
ATOM 11397 C C . GLN A 1 3 ? 0.817 15.261 -3.850 1.00 0.00 3 GLN A C 18
ATOM 11398 O O . GLN A 1 3 ? 1.822 15.949 -4.030 1.00 0.00 3 GLN A O 18
ATOM 11412 N N . HIS A 1 4 ? 0.825 14.146 -3.127 1.00 0.00 4 HIS A N 18
ATOM 11413 C CA . HIS A 1 4 ? 2.043 13.660 -2.489 1.00 0.00 4 HIS A CA 18
ATOM 11414 C C . HIS A 1 4 ? 2.075 12.135 -2.457 1.00 0.00 4 HIS A C 18
ATOM 11415 O O . HIS A 1 4 ? 2.415 11.489 -3.447 1.00 0.00 4 HIS A O 18
ATOM 11430 N N . ARG A 1 5 ? 1.726 11.566 -1.307 1.00 0.00 5 ARG A N 18
ATOM 11431 C CA . ARG A 1 5 ? 1.720 10.116 -1.138 1.00 0.00 5 ARG A CA 18
ATOM 11432 C C . ARG A 1 5 ? 0.362 9.523 -1.498 1.00 0.00 5 ARG A C 18
ATOM 11433 O O . ARG A 1 5 ? -0.681 10.054 -1.115 1.00 0.00 5 ARG A O 18
ATOM 11454 N N . PRO A 1 6 ? 0.363 8.404 -2.238 1.00 0.00 6 PRO A N 18
ATOM 11455 C CA . PRO A 1 6 ? -0.869 7.724 -2.649 1.00 0.00 6 PRO A CA 18
ATOM 11456 C C . PRO A 1 6 ? -1.748 7.369 -1.458 1.00 0.00 6 PRO A C 18
ATOM 11457 O O . PRO A 1 6 ? -1.256 6.923 -0.422 1.00 0.00 6 PRO A O 18
ATOM 11468 N N . ARG A 1 7 ? -3.050 7.574 -1.609 1.00 0.00 7 ARG A N 18
ATOM 11469 C CA . ARG A 1 7 ? -3.993 7.278 -0.540 1.00 0.00 7 ARG A CA 18
ATOM 11470 C C . ARG A 1 7 ? -3.445 6.195 0.377 1.00 0.00 7 ARG A C 18
ATOM 11471 O O . ARG A 1 7 ? -2.948 5.166 -0.083 1.00 0.00 7 ARG A O 18
ATOM 11492 N N . ASP A 1 8 ? -3.541 6.434 1.679 1.00 0.00 8 ASP A N 18
ATOM 11493 C CA . ASP A 1 8 ? -3.061 5.489 2.666 1.00 0.00 8 ASP A CA 18
ATOM 11494 C C . ASP A 1 8 ? -3.634 4.099 2.413 1.00 0.00 8 ASP A C 18
ATOM 11495 O O . ASP A 1 8 ? -4.692 3.955 1.800 1.00 0.00 8 ASP A O 18
ATOM 11504 N N . CYS A 1 9 ? -2.927 3.079 2.882 1.00 0.00 9 CYS A N 18
ATOM 11505 C CA . CYS A 1 9 ? -3.362 1.700 2.699 1.00 0.00 9 CYS A CA 18
ATOM 11506 C C . CYS A 1 9 ? -4.473 1.333 3.677 1.00 0.00 9 CYS A C 18
ATOM 11507 O O . CYS A 1 9 ? -5.515 0.814 3.281 1.00 0.00 9 CYS A O 18
ATOM 11514 N N . GLU A 1 10 ? -4.237 1.591 4.956 1.00 0.00 10 GLU A N 18
ATOM 11515 C CA . GLU A 1 10 ? -5.212 1.275 5.992 1.00 0.00 10 GLU A CA 18
ATOM 11516 C C . GLU A 1 10 ? -6.446 2.168 5.889 1.00 0.00 10 GLU A C 18
ATOM 11517 O O . GLU A 1 10 ? -7.541 1.775 6.294 1.00 0.00 10 GLU A O 18
ATOM 11529 N N . SER A 1 11 ? -6.267 3.368 5.345 1.00 0.00 11 SER A N 18
ATOM 11530 C CA . SER A 1 11 ? -7.371 4.308 5.193 1.00 0.00 11 SER A CA 18
ATOM 11531 C C . SER A 1 11 ? -8.309 3.862 4.079 1.00 0.00 11 SER A C 18
ATOM 11532 O O . SER A 1 11 ? -9.385 4.430 3.893 1.00 0.00 11 SER A O 18
ATOM 11540 N N . ILE A 1 12 ? -7.888 2.845 3.340 1.00 0.00 12 ILE A N 18
ATOM 11541 C CA . ILE A 1 12 ? -8.680 2.319 2.241 1.00 0.00 12 ILE A CA 18
ATOM 11542 C C . ILE A 1 12 ? -9.189 0.917 2.552 1.00 0.00 12 ILE A C 18
ATOM 11543 O O . ILE A 1 12 ? -9.811 0.268 1.711 1.00 0.00 12 ILE A O 18
ATOM 11559 N N . ASN A 1 13 ? -8.915 0.460 3.765 1.00 0.00 13 ASN A N 18
ATOM 11560 C CA . ASN A 1 13 ? -9.335 -0.866 4.203 1.00 0.00 13 ASN A CA 18
ATOM 11561 C C . ASN A 1 13 ? -8.381 -1.937 3.687 1.00 0.00 13 ASN A C 18
ATOM 11562 O O . ASN A 1 13 ? -8.787 -3.066 3.409 1.00 0.00 13 ASN A O 18
ATOM 11573 N N . GLY A 1 14 ? -7.108 -1.576 3.570 1.00 0.00 14 GLY A N 18
ATOM 11574 C CA . GLY A 1 14 ? -6.109 -2.514 3.095 1.00 0.00 14 GLY A CA 18
ATOM 11575 C C . GLY A 1 14 ? -5.140 -2.916 4.190 1.00 0.00 14 GLY A C 18
ATOM 11576 O O . GLY A 1 14 ? -5.166 -2.354 5.285 1.00 0.00 14 GLY A O 18
ATOM 11580 N N . VAL A 1 15 ? -4.283 -3.889 3.898 1.00 0.00 15 VAL A N 18
ATOM 11581 C CA . VAL A 1 15 ? -3.308 -4.357 4.874 1.00 0.00 15 VAL A CA 18
ATOM 11582 C C . VAL A 1 15 ? -1.902 -3.896 4.507 1.00 0.00 15 VAL A C 18
ATOM 11583 O O . VAL A 1 15 ? -1.595 -3.685 3.336 1.00 0.00 15 VAL A O 18
ATOM 11596 N N . CYS A 1 16 ? -1.056 -3.731 5.514 1.00 0.00 16 CYS A N 18
ATOM 11597 C CA . CYS A 1 16 ? 0.313 -3.286 5.288 1.00 0.00 16 CYS A CA 18
ATOM 11598 C C . CYS A 1 16 ? 1.307 -4.416 5.530 1.00 0.00 16 CYS A C 18
ATOM 11599 O O . CYS A 1 16 ? 1.694 -4.687 6.667 1.00 0.00 16 CYS A O 18
ATOM 11606 N N . ARG A 1 17 ? 1.716 -5.073 4.448 1.00 0.00 17 ARG A N 18
ATOM 11607 C CA . ARG A 1 17 ? 2.666 -6.176 4.535 1.00 0.00 17 ARG A CA 18
ATOM 11608 C C . ARG A 1 17 ? 4.009 -5.785 3.925 1.00 0.00 17 ARG A C 18
ATOM 11609 O O . ARG A 1 17 ? 4.300 -4.602 3.749 1.00 0.00 17 ARG A O 18
ATOM 11630 N N . HIS A 1 18 ? 4.822 -6.786 3.602 1.00 0.00 18 HIS A N 18
ATOM 11631 C CA . HIS A 1 18 ? 6.130 -6.545 3.011 1.00 0.00 18 HIS A CA 18
ATOM 11632 C C . HIS A 1 18 ? 6.023 -6.414 1.497 1.00 0.00 18 HIS A C 18
ATOM 11633 O O . HIS A 1 18 ? 5.239 -7.114 0.856 1.00 0.00 18 HIS A O 18
ATOM 11648 N N . LYS A 1 19 ? 6.811 -5.508 0.936 1.00 0.00 19 LYS A N 18
ATOM 11649 C CA . LYS A 1 19 ? 6.807 -5.274 -0.504 1.00 0.00 19 LYS A CA 18
ATOM 11650 C C . LYS A 1 19 ? 7.405 -6.457 -1.257 1.00 0.00 19 LYS A C 18
ATOM 11651 O O . LYS A 1 19 ? 7.560 -6.414 -2.477 1.00 0.00 19 LYS A O 18
ATOM 11670 N N . ASP A 1 20 ? 7.735 -7.514 -0.524 1.00 0.00 20 ASP A N 18
ATOM 11671 C CA . ASP A 1 20 ? 8.311 -8.710 -1.128 1.00 0.00 20 ASP A CA 18
ATOM 11672 C C . ASP A 1 20 ? 7.637 -9.964 -0.585 1.00 0.00 20 ASP A C 18
ATOM 11673 O O . ASP A 1 20 ? 8.209 -11.053 -0.620 1.00 0.00 20 ASP A O 18
ATOM 11682 N N . THR A 1 21 ? 6.416 -9.801 -0.086 1.00 0.00 21 THR A N 18
ATOM 11683 C CA . THR A 1 21 ? 5.662 -10.918 0.463 1.00 0.00 21 THR A CA 18
ATOM 11684 C C . THR A 1 21 ? 5.794 -12.142 -0.431 1.00 0.00 21 THR A C 18
ATOM 11685 O O . THR A 1 21 ? 6.829 -12.808 -0.443 1.00 0.00 21 THR A O 18
ATOM 11696 N N . VAL A 1 22 ? 4.738 -12.433 -1.179 1.00 0.00 22 VAL A N 18
ATOM 11697 C CA . VAL A 1 22 ? 4.736 -13.577 -2.074 1.00 0.00 22 VAL A CA 18
ATOM 11698 C C . VAL A 1 22 ? 3.443 -13.654 -2.871 1.00 0.00 22 VAL A C 18
ATOM 11699 O O . VAL A 1 22 ? 3.450 -13.606 -4.101 1.00 0.00 22 VAL A O 18
ATOM 11712 N N . ASN A 1 23 ? 2.338 -13.789 -2.157 1.00 0.00 23 ASN A N 18
ATOM 11713 C CA . ASN A 1 23 ? 1.032 -13.890 -2.783 1.00 0.00 23 ASN A CA 18
ATOM 11714 C C . ASN A 1 23 ? 0.023 -12.983 -2.088 1.00 0.00 23 ASN A C 18
ATOM 11715 O O . ASN A 1 23 ? -1.144 -13.340 -1.930 1.00 0.00 23 ASN A O 18
ATOM 11726 N N . CYS A 1 24 ? 0.484 -11.806 -1.674 1.00 0.00 24 CYS A N 18
ATOM 11727 C CA . CYS A 1 24 ? -0.374 -10.843 -0.993 1.00 0.00 24 CYS A CA 18
ATOM 11728 C C . CYS A 1 24 ? -0.628 -9.621 -1.872 1.00 0.00 24 CYS A C 18
ATOM 11729 O O . CYS A 1 24 ? -0.122 -8.533 -1.599 1.00 0.00 24 CYS A O 18
ATOM 11736 N N . ARG A 1 25 ? -1.414 -9.808 -2.928 1.00 0.00 25 ARG A N 18
ATOM 11737 C CA . ARG A 1 25 ? -1.734 -8.719 -3.844 1.00 0.00 25 ARG A CA 18
ATOM 11738 C C . ARG A 1 25 ? -1.458 -7.367 -3.195 1.00 0.00 25 ARG A C 18
ATOM 11739 O O . ARG A 1 25 ? -1.878 -7.113 -2.067 1.00 0.00 25 ARG A O 18
ATOM 11760 N N . GLU A 1 26 ? -0.746 -6.505 -3.915 1.00 0.00 26 GLU A N 18
ATOM 11761 C CA . GLU A 1 26 ? -0.412 -5.179 -3.407 1.00 0.00 26 GLU A CA 18
ATOM 11762 C C . GLU A 1 26 ? -1.338 -4.116 -3.991 1.00 0.00 26 GLU A C 18
ATOM 11763 O O . GLU A 1 26 ? -1.766 -4.213 -5.141 1.00 0.00 26 GLU A O 18
ATOM 11775 N N . ILE A 1 27 ? -1.637 -3.099 -3.189 1.00 0.00 27 ILE A N 18
ATOM 11776 C CA . ILE A 1 27 ? -2.504 -2.012 -3.619 1.00 0.00 27 ILE A CA 18
ATOM 11777 C C . ILE A 1 27 ? -1.687 -0.788 -4.014 1.00 0.00 27 ILE A C 18
ATOM 11778 O O . ILE A 1 27 ? -1.529 0.144 -3.227 1.00 0.00 27 ILE A O 18
ATOM 11794 N N . PHE A 1 28 ? -1.169 -0.800 -5.235 1.00 0.00 28 PHE A N 18
ATOM 11795 C CA . PHE A 1 28 ? -0.365 0.306 -5.741 1.00 0.00 28 PHE A CA 18
ATOM 11796 C C . PHE A 1 28 ? -0.979 1.646 -5.348 1.00 0.00 28 PHE A C 18
ATOM 11797 O O . PHE A 1 28 ? -0.408 2.402 -4.562 1.00 0.00 28 PHE A O 18
ATOM 11814 N N . LEU A 1 29 ? -2.145 1.928 -5.913 1.00 0.00 29 LEU A N 18
ATOM 11815 C CA . LEU A 1 29 ? -2.860 3.171 -5.647 1.00 0.00 29 LEU A CA 18
ATOM 11816 C C . LEU A 1 29 ? -2.665 3.642 -4.209 1.00 0.00 29 LEU A C 18
ATOM 11817 O O . LEU A 1 29 ? -2.426 4.824 -3.961 1.00 0.00 29 LEU A O 18
ATOM 11833 N N . ALA A 1 30 ? -2.783 2.717 -3.266 1.00 0.00 30 ALA A N 18
ATOM 11834 C CA . ALA A 1 30 ? -2.633 3.043 -1.853 1.00 0.00 30 ALA A CA 18
ATOM 11835 C C . ALA A 1 30 ? -1.237 2.701 -1.343 1.00 0.00 30 ALA A C 18
ATOM 11836 O O . ALA A 1 30 ? -0.648 1.696 -1.740 1.00 0.00 30 ALA A O 18
ATOM 11843 N N . ASP A 1 31 ? -0.717 3.548 -0.459 1.00 0.00 31 ASP A N 18
ATOM 11844 C CA . ASP A 1 31 ? 0.609 3.343 0.114 1.00 0.00 31 ASP A CA 18
ATOM 11845 C C . ASP A 1 31 ? 0.511 2.762 1.518 1.00 0.00 31 ASP A C 18
ATOM 11846 O O . ASP A 1 31 ? -0.585 2.562 2.041 1.00 0.00 31 ASP A O 18
ATOM 11855 N N . CYS A 1 32 ? 1.662 2.506 2.129 1.00 0.00 32 CYS A N 18
ATOM 11856 C CA . CYS A 1 32 ? 1.697 1.963 3.476 1.00 0.00 32 CYS A CA 18
ATOM 11857 C C . CYS A 1 32 ? 1.956 3.074 4.479 1.00 0.00 32 CYS A C 18
ATOM 11858 O O . CYS A 1 32 ? 1.488 4.200 4.307 1.00 0.00 32 CYS A O 18
ATOM 11865 N N . TYR A 1 33 ? 2.691 2.754 5.531 1.00 0.00 33 TYR A N 18
ATOM 11866 C CA . TYR A 1 33 ? 2.997 3.720 6.560 1.00 0.00 33 TYR A CA 18
ATOM 11867 C C . TYR A 1 33 ? 4.319 3.382 7.232 1.00 0.00 33 TYR A C 18
ATOM 11868 O O . TYR A 1 33 ? 4.836 4.148 8.045 1.00 0.00 33 TYR A O 18
ATOM 11886 N N . ASN A 1 34 ? 4.846 2.219 6.886 1.00 0.00 34 ASN A N 18
ATOM 11887 C CA . ASN A 1 34 ? 6.097 1.739 7.442 1.00 0.00 34 ASN A CA 18
ATOM 11888 C C . ASN A 1 34 ? 7.284 2.207 6.608 1.00 0.00 34 ASN A C 18
ATOM 11889 O O . ASN A 1 34 ? 8.422 2.216 7.077 1.00 0.00 34 ASN A O 18
ATOM 11900 N N . ASP A 1 35 ? 7.008 2.586 5.369 1.00 0.00 35 ASP A N 18
ATOM 11901 C CA . ASP A 1 35 ? 8.049 3.049 4.460 1.00 0.00 35 ASP A CA 18
ATOM 11902 C C . ASP A 1 35 ? 8.640 1.876 3.686 1.00 0.00 35 ASP A C 18
ATOM 11903 O O . ASP A 1 35 ? 9.044 2.019 2.532 1.00 0.00 35 ASP A O 18
ATOM 11912 N N . GLY A 1 36 ? 8.681 0.715 4.331 1.00 0.00 36 GLY A N 18
ATOM 11913 C CA . GLY A 1 36 ? 9.216 -0.472 3.691 1.00 0.00 36 GLY A CA 18
ATOM 11914 C C . GLY A 1 36 ? 8.147 -1.512 3.424 1.00 0.00 36 GLY A C 18
ATOM 11915 O O . GLY A 1 36 ? 8.442 -2.610 2.953 1.00 0.00 36 GLY A O 18
ATOM 11919 N N . GLN A 1 37 ? 6.900 -1.164 3.729 1.00 0.00 37 GLN A N 18
ATOM 11920 C CA . GLN A 1 37 ? 5.780 -2.072 3.523 1.00 0.00 37 GLN A CA 18
ATOM 11921 C C . GLN A 1 37 ? 4.790 -1.497 2.515 1.00 0.00 37 GLN A C 18
ATOM 11922 O O . GLN A 1 37 ? 4.649 -0.280 2.394 1.00 0.00 37 GLN A O 18
ATOM 11936 N N . LYS A 1 38 ? 4.103 -2.380 1.798 1.00 0.00 38 LYS A N 18
ATOM 11937 C CA . LYS A 1 38 ? 3.123 -1.961 0.805 1.00 0.00 38 LYS A CA 18
ATOM 11938 C C . LYS A 1 38 ? 1.725 -2.426 1.200 1.00 0.00 38 LYS A C 18
ATOM 11939 O O . LYS A 1 38 ? 1.545 -3.056 2.243 1.00 0.00 38 LYS A O 18
ATOM 11958 N N . CYS A 1 39 ? 0.738 -2.107 0.369 1.00 0.00 39 CYS A N 18
ATOM 11959 C CA . CYS A 1 39 ? -0.639 -2.492 0.644 1.00 0.00 39 CYS A CA 18
ATOM 11960 C C . CYS A 1 39 ? -0.966 -3.857 0.048 1.00 0.00 39 CYS A C 18
ATOM 11961 O O . CYS A 1 39 ? -0.362 -4.279 -0.937 1.00 0.00 39 CYS A O 18
ATOM 11968 N N . CYS A 1 40 ? -1.932 -4.539 0.655 1.00 0.00 40 CYS A N 18
ATOM 11969 C CA . CYS A 1 40 ? -2.357 -5.853 0.189 1.00 0.00 40 CYS A CA 18
ATOM 11970 C C . CYS A 1 40 ? -3.869 -5.993 0.311 1.00 0.00 40 CYS A C 18
ATOM 11971 O O . CYS A 1 40 ? -4.487 -5.391 1.189 1.00 0.00 40 CYS A O 18
ATOM 11978 N N . ARG A 1 41 ? -4.464 -6.789 -0.570 1.00 0.00 41 ARG A N 18
ATOM 11979 C CA . ARG A 1 41 ? -5.906 -7.000 -0.547 1.00 0.00 41 ARG A CA 18
ATOM 11980 C C . ARG A 1 41 ? -6.317 -7.796 0.688 1.00 0.00 41 ARG A C 18
ATOM 11981 O O . ARG A 1 41 ? -6.797 -8.925 0.582 1.00 0.00 41 ARG A O 18
ATOM 12002 N N . LYS A 1 42 ? -6.124 -7.198 1.860 1.00 0.00 42 LYS A N 18
ATOM 12003 C CA . LYS A 1 42 ? -6.472 -7.849 3.119 1.00 0.00 42 LYS A CA 18
ATOM 12004 C C . LYS A 1 42 ? -6.728 -9.337 2.910 1.00 0.00 42 LYS A C 18
ATOM 12005 O O . LYS A 1 42 ? -5.743 -10.091 2.758 1.00 0.00 42 LYS A O 18
ATOM 12025 N N . PHE A 1 1 ? 1.931 21.898 6.336 1.00 0.00 1 PHE A N 19
ATOM 12026 C CA . PHE A 1 1 ? 1.534 20.749 7.192 1.00 0.00 1 PHE A CA 19
ATOM 12027 C C . PHE A 1 1 ? 0.403 19.951 6.553 1.00 0.00 1 PHE A C 19
ATOM 12028 O O . PHE A 1 1 ? -0.584 19.616 7.211 1.00 0.00 1 PHE A O 19
ATOM 12047 N N . VAL A 1 2 ? 0.552 19.649 5.268 1.00 0.00 2 VAL A N 19
ATOM 12048 C CA . VAL A 1 2 ? -0.457 18.889 4.539 1.00 0.00 2 VAL A CA 19
ATOM 12049 C C . VAL A 1 2 ? 0.039 17.486 4.211 1.00 0.00 2 VAL A C 19
ATOM 12050 O O . VAL A 1 2 ? 1.230 17.277 3.975 1.00 0.00 2 VAL A O 19
ATOM 12063 N N . GLN A 1 3 ? -0.880 16.526 4.197 1.00 0.00 3 GLN A N 19
ATOM 12064 C CA . GLN A 1 3 ? -0.535 15.142 3.894 1.00 0.00 3 GLN A CA 19
ATOM 12065 C C . GLN A 1 3 ? -0.163 14.985 2.424 1.00 0.00 3 GLN A C 19
ATOM 12066 O O . GLN A 1 3 ? -1.034 14.873 1.562 1.00 0.00 3 GLN A O 19
ATOM 12080 N N . HIS A 1 4 ? 1.136 14.983 2.144 1.00 0.00 4 HIS A N 19
ATOM 12081 C CA . HIS A 1 4 ? 1.623 14.845 0.776 1.00 0.00 4 HIS A CA 19
ATOM 12082 C C . HIS A 1 4 ? 1.949 13.391 0.452 1.00 0.00 4 HIS A C 19
ATOM 12083 O O . HIS A 1 4 ? 3.091 13.057 0.131 1.00 0.00 4 HIS A O 19
ATOM 12098 N N . ARG A 1 5 ? 0.940 12.530 0.533 1.00 0.00 5 ARG A N 19
ATOM 12099 C CA . ARG A 1 5 ? 1.122 11.112 0.242 1.00 0.00 5 ARG A CA 19
ATOM 12100 C C . ARG A 1 5 ? -0.008 10.590 -0.639 1.00 0.00 5 ARG A C 19
ATOM 12101 O O . ARG A 1 5 ? -1.156 11.012 -0.509 1.00 0.00 5 ARG A O 19
ATOM 12122 N N . PRO A 1 6 ? 0.312 9.661 -1.550 1.00 0.00 6 PRO A N 19
ATOM 12123 C CA . PRO A 1 6 ? -0.671 9.074 -2.462 1.00 0.00 6 PRO A CA 19
ATOM 12124 C C . PRO A 1 6 ? -1.571 8.058 -1.767 1.00 0.00 6 PRO A C 19
ATOM 12125 O O . PRO A 1 6 ? -1.655 6.902 -2.183 1.00 0.00 6 PRO A O 19
ATOM 12136 N N . ARG A 1 7 ? -2.241 8.497 -0.706 1.00 0.00 7 ARG A N 19
ATOM 12137 C CA . ARG A 1 7 ? -3.133 7.625 0.049 1.00 0.00 7 ARG A CA 19
ATOM 12138 C C . ARG A 1 7 ? -2.382 6.415 0.588 1.00 0.00 7 ARG A C 19
ATOM 12139 O O . ARG A 1 7 ? -1.358 6.011 0.036 1.00 0.00 7 ARG A O 19
ATOM 12160 N N . ASP A 1 8 ? -2.899 5.837 1.667 1.00 0.00 8 ASP A N 19
ATOM 12161 C CA . ASP A 1 8 ? -2.281 4.671 2.274 1.00 0.00 8 ASP A CA 19
ATOM 12162 C C . ASP A 1 8 ? -3.107 3.429 1.998 1.00 0.00 8 ASP A C 19
ATOM 12163 O O . ASP A 1 8 ? -3.910 3.396 1.065 1.00 0.00 8 ASP A O 19
ATOM 12172 N N . CYS A 1 9 ? -2.914 2.414 2.823 1.00 0.00 9 CYS A N 19
ATOM 12173 C CA . CYS A 1 9 ? -3.646 1.167 2.682 1.00 0.00 9 CYS A CA 19
ATOM 12174 C C . CYS A 1 9 ? -4.757 1.074 3.716 1.00 0.00 9 CYS A C 19
ATOM 12175 O O . CYS A 1 9 ? -5.869 0.655 3.408 1.00 0.00 9 CYS A O 19
ATOM 12182 N N . GLU A 1 10 ? -4.444 1.466 4.944 1.00 0.00 10 GLU A N 19
ATOM 12183 C CA . GLU A 1 10 ? -5.412 1.417 6.029 1.00 0.00 10 GLU A CA 19
ATOM 12184 C C . GLU A 1 10 ? -6.585 2.355 5.767 1.00 0.00 10 GLU A C 19
ATOM 12185 O O . GLU A 1 10 ? -7.707 2.100 6.205 1.00 0.00 10 GLU A O 19
ATOM 12197 N N . SER A 1 11 ? -6.320 3.437 5.045 1.00 0.00 11 SER A N 19
ATOM 12198 C CA . SER A 1 11 ? -7.357 4.411 4.724 1.00 0.00 11 SER A CA 19
ATOM 12199 C C . SER A 1 11 ? -8.358 3.828 3.736 1.00 0.00 11 SER A C 19
ATOM 12200 O O . SER A 1 11 ? -9.454 4.360 3.555 1.00 0.00 11 SER A O 19
ATOM 12208 N N . ILE A 1 12 ? -7.972 2.730 3.096 1.00 0.00 12 ILE A N 19
ATOM 12209 C CA . ILE A 1 12 ? -8.825 2.072 2.123 1.00 0.00 12 ILE A CA 19
ATOM 12210 C C . ILE A 1 12 ? -9.371 0.757 2.670 1.00 0.00 12 ILE A C 19
ATOM 12211 O O . ILE A 1 12 ? -10.134 0.062 1.998 1.00 0.00 12 ILE A O 19
ATOM 12227 N N . ASN A 1 13 ? -8.972 0.425 3.889 1.00 0.00 13 ASN A N 19
ATOM 12228 C CA . ASN A 1 13 ? -9.411 -0.807 4.534 1.00 0.00 13 ASN A CA 19
ATOM 12229 C C . ASN A 1 13 ? -8.596 -2.001 4.045 1.00 0.00 13 ASN A C 19
ATOM 12230 O O . ASN A 1 13 ? -9.124 -3.097 3.865 1.00 0.00 13 ASN A O 19
ATOM 12241 N N . GLY A 1 14 ? -7.303 -1.775 3.837 1.00 0.00 14 GLY A N 19
ATOM 12242 C CA . GLY A 1 14 ? -6.424 -2.834 3.377 1.00 0.00 14 GLY A CA 19
ATOM 12243 C C . GLY A 1 14 ? -5.403 -3.225 4.427 1.00 0.00 14 GLY A C 19
ATOM 12244 O O . GLY A 1 14 ? -5.567 -2.913 5.606 1.00 0.00 14 GLY A O 19
ATOM 12248 N N . VAL A 1 15 ? -4.343 -3.909 4.003 1.00 0.00 15 VAL A N 19
ATOM 12249 C CA . VAL A 1 15 ? -3.299 -4.338 4.926 1.00 0.00 15 VAL A CA 19
ATOM 12250 C C . VAL A 1 15 ? -1.928 -3.849 4.483 1.00 0.00 15 VAL A C 19
ATOM 12251 O O . VAL A 1 15 ? -1.729 -3.490 3.324 1.00 0.00 15 VAL A O 19
ATOM 12264 N N . CYS A 1 16 ? -0.983 -3.832 5.416 1.00 0.00 16 CYS A N 19
ATOM 12265 C CA . CYS A 1 16 ? 0.370 -3.381 5.120 1.00 0.00 16 CYS A CA 19
ATOM 12266 C C . CYS A 1 16 ? 1.390 -4.473 5.423 1.00 0.00 16 CYS A C 19
ATOM 12267 O O . CYS A 1 16 ? 1.710 -4.734 6.584 1.00 0.00 16 CYS A O 19
ATOM 12274 N N . ARG A 1 17 ? 1.898 -5.107 4.372 1.00 0.00 17 ARG A N 19
ATOM 12275 C CA . ARG A 1 17 ? 2.885 -6.171 4.524 1.00 0.00 17 ARG A CA 19
ATOM 12276 C C . ARG A 1 17 ? 4.238 -5.737 3.967 1.00 0.00 17 ARG A C 19
ATOM 12277 O O . ARG A 1 17 ? 4.538 -4.546 3.894 1.00 0.00 17 ARG A O 19
ATOM 12298 N N . HIS A 1 18 ? 5.052 -6.713 3.575 1.00 0.00 18 HIS A N 19
ATOM 12299 C CA . HIS A 1 18 ? 6.372 -6.434 3.026 1.00 0.00 18 HIS A CA 19
ATOM 12300 C C . HIS A 1 18 ? 6.307 -6.275 1.512 1.00 0.00 18 HIS A C 19
ATOM 12301 O O . HIS A 1 18 ? 5.624 -7.034 0.825 1.00 0.00 18 HIS A O 19
ATOM 12316 N N . LYS A 1 19 ? 7.026 -5.284 0.998 1.00 0.00 19 LYS A N 19
ATOM 12317 C CA . LYS A 1 19 ? 7.056 -5.027 -0.437 1.00 0.00 19 LYS A CA 19
ATOM 12318 C C . LYS A 1 19 ? 7.571 -6.246 -1.191 1.00 0.00 19 LYS A C 19
ATOM 12319 O O . LYS A 1 19 ? 7.568 -6.276 -2.422 1.00 0.00 19 LYS A O 19
ATOM 12338 N N . ASP A 1 20 ? 8.013 -7.252 -0.443 1.00 0.00 20 ASP A N 19
ATOM 12339 C CA . ASP A 1 20 ? 8.531 -8.478 -1.036 1.00 0.00 20 ASP A CA 19
ATOM 12340 C C . ASP A 1 20 ? 7.781 -9.695 -0.506 1.00 0.00 20 ASP A C 19
ATOM 12341 O O . ASP A 1 20 ? 8.316 -10.804 -0.485 1.00 0.00 20 ASP A O 19
ATOM 12350 N N . THR A 1 21 ? 6.541 -9.481 -0.079 1.00 0.00 21 THR A N 19
ATOM 12351 C CA . THR A 1 21 ? 5.720 -10.558 0.447 1.00 0.00 21 THR A CA 19
ATOM 12352 C C . THR A 1 21 ? 5.854 -11.807 -0.411 1.00 0.00 21 THR A C 19
ATOM 12353 O O . THR A 1 21 ? 6.894 -12.466 -0.408 1.00 0.00 21 THR A O 19
ATOM 12364 N N . VAL A 1 22 ? 4.796 -12.131 -1.144 1.00 0.00 22 VAL A N 19
ATOM 12365 C CA . VAL A 1 22 ? 4.799 -13.303 -2.003 1.00 0.00 22 VAL A CA 19
ATOM 12366 C C . VAL A 1 22 ? 3.509 -13.411 -2.806 1.00 0.00 22 VAL A C 19
ATOM 12367 O O . VAL A 1 22 ? 3.517 -13.311 -4.033 1.00 0.00 22 VAL A O 19
ATOM 12380 N N . ASN A 1 23 ? 2.408 -13.629 -2.105 1.00 0.00 23 ASN A N 19
ATOM 12381 C CA . ASN A 1 23 ? 1.110 -13.768 -2.744 1.00 0.00 23 ASN A CA 19
ATOM 12382 C C . ASN A 1 23 ? 0.064 -12.903 -2.049 1.00 0.00 23 ASN A C 19
ATOM 12383 O O . ASN A 1 23 ? -1.088 -13.308 -1.892 1.00 0.00 23 ASN A O 19
ATOM 12394 N N . CYS A 1 24 ? 0.474 -11.708 -1.636 1.00 0.00 24 CYS A N 19
ATOM 12395 C CA . CYS A 1 24 ? -0.425 -10.782 -0.957 1.00 0.00 24 CYS A CA 19
ATOM 12396 C C . CYS A 1 24 ? -0.718 -9.569 -1.833 1.00 0.00 24 CYS A C 19
ATOM 12397 O O . CYS A 1 24 ? -0.264 -8.460 -1.548 1.00 0.00 24 CYS A O 19
ATOM 12404 N N . ARG A 1 25 ? -1.478 -9.786 -2.902 1.00 0.00 25 ARG A N 19
ATOM 12405 C CA . ARG A 1 25 ? -1.830 -8.708 -3.819 1.00 0.00 25 ARG A CA 19
ATOM 12406 C C . ARG A 1 25 ? -1.584 -7.347 -3.179 1.00 0.00 25 ARG A C 19
ATOM 12407 O O . ARG A 1 25 ? -2.008 -7.096 -2.050 1.00 0.00 25 ARG A O 19
ATOM 12428 N N . GLU A 1 26 ? -0.896 -6.472 -3.903 1.00 0.00 26 GLU A N 19
ATOM 12429 C CA . GLU A 1 26 ? -0.593 -5.136 -3.403 1.00 0.00 26 GLU A CA 19
ATOM 12430 C C . GLU A 1 26 ? -1.545 -4.101 -3.997 1.00 0.00 26 GLU A C 19
ATOM 12431 O O . GLU A 1 26 ? -2.004 -4.244 -5.131 1.00 0.00 26 GLU A O 19
ATOM 12443 N N . ILE A 1 27 ? -1.839 -3.061 -3.223 1.00 0.00 27 ILE A N 19
ATOM 12444 C CA . ILE A 1 27 ? -2.738 -2.003 -3.668 1.00 0.00 27 ILE A CA 19
ATOM 12445 C C . ILE A 1 27 ? -1.961 -0.778 -4.136 1.00 0.00 27 ILE A C 19
ATOM 12446 O O . ILE A 1 27 ? -1.733 0.157 -3.366 1.00 0.00 27 ILE A O 19
ATOM 12462 N N . PHE A 1 28 ? -1.559 -0.786 -5.402 1.00 0.00 28 PHE A N 19
ATOM 12463 C CA . PHE A 1 28 ? -0.811 0.326 -5.978 1.00 0.00 28 PHE A CA 19
ATOM 12464 C C . PHE A 1 28 ? -1.398 1.662 -5.540 1.00 0.00 28 PHE A C 19
ATOM 12465 O O . PHE A 1 28 ? -0.805 2.387 -4.740 1.00 0.00 28 PHE A O 19
ATOM 12482 N N . LEU A 1 29 ? -2.565 1.977 -6.084 1.00 0.00 29 LEU A N 19
ATOM 12483 C CA . LEU A 1 29 ? -3.257 3.222 -5.778 1.00 0.00 29 LEU A CA 19
ATOM 12484 C C . LEU A 1 29 ? -2.975 3.694 -4.356 1.00 0.00 29 LEU A C 19
ATOM 12485 O O . LEU A 1 29 ? -2.773 4.884 -4.115 1.00 0.00 29 LEU A O 19
ATOM 12501 N N . ALA A 1 30 ? -2.975 2.758 -3.417 1.00 0.00 30 ALA A N 19
ATOM 12502 C CA . ALA A 1 30 ? -2.732 3.084 -2.015 1.00 0.00 30 ALA A CA 19
ATOM 12503 C C . ALA A 1 30 ? -1.288 2.802 -1.619 1.00 0.00 30 ALA A C 19
ATOM 12504 O O . ALA A 1 30 ? -0.558 2.115 -2.333 1.00 0.00 30 ALA A O 19
ATOM 12511 N N . ASP A 1 31 ? -0.884 3.340 -0.471 1.00 0.00 31 ASP A N 19
ATOM 12512 C CA . ASP A 1 31 ? 0.473 3.149 0.028 1.00 0.00 31 ASP A CA 19
ATOM 12513 C C . ASP A 1 31 ? 0.459 2.628 1.456 1.00 0.00 31 ASP A C 19
ATOM 12514 O O . ASP A 1 31 ? -0.603 2.417 2.040 1.00 0.00 31 ASP A O 19
ATOM 12523 N N . CYS A 1 32 ? 1.645 2.432 2.017 1.00 0.00 32 CYS A N 19
ATOM 12524 C CA . CYS A 1 32 ? 1.764 1.947 3.378 1.00 0.00 32 CYS A CA 19
ATOM 12525 C C . CYS A 1 32 ? 2.029 3.108 4.317 1.00 0.00 32 CYS A C 19
ATOM 12526 O O . CYS A 1 32 ? 1.949 4.270 3.921 1.00 0.00 32 CYS A O 19
ATOM 12533 N N . TYR A 1 33 ? 2.335 2.791 5.559 1.00 0.00 33 TYR A N 19
ATOM 12534 C CA . TYR A 1 33 ? 2.598 3.810 6.550 1.00 0.00 33 TYR A CA 19
ATOM 12535 C C . TYR A 1 33 ? 3.942 3.575 7.219 1.00 0.00 33 TYR A C 19
ATOM 12536 O O . TYR A 1 33 ? 4.402 4.377 8.031 1.00 0.00 33 TYR A O 19
ATOM 12554 N N . ASN A 1 34 ? 4.557 2.461 6.866 1.00 0.00 34 ASN A N 19
ATOM 12555 C CA . ASN A 1 34 ? 5.845 2.078 7.412 1.00 0.00 34 ASN A CA 19
ATOM 12556 C C . ASN A 1 34 ? 6.981 2.655 6.574 1.00 0.00 34 ASN A C 19
ATOM 12557 O O . ASN A 1 34 ? 7.079 3.870 6.393 1.00 0.00 34 ASN A O 19
ATOM 12568 N N . ASP A 1 35 ? 7.836 1.777 6.062 1.00 0.00 35 ASP A N 19
ATOM 12569 C CA . ASP A 1 35 ? 8.965 2.200 5.241 1.00 0.00 35 ASP A CA 19
ATOM 12570 C C . ASP A 1 35 ? 9.218 1.202 4.116 1.00 0.00 35 ASP A C 19
ATOM 12571 O O . ASP A 1 35 ? 9.431 1.588 2.966 1.00 0.00 35 ASP A O 19
ATOM 12580 N N . GLY A 1 36 ? 9.189 -0.081 4.456 1.00 0.00 36 GLY A N 19
ATOM 12581 C CA . GLY A 1 36 ? 9.412 -1.115 3.465 1.00 0.00 36 GLY A CA 19
ATOM 12582 C C . GLY A 1 36 ? 8.201 -2.008 3.286 1.00 0.00 36 GLY A C 19
ATOM 12583 O O . GLY A 1 36 ? 8.319 -3.139 2.813 1.00 0.00 36 GLY A O 19
ATOM 12587 N N . GLN A 1 37 ? 7.034 -1.500 3.666 1.00 0.00 37 GLN A N 19
ATOM 12588 C CA . GLN A 1 37 ? 5.795 -2.257 3.548 1.00 0.00 37 GLN A CA 19
ATOM 12589 C C . GLN A 1 37 ? 4.883 -1.652 2.487 1.00 0.00 37 GLN A C 19
ATOM 12590 O O . GLN A 1 37 ? 4.972 -0.463 2.180 1.00 0.00 37 GLN A O 19
ATOM 12604 N N . LYS A 1 38 ? 4.005 -2.479 1.932 1.00 0.00 38 LYS A N 19
ATOM 12605 C CA . LYS A 1 38 ? 3.072 -2.030 0.906 1.00 0.00 38 LYS A CA 19
ATOM 12606 C C . LYS A 1 38 ? 1.645 -2.434 1.261 1.00 0.00 38 LYS A C 19
ATOM 12607 O O . LYS A 1 38 ? 1.402 -3.033 2.309 1.00 0.00 38 LYS A O 19
ATOM 12626 N N . CYS A 1 39 ? 0.704 -2.100 0.385 1.00 0.00 39 CYS A N 19
ATOM 12627 C CA . CYS A 1 39 ? -0.699 -2.427 0.612 1.00 0.00 39 CYS A CA 19
ATOM 12628 C C . CYS A 1 39 ? -1.048 -3.792 0.030 1.00 0.00 39 CYS A C 19
ATOM 12629 O O . CYS A 1 39 ? -0.473 -4.216 -0.971 1.00 0.00 39 CYS A O 19
ATOM 12636 N N . CYS A 1 40 ? -2.001 -4.471 0.661 1.00 0.00 40 CYS A N 19
ATOM 12637 C CA . CYS A 1 40 ? -2.439 -5.782 0.202 1.00 0.00 40 CYS A CA 19
ATOM 12638 C C . CYS A 1 40 ? -3.950 -5.918 0.338 1.00 0.00 40 CYS A C 19
ATOM 12639 O O . CYS A 1 40 ? -4.566 -5.265 1.181 1.00 0.00 40 CYS A O 19
ATOM 12646 N N . ARG A 1 41 ? -4.545 -6.766 -0.493 1.00 0.00 41 ARG A N 19
ATOM 12647 C CA . ARG A 1 41 ? -5.985 -6.980 -0.458 1.00 0.00 41 ARG A CA 19
ATOM 12648 C C . ARG A 1 41 ? -6.383 -7.782 0.775 1.00 0.00 41 ARG A C 19
ATOM 12649 O O . ARG A 1 41 ? -7.091 -8.785 0.676 1.00 0.00 41 ARG A O 19
ATOM 12670 N N . LYS A 1 42 ? -5.922 -7.333 1.936 1.00 0.00 42 LYS A N 19
ATOM 12671 C CA . LYS A 1 42 ? -6.225 -8.004 3.193 1.00 0.00 42 LYS A CA 19
ATOM 12672 C C . LYS A 1 42 ? -6.164 -9.519 3.030 1.00 0.00 42 LYS A C 19
ATOM 12673 O O . LYS A 1 42 ? -7.238 -10.141 2.885 1.00 0.00 42 LYS A O 19
ATOM 12693 N N . PHE A 1 1 ? -5.354 17.986 3.575 1.00 0.00 1 PHE A N 20
ATOM 12694 C CA . PHE A 1 1 ? -4.825 17.969 2.186 1.00 0.00 1 PHE A CA 20
ATOM 12695 C C . PHE A 1 1 ? -3.615 18.887 2.045 1.00 0.00 1 PHE A C 20
ATOM 12696 O O . PHE A 1 1 ? -3.757 20.078 1.767 1.00 0.00 1 PHE A O 20
ATOM 12715 N N . VAL A 1 2 ? -2.426 18.325 2.239 1.00 0.00 2 VAL A N 20
ATOM 12716 C CA . VAL A 1 2 ? -1.192 19.093 2.134 1.00 0.00 2 VAL A CA 20
ATOM 12717 C C . VAL A 1 2 ? -0.163 18.364 1.278 1.00 0.00 2 VAL A C 20
ATOM 12718 O O . VAL A 1 2 ? 1.025 18.343 1.600 1.00 0.00 2 VAL A O 20
ATOM 12731 N N . GLN A 1 3 ? -0.627 17.766 0.186 1.00 0.00 3 GLN A N 20
ATOM 12732 C CA . GLN A 1 3 ? 0.251 17.034 -0.719 1.00 0.00 3 GLN A CA 20
ATOM 12733 C C . GLN A 1 3 ? 1.446 16.451 0.031 1.00 0.00 3 GLN A C 20
ATOM 12734 O O . GLN A 1 3 ? 2.550 16.373 -0.507 1.00 0.00 3 GLN A O 20
ATOM 12748 N N . HIS A 1 4 ? 1.215 16.041 1.274 1.00 0.00 4 HIS A N 20
ATOM 12749 C CA . HIS A 1 4 ? 2.271 15.462 2.096 1.00 0.00 4 HIS A CA 20
ATOM 12750 C C . HIS A 1 4 ? 2.069 13.959 2.252 1.00 0.00 4 HIS A C 20
ATOM 12751 O O . HIS A 1 4 ? 3.009 13.177 2.110 1.00 0.00 4 HIS A O 20
ATOM 12766 N N . ARG A 1 5 ? 0.835 13.563 2.542 1.00 0.00 5 ARG A N 20
ATOM 12767 C CA . ARG A 1 5 ? 0.503 12.154 2.713 1.00 0.00 5 ARG A CA 20
ATOM 12768 C C . ARG A 1 5 ? -0.760 11.800 1.936 1.00 0.00 5 ARG A C 20
ATOM 12769 O O . ARG A 1 5 ? -1.859 11.780 2.490 1.00 0.00 5 ARG A O 20
ATOM 12790 N N . PRO A 1 6 ? -0.614 11.513 0.634 1.00 0.00 6 PRO A N 20
ATOM 12791 C CA . PRO A 1 6 ? -1.742 11.157 -0.229 1.00 0.00 6 PRO A CA 20
ATOM 12792 C C . PRO A 1 6 ? -2.636 10.096 0.401 1.00 0.00 6 PRO A C 20
ATOM 12793 O O . PRO A 1 6 ? -3.224 10.314 1.460 1.00 0.00 6 PRO A O 20
ATOM 12804 N N . ARG A 1 7 ? -2.733 8.946 -0.257 1.00 0.00 7 ARG A N 20
ATOM 12805 C CA . ARG A 1 7 ? -3.554 7.849 0.241 1.00 0.00 7 ARG A CA 20
ATOM 12806 C C . ARG A 1 7 ? -2.683 6.701 0.735 1.00 0.00 7 ARG A C 20
ATOM 12807 O O . ARG A 1 7 ? -1.733 6.297 0.067 1.00 0.00 7 ARG A O 20
ATOM 12828 N N . ASP A 1 8 ? -3.017 6.178 1.909 1.00 0.00 8 ASP A N 20
ATOM 12829 C CA . ASP A 1 8 ? -2.270 5.076 2.494 1.00 0.00 8 ASP A CA 20
ATOM 12830 C C . ASP A 1 8 ? -2.879 3.742 2.091 1.00 0.00 8 ASP A C 20
ATOM 12831 O O . ASP A 1 8 ? -3.356 3.578 0.969 1.00 0.00 8 ASP A O 20
ATOM 12840 N N . CYS A 1 9 ? -2.865 2.795 3.019 1.00 0.00 9 CYS A N 20
ATOM 12841 C CA . CYS A 1 9 ? -3.420 1.473 2.770 1.00 0.00 9 CYS A CA 20
ATOM 12842 C C . CYS A 1 9 ? -4.613 1.214 3.675 1.00 0.00 9 CYS A C 20
ATOM 12843 O O . CYS A 1 9 ? -5.638 0.694 3.238 1.00 0.00 9 CYS A O 20
ATOM 12850 N N . GLU A 1 10 ? -4.466 1.575 4.942 1.00 0.00 10 GLU A N 20
ATOM 12851 C CA . GLU A 1 10 ? -5.525 1.375 5.924 1.00 0.00 10 GLU A CA 20
ATOM 12852 C C . GLU A 1 10 ? -6.695 2.326 5.687 1.00 0.00 10 GLU A C 20
ATOM 12853 O O . GLU A 1 10 ? -7.834 2.021 6.041 1.00 0.00 10 GLU A O 20
ATOM 12865 N N . SER A 1 11 ? -6.412 3.476 5.084 1.00 0.00 11 SER A N 20
ATOM 12866 C CA . SER A 1 11 ? -7.446 4.465 4.807 1.00 0.00 11 SER A CA 20
ATOM 12867 C C . SER A 1 11 ? -8.316 4.017 3.643 1.00 0.00 11 SER A C 20
ATOM 12868 O O . SER A 1 11 ? -9.282 4.685 3.277 1.00 0.00 11 SER A O 20
ATOM 12876 N N . ILE A 1 12 ? -7.957 2.881 3.062 1.00 0.00 12 ILE A N 20
ATOM 12877 C CA . ILE A 1 12 ? -8.688 2.333 1.937 1.00 0.00 12 ILE A CA 20
ATOM 12878 C C . ILE A 1 12 ? -9.217 0.941 2.259 1.00 0.00 12 ILE A C 20
ATOM 12879 O O . ILE A 1 12 ? -9.844 0.292 1.421 1.00 0.00 12 ILE A O 20
ATOM 12895 N N . ASN A 1 13 ? -8.958 0.490 3.480 1.00 0.00 13 ASN A N 20
ATOM 12896 C CA . ASN A 1 13 ? -9.405 -0.827 3.923 1.00 0.00 13 ASN A CA 20
ATOM 12897 C C . ASN A 1 13 ? -8.472 -1.921 3.414 1.00 0.00 13 ASN A C 20
ATOM 12898 O O . ASN A 1 13 ? -8.921 -2.959 2.930 1.00 0.00 13 ASN A O 20
ATOM 12909 N N . GLY A 1 14 ? -7.170 -1.679 3.526 1.00 0.00 14 GLY A N 20
ATOM 12910 C CA . GLY A 1 14 ? -6.192 -2.652 3.074 1.00 0.00 14 GLY A CA 20
ATOM 12911 C C . GLY A 1 14 ? -5.195 -3.016 4.156 1.00 0.00 14 GLY A C 20
ATOM 12912 O O . GLY A 1 14 ? -5.202 -2.427 5.237 1.00 0.00 14 GLY A O 20
ATOM 12916 N N . VAL A 1 15 ? -4.334 -3.988 3.868 1.00 0.00 15 VAL A N 20
ATOM 12917 C CA . VAL A 1 15 ? -3.330 -4.424 4.829 1.00 0.00 15 VAL A CA 20
ATOM 12918 C C . VAL A 1 15 ? -1.949 -3.908 4.450 1.00 0.00 15 VAL A C 20
ATOM 12919 O O . VAL A 1 15 ? -1.712 -3.522 3.306 1.00 0.00 15 VAL A O 20
ATOM 12932 N N . CYS A 1 16 ? -1.042 -3.896 5.419 1.00 0.00 16 CYS A N 20
ATOM 12933 C CA . CYS A 1 16 ? 0.312 -3.419 5.183 1.00 0.00 16 CYS A CA 20
ATOM 12934 C C . CYS A 1 16 ? 1.339 -4.504 5.489 1.00 0.00 16 CYS A C 20
ATOM 12935 O O . CYS A 1 16 ? 1.643 -4.776 6.651 1.00 0.00 16 CYS A O 20
ATOM 12942 N N . ARG A 1 17 ? 1.870 -5.120 4.438 1.00 0.00 17 ARG A N 20
ATOM 12943 C CA . ARG A 1 17 ? 2.864 -6.176 4.590 1.00 0.00 17 ARG A CA 20
ATOM 12944 C C . ARG A 1 17 ? 4.198 -5.758 3.979 1.00 0.00 17 ARG A C 20
ATOM 12945 O O . ARG A 1 17 ? 4.506 -4.570 3.890 1.00 0.00 17 ARG A O 20
ATOM 12966 N N . HIS A 1 18 ? 4.984 -6.743 3.556 1.00 0.00 18 HIS A N 20
ATOM 12967 C CA . HIS A 1 18 ? 6.283 -6.478 2.953 1.00 0.00 18 HIS A CA 20
ATOM 12968 C C . HIS A 1 18 ? 6.158 -6.318 1.443 1.00 0.00 18 HIS A C 20
ATOM 12969 O O . HIS A 1 18 ? 5.419 -7.054 0.788 1.00 0.00 18 HIS A O 20
ATOM 12984 N N . LYS A 1 19 ? 6.886 -5.352 0.896 1.00 0.00 19 LYS A N 20
ATOM 12985 C CA . LYS A 1 19 ? 6.859 -5.094 -0.539 1.00 0.00 19 LYS A CA 20
ATOM 12986 C C . LYS A 1 19 ? 7.373 -6.300 -1.314 1.00 0.00 19 LYS A C 20
ATOM 12987 O O . LYS A 1 19 ? 7.458 -6.274 -2.542 1.00 0.00 19 LYS A O 20
ATOM 13006 N N . ASP A 1 20 ? 7.711 -7.358 -0.586 1.00 0.00 20 ASP A N 20
ATOM 13007 C CA . ASP A 1 20 ? 8.212 -8.581 -1.197 1.00 0.00 20 ASP A CA 20
ATOM 13008 C C . ASP A 1 20 ? 7.513 -9.798 -0.604 1.00 0.00 20 ASP A C 20
ATOM 13009 O O . ASP A 1 20 ? 8.012 -10.919 -0.691 1.00 0.00 20 ASP A O 20
ATOM 13018 N N . THR A 1 21 ? 6.353 -9.565 0.001 1.00 0.00 21 THR A N 20
ATOM 13019 C CA . THR A 1 21 ? 5.581 -10.639 0.610 1.00 0.00 21 THR A CA 20
ATOM 13020 C C . THR A 1 21 ? 5.736 -11.926 -0.186 1.00 0.00 21 THR A C 20
ATOM 13021 O O . THR A 1 21 ? 6.750 -12.614 -0.081 1.00 0.00 21 THR A O 20
ATOM 13032 N N . VAL A 1 22 ? 4.723 -12.250 -0.981 1.00 0.00 22 VAL A N 20
ATOM 13033 C CA . VAL A 1 22 ? 4.753 -13.456 -1.789 1.00 0.00 22 VAL A CA 20
ATOM 13034 C C . VAL A 1 22 ? 3.486 -13.604 -2.620 1.00 0.00 22 VAL A C 20
ATOM 13035 O O . VAL A 1 22 ? 3.526 -13.567 -3.850 1.00 0.00 22 VAL A O 20
ATOM 13048 N N . ASN A 1 23 ? 2.368 -13.787 -1.935 1.00 0.00 23 ASN A N 20
ATOM 13049 C CA . ASN A 1 23 ? 1.087 -13.959 -2.595 1.00 0.00 23 ASN A CA 20
ATOM 13050 C C . ASN A 1 23 ? 0.043 -13.014 -2.011 1.00 0.00 23 ASN A C 20
ATOM 13051 O O . ASN A 1 23 ? -1.153 -13.301 -2.034 1.00 0.00 23 ASN A O 20
ATOM 13062 N N . CYS A 1 24 ? 0.508 -11.884 -1.486 1.00 0.00 24 CYS A N 20
ATOM 13063 C CA . CYS A 1 24 ? -0.381 -10.891 -0.894 1.00 0.00 24 CYS A CA 20
ATOM 13064 C C . CYS A 1 24 ? -0.589 -9.713 -1.842 1.00 0.00 24 CYS A C 20
ATOM 13065 O O . CYS A 1 24 ? -0.007 -8.645 -1.657 1.00 0.00 24 CYS A O 20
ATOM 13072 N N . ARG A 1 25 ? -1.423 -9.918 -2.857 1.00 0.00 25 ARG A N 20
ATOM 13073 C CA . ARG A 1 25 ? -1.708 -8.872 -3.834 1.00 0.00 25 ARG A CA 20
ATOM 13074 C C . ARG A 1 25 ? -1.474 -7.488 -3.235 1.00 0.00 25 ARG A C 20
ATOM 13075 O O . ARG A 1 25 ? -1.894 -7.207 -2.113 1.00 0.00 25 ARG A O 20
ATOM 13096 N N . GLU A 1 26 ? -0.798 -6.629 -3.992 1.00 0.00 26 GLU A N 20
ATOM 13097 C CA . GLU A 1 26 ? -0.505 -5.274 -3.536 1.00 0.00 26 GLU A CA 20
ATOM 13098 C C . GLU A 1 26 ? -1.445 -4.264 -4.186 1.00 0.00 26 GLU A C 20
ATOM 13099 O O . GLU A 1 26 ? -1.902 -4.461 -5.312 1.00 0.00 26 GLU A O 20
ATOM 13111 N N . ILE A 1 27 ? -1.731 -3.183 -3.468 1.00 0.00 27 ILE A N 20
ATOM 13112 C CA . ILE A 1 27 ? -2.616 -2.144 -3.968 1.00 0.00 27 ILE A CA 20
ATOM 13113 C C . ILE A 1 27 ? -1.822 -0.954 -4.501 1.00 0.00 27 ILE A C 20
ATOM 13114 O O . ILE A 1 27 ? -1.408 -0.080 -3.737 1.00 0.00 27 ILE A O 20
ATOM 13130 N N . PHE A 1 28 ? -1.614 -0.931 -5.815 1.00 0.00 28 PHE A N 20
ATOM 13131 C CA . PHE A 1 28 ? -0.870 0.146 -6.463 1.00 0.00 28 PHE A CA 20
ATOM 13132 C C . PHE A 1 28 ? -1.587 1.480 -6.309 1.00 0.00 28 PHE A C 20
ATOM 13133 O O . PHE A 1 28 ? -1.474 2.356 -7.166 1.00 0.00 28 PHE A O 20
ATOM 13150 N N . LEU A 1 29 ? -2.340 1.623 -5.229 1.00 0.00 29 LEU A N 20
ATOM 13151 C CA . LEU A 1 29 ? -3.087 2.843 -4.989 1.00 0.00 29 LEU A CA 20
ATOM 13152 C C . LEU A 1 29 ? -3.002 3.272 -3.531 1.00 0.00 29 LEU A C 20
ATOM 13153 O O . LEU A 1 29 ? -3.016 4.464 -3.219 1.00 0.00 29 LEU A O 20
ATOM 13169 N N . ALA A 1 30 ? -2.924 2.293 -2.644 1.00 0.00 30 ALA A N 20
ATOM 13170 C CA . ALA A 1 30 ? -2.847 2.562 -1.215 1.00 0.00 30 ALA A CA 20
ATOM 13171 C C . ALA A 1 30 ? -1.411 2.476 -0.710 1.00 0.00 30 ALA A C 20
ATOM 13172 O O . ALA A 1 30 ? -0.668 1.560 -1.065 1.00 0.00 30 ALA A O 20
ATOM 13179 N N . ASP A 1 31 ? -1.027 3.439 0.123 1.00 0.00 31 ASP A N 20
ATOM 13180 C CA . ASP A 1 31 ? 0.320 3.478 0.681 1.00 0.00 31 ASP A CA 20
ATOM 13181 C C . ASP A 1 31 ? 0.352 2.865 2.073 1.00 0.00 31 ASP A C 20
ATOM 13182 O O . ASP A 1 31 ? -0.690 2.628 2.683 1.00 0.00 31 ASP A O 20
ATOM 13191 N N . CYS A 1 32 ? 1.555 2.615 2.575 1.00 0.00 32 CYS A N 20
ATOM 13192 C CA . CYS A 1 32 ? 1.720 2.037 3.895 1.00 0.00 32 CYS A CA 20
ATOM 13193 C C . CYS A 1 32 ? 2.050 3.121 4.907 1.00 0.00 32 CYS A C 20
ATOM 13194 O O . CYS A 1 32 ? 1.625 4.268 4.768 1.00 0.00 32 CYS A O 20
ATOM 13201 N N . TYR A 1 33 ? 2.802 2.749 5.929 1.00 0.00 33 TYR A N 20
ATOM 13202 C CA . TYR A 1 33 ? 3.184 3.678 6.968 1.00 0.00 33 TYR A CA 20
ATOM 13203 C C . TYR A 1 33 ? 4.568 3.338 7.498 1.00 0.00 33 TYR A C 20
ATOM 13204 O O . TYR A 1 33 ? 5.156 4.088 8.278 1.00 0.00 33 TYR A O 20
ATOM 13222 N N . ASN A 1 34 ? 5.073 2.192 7.068 1.00 0.00 34 ASN A N 20
ATOM 13223 C CA . ASN A 1 34 ? 6.379 1.717 7.484 1.00 0.00 34 ASN A CA 20
ATOM 13224 C C . ASN A 1 34 ? 7.466 2.221 6.545 1.00 0.00 34 ASN A C 20
ATOM 13225 O O . ASN A 1 34 ? 8.645 2.254 6.899 1.00 0.00 34 ASN A O 20
ATOM 13236 N N . ASP A 1 35 ? 7.059 2.607 5.344 1.00 0.00 35 ASP A N 20
ATOM 13237 C CA . ASP A 1 35 ? 7.991 3.105 4.342 1.00 0.00 35 ASP A CA 20
ATOM 13238 C C . ASP A 1 35 ? 8.584 1.950 3.543 1.00 0.00 35 ASP A C 20
ATOM 13239 O O . ASP A 1 35 ? 8.943 2.108 2.376 1.00 0.00 35 ASP A O 20
ATOM 13248 N N . GLY A 1 36 ? 8.678 0.787 4.180 1.00 0.00 36 GLY A N 20
ATOM 13249 C CA . GLY A 1 36 ? 9.224 -0.381 3.515 1.00 0.00 36 GLY A CA 20
ATOM 13250 C C . GLY A 1 36 ? 8.165 -1.428 3.231 1.00 0.00 36 GLY A C 20
ATOM 13251 O O . GLY A 1 36 ? 8.453 -2.468 2.639 1.00 0.00 36 GLY A O 20
ATOM 13255 N N . GLN A 1 37 ? 6.935 -1.152 3.655 1.00 0.00 37 GLN A N 20
ATOM 13256 C CA . GLN A 1 37 ? 5.827 -2.074 3.444 1.00 0.00 37 GLN A CA 20
ATOM 13257 C C . GLN A 1 37 ? 4.855 -1.520 2.409 1.00 0.00 37 GLN A C 20
ATOM 13258 O O . GLN A 1 37 ? 4.849 -0.322 2.127 1.00 0.00 37 GLN A O 20
ATOM 13272 N N . LYS A 1 38 ? 4.034 -2.400 1.845 1.00 0.00 38 LYS A N 20
ATOM 13273 C CA . LYS A 1 38 ? 3.057 -1.996 0.840 1.00 0.00 38 LYS A CA 20
ATOM 13274 C C . LYS A 1 38 ? 1.653 -2.445 1.227 1.00 0.00 38 LYS A C 20
ATOM 13275 O O . LYS A 1 38 ? 1.456 -3.082 2.262 1.00 0.00 38 LYS A O 20
ATOM 13294 N N . CYS A 1 39 ? 0.682 -2.108 0.387 1.00 0.00 39 CYS A N 20
ATOM 13295 C CA . CYS A 1 39 ? -0.708 -2.474 0.635 1.00 0.00 39 CYS A CA 20
ATOM 13296 C C . CYS A 1 39 ? -1.036 -3.830 0.019 1.00 0.00 39 CYS A C 20
ATOM 13297 O O . CYS A 1 39 ? -0.442 -4.227 -0.985 1.00 0.00 39 CYS A O 20
ATOM 13304 N N . CYS A 1 40 ? -1.986 -4.534 0.625 1.00 0.00 40 CYS A N 20
ATOM 13305 C CA . CYS A 1 40 ? -2.396 -5.844 0.136 1.00 0.00 40 CYS A CA 20
ATOM 13306 C C . CYS A 1 40 ? -3.907 -6.011 0.235 1.00 0.00 40 CYS A C 20
ATOM 13307 O O . CYS A 1 40 ? -4.564 -5.338 1.030 1.00 0.00 40 CYS A O 20
ATOM 13314 N N . ARG A 1 41 ? -4.453 -6.912 -0.573 1.00 0.00 41 ARG A N 20
ATOM 13315 C CA . ARG A 1 41 ? -5.888 -7.166 -0.571 1.00 0.00 41 ARG A CA 20
ATOM 13316 C C . ARG A 1 41 ? -6.290 -7.968 0.660 1.00 0.00 41 ARG A C 20
ATOM 13317 O O . ARG A 1 41 ? -6.958 -8.996 0.555 1.00 0.00 41 ARG A O 20
ATOM 13338 N N . LYS A 1 42 ? -5.876 -7.488 1.827 1.00 0.00 42 LYS A N 20
ATOM 13339 C CA . LYS A 1 42 ? -6.187 -8.155 3.084 1.00 0.00 42 LYS A CA 20
ATOM 13340 C C . LYS A 1 42 ? -6.151 -9.670 2.920 1.00 0.00 42 LYS A C 20
ATOM 13341 O O . LYS A 1 42 ? -7.236 -10.288 2.890 1.00 0.00 42 LYS A O 20
#

Sequence (42 aa):
FVQHRPRDCESINGVCRHKDTVNCREIFLADCYNDGQKCCRKFVQHRPRDCESINGVCRHKDTVNCREIFLADCYNDGQKCCRKFVQHRPRDCESINGVCRHKDTVNCREIFLADCYNDGQKCCRKFVQHRPRDCESINGVCRHKDTVNCREIFLADCYNDGQKCCRKFVQHRPRDCESINGVCRHKDTVNCREIFLADCYNDGQKCCRKFVQHRPRDCESINGVCRHKDTVNCREIFLADCYNDGQKCCRKFVQHRPRDCESINGVCRHKDTVNCREIFLADCYNDGQKCCRKFVQHRPRDCESINGVCRHKDTVNCREIFLADCYNDGQKCCRKFVQHRPRDCESINGVCRHKDTVNCREIFLADCYNDGQKCCRKFVQHRPRDCESINGVCRHKDTVNCREIFLADCYNDGQKCCRKFVQHRPRDCESINGVCRHKDTVNCREIFLADCYNDGQKCCRKFVQHRPRDCESINGVCRHKDTVNCREIFLADCYNDGQKCCRKFVQHRPRDCESINGVCRHKDTVNCREIFLADCYNDGQKCCRKFVQHRPRDCESINGVCRHKDTVNCREIFLADCYNDGQKCCRKFVQHRPRDCESINGVCRHKDTVNCREIFLADCYNDGQKCCRKFVQHRPRDCESINGVCRHKDTVNCREIFLADCYNDGQKCCRKFVQHRPRDCESINGVCRHKDTVNCREIFLADCYNDGQKCCRKFVQHRPRDCESINGVCRHKDTVNCREIFLADCYNDGQKCCRKFVQHRPRDCESINGVCRHKDTVNCREIFLADCYNDGQKCCRKFVQHRPRDCESINGVCRHKDTVNCREIFLADCYNDGQKCCRK

Secondary structure (DSSP, 8-state):
--------SGGGT-EEEETT-SSS-B-TT---SSSSEEEE--

Radius of gyration: 10.02 Å; Cα contacts (8 Å, |Δi|>4): 81; chains: 1; bounding box: 19×33×18 Å